Protein AF-A0A945S9M4-F1 (afdb_monomer_lite)

Structure (mmCIF, N/CA/C/O backbone):
data_AF-A0A945S9M4-F1
#
_entry.id   AF-A0A945S9M4-F1
#
loop_
_atom_site.group_PDB
_atom_site.id
_atom_site.type_symbol
_atom_site.label_atom_id
_atom_site.label_alt_id
_atom_site.label_comp_id
_atom_site.label_asym_id
_atom_site.label_entity_id
_atom_site.label_seq_id
_atom_site.pdbx_PDB_ins_code
_atom_site.Cartn_x
_atom_site.Cartn_y
_atom_site.Cartn_z
_atom_site.occupancy
_atom_site.B_iso_or_equiv
_atom_site.auth_seq_id
_atom_site.auth_comp_id
_atom_site.auth_asym_id
_atom_site.auth_atom_id
_atom_site.pdbx_PDB_model_num
ATOM 1 N N . MET A 1 1 ? 15.191 53.073 13.160 1.00 33.84 1 MET A N 1
ATOM 2 C CA . MET A 1 1 ? 14.787 53.517 11.806 1.00 33.84 1 MET A CA 1
ATOM 3 C C . MET A 1 1 ? 15.538 52.768 10.707 1.00 33.84 1 MET A C 1
ATOM 5 O O . MET A 1 1 ? 14.918 51.883 10.136 1.00 33.84 1 MET A O 1
ATOM 9 N N . ALA A 1 2 ? 16.832 53.022 10.453 1.00 34.38 2 ALA A N 1
ATOM 10 C CA . ALA A 1 2 ? 17.577 52.446 9.312 1.00 34.38 2 ALA A CA 1
ATOM 11 C C . ALA A 1 2 ? 17.361 50.931 9.071 1.00 34.38 2 ALA A C 1
ATOM 13 O O . ALA A 1 2 ? 16.963 50.539 7.977 1.00 34.38 2 ALA A O 1
ATOM 14 N N . CYS A 1 3 ? 17.516 50.088 10.101 1.00 36.94 3 CYS A N 1
ATOM 15 C CA . CYS A 1 3 ? 17.325 48.634 9.984 1.00 36.94 3 CYS A CA 1
ATOM 16 C C . CYS A 1 3 ? 15.908 48.231 9.527 1.00 36.94 3 CYS A C 1
ATOM 18 O O . CYS A 1 3 ? 15.746 47.246 8.813 1.00 36.94 3 CYS A O 1
ATOM 20 N N . CYS A 1 4 ? 14.880 48.984 9.932 1.00 39.66 4 CYS A N 1
ATOM 21 C CA . CYS A 1 4 ? 13.484 48.700 9.597 1.00 39.66 4 CYS A CA 1
ATOM 22 C C . CYS A 1 4 ? 13.174 49.099 8.150 1.00 39.66 4 CYS A C 1
ATOM 24 O O . CYS A 1 4 ? 12.558 48.322 7.431 1.00 39.66 4 CYS A O 1
ATOM 26 N N . GLY A 1 5 ? 13.664 50.263 7.705 1.00 38.69 5 GLY A N 1
ATOM 27 C CA . GLY A 1 5 ? 13.545 50.685 6.305 1.00 38.69 5 GLY A CA 1
ATOM 28 C C . GLY A 1 5 ? 14.225 49.698 5.354 1.00 38.69 5 GLY A C 1
ATOM 29 O O . GLY A 1 5 ? 13.634 49.295 4.359 1.00 38.69 5 GLY A O 1
ATOM 30 N N . TRP A 1 6 ? 15.421 49.220 5.712 1.00 43.44 6 TRP A N 1
ATOM 31 C CA . TRP A 1 6 ? 16.154 48.222 4.928 1.00 43.44 6 TRP A CA 1
ATOM 32 C C . TRP A 1 6 ? 15.444 46.854 4.859 1.00 43.44 6 TRP A C 1
ATOM 34 O O . TRP A 1 6 ? 15.428 46.223 3.803 1.00 43.44 6 TRP A O 1
ATOM 44 N N . LEU A 1 7 ? 14.795 46.414 5.947 1.00 42.94 7 LEU A N 1
ATOM 45 C CA . LEU A 1 7 ? 13.966 45.199 5.951 1.00 42.94 7 LEU A CA 1
ATOM 46 C C . LEU A 1 7 ? 12.697 45.345 5.091 1.00 42.94 7 LEU A C 1
ATOM 48 O O . LEU A 1 7 ? 12.384 44.443 4.316 1.00 42.94 7 LEU A O 1
ATOM 52 N N . VAL A 1 8 ? 11.988 46.475 5.184 1.00 45.19 8 VAL A N 1
ATOM 53 C CA . VAL A 1 8 ? 10.750 46.716 4.415 1.00 45.19 8 VAL A CA 1
ATOM 54 C C . VAL A 1 8 ? 11.037 46.872 2.918 1.00 45.19 8 VAL A C 1
ATOM 56 O O . VAL A 1 8 ? 10.354 46.247 2.109 1.00 45.19 8 VAL A O 1
ATOM 59 N N . LEU A 1 9 ? 12.110 47.583 2.544 1.00 43.41 9 LEU A N 1
ATOM 60 C CA . LEU A 1 9 ? 12.589 47.668 1.155 1.00 43.41 9 LEU A CA 1
ATOM 61 C C . LEU A 1 9 ? 12.906 46.294 0.541 1.00 43.41 9 LEU A C 1
ATOM 63 O O . LEU A 1 9 ? 12.852 46.144 -0.675 1.00 43.41 9 LEU A O 1
ATOM 67 N N . ARG A 1 10 ? 13.225 45.278 1.357 1.00 46.25 10 ARG A N 1
ATOM 68 C CA . ARG A 1 10 ? 13.448 43.903 0.887 1.00 46.25 10 ARG A CA 1
ATOM 69 C C . ARG A 1 10 ? 12.182 43.055 0.803 1.00 46.25 10 ARG A C 1
ATOM 71 O O . ARG A 1 10 ? 12.136 42.175 -0.054 1.00 46.25 10 ARG A O 1
ATOM 78 N N . ALA A 1 11 ? 11.172 43.308 1.636 1.00 47.19 11 ALA A N 1
ATOM 79 C CA . ALA A 1 11 ? 9.912 42.563 1.603 1.00 47.19 11 ALA A CA 1
ATOM 80 C C . ALA A 1 11 ? 9.174 42.746 0.262 1.00 47.19 11 ALA A C 1
ATOM 82 O O . ALA A 1 11 ? 8.692 41.769 -0.305 1.00 47.19 11 ALA A O 1
ATOM 83 N N . GLY A 1 12 ? 9.187 43.965 -0.295 1.00 43.19 12 GLY A N 1
ATOM 84 C CA . GLY A 1 12 ? 8.605 44.281 -1.609 1.00 43.19 12 GLY A CA 1
ATOM 85 C C . GLY A 1 12 ? 9.346 43.706 -2.828 1.00 43.19 12 GLY A C 1
ATOM 86 O O . GLY A 1 12 ? 8.879 43.877 -3.946 1.00 43.19 12 GLY A O 1
ATOM 87 N N . VAL A 1 13 ? 10.484 43.023 -2.638 1.00 43.16 13 VAL A N 1
ATOM 88 C CA . VAL A 1 13 ? 11.281 42.394 -3.717 1.00 43.16 13 VAL A CA 1
ATOM 89 C C . VAL A 1 13 ? 11.417 40.874 -3.489 1.00 43.16 13 VAL A C 1
ATOM 91 O O . VAL A 1 13 ? 12.335 40.224 -3.991 1.00 43.16 13 VAL A O 1
ATOM 94 N N . SER A 1 14 ? 10.516 40.292 -2.690 1.00 41.25 14 SER A N 1
ATOM 95 C CA . SER A 1 14 ? 10.404 38.848 -2.464 1.00 41.25 14 SER A CA 1
ATOM 96 C C . SER A 1 14 ? 9.267 38.265 -3.313 1.00 41.25 14 SER A C 1
ATOM 98 O O . SER A 1 14 ? 8.113 38.595 -3.049 1.00 41.25 14 SER A O 1
ATOM 100 N N . PRO A 1 15 ? 9.529 37.342 -4.260 1.00 41.38 15 PRO A N 1
ATOM 101 C CA . PRO A 1 15 ? 8.465 36.669 -5.014 1.00 41.38 15 PRO A CA 1
ATOM 102 C C . PRO A 1 15 ? 7.676 35.641 -4.176 1.00 41.38 15 PRO A C 1
ATOM 104 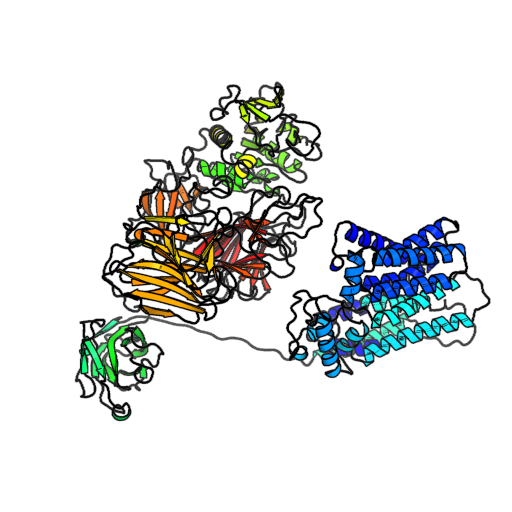O O . PRO A 1 15 ? 6.724 35.048 -4.671 1.00 41.38 15 PRO A O 1
ATOM 107 N N . ALA A 1 16 ? 8.057 35.405 -2.915 1.00 47.25 16 ALA A N 1
ATOM 108 C CA . ALA A 1 16 ? 7.369 34.493 -2.004 1.00 47.25 16 ALA A CA 1
ATOM 109 C C . ALA A 1 16 ? 6.575 35.262 -0.933 1.00 47.25 16 ALA A C 1
ATOM 111 O O . ALA A 1 16 ? 7.163 35.983 -0.119 1.00 47.25 16 ALA A O 1
ATOM 112 N N . GLN A 1 17 ? 5.255 35.034 -0.884 1.00 43.12 17 GLN A N 1
ATOM 113 C CA . GLN A 1 17 ? 4.314 35.654 0.068 1.00 43.12 17 GLN A CA 1
ATOM 114 C C . GLN A 1 17 ? 4.720 35.465 1.544 1.00 43.12 17 GLN A C 1
ATOM 116 O O . GLN A 1 17 ? 4.519 36.362 2.363 1.00 43.12 17 GLN A O 1
ATOM 121 N N . ASN A 1 18 ? 5.370 34.345 1.881 1.00 43.19 18 ASN A N 1
ATOM 122 C CA . ASN A 1 18 ? 5.864 34.066 3.236 1.00 43.19 18 ASN A CA 1
ATOM 123 C C . ASN A 1 18 ? 6.812 35.157 3.772 1.00 43.19 18 ASN A C 1
ATOM 125 O O . ASN A 1 18 ? 6.814 35.413 4.972 1.00 43.19 18 ASN A O 1
ATOM 129 N N . GLY A 1 19 ? 7.574 35.840 2.906 1.00 43.81 19 GLY A N 1
ATOM 130 C CA . GLY A 1 19 ? 8.480 36.918 3.322 1.00 43.81 19 GLY A CA 1
ATOM 131 C C . GLY A 1 19 ? 7.751 38.149 3.876 1.00 43.81 19 GLY A C 1
ATOM 132 O O . GLY A 1 19 ? 8.232 38.775 4.820 1.00 43.81 19 GLY A O 1
ATOM 133 N N . LEU A 1 20 ? 6.561 38.458 3.347 1.00 43.88 20 LEU A N 1
ATOM 134 C CA . LEU A 1 20 ? 5.678 39.492 3.898 1.00 43.88 20 LEU A CA 1
ATOM 135 C C . LEU A 1 20 ? 5.055 39.038 5.223 1.00 43.88 20 LEU A C 1
ATOM 137 O O . LEU A 1 20 ? 4.966 39.834 6.155 1.00 43.88 20 LEU A O 1
ATOM 141 N N . LEU A 1 21 ? 4.685 37.758 5.338 1.00 43.09 21 LEU A N 1
ATOM 142 C CA . LEU A 1 21 ? 4.109 37.203 6.564 1.00 43.09 21 LEU A CA 1
ATOM 143 C C . LEU A 1 21 ? 5.120 37.189 7.725 1.00 43.09 21 LEU A C 1
ATOM 145 O O . LEU A 1 21 ? 4.783 37.609 8.829 1.00 43.09 21 LEU A O 1
ATOM 149 N N . GLU A 1 22 ? 6.368 36.773 7.488 1.00 44.59 22 GLU A N 1
ATOM 150 C CA . GLU A 1 22 ? 7.429 36.800 8.507 1.00 44.59 22 GLU A CA 1
ATOM 151 C C . GLU A 1 22 ? 7.815 38.236 8.904 1.00 44.59 22 GLU A C 1
ATOM 153 O O . GLU A 1 22 ? 8.039 38.508 10.087 1.00 44.59 22 GLU A O 1
ATOM 158 N N . ALA A 1 23 ? 7.825 39.183 7.957 1.00 45.09 23 ALA A N 1
ATOM 159 C CA . ALA A 1 23 ? 8.027 40.602 8.257 1.00 45.09 23 ALA A CA 1
ATOM 160 C C . ALA A 1 23 ? 6.876 41.178 9.105 1.00 45.09 23 ALA A C 1
ATOM 162 O O . ALA A 1 23 ? 7.126 41.834 10.119 1.00 45.09 23 ALA A O 1
ATOM 163 N N . ALA A 1 24 ? 5.623 40.877 8.751 1.00 45.03 24 ALA A N 1
ATOM 164 C CA . ALA A 1 24 ? 4.444 41.281 9.514 1.00 45.03 24 ALA A CA 1
ATOM 165 C C . ALA A 1 24 ? 4.430 40.664 10.924 1.00 45.03 24 ALA A C 1
ATOM 167 O O . ALA A 1 24 ? 4.129 41.361 11.891 1.00 45.03 24 ALA A O 1
ATOM 168 N N . GLN A 1 25 ? 4.833 39.397 11.074 1.00 43.84 25 GLN A N 1
ATOM 169 C CA . GLN A 1 25 ? 4.999 38.752 12.381 1.00 43.84 25 GLN A CA 1
ATOM 170 C C . GLN A 1 25 ? 6.118 39.400 13.206 1.00 43.84 25 GLN A C 1
ATOM 172 O O . GLN A 1 25 ? 5.929 39.631 14.399 1.00 43.84 25 GLN A O 1
ATOM 177 N N . ALA A 1 26 ? 7.258 39.756 12.603 1.00 44.16 26 ALA A N 1
ATOM 178 C CA . ALA A 1 26 ? 8.332 40.463 13.302 1.00 44.16 26 ALA A CA 1
ATOM 179 C C . ALA A 1 26 ? 7.887 41.857 13.788 1.00 44.16 26 ALA A C 1
ATOM 181 O O . ALA A 1 26 ? 8.153 42.222 14.936 1.00 44.16 26 ALA A O 1
ATOM 182 N N . CYS A 1 27 ? 7.156 42.608 12.958 1.00 45.44 27 CYS A N 1
ATOM 183 C CA . CYS A 1 27 ? 6.534 43.875 13.347 1.00 45.44 27 CYS A CA 1
ATOM 184 C C . CYS A 1 27 ? 5.469 43.686 14.440 1.00 45.44 27 CYS A C 1
ATOM 186 O O . CYS A 1 27 ? 5.475 44.427 15.420 1.00 45.44 27 CYS A O 1
ATOM 188 N N . GLY A 1 28 ? 4.607 42.672 14.329 1.00 41.28 28 GLY A N 1
ATOM 189 C CA . GLY A 1 28 ? 3.586 42.349 15.327 1.00 41.28 28 GLY A CA 1
ATOM 190 C C . GLY A 1 28 ? 4.180 41.970 16.685 1.00 41.28 28 GLY A C 1
ATOM 191 O O . GLY A 1 28 ? 3.747 42.491 17.707 1.00 41.28 28 GLY A O 1
ATOM 192 N N . ILE A 1 29 ? 5.227 41.138 16.710 1.00 44.78 29 ILE A N 1
ATOM 193 C CA . ILE A 1 29 ? 5.950 40.761 17.936 1.00 44.78 29 ILE A CA 1
ATOM 194 C C . ILE A 1 29 ? 6.643 41.977 18.568 1.00 44.78 29 ILE A C 1
ATOM 196 O O . ILE A 1 29 ? 6.641 42.106 19.791 1.00 44.78 29 ILE A O 1
ATOM 200 N N . LEU A 1 30 ? 7.195 42.894 17.763 1.00 44.66 30 LEU A N 1
ATOM 201 C CA . LEU A 1 30 ? 7.748 44.157 18.261 1.00 44.66 30 LEU A CA 1
ATOM 202 C C . LEU A 1 30 ? 6.665 45.053 18.876 1.00 44.66 30 LEU A C 1
ATOM 204 O O . LEU A 1 30 ? 6.833 45.498 20.008 1.00 44.66 30 LEU A O 1
ATOM 208 N N . VAL A 1 31 ? 5.557 45.292 18.170 1.00 44.09 31 VAL A N 1
ATOM 209 C CA . VAL A 1 31 ? 4.464 46.157 18.646 1.00 44.09 31 VAL A CA 1
ATOM 210 C C . VAL A 1 31 ? 3.807 45.565 19.893 1.00 44.09 31 VAL A C 1
ATOM 212 O O . VAL A 1 31 ? 3.797 46.214 20.933 1.00 44.09 31 VAL A O 1
ATOM 215 N N . VAL A 1 32 ? 3.339 44.314 19.840 1.00 43.66 32 VAL A N 1
ATOM 216 C CA . VAL A 1 32 ? 2.670 43.651 20.974 1.00 43.66 32 VAL A CA 1
ATOM 217 C C . VAL A 1 32 ? 3.626 43.467 22.154 1.00 43.66 32 VAL A C 1
ATOM 219 O O . VAL A 1 32 ? 3.232 43.703 23.293 1.00 43.66 32 VAL A O 1
ATOM 222 N N . GLY A 1 33 ? 4.891 43.110 21.906 1.00 44.38 33 GLY A N 1
ATOM 223 C CA . GLY A 1 33 ? 5.899 42.959 22.957 1.00 44.38 33 GLY A CA 1
ATOM 224 C C . GLY A 1 33 ? 6.216 44.272 23.676 1.00 44.38 33 GLY A C 1
ATOM 225 O O . GLY A 1 33 ? 6.287 44.293 24.904 1.00 44.38 33 GLY A O 1
ATOM 226 N N . ILE A 1 34 ? 6.353 45.378 22.936 1.00 44.16 34 ILE A N 1
ATOM 227 C CA . ILE A 1 34 ? 6.580 46.708 23.520 1.00 44.16 34 ILE A CA 1
ATOM 228 C C . ILE A 1 34 ? 5.318 47.197 24.243 1.00 44.16 34 ILE A C 1
ATOM 230 O O . ILE A 1 34 ? 5.421 47.640 25.385 1.00 44.16 34 ILE A O 1
ATOM 234 N N . SER A 1 35 ? 4.128 47.059 23.648 1.00 38.94 35 SER A N 1
ATOM 235 C CA . SER A 1 35 ? 2.865 47.451 24.286 1.00 38.94 35 SER A CA 1
ATOM 236 C C . SER A 1 35 ? 2.620 46.690 25.592 1.00 38.94 35 SER A C 1
ATOM 238 O O . SER A 1 35 ? 2.413 47.327 26.625 1.00 38.94 35 SER A O 1
ATOM 240 N N . ALA A 1 36 ? 2.735 45.358 25.594 1.00 39.84 36 ALA A N 1
ATOM 241 C CA . ALA A 1 36 ? 2.521 44.537 26.787 1.00 39.84 36 ALA A CA 1
ATOM 242 C C . ALA A 1 36 ? 3.526 44.846 27.914 1.00 39.84 36 ALA A C 1
ATOM 244 O O . ALA A 1 36 ? 3.136 44.947 29.076 1.00 39.84 36 ALA A O 1
ATOM 245 N N . LEU A 1 37 ? 4.807 45.059 27.585 1.00 40.25 37 LEU A N 1
ATOM 246 C CA . LEU A 1 37 ? 5.830 45.421 28.575 1.00 40.25 37 LEU A CA 1
ATOM 247 C C . LEU A 1 37 ? 5.746 46.889 29.028 1.00 40.25 37 LEU A C 1
ATOM 249 O O . LEU A 1 37 ? 6.234 47.210 30.106 1.00 40.25 37 LEU A O 1
ATOM 253 N N . SER A 1 38 ? 5.113 47.773 28.249 1.00 40.06 38 SER A N 1
ATOM 254 C CA . SER A 1 38 ? 4.870 49.168 28.647 1.00 40.06 38 SER A CA 1
ATOM 255 C C . SER A 1 38 ? 3.667 49.352 29.580 1.00 40.06 38 SER A C 1
ATOM 257 O O . SER A 1 38 ? 3.620 50.342 30.306 1.00 40.06 38 SER A O 1
ATOM 259 N N . GLN A 1 39 ? 2.711 48.412 29.586 1.00 37.28 39 GLN A N 1
ATOM 260 C CA . GLN A 1 39 ? 1.501 48.486 30.418 1.00 37.28 39 GLN A CA 1
ATOM 261 C C . GLN A 1 39 ? 1.563 47.647 31.703 1.00 37.28 39 GLN A C 1
ATOM 263 O O . GLN A 1 39 ? 0.761 47.876 32.606 1.00 37.28 39 GLN A O 1
ATOM 268 N N . VAL A 1 40 ? 2.500 46.698 31.827 1.00 37.94 40 VAL A N 1
ATOM 269 C CA . VAL A 1 40 ? 2.598 45.828 33.011 1.00 37.94 40 VAL A CA 1
ATOM 270 C C . VAL A 1 40 ? 3.926 46.026 33.739 1.00 37.94 40 VAL A C 1
ATOM 272 O O . VAL A 1 40 ? 4.991 45.679 33.233 1.00 37.94 40 VAL A O 1
ATOM 275 N N . SER A 1 41 ? 3.846 46.502 34.984 1.00 40.56 41 SER A N 1
ATOM 276 C CA . SER A 1 41 ? 4.967 46.721 35.914 1.00 40.56 41 SER A CA 1
ATOM 277 C C . SER A 1 41 ? 5.602 45.419 36.441 1.00 40.56 41 SER A C 1
ATOM 279 O O . SER A 1 41 ? 5.764 45.244 37.649 1.00 40.56 41 SER A O 1
ATOM 281 N N . VAL A 1 42 ? 5.942 44.474 35.557 1.00 43.09 42 VAL A N 1
ATOM 282 C CA . VAL A 1 42 ? 6.542 43.182 35.923 1.00 43.09 42 VAL A CA 1
ATOM 283 C C . VAL A 1 42 ? 7.924 43.413 36.549 1.00 43.09 42 VAL A C 1
ATOM 285 O O . VAL A 1 42 ? 8.818 43.935 35.878 1.00 43.09 42 VAL A O 1
ATOM 288 N N . PRO A 1 43 ? 8.176 42.988 37.803 1.00 49.81 43 PRO A N 1
ATOM 289 C CA . PRO A 1 43 ? 9.512 43.070 38.375 1.00 49.81 43 PRO A CA 1
ATOM 290 C C . PRO A 1 43 ? 10.491 42.215 37.562 1.00 49.81 43 PRO A C 1
ATOM 292 O O . PRO A 1 43 ? 10.219 41.042 37.308 1.00 49.81 43 PRO A O 1
ATOM 295 N N . LEU A 1 44 ? 11.669 42.755 37.225 1.00 46.56 44 LEU A N 1
ATOM 296 C CA . LEU A 1 44 ? 12.738 42.051 36.484 1.00 46.56 44 LEU A CA 1
ATOM 297 C C . LEU A 1 44 ? 13.076 40.659 37.067 1.00 46.56 44 LEU A C 1
ATOM 299 O O . LEU A 1 44 ? 13.429 39.733 36.337 1.00 46.56 44 LEU A O 1
ATOM 303 N N . LEU A 1 45 ? 12.902 40.495 38.383 1.00 45.66 45 LEU A N 1
ATOM 304 C CA . LEU A 1 45 ? 12.973 39.220 39.101 1.00 45.66 45 LEU A CA 1
ATOM 305 C C . LEU A 1 45 ? 11.973 38.164 38.595 1.00 45.66 45 LEU A C 1
ATOM 307 O O . LEU A 1 45 ? 12.366 37.023 38.378 1.00 45.66 45 LEU A O 1
ATOM 311 N N . ALA A 1 46 ? 10.702 38.517 38.395 1.00 46.97 46 ALA A N 1
ATOM 312 C CA . ALA A 1 46 ? 9.656 37.580 37.975 1.00 46.97 46 ALA A CA 1
ATOM 313 C C . ALA A 1 46 ? 9.866 37.090 36.531 1.00 46.97 46 ALA A C 1
ATOM 315 O O . ALA A 1 46 ? 9.729 35.895 36.253 1.00 46.97 46 ALA A O 1
ATOM 316 N N . LEU A 1 47 ? 10.290 37.988 35.634 1.00 49.12 47 LEU A N 1
ATOM 317 C CA . LEU A 1 47 ? 10.682 37.632 34.267 1.00 49.12 47 LEU A CA 1
ATOM 318 C C . LEU A 1 47 ? 11.878 36.665 34.269 1.00 49.12 47 LEU A C 1
ATOM 320 O O . LEU A 1 47 ? 11.833 35.621 33.619 1.00 49.12 47 LEU A O 1
ATOM 324 N N . GLY A 1 48 ? 12.913 36.962 35.064 1.00 48.28 48 GLY A N 1
ATOM 325 C CA . GLY A 1 48 ? 14.072 36.082 35.226 1.00 48.28 48 GLY A CA 1
ATOM 326 C C . GLY A 1 48 ? 13.704 34.693 35.760 1.00 48.28 48 GLY A C 1
ATOM 327 O O . GLY A 1 48 ? 14.147 33.693 35.197 1.00 48.28 48 GLY A O 1
ATOM 328 N N . TYR A 1 49 ? 12.855 34.608 36.794 1.00 50.62 49 TYR A N 1
ATOM 329 C CA . TYR A 1 49 ? 12.423 33.321 37.355 1.00 50.62 49 TYR A CA 1
ATOM 330 C C . TYR A 1 49 ? 11.631 32.492 36.337 1.00 50.62 49 TYR A C 1
ATOM 332 O O . TYR A 1 49 ? 11.826 31.280 36.256 1.00 50.62 49 TYR A O 1
ATOM 340 N N . SER A 1 50 ? 10.796 33.141 35.522 1.00 50.72 50 SER A N 1
ATOM 341 C CA . SER A 1 50 ? 10.024 32.487 34.458 1.00 50.72 50 SER A CA 1
ATOM 342 C C . SER A 1 50 ? 10.939 31.900 33.374 1.00 50.72 50 SER A C 1
ATOM 344 O O . SER A 1 50 ? 10.794 30.735 32.996 1.00 50.72 50 SER A O 1
ATOM 346 N N . LEU A 1 51 ? 11.947 32.664 32.934 1.00 50.56 51 LEU A N 1
ATOM 347 C CA . LEU A 1 51 ? 12.969 32.201 31.987 1.00 50.56 51 LEU A CA 1
ATOM 348 C C . LEU A 1 51 ? 13.802 31.043 32.562 1.00 50.56 51 LEU A C 1
ATOM 350 O O . LEU A 1 51 ? 14.025 30.040 31.880 1.00 50.56 51 LEU A O 1
ATOM 354 N N . ALA A 1 52 ? 14.219 31.143 33.826 1.00 52.81 52 ALA A N 1
ATOM 355 C CA . ALA A 1 52 ? 14.966 30.101 34.527 1.00 52.81 52 ALA A CA 1
ATOM 356 C C . ALA A 1 52 ? 14.160 28.792 34.654 1.00 52.81 52 ALA A C 1
ATOM 358 O O . ALA A 1 52 ? 14.684 27.709 34.370 1.00 52.81 52 ALA A O 1
ATOM 359 N N . ALA A 1 53 ? 12.876 28.879 35.018 1.00 53.81 53 ALA A N 1
ATOM 360 C CA . ALA A 1 53 ? 11.978 27.730 35.101 1.00 53.81 53 ALA A CA 1
ATOM 361 C C . ALA A 1 53 ? 11.790 27.053 33.732 1.00 53.81 53 ALA A C 1
ATOM 363 O O . ALA A 1 53 ? 11.988 25.842 33.619 1.00 53.81 53 ALA A O 1
ATOM 364 N N . GLY A 1 54 ? 11.509 27.830 32.678 1.00 53.97 54 GLY A N 1
ATOM 365 C CA . GLY A 1 54 ? 11.362 27.316 31.311 1.00 53.97 54 GLY A CA 1
ATOM 366 C C . GLY A 1 54 ? 12.625 26.622 30.786 1.00 53.97 54 GLY A C 1
ATOM 367 O O . GLY A 1 54 ? 12.546 25.525 30.230 1.00 53.97 54 GLY A O 1
ATOM 368 N N . CYS A 1 55 ? 13.806 27.200 31.030 1.00 57.34 55 CYS A N 1
ATOM 369 C CA . CYS A 1 55 ? 15.084 26.584 30.655 1.00 57.34 55 CYS A CA 1
ATOM 370 C C . CYS A 1 55 ? 15.345 25.276 31.422 1.00 57.34 55 CYS A C 1
ATOM 372 O O . CYS A 1 55 ? 15.783 24.290 30.827 1.00 57.34 55 CYS A O 1
ATOM 374 N N . THR A 1 56 ? 15.028 25.234 32.720 1.00 59.72 56 THR A N 1
ATOM 375 C CA . THR A 1 56 ? 15.196 24.032 33.558 1.00 59.72 56 THR A CA 1
ATOM 376 C C . THR A 1 56 ? 14.247 22.909 33.140 1.00 59.72 56 THR A C 1
ATOM 378 O O . THR A 1 56 ? 14.663 21.757 33.030 1.00 59.72 56 THR A O 1
ATOM 381 N N . LEU A 1 57 ? 12.983 23.231 32.848 1.00 58.91 57 LEU A N 1
ATOM 382 C CA . LEU A 1 57 ? 12.009 22.252 32.368 1.00 58.91 57 LEU A CA 1
ATOM 383 C C . LEU A 1 57 ? 12.408 21.711 30.987 1.00 58.91 57 LEU A C 1
ATOM 385 O O . LEU A 1 57 ? 12.371 20.503 30.763 1.00 58.91 57 LEU A O 1
ATOM 389 N N . SER A 1 58 ? 12.887 22.583 30.092 1.00 59.06 58 SER A N 1
ATOM 390 C CA . SER A 1 58 ? 13.427 22.181 28.790 1.00 59.06 58 SER A CA 1
ATOM 391 C C . SER A 1 58 ? 14.601 21.204 28.929 1.00 59.06 58 SER A C 1
ATOM 393 O O . SER A 1 58 ? 14.632 20.205 28.209 1.00 59.06 58 SER A O 1
ATOM 395 N N . LEU A 1 59 ? 15.525 21.449 29.871 1.00 62.34 59 LEU A N 1
ATOM 396 C CA . LEU A 1 59 ? 16.656 20.562 30.188 1.00 62.34 59 LEU A CA 1
ATOM 397 C C . LEU A 1 59 ? 16.210 19.163 30.617 1.00 62.34 59 LEU A C 1
ATOM 399 O O . LEU A 1 59 ? 16.714 18.162 30.108 1.00 62.34 59 LEU A O 1
ATOM 403 N N . LEU A 1 60 ? 15.249 19.089 31.538 1.00 62.12 60 LEU A N 1
ATOM 404 C CA . LEU A 1 60 ? 14.721 17.818 32.031 1.00 62.12 60 LEU A CA 1
ATOM 405 C C . LEU A 1 60 ? 14.005 17.038 30.917 1.00 62.12 60 LEU A C 1
ATOM 407 O O . LEU A 1 60 ? 14.187 15.826 30.804 1.00 62.12 60 LEU A O 1
ATOM 411 N N . VAL A 1 61 ? 13.272 17.731 30.040 1.00 63.06 61 VAL A N 1
ATOM 412 C CA . VAL A 1 61 ? 12.641 17.133 28.852 1.00 63.06 61 VAL A CA 1
ATOM 413 C C . VAL A 1 61 ? 13.688 16.612 27.857 1.00 63.06 61 VAL A C 1
ATOM 415 O O . VAL A 1 61 ? 13.531 15.505 27.345 1.00 63.06 61 VAL A O 1
ATOM 418 N N . ALA A 1 62 ? 14.784 17.339 27.611 1.00 61.94 62 ALA A N 1
ATOM 419 C CA . ALA A 1 62 ? 15.863 16.881 26.729 1.00 61.94 62 ALA A CA 1
ATOM 420 C C . ALA A 1 62 ? 16.602 15.651 27.284 1.00 61.94 62 ALA A C 1
ATOM 422 O O . ALA A 1 62 ? 16.859 14.697 26.543 1.00 61.94 62 ALA A O 1
ATOM 423 N N . LEU A 1 63 ? 16.892 15.629 28.590 1.00 63.31 63 LEU A N 1
ATOM 424 C CA . LEU A 1 63 ? 17.468 14.451 29.238 1.00 63.31 63 LEU A CA 1
ATOM 425 C C . LEU A 1 63 ? 16.496 13.260 29.183 1.00 63.31 63 LEU A C 1
ATOM 427 O O . LEU A 1 63 ? 16.918 12.150 28.867 1.00 63.31 63 LEU A O 1
ATOM 431 N N . GLY A 1 64 ? 15.198 13.485 29.414 1.00 62.56 64 GLY A N 1
ATOM 432 C CA . GLY A 1 64 ? 14.155 12.463 29.284 1.00 62.56 64 GLY A CA 1
ATOM 433 C C . GLY A 1 64 ? 14.095 11.857 27.878 1.00 62.56 64 GLY A C 1
ATOM 434 O O . GLY A 1 64 ? 14.205 10.640 27.731 1.00 62.56 64 GLY A O 1
ATOM 435 N N . GLN A 1 65 ? 14.038 12.703 26.841 1.00 62.06 65 GLN A N 1
ATOM 436 C CA . GLN A 1 65 ? 14.109 12.300 25.427 1.00 62.06 65 GLN A CA 1
ATOM 437 C C . GLN A 1 65 ? 15.357 11.445 25.135 1.00 62.06 65 GLN A C 1
ATOM 439 O O . GLN A 1 65 ? 15.291 10.477 24.375 1.00 62.06 65 GLN A O 1
ATOM 444 N N . ARG A 1 66 ? 16.502 11.767 25.756 1.00 58.53 66 ARG A N 1
ATOM 445 C CA . ARG A 1 66 ? 17.753 11.014 25.595 1.00 58.53 66 ARG A CA 1
ATOM 446 C C . ARG A 1 66 ? 17.742 9.670 26.332 1.00 58.53 66 ARG A C 1
ATOM 448 O O . ARG A 1 66 ? 18.161 8.668 25.752 1.00 58.53 66 ARG A O 1
ATOM 455 N N . LEU A 1 67 ? 17.259 9.633 27.575 1.00 62.25 67 LEU A N 1
ATOM 456 C CA . LEU A 1 67 ? 17.163 8.420 28.402 1.00 62.25 67 LEU A CA 1
ATOM 457 C C . LEU A 1 67 ? 16.144 7.411 27.849 1.00 62.25 67 LEU A C 1
ATOM 459 O O . LEU A 1 67 ? 16.346 6.208 27.976 1.00 62.25 67 LEU A O 1
ATOM 463 N N . GLN A 1 68 ? 15.106 7.886 27.157 1.00 58.72 68 GLN A N 1
ATOM 464 C CA . GLN A 1 68 ? 14.143 7.060 26.416 1.00 58.72 68 GLN A CA 1
ATOM 465 C C . GLN A 1 68 ? 14.710 6.469 25.104 1.00 58.72 68 GLN A C 1
ATOM 467 O O . GLN A 1 68 ? 13.979 5.852 24.334 1.00 58.72 68 GLN A O 1
ATOM 472 N N . GLY A 1 69 ? 16.013 6.629 24.838 1.00 48.50 69 GLY A N 1
ATOM 473 C CA . GLY A 1 69 ? 16.693 6.065 23.668 1.00 48.50 69 GLY A CA 1
ATOM 474 C C . GLY A 1 69 ? 16.748 6.989 22.449 1.00 48.50 69 GLY A C 1
ATOM 475 O O . GLY A 1 69 ? 17.270 6.582 21.409 1.00 48.50 69 GLY A O 1
ATOM 476 N N . GLY A 1 70 ? 16.271 8.234 22.559 1.00 48.47 70 GLY A N 1
ATOM 477 C CA . GLY A 1 70 ? 16.349 9.223 21.486 1.00 48.47 70 GLY A CA 1
ATOM 478 C C . GLY A 1 70 ? 17.785 9.420 20.991 1.00 48.47 70 GLY A C 1
ATOM 479 O O . GLY A 1 70 ? 18.725 9.580 21.778 1.00 48.47 70 GLY A O 1
ATOM 480 N N . THR A 1 71 ? 17.977 9.398 19.670 1.00 52.19 71 THR A N 1
ATOM 481 C CA . THR A 1 71 ? 19.285 9.688 19.061 1.00 52.19 71 THR A CA 1
ATOM 482 C C . THR A 1 71 ? 19.696 11.143 19.341 1.00 52.19 71 THR A C 1
ATOM 484 O O . THR A 1 71 ? 18.825 11.986 19.560 1.00 52.19 71 THR A O 1
ATOM 487 N N . PRO A 1 72 ? 20.996 11.497 19.300 1.00 51.88 72 PRO A N 1
ATOM 488 C CA . PRO A 1 72 ? 21.428 12.884 19.505 1.00 51.88 72 PRO A CA 1
ATOM 489 C C . PRO A 1 72 ? 20.749 13.901 18.568 1.00 51.88 72 PRO A C 1
ATOM 491 O O . PRO A 1 72 ? 20.489 15.025 18.976 1.00 51.88 72 PRO A O 1
ATOM 494 N N . ALA A 1 73 ? 20.379 13.490 17.348 1.00 48.84 73 ALA A N 1
ATOM 495 C CA . ALA A 1 73 ? 19.649 14.312 16.376 1.00 48.84 73 ALA A CA 1
ATOM 496 C C . ALA A 1 73 ? 18.114 14.349 16.588 1.00 48.84 73 ALA A C 1
ATOM 498 O O . ALA A 1 73 ? 17.395 14.944 15.776 1.00 48.84 73 ALA A O 1
ATOM 499 N N . ALA A 1 74 ? 17.596 13.699 17.635 1.00 51.12 74 ALA A N 1
ATOM 500 C CA . ALA A 1 74 ? 16.179 13.677 18.009 1.00 51.12 74 ALA A CA 1
ATOM 501 C C . ALA A 1 74 ? 15.873 14.441 19.311 1.00 51.12 74 ALA A C 1
ATOM 503 O O . ALA A 1 74 ? 14.717 14.792 19.534 1.00 51.12 74 ALA A O 1
ATOM 504 N N . VAL A 1 75 ? 16.883 14.736 20.138 1.00 58.12 75 VAL A N 1
ATOM 505 C CA . VAL A 1 75 ? 16.742 15.559 21.351 1.00 58.12 75 VAL A CA 1
ATOM 506 C C . VAL A 1 75 ? 16.462 17.020 20.966 1.00 58.12 75 VAL A C 1
ATOM 508 O O . VAL A 1 75 ? 17.107 17.558 20.066 1.00 58.12 75 VAL A O 1
ATOM 511 N N . ARG A 1 76 ? 15.481 17.653 21.624 1.00 55.38 76 ARG A N 1
ATOM 512 C CA . ARG A 1 76 ? 15.057 19.053 21.385 1.00 55.38 76 ARG A CA 1
ATOM 513 C C . ARG A 1 76 ? 14.684 19.831 22.658 1.00 55.38 76 ARG A C 1
ATOM 515 O O . ARG A 1 76 ? 14.599 21.058 22.624 1.00 55.38 76 ARG A O 1
ATOM 522 N N . GLY A 1 77 ? 14.424 19.142 23.772 1.00 63.44 77 GLY A N 1
ATOM 523 C CA . GLY A 1 77 ? 13.799 19.754 24.948 1.00 63.44 77 GLY A CA 1
ATOM 524 C C . GLY A 1 77 ? 12.398 20.272 24.614 1.00 63.44 77 GLY A C 1
ATOM 525 O O . GLY A 1 77 ? 11.649 19.590 23.913 1.00 63.44 77 GLY A O 1
ATOM 526 N N . LEU A 1 78 ? 12.070 21.478 25.090 1.00 54.94 78 LEU A N 1
ATOM 527 C CA . LEU A 1 78 ? 10.822 22.195 24.779 1.00 54.94 78 LEU A CA 1
ATOM 528 C C . LEU A 1 78 ? 10.928 23.151 23.571 1.00 54.94 78 LEU A C 1
ATOM 530 O O . LEU A 1 78 ? 9.934 23.766 23.196 1.00 54.94 78 LEU A O 1
ATOM 534 N N . ALA A 1 79 ? 12.109 23.315 22.963 1.00 48.75 79 ALA A N 1
ATOM 535 C CA . ALA A 1 79 ? 12.317 24.268 21.870 1.00 48.75 79 ALA A CA 1
ATOM 536 C C . ALA A 1 79 ? 12.130 23.605 20.484 1.00 48.75 79 ALA A C 1
ATOM 538 O O . ALA A 1 79 ? 12.590 22.482 20.272 1.00 48.75 79 ALA A O 1
ATOM 539 N N . PRO A 1 80 ? 11.530 24.282 19.483 1.00 41.88 80 PRO A N 1
ATOM 540 C CA . PRO A 1 80 ? 11.177 23.662 18.198 1.00 41.88 80 PRO A CA 1
ATOM 541 C C . PRO A 1 80 ? 12.354 23.418 17.222 1.00 41.88 80 PRO A C 1
ATOM 543 O O . PRO A 1 80 ? 12.119 23.090 16.057 1.00 41.88 80 PRO A O 1
ATOM 546 N N . GLY A 1 81 ? 13.616 23.553 17.652 1.00 47.53 81 GLY A N 1
ATOM 547 C CA . GLY A 1 81 ? 14.806 23.454 16.794 1.00 47.53 81 GLY A CA 1
ATOM 548 C C . GLY A 1 81 ? 15.939 22.614 17.394 1.00 47.53 81 GLY A C 1
ATOM 549 O O . GLY A 1 81 ? 16.126 22.594 18.605 1.00 47.53 81 GLY A O 1
ATOM 550 N N . ARG A 1 82 ? 16.722 21.946 16.532 1.00 50.94 82 ARG A N 1
ATOM 551 C CA . ARG A 1 82 ? 17.885 21.117 16.923 1.00 50.94 82 ARG A CA 1
ATOM 552 C C . ARG A 1 82 ? 19.074 21.916 17.510 1.00 50.94 82 ARG A C 1
ATOM 554 O O . ARG A 1 82 ? 19.607 21.465 18.518 1.00 50.94 82 ARG A O 1
ATOM 561 N N . PRO A 1 83 ? 19.505 23.067 16.943 1.00 47.59 83 PRO A N 1
ATOM 562 C CA . PRO A 1 83 ? 20.740 23.739 17.379 1.00 47.59 83 PRO A CA 1
ATOM 563 C C . PRO A 1 83 ? 20.654 24.847 18.453 1.00 47.59 83 PRO A C 1
ATOM 565 O O . PRO A 1 83 ? 21.655 25.002 19.158 1.00 47.59 83 PRO A O 1
ATOM 568 N N . PRO A 1 84 ? 19.559 25.633 18.645 1.00 51.56 84 PRO A N 1
ATOM 569 C CA . PRO A 1 84 ? 19.596 26.788 19.556 1.00 51.56 84 PRO A CA 1
ATOM 570 C C . PRO A 1 84 ? 19.844 26.374 21.010 1.00 51.56 84 PRO A C 1
ATOM 572 O O . PRO A 1 84 ? 20.304 27.182 21.811 1.00 51.56 84 PRO A O 1
ATOM 575 N N . TYR A 1 85 ? 19.601 25.097 21.318 1.00 52.75 85 TYR A N 1
ATOM 576 C CA . TYR A 1 85 ? 19.876 24.444 22.590 1.00 52.75 85 TYR A CA 1
ATOM 577 C C . TYR A 1 85 ? 21.263 24.783 23.156 1.00 52.75 85 TYR A C 1
ATOM 579 O O . TYR A 1 85 ? 21.375 25.134 24.324 1.00 52.75 85 TYR A O 1
ATOM 587 N N . GLY A 1 86 ? 22.313 24.758 22.328 1.00 52.47 86 GLY A N 1
ATOM 588 C CA . GLY A 1 86 ? 23.688 24.981 22.782 1.00 52.47 86 GLY A CA 1
ATOM 589 C C . GLY A 1 86 ? 23.935 26.368 23.380 1.00 52.47 86 GLY A C 1
ATOM 590 O O . GLY A 1 86 ? 24.422 26.487 24.504 1.00 52.47 86 GLY A O 1
ATOM 591 N N . ILE A 1 87 ? 23.571 27.427 22.649 1.00 52.97 87 ILE A N 1
ATOM 592 C CA . ILE A 1 87 ? 23.733 28.801 23.148 1.00 52.97 87 ILE A CA 1
ATOM 593 C C . ILE A 1 87 ? 22.669 29.123 24.195 1.00 52.97 87 ILE A C 1
ATOM 595 O O . ILE A 1 87 ? 22.993 29.767 25.186 1.00 52.97 87 ILE A O 1
ATOM 599 N N . ALA A 1 88 ? 21.428 28.651 24.033 1.00 54.56 88 ALA A N 1
ATOM 600 C CA . ALA A 1 88 ? 20.383 28.858 25.032 1.00 54.56 88 ALA A CA 1
ATOM 601 C C . ALA A 1 88 ? 20.808 28.306 26.403 1.00 54.56 88 ALA A C 1
ATOM 603 O O . ALA A 1 88 ? 20.646 28.994 27.404 1.00 54.56 88 ALA A O 1
ATOM 604 N N . LEU A 1 89 ? 21.442 27.127 26.454 1.00 58.22 89 LEU A N 1
ATOM 605 C CA . LEU A 1 89 ? 22.038 26.592 27.679 1.00 58.22 89 LEU A CA 1
ATOM 606 C C . LEU A 1 89 ? 23.210 27.435 28.185 1.00 58.22 89 LEU A C 1
ATOM 608 O O . LEU A 1 89 ? 23.242 27.779 29.364 1.00 58.22 89 LEU A O 1
ATOM 612 N N . ALA A 1 90 ? 24.162 27.786 27.319 1.00 56.41 90 ALA A N 1
ATOM 613 C CA . ALA A 1 90 ? 25.331 28.568 27.718 1.00 56.41 90 ALA A CA 1
ATOM 614 C C . ALA A 1 90 ? 24.970 29.988 28.211 1.00 56.41 90 ALA A C 1
ATOM 616 O O . ALA A 1 90 ? 25.636 30.507 29.102 1.00 56.41 90 ALA A O 1
ATOM 617 N N . ALA A 1 91 ? 23.906 30.603 27.686 1.00 56.97 91 ALA A N 1
ATOM 618 C CA . ALA A 1 91 ? 23.412 31.915 28.105 1.00 56.97 91 ALA A CA 1
ATOM 619 C C . ALA A 1 91 ? 22.444 31.841 29.304 1.00 56.97 91 ALA A C 1
ATOM 621 O O . ALA A 1 91 ? 22.458 32.729 30.156 1.00 56.97 91 ALA A O 1
ATOM 622 N N . ALA A 1 92 ? 21.637 30.778 29.422 1.00 58.41 92 ALA A N 1
ATOM 623 C CA . ALA A 1 92 ? 20.743 30.583 30.565 1.00 58.41 92 ALA A CA 1
ATOM 624 C C . ALA A 1 92 ? 21.472 30.092 31.824 1.00 58.41 92 ALA A C 1
ATOM 626 O O . ALA A 1 92 ? 21.028 30.403 32.927 1.00 58.41 92 ALA A O 1
ATOM 627 N N . LEU A 1 93 ? 22.583 29.355 31.702 1.00 64.94 93 LEU A N 1
ATOM 628 C CA . LEU A 1 93 ? 23.329 28.825 32.849 1.00 64.94 93 LEU A CA 1
ATOM 629 C C . LEU A 1 93 ? 23.848 29.934 33.799 1.00 64.94 93 LEU A C 1
ATOM 631 O O . LEU A 1 93 ? 23.588 29.817 34.998 1.00 64.94 93 LEU A O 1
ATOM 635 N N . PRO A 1 94 ? 24.474 31.040 33.336 1.00 58.53 94 PRO A N 1
ATOM 636 C CA . PRO A 1 94 ? 24.808 32.183 34.194 1.00 58.53 94 PRO A CA 1
ATOM 637 C C . PRO A 1 94 ? 23.594 32.785 34.922 1.00 58.53 94 PRO A C 1
ATOM 639 O O . PRO A 1 94 ? 23.681 33.105 36.110 1.00 58.53 94 PRO A O 1
ATOM 642 N N . VAL A 1 95 ? 22.451 32.911 34.235 1.00 59.00 95 VAL A N 1
ATOM 643 C CA . VAL A 1 95 ? 21.199 33.446 34.806 1.00 59.00 95 VAL A CA 1
ATOM 644 C C . VAL A 1 95 ? 20.659 32.511 35.890 1.00 59.00 95 VAL A C 1
ATOM 646 O O . VAL A 1 95 ? 20.434 32.942 37.020 1.00 59.00 95 VAL A O 1
ATOM 649 N N . LEU A 1 96 ? 20.536 31.217 35.583 1.00 59.94 96 LEU A N 1
ATOM 650 C CA . LEU A 1 96 ? 20.113 30.164 36.506 1.00 59.94 96 LEU A CA 1
ATOM 651 C C . LEU A 1 96 ? 20.971 30.138 37.771 1.00 59.94 96 LEU A C 1
ATOM 653 O O . LEU A 1 96 ? 20.435 30.223 38.874 1.00 59.94 96 LEU A O 1
ATOM 657 N N . LEU A 1 97 ? 22.297 30.084 37.627 1.00 61.50 97 LEU A N 1
ATOM 658 C CA . LEU A 1 97 ? 23.225 30.054 38.760 1.00 61.50 97 LEU A CA 1
ATOM 659 C C . LEU A 1 97 ? 23.103 31.317 39.635 1.00 61.50 97 LEU A C 1
ATOM 661 O O . LEU A 1 97 ? 23.096 31.221 40.864 1.00 61.50 97 LEU A O 1
ATOM 665 N N . THR A 1 98 ? 22.908 32.486 39.018 1.00 58.78 98 THR A N 1
ATOM 666 C CA . THR A 1 98 ? 22.698 33.758 39.729 1.00 58.78 98 THR A CA 1
ATOM 667 C C . THR A 1 98 ? 21.374 33.778 40.505 1.00 58.78 98 THR A C 1
ATOM 669 O O . THR A 1 98 ? 21.328 34.258 41.638 1.00 58.78 98 THR A O 1
ATOM 672 N N . MET A 1 99 ? 20.296 33.210 39.952 1.00 57.97 99 MET A N 1
ATOM 673 C CA . MET A 1 99 ? 19.000 33.121 40.642 1.00 57.97 99 MET A CA 1
ATOM 674 C C . MET A 1 99 ? 18.993 32.081 41.764 1.00 57.97 99 MET A C 1
ATOM 676 O O . MET A 1 99 ? 18.476 32.346 42.849 1.00 57.97 99 MET A O 1
ATOM 680 N N . VAL A 1 100 ? 19.640 30.933 41.556 1.00 60.06 100 VAL A N 1
ATOM 681 C CA . VAL A 1 100 ? 19.833 29.891 42.578 1.00 60.06 100 VAL A CA 1
ATOM 682 C C . VAL A 1 100 ? 20.569 30.438 43.812 1.00 60.06 100 VAL A C 1
ATOM 684 O O . VAL A 1 100 ? 20.299 30.006 44.933 1.00 60.06 100 VAL A O 1
ATOM 687 N N . MET A 1 101 ? 21.439 31.441 43.643 1.00 52.00 101 MET A N 1
ATOM 688 C CA . MET A 1 101 ? 22.115 32.128 44.751 1.00 52.00 101 MET A CA 1
ATOM 689 C C . MET A 1 101 ? 21.243 33.118 45.547 1.00 52.00 101 MET A C 1
ATOM 691 O O . MET A 1 101 ? 21.607 33.428 46.681 1.00 52.00 101 MET A O 1
ATOM 695 N N . ARG A 1 102 ? 20.083 33.568 45.039 1.00 54.81 102 ARG A N 1
ATOM 696 C CA . ARG A 1 102 ? 19.119 34.377 45.823 1.00 54.81 102 ARG A CA 1
ATOM 697 C C . ARG A 1 102 ? 18.341 33.546 46.858 1.00 54.81 102 ARG A C 1
ATOM 699 O O . ARG A 1 102 ? 17.707 34.103 47.754 1.00 54.81 102 ARG A O 1
ATOM 706 N N . ILE A 1 103 ? 18.419 32.214 46.796 1.00 58.06 103 ILE A N 1
ATOM 707 C CA . ILE A 1 103 ? 17.806 31.309 47.777 1.00 58.06 103 ILE A CA 1
ATOM 708 C C . ILE A 1 103 ? 18.604 31.362 49.093 1.00 58.06 103 ILE A C 1
ATOM 710 O O . ILE A 1 103 ? 19.696 30.801 49.194 1.00 58.06 103 ILE A O 1
ATOM 714 N N . LYS A 1 104 ? 18.030 31.973 50.145 1.00 47.03 104 LYS A N 1
ATOM 715 C CA . LYS A 1 104 ? 18.690 32.194 51.457 1.00 47.03 104 LYS A CA 1
ATOM 716 C C . LYS A 1 104 ? 19.303 30.925 52.098 1.00 47.03 104 LYS A C 1
ATOM 718 O O . LYS A 1 104 ? 20.257 31.023 52.872 1.00 47.03 104 LYS A O 1
ATOM 723 N N . ARG A 1 105 ? 18.815 29.716 51.776 1.00 56.19 105 ARG A N 1
ATOM 724 C CA . ARG A 1 105 ? 19.354 28.433 52.282 1.00 56.19 105 ARG A CA 1
ATOM 725 C C . ARG A 1 105 ? 20.624 27.990 51.527 1.00 56.19 105 ARG A C 1
ATOM 727 O O . ARG A 1 105 ? 20.563 27.204 50.581 1.00 56.19 105 ARG A O 1
ATOM 734 N N . ARG A 1 106 ? 21.795 28.399 52.045 1.00 57.00 106 ARG A N 1
ATOM 735 C CA . ARG A 1 106 ? 23.188 28.132 51.572 1.00 57.00 106 ARG A CA 1
ATOM 736 C C . ARG A 1 106 ? 23.600 26.656 51.315 1.00 57.00 106 ARG A C 1
ATOM 738 O O . ARG A 1 106 ? 24.774 26.397 51.019 1.00 57.00 106 ARG A O 1
ATOM 745 N N . HIS A 1 107 ? 22.705 25.680 51.471 1.00 60.75 107 HIS A N 1
ATOM 746 C CA . HIS A 1 107 ? 22.940 24.272 51.120 1.00 60.75 107 HIS A CA 1
ATOM 747 C C . HIS A 1 107 ? 22.331 23.927 49.753 1.00 60.75 107 HIS A C 1
ATOM 749 O O . HIS A 1 107 ? 23.045 23.471 48.862 1.00 60.75 107 HIS A O 1
ATOM 755 N N . HIS A 1 108 ? 21.044 24.241 49.556 1.00 65.75 108 HIS A N 1
ATOM 756 C CA . HIS A 1 108 ? 20.296 23.914 48.335 1.00 65.75 108 HIS A CA 1
ATOM 757 C C . HIS A 1 108 ? 20.937 24.568 47.102 1.00 65.75 108 HIS A C 1
ATOM 759 O O . HIS A 1 108 ? 21.082 23.924 46.067 1.00 65.75 108 HIS A O 1
ATOM 765 N N . ALA A 1 109 ? 21.422 25.808 47.251 1.00 65.56 109 ALA A N 1
ATOM 766 C CA . ALA A 1 109 ? 22.092 26.546 46.184 1.00 65.56 109 ALA A CA 1
ATOM 767 C C . ALA A 1 109 ? 23.305 25.806 45.580 1.00 65.56 109 ALA A C 1
ATOM 769 O O . ALA A 1 109 ? 23.550 25.913 44.381 1.00 65.56 109 ALA A O 1
ATOM 770 N N . ARG A 1 110 ? 24.055 25.024 46.376 1.00 73.94 110 ARG A N 1
ATOM 771 C CA . ARG A 1 110 ? 25.223 24.267 45.882 1.00 73.94 110 ARG A CA 1
ATOM 772 C C . ARG A 1 110 ? 24.801 23.066 45.048 1.00 73.94 110 ARG A C 1
ATOM 774 O O . ARG A 1 110 ? 25.292 22.902 43.938 1.00 73.94 110 ARG A O 1
ATOM 781 N N . VAL A 1 111 ? 23.879 22.263 45.581 1.00 75.56 111 VAL A N 1
ATOM 782 C CA . VAL A 1 111 ? 23.356 21.064 44.909 1.00 75.56 111 VAL A CA 1
ATOM 783 C C . VAL A 1 111 ? 22.708 21.458 43.584 1.00 75.56 111 VAL A C 1
ATOM 785 O O . VAL A 1 111 ? 23.036 20.894 42.546 1.00 75.56 111 VAL A O 1
ATOM 788 N N . LEU A 1 112 ? 21.866 22.493 43.600 1.00 70.94 112 LEU A N 1
ATOM 789 C CA . LEU A 1 112 ? 21.167 22.961 42.408 1.00 70.94 112 LEU A CA 1
ATOM 790 C C . LEU A 1 112 ? 22.123 23.585 41.370 1.00 70.94 112 LEU A C 1
ATOM 792 O O . LEU A 1 112 ? 21.936 23.363 40.179 1.00 70.94 112 LEU A O 1
ATOM 796 N N . SER A 1 113 ? 23.198 24.264 41.798 1.00 74.06 113 SER A N 1
ATOM 797 C CA . SER A 1 113 ? 24.249 24.763 40.888 1.00 74.06 113 SER A CA 1
ATOM 798 C C . SER A 1 113 ? 25.067 23.644 40.232 1.00 74.06 113 SER A C 1
ATOM 800 O O . SER A 1 113 ? 25.337 23.698 39.030 1.00 74.06 113 SER A O 1
ATOM 802 N N . PHE A 1 114 ? 25.446 22.619 41.005 1.00 82.31 114 PHE A N 1
ATOM 803 C CA . PHE A 1 114 ? 26.129 21.429 40.489 1.00 82.31 114 PHE A CA 1
ATOM 804 C C . PHE A 1 114 ? 25.253 20.704 39.459 1.00 82.31 114 PHE A C 1
ATOM 806 O O . PHE A 1 114 ? 25.694 20.460 38.336 1.00 82.31 114 PHE A O 1
ATOM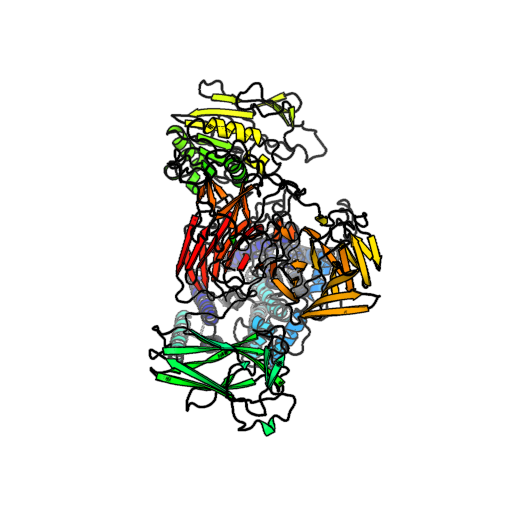 813 N N . VAL A 1 115 ? 23.990 20.434 39.813 1.00 78.38 115 VAL A N 1
ATOM 814 C CA . VAL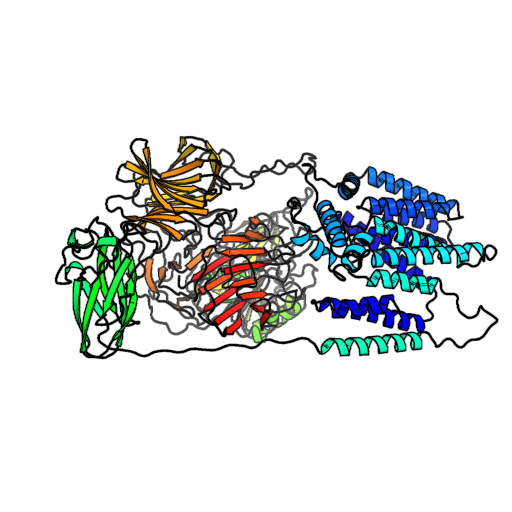 A 1 115 ? 23.026 19.740 38.946 1.00 78.38 115 VAL A CA 1
ATOM 815 C C . VAL A 1 115 ? 22.743 20.541 37.673 1.00 78.38 115 VAL A C 1
ATOM 817 O O . VAL A 1 115 ? 22.808 19.967 36.592 1.00 78.38 115 VAL A O 1
ATOM 820 N N . ALA A 1 116 ? 22.511 21.856 37.755 1.00 74.75 116 ALA A N 1
ATOM 821 C CA . ALA A 1 116 ? 22.281 22.694 36.573 1.00 74.75 116 ALA A CA 1
ATOM 822 C C . ALA A 1 116 ? 23.477 22.683 35.600 1.00 74.75 116 ALA A C 1
ATOM 824 O O . ALA A 1 116 ? 23.291 22.530 34.392 1.00 74.75 116 ALA A O 1
ATOM 825 N N . THR A 1 117 ? 24.705 22.779 36.124 1.00 80.12 117 THR A N 1
ATOM 826 C CA . THR A 1 117 ? 25.933 22.733 35.310 1.00 80.12 117 THR A CA 1
ATOM 827 C C . THR A 1 117 ? 26.119 21.363 34.649 1.00 80.12 117 THR A C 1
ATOM 829 O O . THR A 1 117 ? 26.418 21.281 33.458 1.00 80.12 117 THR A O 1
ATOM 832 N N . LEU A 1 118 ? 25.891 20.279 35.399 1.00 82.00 118 LEU A N 1
ATOM 833 C CA . LEU A 1 118 ? 26.013 18.909 34.897 1.00 82.00 118 LEU A CA 1
ATOM 834 C C . LEU A 1 118 ? 24.949 18.589 33.830 1.00 82.00 118 LEU A C 1
ATOM 836 O O . LEU A 1 118 ? 25.282 18.033 32.785 1.00 82.00 118 LEU A O 1
ATOM 840 N N . LEU A 1 119 ? 23.688 18.980 34.052 1.00 74.88 119 LEU A N 1
ATOM 841 C CA . LEU A 1 119 ? 22.591 18.787 33.095 1.00 74.88 119 LEU A CA 1
ATOM 842 C C . LEU A 1 119 ? 22.823 19.543 31.781 1.00 74.88 119 LEU A C 1
ATOM 844 O O . LEU A 1 119 ? 22.566 18.986 30.713 1.00 74.88 119 LEU A O 1
ATOM 848 N N . ALA A 1 120 ? 23.342 20.775 31.840 1.00 74.94 120 ALA A N 1
ATOM 849 C CA . ALA A 1 120 ? 23.685 21.548 30.647 1.00 74.94 120 ALA A CA 1
ATOM 850 C C . ALA A 1 120 ? 24.747 20.837 29.789 1.00 74.94 120 ALA A C 1
ATOM 852 O O . ALA A 1 120 ? 24.562 20.672 28.584 1.00 74.94 120 ALA A O 1
ATOM 853 N N . LEU A 1 121 ? 25.823 20.341 30.408 1.00 78.88 121 LEU A N 1
ATOM 854 C CA . LEU A 1 121 ? 26.910 19.657 29.699 1.00 78.88 121 LEU A CA 1
ATOM 855 C C . LEU A 1 121 ? 26.494 18.283 29.152 1.00 78.88 121 LEU A C 1
ATOM 857 O O . LEU A 1 121 ? 26.822 17.950 28.014 1.00 78.88 121 LEU A O 1
ATOM 861 N N . LEU A 1 122 ? 25.723 17.499 29.913 1.00 75.69 122 LEU A N 1
ATOM 862 C CA . LEU A 1 122 ? 25.211 16.196 29.463 1.00 75.69 122 LEU A CA 1
ATOM 863 C C . LEU A 1 122 ? 24.145 16.298 28.357 1.00 75.69 122 LEU A C 1
ATOM 865 O O . LEU A 1 122 ? 23.919 15.323 27.642 1.00 75.69 122 LEU A O 1
ATOM 869 N N . SER A 1 123 ? 23.523 17.468 28.185 1.00 71.06 123 SER A N 1
ATOM 870 C CA . SER A 1 123 ? 22.561 17.734 27.104 1.00 71.06 123 SER A CA 1
ATOM 871 C C . SER A 1 123 ? 23.215 18.234 25.807 1.00 71.06 123 SER A C 1
ATOM 873 O O . SER A 1 123 ? 22.547 18.317 24.775 1.00 71.06 123 SER A O 1
ATOM 875 N N . CYS A 1 124 ? 24.513 18.554 25.824 1.00 73.06 124 CYS A N 1
ATOM 876 C CA . CYS A 1 124 ? 25.241 19.040 24.655 1.00 73.06 124 CYS A CA 1
ATOM 877 C C . CYS A 1 124 ? 25.883 17.888 23.860 1.00 73.06 124 CYS A C 1
ATOM 879 O O . CYS A 1 124 ? 26.797 17.206 24.329 1.00 73.06 124 CYS A O 1
ATOM 881 N N . PHE A 1 125 ? 25.421 17.713 22.615 1.00 70.88 125 PHE A N 1
ATOM 882 C CA . PHE A 1 125 ? 25.905 16.696 21.663 1.00 70.88 125 PHE A CA 1
ATOM 883 C C . PHE A 1 125 ? 26.650 17.273 20.444 1.00 70.88 125 PHE A C 1
ATOM 885 O O . PHE A 1 125 ? 27.159 16.512 19.624 1.00 70.88 125 PHE A O 1
ATOM 892 N N . HIS A 1 126 ? 26.735 18.602 20.341 1.00 72.81 126 HIS A N 1
ATOM 893 C CA . HIS A 1 126 ? 27.488 19.345 19.328 1.00 72.81 126 HIS A CA 1
ATOM 894 C C . HIS A 1 126 ? 28.721 19.974 19.997 1.00 72.81 126 HIS A C 1
ATOM 896 O O . HIS A 1 126 ? 28.580 20.674 21.001 1.00 72.81 126 HIS A O 1
ATOM 902 N N . LEU A 1 127 ? 29.932 19.699 19.503 1.00 74.62 127 LEU A N 1
ATOM 903 C CA . LEU A 1 127 ? 31.173 19.994 20.233 1.00 74.62 127 LEU A CA 1
ATOM 904 C C . LEU A 1 127 ? 31.421 21.495 20.460 1.00 74.62 127 LEU A C 1
ATOM 906 O O . LEU A 1 127 ? 31.690 21.857 21.606 1.00 74.62 127 LEU A O 1
ATOM 910 N N . PRO A 1 128 ? 31.249 22.396 19.475 1.00 72.56 128 PRO A N 1
ATOM 911 C CA . PRO A 1 128 ? 31.349 23.831 19.739 1.00 72.56 128 PRO A CA 1
ATOM 912 C C . PRO A 1 128 ? 30.329 24.337 20.771 1.00 72.56 128 PRO A C 1
ATOM 914 O O . PRO A 1 128 ? 30.639 25.219 21.567 1.00 72.56 128 PRO A O 1
ATOM 917 N N . SER A 1 129 ? 29.134 23.738 20.823 1.00 72.38 129 SER A N 1
ATOM 918 C CA . SER A 1 129 ? 28.119 24.056 21.839 1.00 72.38 129 SER A CA 1
ATOM 919 C C . SER A 1 129 ? 28.511 23.555 23.229 1.00 72.38 129 SER A C 1
ATOM 921 O O . SER A 1 129 ? 28.316 24.261 24.213 1.00 72.38 129 SER A O 1
ATOM 923 N N . PHE A 1 130 ? 29.100 22.360 23.314 1.00 76.94 130 PHE A N 1
ATOM 924 C CA . PHE A 1 130 ? 29.638 21.805 24.556 1.00 76.94 130 PHE A CA 1
ATOM 925 C C . PHE A 1 130 ? 30.761 22.693 25.115 1.00 76.94 130 PHE A C 1
ATOM 927 O O . PHE A 1 130 ? 30.715 23.078 26.281 1.00 76.94 130 PHE A O 1
ATOM 934 N N . LEU A 1 131 ? 31.711 23.100 24.264 1.00 77.75 131 LEU A N 1
ATOM 935 C CA . LEU A 1 131 ? 32.796 24.014 24.632 1.00 77.75 131 LEU A CA 1
ATOM 936 C C . LEU A 1 131 ? 32.271 25.383 25.092 1.00 77.75 131 LEU A C 1
ATOM 938 O O . LEU A 1 131 ? 32.763 25.916 26.084 1.00 77.75 131 LEU A O 1
ATOM 942 N N . LEU A 1 132 ? 31.235 25.923 24.441 1.00 74.50 132 LEU A N 1
ATOM 943 C CA . LEU A 1 132 ? 30.594 27.175 24.854 1.00 74.50 132 LEU A CA 1
ATOM 944 C C . LEU A 1 132 ? 29.882 27.055 26.216 1.00 74.50 132 LEU A C 1
ATOM 946 O O . LEU A 1 132 ? 29.940 27.975 27.031 1.00 74.50 132 LEU A O 1
ATOM 950 N N . CYS A 1 133 ? 29.256 25.912 26.517 1.00 76.50 133 CYS A N 1
ATOM 951 C CA . CYS A 1 133 ? 28.740 25.638 27.861 1.00 76.50 133 CYS A CA 1
ATOM 952 C C . CYS A 1 133 ? 29.872 25.524 28.898 1.00 76.50 133 CYS A C 1
ATOM 954 O O . CYS A 1 133 ? 29.716 26.017 30.016 1.00 76.50 133 CYS A O 1
ATOM 956 N N . CYS A 1 134 ? 31.021 24.935 28.543 1.00 81.12 134 CYS A N 1
ATOM 957 C CA . CYS A 1 134 ? 32.194 24.892 29.419 1.00 81.12 134 CYS A CA 1
ATOM 958 C C . CYS A 1 134 ? 32.748 26.293 29.722 1.00 81.12 134 CYS A C 1
ATOM 960 O O . CYS A 1 134 ? 33.016 26.584 30.887 1.00 81.12 134 CYS A O 1
ATOM 962 N N . THR A 1 135 ? 32.886 27.179 28.727 1.00 77.06 135 THR A N 1
ATOM 963 C CA . THR A 1 135 ? 33.379 28.551 28.957 1.00 77.06 135 THR A CA 1
ATOM 964 C C . THR A 1 135 ? 32.385 29.389 29.761 1.00 77.06 135 THR A C 1
ATOM 966 O O . THR A 1 135 ? 32.800 30.098 30.679 1.00 77.06 135 THR A O 1
ATOM 969 N N . ALA A 1 136 ? 31.078 29.248 29.513 1.00 73.19 136 ALA A N 1
ATOM 970 C CA . ALA A 1 136 ? 30.037 29.889 30.318 1.00 73.19 136 ALA A CA 1
ATOM 971 C C . ALA A 1 136 ? 30.051 29.419 31.787 1.00 73.19 136 ALA A C 1
ATOM 973 O O . ALA A 1 136 ? 29.958 30.244 32.701 1.00 73.19 136 ALA A O 1
ATOM 974 N N . ALA A 1 137 ? 30.217 28.114 32.033 1.00 77.50 137 ALA A N 1
ATOM 975 C CA . ALA A 1 137 ? 30.338 27.554 33.380 1.00 77.50 137 ALA A CA 1
ATOM 976 C C . ALA A 1 137 ? 31.621 28.021 34.092 1.00 77.50 137 ALA A C 1
ATOM 978 O O . ALA A 1 137 ? 31.564 28.422 35.256 1.00 77.50 137 ALA A O 1
ATOM 979 N N . LEU A 1 138 ? 32.761 28.023 33.390 1.00 78.62 138 LEU A N 1
ATOM 980 C CA . LEU A 1 138 ? 34.051 28.485 33.910 1.00 78.62 138 LEU A CA 1
ATOM 981 C C . LEU A 1 138 ? 33.991 29.969 34.306 1.00 78.62 138 LEU A C 1
ATOM 983 O O . LEU A 1 138 ? 34.320 30.318 35.441 1.00 78.62 138 LEU A O 1
ATOM 987 N N . GLY A 1 139 ? 33.517 30.827 33.395 1.00 70.06 139 GLY A N 1
ATOM 988 C CA . GLY A 1 139 ? 33.358 32.262 33.633 1.00 70.06 139 GLY A CA 1
ATOM 989 C C . GLY A 1 139 ? 32.432 32.543 34.814 1.00 70.06 139 GLY A C 1
ATOM 990 O O . GLY A 1 139 ? 32.814 33.261 35.735 1.00 70.06 139 GLY A O 1
ATOM 991 N N . SER A 1 140 ? 31.263 31.894 34.853 1.00 67.62 140 SER A N 1
ATOM 992 C CA . SER A 1 140 ? 30.327 31.998 35.983 1.00 67.62 140 SER A CA 1
ATOM 993 C C . SER A 1 140 ? 30.991 31.601 37.310 1.00 67.62 140 SER A C 1
ATOM 995 O O . SER A 1 140 ? 30.920 32.345 38.287 1.00 67.62 140 SER A O 1
ATOM 997 N N . GLY A 1 141 ? 31.703 30.467 37.344 1.00 69.81 141 GLY A N 1
ATOM 998 C CA . GLY A 1 141 ? 32.412 29.987 38.534 1.00 69.81 141 GLY A CA 1
ATOM 999 C C . GLY A 1 141 ? 33.446 30.981 39.076 1.00 69.81 141 GLY A C 1
ATOM 1000 O O . GLY A 1 141 ? 33.498 31.214 40.287 1.00 69.81 141 GLY A O 1
ATOM 1001 N N . LEU A 1 142 ? 34.230 31.608 38.193 1.00 69.50 142 LEU A N 1
ATOM 1002 C CA . LEU A 1 142 ? 35.216 32.631 38.562 1.00 69.50 142 LEU A CA 1
ATOM 1003 C C . LEU A 1 142 ? 34.560 33.889 39.158 1.00 69.50 142 LEU A C 1
ATOM 1005 O O . LEU A 1 142 ? 35.070 34.438 40.136 1.00 69.50 142 LEU A O 1
ATOM 1009 N N . LEU A 1 143 ? 33.416 34.310 38.612 1.00 62.34 143 LEU A N 1
ATOM 1010 C CA . LEU A 1 143 ? 32.704 35.528 39.016 1.00 62.34 143 LEU A CA 1
ATOM 1011 C C . LEU A 1 143 ? 31.967 35.396 40.357 1.00 62.34 143 LEU A C 1
ATOM 1013 O O . LEU A 1 143 ? 31.844 36.382 41.081 1.00 62.34 143 LEU A O 1
ATOM 1017 N N . PHE A 1 144 ? 31.483 34.205 40.727 1.00 64.62 144 PHE A N 1
ATOM 1018 C CA . PHE A 1 144 ? 30.718 34.056 41.970 1.00 64.62 144 PHE A CA 1
ATOM 1019 C C . PHE A 1 144 ? 31.601 34.232 43.220 1.00 64.62 144 PHE A C 1
ATOM 1021 O O . PHE A 1 144 ? 32.558 33.470 43.397 1.00 64.62 144 PHE A O 1
ATOM 1028 N N . PRO A 1 145 ? 31.273 35.160 44.146 1.00 56.94 145 PRO A N 1
ATOM 1029 C CA . PRO A 1 145 ? 32.085 35.415 45.343 1.00 56.94 145 PRO A CA 1
ATOM 1030 C C . PRO A 1 145 ? 31.962 34.301 46.396 1.00 56.94 145 PRO A C 1
ATOM 1032 O O . PRO A 1 145 ? 32.865 34.076 47.201 1.00 56.94 145 PRO A O 1
ATOM 1035 N N . ALA A 1 146 ? 30.856 33.554 46.398 1.00 68.12 146 ALA A N 1
ATOM 1036 C CA . ALA A 1 146 ? 30.625 32.485 47.360 1.00 68.12 146 ALA A CA 1
ATOM 1037 C C . ALA A 1 146 ? 31.479 31.242 47.036 1.00 68.12 146 ALA A C 1
ATOM 1039 O O . ALA A 1 146 ? 31.043 30.375 46.277 1.00 68.12 146 ALA A O 1
ATOM 1040 N N . ARG A 1 147 ? 32.654 31.102 47.679 1.00 75.38 147 ARG A N 1
ATOM 1041 C CA . ARG A 1 147 ? 33.592 29.952 47.552 1.00 75.38 147 ARG A CA 1
ATOM 1042 C C . ARG A 1 147 ? 32.886 28.588 47.480 1.00 75.38 147 ARG A C 1
ATOM 1044 O O . ARG A 1 147 ? 33.223 27.756 46.649 1.00 75.38 147 ARG A O 1
ATOM 1051 N N . ARG A 1 148 ? 31.859 28.382 48.313 1.00 74.50 148 ARG A N 1
ATOM 1052 C CA . ARG A 1 148 ? 31.064 27.140 48.391 1.00 74.50 148 ARG A CA 1
ATOM 1053 C C . ARG A 1 148 ? 30.161 26.870 47.171 1.00 74.50 148 ARG A C 1
ATOM 1055 O O . ARG A 1 148 ? 29.865 25.708 46.921 1.00 74.50 148 ARG A O 1
ATOM 1062 N N . VAL A 1 149 ? 29.725 27.892 46.429 1.00 71.25 149 VAL A N 1
ATOM 1063 C CA . VAL A 1 149 ? 28.983 27.739 45.157 1.00 71.25 149 VAL A CA 1
ATOM 1064 C C . VAL A 1 149 ? 29.958 27.627 43.984 1.00 71.25 149 VAL A C 1
ATOM 1066 O O . VAL A 1 149 ? 29.794 26.742 43.151 1.00 71.25 149 VAL A O 1
ATOM 1069 N N . ARG A 1 150 ? 31.035 28.427 43.986 1.00 79.31 150 ARG A N 1
ATOM 1070 C CA . ARG A 1 150 ? 32.161 28.326 43.040 1.00 79.31 150 ARG A CA 1
ATOM 1071 C C . ARG A 1 150 ? 32.681 26.886 42.918 1.00 79.31 150 ARG A C 1
ATOM 1073 O O . ARG A 1 150 ? 32.739 26.350 41.816 1.00 79.31 150 ARG A O 1
ATOM 1080 N N . SER A 1 151 ? 32.964 26.221 44.043 1.00 81.81 151 SER A N 1
ATOM 1081 C CA . SER A 1 151 ? 33.374 24.806 44.052 1.00 81.81 151 SER A CA 1
ATOM 1082 C C . SER A 1 151 ? 32.323 23.852 43.467 1.00 81.81 151 SER A C 1
ATOM 1084 O O . SER A 1 151 ? 32.696 22.865 42.844 1.00 81.81 151 SER A O 1
ATOM 1086 N N . ALA A 1 152 ? 31.026 24.131 43.631 1.00 82.00 152 ALA A N 1
ATOM 1087 C CA . ALA A 1 152 ? 29.955 23.284 43.101 1.00 82.00 152 ALA A CA 1
ATOM 1088 C C . ALA A 1 152 ? 29.811 23.408 41.572 1.00 82.00 152 ALA A C 1
ATOM 1090 O O . ALA A 1 152 ? 29.606 22.402 40.897 1.00 82.00 152 ALA A O 1
ATOM 1091 N N . VAL A 1 153 ? 29.981 24.616 41.020 1.00 81.12 153 VAL A N 1
ATOM 1092 C CA . VAL A 1 153 ? 30.011 24.845 39.563 1.00 81.12 153 VAL A CA 1
ATOM 1093 C C . VAL A 1 153 ? 31.229 24.159 38.937 1.00 81.12 153 VAL A C 1
ATOM 1095 O O . VAL A 1 153 ? 31.075 23.421 37.967 1.00 81.12 153 VAL A O 1
ATOM 1098 N N . PHE A 1 154 ? 32.424 24.305 39.524 1.00 86.69 154 PHE A N 1
ATOM 1099 C CA . PHE A 1 154 ? 33.622 23.619 39.020 1.00 86.69 154 PHE A CA 1
ATOM 1100 C C . PHE A 1 154 ? 33.537 22.089 39.141 1.00 86.69 154 PHE A C 1
ATOM 1102 O O . PHE A 1 154 ? 33.938 21.391 38.212 1.00 86.69 154 PHE A O 1
ATOM 1109 N N . ALA A 1 155 ? 32.958 21.552 40.221 1.00 87.00 155 ALA A N 1
ATOM 1110 C CA . ALA A 1 155 ? 32.712 20.115 40.342 1.00 87.00 155 ALA A CA 1
ATOM 1111 C C . ALA A 1 155 ? 31.713 19.608 39.283 1.00 87.00 155 ALA A C 1
ATOM 1113 O O . ALA A 1 155 ? 31.937 18.552 38.690 1.00 87.00 155 ALA A O 1
ATOM 1114 N N . GLY A 1 156 ? 30.645 20.364 38.996 1.00 86.62 156 GLY A N 1
ATOM 1115 C CA . GLY A 1 156 ? 29.681 20.033 37.940 1.00 86.62 156 GLY A CA 1
ATOM 1116 C C . GLY A 1 156 ? 30.309 20.068 36.543 1.00 86.62 156 GLY A C 1
ATOM 1117 O O . GLY A 1 156 ? 30.072 19.167 35.740 1.00 86.62 156 GLY A O 1
ATOM 1118 N N . LEU A 1 157 ? 31.175 21.055 36.287 1.00 87.69 157 LEU A N 1
ATOM 1119 C CA . LEU A 1 157 ? 31.954 21.183 35.053 1.00 87.69 157 LEU A CA 1
ATOM 1120 C C . LEU A 1 157 ? 32.908 19.995 34.851 1.00 87.69 157 LEU A C 1
ATOM 1122 O O . LEU A 1 157 ? 32.860 19.345 33.808 1.00 87.69 157 LEU A O 1
ATOM 1126 N N . ALA A 1 158 ? 33.721 19.665 35.858 1.00 88.81 158 ALA A N 1
ATOM 1127 C CA . ALA A 1 158 ? 34.644 18.531 35.802 1.00 88.81 158 ALA A CA 1
ATOM 1128 C C . ALA A 1 158 ? 33.903 17.194 35.612 1.00 88.81 158 ALA A C 1
ATOM 1130 O O . ALA A 1 158 ? 34.270 16.399 34.748 1.00 88.81 158 ALA A O 1
ATOM 1131 N N . THR A 1 159 ? 32.812 16.979 36.356 1.00 90.00 159 THR A N 1
ATOM 1132 C CA . THR A 1 159 ? 31.980 15.768 36.236 1.00 90.00 159 THR A CA 1
ATOM 1133 C C . THR A 1 159 ? 31.348 15.659 34.845 1.00 90.00 159 THR A C 1
ATOM 1135 O O . THR A 1 159 ? 31.360 14.583 34.252 1.00 90.00 159 THR A O 1
ATOM 1138 N N . GLY A 1 160 ? 30.847 16.767 34.284 1.00 86.19 160 GLY A N 1
ATOM 1139 C CA . GLY A 1 160 ? 30.267 16.803 32.938 1.00 86.19 160 GLY A CA 1
ATOM 1140 C C . GLY A 1 160 ? 31.280 16.503 31.831 1.00 86.19 160 GLY A C 1
ATOM 1141 O O . GLY A 1 160 ? 30.962 15.760 30.904 1.00 86.19 160 GLY A O 1
ATOM 1142 N N . ILE A 1 161 ? 32.512 17.012 31.948 1.00 87.69 161 ILE A N 1
ATOM 1143 C CA . ILE A 1 161 ? 33.609 16.722 31.010 1.00 87.69 161 ILE A CA 1
ATOM 1144 C C . ILE A 1 161 ? 34.018 15.244 31.081 1.00 87.69 161 ILE A C 1
ATOM 1146 O O . ILE A 1 161 ? 34.076 14.575 30.047 1.00 87.69 161 ILE A O 1
ATOM 1150 N N . LEU A 1 162 ? 34.238 14.710 32.288 1.00 87.81 162 LEU A N 1
ATOM 1151 C CA . LEU A 1 162 ? 34.601 13.303 32.484 1.00 87.81 162 LEU A CA 1
ATOM 1152 C C . LEU A 1 162 ? 33.504 12.357 31.974 1.00 87.81 162 LEU A C 1
ATOM 1154 O O . LEU A 1 162 ? 33.802 11.398 31.263 1.00 87.81 162 LEU A O 1
ATOM 1158 N N . ALA A 1 163 ? 32.233 12.654 32.256 1.00 83.44 163 ALA A N 1
ATOM 1159 C CA . ALA A 1 163 ? 31.106 11.868 31.765 1.00 83.44 163 ALA A CA 1
ATOM 1160 C C . ALA A 1 163 ? 30.974 11.924 30.231 1.00 83.44 163 ALA A C 1
ATOM 1162 O O . ALA A 1 163 ? 30.801 10.882 29.599 1.00 83.44 163 ALA A O 1
ATOM 1163 N N . ALA A 1 164 ? 31.126 13.099 29.609 1.00 79.94 164 ALA A N 1
ATOM 1164 C CA . ALA A 1 164 ? 31.065 13.239 28.152 1.00 79.94 164 ALA A CA 1
ATOM 1165 C C . ALA A 1 164 ? 32.204 12.497 27.425 1.00 79.94 164 ALA A C 1
ATOM 1167 O O . ALA A 1 164 ? 31.995 11.981 26.324 1.00 79.94 164 ALA A O 1
ATOM 1168 N N . ALA A 1 165 ? 33.386 12.403 28.045 1.00 79.31 165 ALA A N 1
ATOM 1169 C CA . ALA A 1 165 ? 34.508 11.608 27.548 1.00 79.31 165 ALA A CA 1
ATOM 1170 C C . ALA A 1 165 ? 34.299 10.093 27.748 1.00 79.31 165 ALA A C 1
ATOM 1172 O O . ALA A 1 165 ? 34.614 9.306 26.849 1.00 79.31 165 ALA A O 1
ATOM 1173 N N . ALA A 1 166 ? 33.754 9.688 28.901 1.00 77.69 166 ALA A N 1
ATOM 1174 C CA . ALA A 1 166 ? 33.544 8.290 29.274 1.00 77.69 166 ALA A CA 1
ATOM 1175 C C . ALA A 1 166 ? 32.353 7.630 28.555 1.00 77.69 166 ALA A C 1
ATOM 1177 O O . ALA A 1 166 ? 32.424 6.449 28.224 1.00 77.69 166 ALA A O 1
ATOM 1178 N N . ILE A 1 167 ? 31.267 8.366 28.285 1.00 79.12 167 ILE A N 1
ATOM 1179 C CA . ILE A 1 167 ? 30.073 7.851 27.598 1.00 79.12 167 ILE A CA 1
ATOM 1180 C C . ILE A 1 167 ? 30.369 7.744 26.088 1.00 79.12 167 ILE A C 1
ATOM 1182 O O . ILE A 1 167 ? 30.371 8.767 25.391 1.00 79.12 167 ILE A O 1
ATOM 1186 N N . PRO A 1 168 ? 30.539 6.534 25.505 1.00 73.81 168 PRO A N 1
ATOM 1187 C CA . PRO A 1 168 ? 31.062 6.412 24.140 1.00 73.81 168 PRO A CA 1
ATOM 1188 C C . PRO A 1 168 ? 30.130 7.017 23.086 1.00 73.81 168 PRO A C 1
ATOM 1190 O O . PRO A 1 168 ? 30.583 7.538 22.066 1.00 73.81 168 PRO A O 1
ATOM 1193 N N . SER A 1 169 ? 28.817 6.992 23.343 1.00 66.62 169 SER A N 1
ATOM 1194 C CA . SER A 1 169 ? 27.812 7.577 22.449 1.00 66.62 169 SER A CA 1
ATOM 1195 C C . SER A 1 169 ? 27.808 9.112 22.448 1.00 66.62 169 SER A C 1
ATOM 1197 O O . SER A 1 169 ? 27.445 9.694 21.427 1.00 66.62 169 SER A O 1
ATOM 1199 N N . GLN A 1 170 ? 28.241 9.762 23.537 1.00 70.94 170 GLN A N 1
ATOM 1200 C CA . GLN A 1 170 ? 28.368 11.220 23.621 1.00 70.94 170 GLN A CA 1
ATOM 1201 C C . GLN A 1 170 ? 29.692 11.669 22.996 1.00 70.94 170 GLN A C 1
ATOM 1203 O O . GLN A 1 170 ? 29.663 12.466 22.060 1.00 70.94 170 GLN A O 1
ATOM 1208 N N . ARG A 1 171 ? 30.821 11.055 23.383 1.00 76.56 171 ARG A N 1
ATOM 1209 C CA . ARG A 1 171 ? 32.132 11.249 22.734 1.00 76.56 171 ARG A CA 1
ATOM 1210 C C . ARG A 1 171 ? 32.045 11.112 21.208 1.00 76.56 171 ARG A C 1
ATOM 1212 O O . ARG A 1 171 ? 32.501 11.989 20.481 1.00 76.56 171 ARG A O 1
ATOM 1219 N N . SER A 1 172 ? 31.394 10.056 20.711 1.00 72.75 172 SER A N 1
ATOM 1220 C CA . SER A 1 172 ? 31.228 9.837 19.264 1.00 72.75 172 SER A CA 1
ATOM 1221 C C . SER A 1 172 ? 30.289 10.842 18.585 1.00 72.75 172 SER A C 1
ATOM 1223 O O . SER A 1 172 ? 30.420 11.069 17.386 1.00 72.75 172 SER A O 1
ATOM 1225 N N . ALA A 1 173 ? 29.320 11.426 19.300 1.00 69.88 173 ALA A N 1
ATOM 1226 C CA . ALA A 1 173 ? 28.468 12.484 18.753 1.00 69.88 173 ALA A CA 1
ATOM 1227 C C . ALA A 1 173 ? 29.253 13.797 18.614 1.00 69.88 173 ALA A C 1
ATOM 1229 O O . ALA A 1 173 ? 29.296 14.367 17.526 1.00 69.88 173 ALA A O 1
ATOM 1230 N N . LEU A 1 174 ? 29.957 14.192 19.679 1.00 72.56 174 LEU A N 1
ATOM 1231 C CA . LEU A 1 174 ? 30.787 15.395 19.726 1.00 72.56 174 LEU A CA 1
ATOM 1232 C C . LEU A 1 174 ? 31.858 15.384 18.620 1.00 72.56 174 LEU A C 1
ATOM 1234 O O . LEU A 1 174 ? 31.937 16.337 17.847 1.00 72.56 174 LEU A O 1
ATOM 1238 N N . VAL A 1 175 ? 32.609 14.285 18.469 1.00 74.38 175 VAL A N 1
ATOM 1239 C CA . VAL A 1 175 ? 33.640 14.151 17.418 1.00 74.38 175 VAL A CA 1
ATOM 1240 C C . VAL A 1 175 ? 33.038 14.207 16.007 1.00 74.38 175 VAL A C 1
ATOM 1242 O O . VAL A 1 175 ? 33.534 14.948 15.162 1.00 74.38 175 VAL A O 1
ATOM 1245 N N . ARG A 1 176 ? 31.928 13.500 15.740 1.00 70.38 176 ARG A N 1
ATOM 1246 C CA . ARG A 1 176 ? 31.264 13.560 14.420 1.00 70.38 176 ARG A CA 1
ATOM 1247 C C . ARG A 1 176 ? 30.687 14.937 14.090 1.00 70.38 176 ARG A C 1
ATOM 1249 O O . ARG A 1 176 ? 30.546 15.248 12.913 1.00 70.38 176 ARG A O 1
ATOM 1256 N N . SER A 1 177 ? 30.371 15.759 15.091 1.00 68.62 177 SER A N 1
ATOM 1257 C CA . SER A 1 177 ? 29.787 17.089 14.871 1.00 68.62 177 SER A CA 1
ATOM 1258 C C . SER A 1 177 ? 30.753 18.123 14.274 1.00 68.62 177 SER A C 1
ATOM 1260 O O . SER A 1 177 ? 30.302 19.165 13.817 1.00 68.62 177 SER A O 1
ATOM 1262 N N . ILE A 1 178 ? 32.060 17.829 14.239 1.00 70.31 178 ILE A N 1
ATOM 1263 C CA . ILE A 1 178 ? 33.086 18.669 13.590 1.00 70.31 178 ILE A CA 1
ATOM 1264 C C . ILE A 1 178 ? 33.823 17.958 12.441 1.00 70.31 178 ILE A C 1
ATOM 1266 O O . ILE A 1 178 ? 34.716 18.537 11.828 1.00 70.31 178 ILE A O 1
ATOM 1270 N N . ALA A 1 179 ? 33.469 16.705 12.139 1.00 76.56 179 ALA A N 1
ATOM 1271 C CA . ALA A 1 179 ? 34.104 15.934 11.076 1.00 76.56 179 ALA A CA 1
ATOM 1272 C C . ALA A 1 179 ? 33.652 16.442 9.696 1.00 76.56 179 ALA A C 1
ATOM 1274 O O . ALA A 1 179 ? 32.471 16.333 9.351 1.00 76.56 179 ALA A O 1
ATOM 1275 N N . ASN A 1 180 ? 34.590 16.989 8.913 1.00 76.19 180 ASN A N 1
ATOM 1276 C CA . ASN A 1 180 ? 34.341 17.450 7.540 1.00 76.19 180 ASN A CA 1
ATOM 1277 C C . ASN A 1 180 ? 34.197 16.295 6.535 1.00 76.19 180 ASN A C 1
ATOM 1279 O O . ASN A 1 180 ? 33.569 16.467 5.495 1.00 76.19 180 ASN A O 1
ATOM 1283 N N . THR A 1 181 ? 34.759 15.129 6.846 1.00 75.44 181 THR A N 1
ATOM 1284 C CA . THR A 1 181 ? 34.692 13.915 6.026 1.00 75.44 181 THR A CA 1
ATOM 1285 C C . THR A 1 181 ? 34.006 12.773 6.774 1.00 75.44 181 THR A C 1
ATOM 1287 O O . THR A 1 181 ? 33.909 12.782 8.006 1.00 75.44 181 THR A O 1
ATOM 1290 N N . ASP A 1 182 ? 33.456 11.818 6.026 1.00 72.81 182 ASP A N 1
ATOM 1291 C CA . ASP A 1 182 ? 32.907 10.577 6.570 1.00 72.81 182 ASP A CA 1
ATOM 1292 C C . ASP A 1 182 ? 34.005 9.518 6.806 1.00 72.81 182 ASP A C 1
ATOM 1294 O O . ASP A 1 182 ? 35.194 9.750 6.582 1.00 72.81 182 ASP A O 1
ATOM 1298 N N . SER A 1 183 ? 33.619 8.330 7.280 1.00 64.19 183 SER A N 1
ATOM 1299 C CA . SER A 1 183 ? 34.557 7.220 7.511 1.00 64.19 183 SER A CA 1
ATOM 1300 C C . SER A 1 183 ? 35.104 6.571 6.231 1.00 64.19 183 SER A C 1
ATOM 1302 O O . SER A 1 183 ? 35.908 5.651 6.334 1.00 64.19 183 SER A O 1
ATOM 1304 N N . ALA A 1 184 ? 34.669 7.020 5.052 1.00 61.19 184 ALA A N 1
ATOM 1305 C CA . ALA A 1 184 ? 35.217 6.664 3.747 1.00 61.19 184 ALA A CA 1
ATOM 1306 C C . ALA A 1 184 ? 35.987 7.845 3.112 1.00 61.19 184 ALA A C 1
ATOM 1308 O O . ALA A 1 184 ? 36.299 7.801 1.926 1.00 61.19 184 ALA A O 1
ATOM 1309 N N . GLY A 1 185 ? 36.269 8.915 3.868 1.00 68.62 185 GLY A N 1
ATOM 1310 C CA . GLY A 1 185 ? 37.029 10.083 3.414 1.00 68.62 185 GLY A CA 1
ATOM 1311 C C . GLY A 1 185 ? 36.247 11.101 2.574 1.00 68.62 185 GLY A C 1
ATOM 1312 O O . GLY A 1 185 ? 36.821 12.116 2.194 1.00 68.62 185 GLY A O 1
ATOM 1313 N N . HIS A 1 186 ? 34.957 10.884 2.306 1.00 72.75 186 HIS A N 1
ATOM 1314 C CA . HIS A 1 186 ? 34.176 11.740 1.408 1.00 72.75 186 HIS A CA 1
ATOM 1315 C C . HIS A 1 186 ? 33.646 12.979 2.140 1.00 72.75 186 HIS A C 1
ATOM 1317 O O . HIS A 1 186 ? 33.319 12.914 3.329 1.00 72.75 186 HIS A O 1
ATOM 1323 N N . ALA A 1 187 ? 33.554 14.117 1.444 1.00 75.62 187 ALA A N 1
ATOM 1324 C CA . ALA A 1 187 ? 33.105 15.379 2.028 1.00 75.62 187 ALA A CA 1
ATOM 1325 C C . ALA A 1 187 ? 31.652 15.288 2.530 1.00 75.62 187 ALA A C 1
ATOM 1327 O O . ALA A 1 187 ? 30.729 14.938 1.793 1.00 75.62 187 ALA A O 1
ATOM 1328 N N . ARG A 1 188 ? 31.433 15.626 3.804 1.00 76.50 188 ARG A N 1
ATOM 1329 C CA . ARG A 1 188 ? 30.103 15.584 4.422 1.00 76.50 188 ARG A CA 1
ATOM 1330 C C . ARG A 1 188 ? 29.255 16.770 3.985 1.00 76.50 188 ARG A C 1
ATOM 1332 O O . ARG A 1 188 ? 29.756 17.849 3.665 1.00 76.50 188 ARG A O 1
ATOM 1339 N N . ARG A 1 189 ? 27.935 16.590 4.018 1.00 76.94 189 ARG A N 1
ATOM 1340 C CA . ARG A 1 189 ? 26.950 17.540 3.490 1.00 76.94 189 ARG A CA 1
ATOM 1341 C C . ARG A 1 189 ? 27.119 18.946 4.054 1.00 76.94 189 ARG A C 1
ATOM 1343 O O . ARG A 1 189 ? 27.036 19.912 3.302 1.00 76.94 189 ARG A O 1
ATOM 1350 N N . HIS A 1 190 ? 27.379 19.069 5.357 1.00 74.81 190 HIS A N 1
ATOM 1351 C CA . HIS A 1 190 ? 27.567 20.372 6.000 1.00 74.81 190 HIS A CA 1
ATOM 1352 C C . HIS A 1 190 ? 28.803 21.116 5.466 1.00 74.81 190 HIS A C 1
ATOM 1354 O O . HIS A 1 190 ? 28.745 22.333 5.302 1.00 74.81 190 HIS A O 1
ATOM 1360 N N . THR A 1 191 ? 29.877 20.406 5.111 1.00 81.75 191 THR A N 1
ATOM 1361 C CA . THR A 1 191 ? 31.085 20.970 4.488 1.00 81.75 191 THR A CA 1
ATOM 1362 C C . THR A 1 191 ? 30.795 21.465 3.071 1.00 81.75 191 THR A C 1
ATOM 1364 O O . THR A 1 191 ? 31.163 22.589 2.730 1.00 81.75 191 THR A O 1
ATOM 1367 N N . LEU A 1 192 ? 30.056 20.690 2.274 1.00 84.94 192 LEU A N 1
ATOM 1368 C CA . LEU A 1 192 ? 29.632 21.086 0.925 1.00 84.94 192 LEU A CA 1
ATOM 1369 C C . LEU A 1 192 ? 28.662 22.286 0.961 1.00 84.94 192 LEU A C 1
ATOM 1371 O O . LEU A 1 192 ? 28.796 23.227 0.178 1.00 84.94 192 LEU A O 1
ATOM 1375 N N . GLU A 1 193 ? 27.752 22.327 1.939 1.00 85.00 193 GLU A N 1
ATOM 1376 C CA . GLU A 1 193 ? 26.853 23.464 2.183 1.00 85.00 193 GLU A CA 1
ATOM 1377 C C . GLU A 1 193 ? 27.600 24.729 2.655 1.00 85.00 193 GLU A C 1
ATOM 1379 O O . GLU A 1 193 ? 27.201 25.833 2.281 1.00 85.00 193 GLU A O 1
ATOM 1384 N N . ARG A 1 194 ? 28.733 24.609 3.371 1.00 85.56 194 ARG A N 1
ATOM 1385 C CA . ARG A 1 194 ? 29.624 25.755 3.666 1.00 85.56 194 ARG A CA 1
ATOM 1386 C C . ARG A 1 194 ? 30.263 26.319 2.400 1.00 85.56 194 ARG A C 1
ATOM 1388 O O . ARG A 1 194 ? 30.308 27.536 2.241 1.00 85.56 194 ARG A O 1
ATOM 1395 N N . ILE A 1 195 ? 30.736 25.459 1.497 1.00 87.12 195 ILE A N 1
ATOM 1396 C CA . ILE A 1 195 ? 31.342 25.889 0.227 1.00 87.12 195 ILE A CA 1
ATOM 1397 C C . ILE A 1 195 ? 30.290 26.593 -0.644 1.00 87.12 195 ILE A C 1
ATOM 1399 O O . ILE A 1 195 ? 30.542 27.691 -1.145 1.00 87.12 195 ILE A O 1
ATOM 1403 N N . ALA A 1 196 ? 29.080 26.031 -0.744 1.00 87.94 196 ALA A N 1
ATOM 1404 C CA . ALA A 1 196 ? 27.952 26.672 -1.419 1.00 87.94 196 ALA A CA 1
ATOM 1405 C C . ALA A 1 196 ? 27.565 28.023 -0.776 1.00 87.94 196 ALA A C 1
ATOM 1407 O O . ALA A 1 196 ? 27.313 28.987 -1.496 1.00 87.94 196 ALA A O 1
ATOM 1408 N N . ALA A 1 197 ? 27.589 28.139 0.559 1.00 88.06 197 ALA A N 1
ATOM 1409 C CA . ALA A 1 197 ? 27.333 29.401 1.261 1.00 88.06 197 ALA A CA 1
ATOM 1410 C C . ALA A 1 197 ? 28.368 30.489 0.926 1.00 88.06 197 ALA A C 1
ATOM 1412 O O . ALA A 1 197 ? 27.987 31.620 0.632 1.00 88.06 197 ALA A O 1
ATOM 1413 N N . PHE A 1 198 ? 29.667 30.166 0.904 1.00 91.19 198 PHE A N 1
ATOM 1414 C CA . PHE A 1 198 ? 30.699 31.132 0.505 1.00 91.19 198 PHE A CA 1
ATOM 1415 C C . PHE A 1 198 ? 30.568 31.559 -0.964 1.00 91.19 198 PHE A C 1
ATOM 1417 O O . PHE A 1 198 ? 30.732 32.743 -1.268 1.00 91.19 198 PHE A O 1
ATOM 1424 N N . ARG A 1 199 ? 30.206 30.637 -1.870 1.00 91.00 199 ARG A N 1
ATOM 1425 C CA . ARG A 1 199 ? 29.886 30.969 -3.271 1.00 91.00 199 ARG A CA 1
ATOM 1426 C C . ARG A 1 199 ? 28.673 31.913 -3.361 1.00 91.00 199 ARG A C 1
ATOM 1428 O O . ARG A 1 199 ? 28.739 32.913 -4.072 1.00 91.00 199 ARG A O 1
ATOM 1435 N N . ALA A 1 200 ? 27.618 31.664 -2.582 1.00 87.31 200 ALA A N 1
ATOM 1436 C CA . ALA A 1 200 ? 26.423 32.510 -2.531 1.00 87.31 200 ALA A CA 1
ATOM 1437 C C . ALA A 1 200 ? 26.692 33.920 -1.977 1.00 87.31 200 ALA A C 1
ATOM 1439 O O . ALA A 1 200 ? 26.209 34.903 -2.542 1.00 87.31 200 ALA A O 1
ATOM 1440 N N . ILE A 1 201 ? 27.513 34.034 -0.926 1.00 88.69 201 ILE A N 1
ATOM 1441 C CA . ILE A 1 201 ? 27.979 35.325 -0.396 1.00 88.69 201 ILE A CA 1
ATOM 1442 C C . ILE A 1 201 ? 28.774 36.072 -1.468 1.00 88.69 201 ILE A C 1
ATOM 1444 O O . ILE A 1 201 ? 28.486 37.235 -1.728 1.00 88.69 201 ILE A O 1
ATOM 1448 N N . ARG A 1 202 ? 29.722 35.409 -2.147 1.00 87.44 202 ARG A N 1
ATOM 1449 C CA . ARG A 1 202 ? 30.519 36.026 -3.222 1.00 87.44 202 ARG A CA 1
ATOM 1450 C C . ARG A 1 202 ? 29.656 36.523 -4.390 1.00 87.44 202 ARG A C 1
ATOM 1452 O O . ARG A 1 202 ? 30.017 37.516 -5.010 1.00 87.44 202 ARG A O 1
ATOM 1459 N N . ALA A 1 203 ? 28.517 35.883 -4.659 1.00 84.06 203 ALA A N 1
ATOM 1460 C CA . ALA A 1 203 ? 27.588 36.292 -5.711 1.00 84.06 203 ALA A CA 1
ATOM 1461 C C . ALA A 1 203 ? 26.700 37.503 -5.349 1.00 84.06 203 ALA A C 1
ATOM 1463 O O . ALA A 1 203 ? 26.259 38.206 -6.255 1.00 84.06 203 ALA A O 1
ATOM 1464 N N . ARG A 1 204 ? 26.397 37.759 -4.062 1.00 80.62 204 ARG A N 1
ATOM 1465 C CA . ARG A 1 204 ? 25.613 38.936 -3.606 1.00 80.62 204 ARG A CA 1
ATOM 1466 C C . ARG A 1 204 ? 26.109 39.494 -2.252 1.00 80.62 204 ARG A C 1
ATOM 1468 O O . ARG A 1 204 ? 25.336 39.536 -1.292 1.00 80.62 204 ARG A O 1
ATOM 1475 N N . PRO A 1 205 ? 27.366 39.967 -2.149 1.00 80.81 205 PRO A N 1
ATOM 1476 C CA . PRO A 1 205 ? 28.030 40.195 -0.859 1.00 80.81 205 PRO A CA 1
ATOM 1477 C C . PRO A 1 205 ? 27.435 41.338 -0.029 1.00 80.81 205 PRO A C 1
ATOM 1479 O O . PRO A 1 205 ? 27.478 41.280 1.197 1.00 80.81 205 PRO A O 1
ATOM 1482 N N . LEU A 1 206 ? 26.862 42.362 -0.670 1.00 68.75 206 LEU A N 1
ATOM 1483 C CA . LEU A 1 206 ? 26.309 43.537 0.016 1.00 68.75 206 LEU A CA 1
ATOM 1484 C C . LEU A 1 206 ? 24.860 43.358 0.494 1.00 68.75 206 LEU A C 1
ATOM 1486 O O . LEU A 1 206 ? 24.465 44.000 1.460 1.00 68.75 206 LEU A O 1
ATOM 1490 N N . VAL A 1 207 ? 24.067 42.520 -0.188 1.00 67.50 207 VAL A N 1
ATOM 1491 C CA . VAL A 1 207 ? 22.593 42.503 -0.052 1.00 67.50 207 VAL A CA 1
ATOM 1492 C C . VAL A 1 207 ? 21.980 41.119 0.167 1.00 67.50 207 VAL A C 1
ATOM 1494 O O . VAL A 1 207 ? 20.781 41.033 0.435 1.00 67.50 207 VAL A O 1
ATOM 1497 N N . GLY A 1 208 ? 22.753 40.040 0.015 1.00 76.44 208 GLY A N 1
ATOM 1498 C CA . GLY A 1 208 ? 22.287 38.664 0.189 1.00 76.44 208 GLY A CA 1
ATOM 1499 C C . GLY A 1 208 ? 21.224 38.197 -0.819 1.00 76.44 208 GLY A C 1
ATOM 1500 O O . GLY A 1 208 ? 20.976 38.814 -1.865 1.00 76.44 208 GLY A O 1
ATOM 1501 N N . ARG A 1 209 ? 20.594 37.062 -0.505 1.00 75.00 209 ARG A N 1
ATOM 1502 C CA . ARG A 1 209 ? 19.546 36.409 -1.312 1.00 75.00 209 ARG A CA 1
ATOM 1503 C C . ARG A 1 209 ? 18.119 36.617 -0.783 1.00 75.00 209 ARG A C 1
ATOM 1505 O O . ARG A 1 209 ? 17.195 36.503 -1.581 1.00 75.00 209 ARG A O 1
ATOM 1512 N N . GLY A 1 210 ? 17.947 37.027 0.474 1.00 63.00 210 GLY A N 1
ATOM 1513 C CA . GLY A 1 210 ? 16.659 37.302 1.126 1.00 63.00 210 GLY A CA 1
ATOM 1514 C C . GLY A 1 210 ? 16.482 36.543 2.455 1.00 63.00 210 GLY A C 1
ATOM 1515 O O . GLY A 1 210 ? 17.136 35.515 2.651 1.00 63.00 210 GLY A O 1
ATOM 1516 N N . PRO A 1 211 ? 15.606 37.013 3.364 1.00 57.59 211 PRO A N 1
ATOM 1517 C CA . PRO A 1 211 ? 15.319 36.338 4.635 1.00 57.59 211 PRO A CA 1
ATOM 1518 C C . PRO A 1 211 ? 14.769 34.921 4.420 1.00 57.59 211 PRO A C 1
ATOM 1520 O O . PRO A 1 211 ? 13.991 34.693 3.496 1.00 57.59 211 PRO A O 1
ATOM 1523 N N . GLY A 1 212 ? 15.190 33.961 5.245 1.00 59.44 212 GLY A N 1
ATOM 1524 C CA . GLY A 1 212 ? 14.751 32.559 5.181 1.00 59.44 212 GLY A CA 1
ATOM 1525 C C . GLY A 1 212 ? 15.262 31.763 3.966 1.00 59.44 212 GLY A C 1
ATOM 1526 O O . GLY A 1 212 ? 15.003 30.561 3.859 1.00 59.44 212 GLY A O 1
ATOM 1527 N N . THR A 1 213 ? 15.998 32.393 3.042 1.00 68.69 213 THR A N 1
ATOM 1528 C CA . THR A 1 213 ? 16.460 31.764 1.791 1.00 68.69 213 THR A CA 1
ATOM 1529 C C . THR A 1 213 ? 17.731 30.923 1.935 1.00 68.69 213 THR A C 1
ATOM 1531 O O . THR A 1 213 ? 18.196 30.366 0.937 1.00 68.69 213 THR A O 1
ATOM 1534 N N . TYR A 1 214 ? 18.322 30.793 3.131 1.00 77.38 214 TYR A N 1
ATOM 1535 C CA . TYR A 1 214 ? 19.608 30.111 3.305 1.00 77.38 214 TYR A CA 1
ATOM 1536 C C . TYR A 1 214 ? 19.609 28.691 2.732 1.00 77.38 214 TYR A C 1
ATOM 1538 O O . TYR A 1 214 ? 20.452 28.360 1.898 1.00 77.38 214 TYR A O 1
ATOM 1546 N N . GLN A 1 215 ? 18.656 27.849 3.152 1.00 75.19 215 GLN A N 1
ATOM 1547 C CA . GLN A 1 215 ? 18.677 26.429 2.797 1.00 75.19 215 GLN A CA 1
ATOM 1548 C C . GLN A 1 215 ? 18.394 26.201 1.309 1.00 75.19 215 GLN A C 1
ATOM 1550 O O . GLN A 1 215 ? 19.041 25.340 0.716 1.00 75.19 215 GLN A O 1
ATOM 1555 N N . SER A 1 216 ? 17.484 26.958 0.688 1.00 70.44 216 SER A N 1
ATOM 1556 C CA . SER A 1 216 ? 17.241 26.878 -0.760 1.00 70.44 216 SER A CA 1
ATOM 1557 C C . SER A 1 216 ? 18.455 27.373 -1.549 1.00 70.44 216 SER A C 1
ATOM 1559 O O . SER A 1 216 ? 18.893 26.697 -2.478 1.00 70.44 216 SER A O 1
ATOM 1561 N N . THR A 1 217 ? 19.086 28.466 -1.109 1.00 77.50 217 THR A N 1
ATOM 1562 C CA . THR A 1 217 ? 20.312 29.000 -1.717 1.00 77.50 217 THR A CA 1
ATOM 1563 C C . THR A 1 217 ? 21.453 27.976 -1.689 1.00 77.50 217 THR A C 1
ATOM 1565 O O . THR A 1 217 ? 21.959 27.604 -2.748 1.00 77.50 217 THR A O 1
ATOM 1568 N N . VAL A 1 218 ? 21.825 27.439 -0.518 1.00 82.44 218 VAL A N 1
ATOM 1569 C CA . VAL A 1 218 ? 22.935 26.460 -0.405 1.00 82.44 218 VAL A CA 1
ATOM 1570 C C . VAL A 1 218 ? 22.582 25.054 -0.912 1.00 82.44 218 VAL A C 1
ATOM 1572 O O . VAL A 1 218 ? 23.437 24.163 -0.909 1.00 82.44 218 VAL A O 1
ATOM 1575 N N . SER A 1 219 ? 21.336 24.834 -1.345 1.00 76.88 219 SER A N 1
ATOM 1576 C CA . SER A 1 219 ? 20.883 23.595 -1.998 1.00 76.88 219 SER A CA 1
ATOM 1577 C C . SER A 1 219 ? 20.690 23.725 -3.511 1.00 76.88 219 SER A C 1
ATOM 1579 O O . SER A 1 219 ? 20.449 22.716 -4.164 1.00 76.88 219 SER A O 1
ATOM 1581 N N . SER A 1 220 ? 20.814 24.931 -4.073 1.00 78.44 220 SER A N 1
ATOM 1582 C CA . SER A 1 220 ? 20.628 25.183 -5.505 1.00 78.44 220 SER A CA 1
ATOM 1583 C C . SER A 1 220 ? 21.754 24.600 -6.370 1.00 78.44 220 SER A C 1
ATOM 1585 O O . SER A 1 220 ? 22.919 24.549 -5.960 1.00 78.44 220 SER A O 1
ATOM 1587 N N . ALA A 1 221 ? 21.416 24.227 -7.608 1.00 72.31 221 ALA A N 1
ATOM 1588 C CA . ALA A 1 221 ? 22.395 23.817 -8.616 1.00 72.31 221 ALA A CA 1
ATOM 1589 C C . ALA A 1 221 ? 23.414 24.935 -8.925 1.00 72.31 221 ALA A C 1
ATOM 1591 O O . ALA A 1 221 ? 24.596 24.645 -9.101 1.00 72.31 221 ALA A O 1
ATOM 1592 N N . GLU A 1 222 ? 22.980 26.205 -8.890 1.00 80.69 222 GLU A N 1
ATOM 1593 C CA . GLU A 1 222 ? 23.814 27.407 -9.077 1.00 80.69 222 GLU A CA 1
ATOM 1594 C C . GLU A 1 222 ? 25.088 27.364 -8.219 1.00 80.69 222 GLU A C 1
ATOM 1596 O O . GLU A 1 222 ? 26.191 27.558 -8.728 1.00 80.69 222 GLU A O 1
ATOM 1601 N N . PHE A 1 223 ? 24.955 27.047 -6.925 1.00 84.19 223 PHE A N 1
ATOM 1602 C CA . PHE A 1 223 ? 26.089 27.036 -5.997 1.00 84.19 223 PHE A CA 1
ATOM 1603 C C . PHE A 1 223 ? 26.708 25.659 -5.762 1.00 84.19 223 PHE A C 1
ATOM 1605 O O . PHE A 1 223 ? 27.843 25.592 -5.279 1.00 84.19 223 PHE A O 1
ATOM 1612 N N . ARG A 1 224 ? 26.020 24.573 -6.141 1.00 81.56 224 ARG A N 1
ATOM 1613 C CA . ARG A 1 224 ? 26.536 23.196 -6.049 1.00 81.56 224 ARG A CA 1
ATOM 1614 C C . ARG A 1 224 ? 27.255 22.685 -7.297 1.00 81.56 224 ARG A C 1
ATOM 1616 O O . ARG A 1 224 ? 27.921 21.664 -7.194 1.00 81.56 224 ARG A O 1
ATOM 1623 N N . LYS A 1 225 ? 27.198 23.384 -8.437 1.00 78.25 225 LYS A N 1
ATOM 1624 C CA . LYS A 1 225 ? 27.930 23.005 -9.661 1.00 78.25 225 LYS A CA 1
ATOM 1625 C C . LYS A 1 225 ? 29.415 22.731 -9.361 1.00 78.25 225 LYS A C 1
ATOM 1627 O O . LYS A 1 225 ? 30.091 23.579 -8.772 1.00 78.25 225 LYS A O 1
ATOM 1632 N N . GLY A 1 226 ? 29.915 21.552 -9.735 1.00 73.69 226 GLY A N 1
ATOM 1633 C CA . GLY A 1 226 ? 31.290 21.132 -9.429 1.00 73.69 226 GLY A CA 1
ATOM 1634 C C . GLY A 1 226 ? 31.570 20.987 -7.926 1.00 73.69 226 GLY A C 1
ATOM 1635 O O . GLY A 1 226 ? 32.554 21.539 -7.436 1.00 73.69 226 GLY A O 1
ATOM 1636 N N . LEU A 1 227 ? 30.668 20.325 -7.198 1.00 78.50 227 LEU A N 1
ATOM 1637 C CA . LEU A 1 227 ? 30.868 19.770 -5.855 1.00 78.50 227 LEU A CA 1
ATOM 1638 C C . LEU A 1 227 ? 30.379 18.316 -5.860 1.00 78.50 227 LEU A C 1
ATOM 1640 O O . LEU A 1 227 ? 29.433 18.004 -6.583 1.00 78.50 227 LEU A O 1
ATOM 1644 N N . ASP A 1 228 ? 30.989 17.466 -5.035 1.00 69.56 228 ASP A N 1
ATOM 1645 C CA . ASP A 1 228 ? 30.633 16.046 -4.925 1.00 69.56 228 ASP A CA 1
ATOM 1646 C C . ASP A 1 228 ? 29.165 15.832 -4.518 1.00 69.56 228 ASP A C 1
ATOM 1648 O O . ASP A 1 228 ? 28.575 16.614 -3.761 1.00 69.56 228 ASP A O 1
ATOM 1652 N N . GLU A 1 229 ? 28.577 14.722 -4.965 1.00 60.62 229 GLU A N 1
ATOM 1653 C CA . GLU A 1 229 ? 27.208 14.367 -4.602 1.00 60.62 229 GLU A CA 1
ATOM 1654 C C . GLU A 1 229 ? 27.071 14.002 -3.116 1.00 60.62 229 GLU A C 1
ATOM 1656 O O . GLU A 1 229 ? 27.821 13.202 -2.548 1.00 60.62 229 GLU A O 1
ATOM 1661 N N . THR A 1 230 ? 26.058 14.573 -2.457 1.00 58.19 230 THR A N 1
ATOM 1662 C CA . THR A 1 230 ? 25.852 14.379 -1.019 1.00 58.19 230 THR A CA 1
ATOM 1663 C C . THR A 1 230 ? 25.279 12.993 -0.718 1.00 58.19 230 THR A C 1
ATOM 1665 O O . THR A 1 230 ? 24.060 12.837 -0.654 1.00 58.19 230 THR A O 1
ATOM 1668 N N . ARG A 1 231 ? 26.141 12.015 -0.403 1.00 58.59 231 ARG A N 1
ATOM 1669 C CA . ARG A 1 231 ? 25.730 10.687 0.117 1.00 58.59 231 ARG A CA 1
ATOM 1670 C C . ARG A 1 231 ? 24.875 10.758 1.397 1.00 58.59 231 ARG A C 1
ATOM 1672 O O . ARG A 1 231 ? 24.188 9.804 1.757 1.00 58.59 231 ARG A O 1
ATOM 1679 N N . GLU A 1 232 ? 24.875 11.897 2.091 1.00 56.56 232 GLU A N 1
ATOM 1680 C CA . GLU A 1 232 ? 24.011 12.169 3.244 1.00 56.56 232 GLU A CA 1
ATOM 1681 C C . GLU A 1 232 ? 22.631 12.714 2.814 1.00 56.56 232 GLU A C 1
ATOM 1683 O O . GLU A 1 232 ? 22.389 13.925 2.725 1.00 56.56 232 GLU A O 1
ATOM 1688 N N . ASN A 1 233 ? 21.682 11.792 2.621 1.00 53.41 233 ASN A N 1
ATOM 1689 C CA . ASN A 1 233 ? 20.291 12.062 2.218 1.00 53.41 233 ASN A CA 1
ATOM 1690 C C . ASN A 1 233 ? 19.439 12.868 3.230 1.00 53.41 233 ASN A C 1
ATOM 1692 O O . ASN A 1 233 ? 18.273 13.170 2.962 1.00 53.41 233 ASN A O 1
ATOM 1696 N N . VAL A 1 234 ? 19.995 13.238 4.389 1.00 50.75 234 VAL A N 1
ATOM 1697 C CA . VAL A 1 234 ? 19.323 14.019 5.440 1.00 50.75 234 VAL A CA 1
ATOM 1698 C C . VAL A 1 234 ? 19.855 15.450 5.452 1.00 50.75 234 VAL A C 1
ATOM 1700 O O . VAL A 1 234 ? 21.058 15.672 5.537 1.00 50.75 234 VAL A O 1
ATOM 1703 N N . VAL A 1 235 ? 18.952 16.433 5.431 1.00 53.03 235 VAL A N 1
ATOM 1704 C CA . VAL A 1 235 ? 19.310 17.842 5.647 1.00 53.03 235 VAL A CA 1
ATOM 1705 C C . VAL A 1 235 ? 19.494 18.086 7.148 1.00 53.03 235 VAL A C 1
ATOM 1707 O O . VAL A 1 235 ? 18.520 18.094 7.908 1.00 53.03 235 VAL A O 1
ATOM 1710 N N . GLU A 1 236 ? 20.731 18.288 7.601 1.00 54.75 236 GLU A N 1
ATOM 1711 C CA . GLU A 1 236 ? 21.020 18.685 8.986 1.00 54.75 236 GLU A CA 1
ATOM 1712 C C . GLU A 1 236 ? 20.782 20.191 9.172 1.00 54.75 236 GLU A C 1
ATOM 1714 O O . GLU A 1 236 ? 21.705 20.986 9.316 1.00 54.75 236 GLU A O 1
ATOM 1719 N N . THR A 1 237 ? 19.503 20.587 9.162 1.00 49.81 237 THR A N 1
ATOM 1720 C CA . THR A 1 237 ? 19.064 21.983 9.323 1.00 49.81 237 THR A CA 1
ATOM 1721 C C . THR A 1 237 ? 19.675 22.610 10.579 1.00 49.81 237 THR A C 1
ATOM 1723 O O . THR A 1 237 ? 19.219 22.351 11.701 1.00 49.81 237 THR A O 1
ATOM 1726 N N . GLY A 1 238 ? 20.692 23.447 10.379 1.00 54.41 238 GLY A N 1
ATOM 1727 C CA . GLY A 1 238 ? 21.429 24.093 11.456 1.00 54.41 238 GLY A CA 1
ATOM 1728 C C . GLY A 1 238 ? 22.711 23.384 11.914 1.00 54.41 238 GLY A C 1
ATOM 1729 O O . GLY A 1 238 ? 23.025 23.398 13.100 1.00 54.41 238 GLY A O 1
ATOM 1730 N N . SER A 1 239 ? 23.492 22.851 10.979 1.00 57.59 239 SER A N 1
ATOM 1731 C CA . SER A 1 239 ? 24.923 22.548 11.154 1.00 57.59 239 SER A CA 1
ATOM 1732 C C . SER A 1 239 ? 25.854 23.763 10.943 1.00 57.59 239 SER A C 1
ATOM 1734 O O . SER A 1 239 ? 27.072 23.625 11.002 1.00 57.59 239 SER A O 1
ATOM 1736 N N . GLN A 1 240 ? 25.304 24.944 10.632 1.00 72.75 240 GLN A N 1
ATOM 1737 C CA . GLN A 1 240 ? 26.022 26.058 9.991 1.00 72.75 240 GLN A CA 1
ATOM 1738 C C . GLN A 1 240 ? 26.221 27.279 10.913 1.00 72.75 240 GLN A C 1
ATOM 1740 O O . GLN A 1 240 ? 25.344 27.556 11.727 1.00 72.75 240 GLN A O 1
ATOM 1745 N N . PRO A 1 241 ? 27.312 28.064 10.798 1.00 75.62 241 PRO A N 1
ATOM 1746 C CA . PRO A 1 241 ? 27.502 29.282 11.595 1.00 75.62 241 PRO A CA 1
ATOM 1747 C C . PRO A 1 241 ? 26.397 30.332 11.396 1.00 75.62 241 PRO A C 1
ATOM 1749 O O . PRO A 1 241 ? 26.041 30.663 10.266 1.00 75.62 241 PRO A O 1
ATOM 1752 N N . GLY A 1 242 ? 25.899 30.928 12.482 1.00 73.31 242 GLY A N 1
ATOM 1753 C CA . GLY A 1 242 ? 24.841 31.944 12.445 1.00 73.31 242 GLY A CA 1
ATOM 1754 C C . GLY A 1 242 ? 25.199 33.188 11.626 1.00 73.31 242 GLY A C 1
ATOM 1755 O O . GLY A 1 242 ? 24.363 33.675 10.867 1.00 73.31 242 GLY A O 1
ATOM 1756 N N . TYR A 1 243 ? 26.447 33.663 11.698 1.00 78.75 243 TYR A N 1
ATOM 1757 C CA . TYR A 1 243 ? 26.896 34.789 10.865 1.00 78.75 243 TYR A CA 1
ATOM 1758 C C . TYR A 1 243 ? 27.079 34.414 9.383 1.00 78.75 243 TYR A C 1
ATOM 1760 O O . TYR A 1 243 ? 26.913 35.273 8.522 1.00 78.75 243 TYR A O 1
ATOM 1768 N N . LEU A 1 244 ? 27.344 33.138 9.063 1.00 81.88 244 LEU A N 1
ATOM 1769 C CA . LEU A 1 244 ? 27.376 32.645 7.677 1.00 81.88 244 LEU A CA 1
ATOM 1770 C C . LEU A 1 244 ? 25.959 32.595 7.082 1.00 81.88 244 LEU A C 1
ATOM 1772 O O . LEU A 1 244 ? 25.769 32.958 5.924 1.00 81.88 244 LEU A O 1
ATOM 1776 N N . VAL A 1 245 ? 24.964 32.204 7.889 1.00 77.44 245 VAL A N 1
ATOM 1777 C CA . VAL A 1 245 ? 23.540 32.268 7.517 1.00 77.44 245 VAL A CA 1
ATOM 1778 C C . VAL A 1 245 ? 23.124 33.714 7.234 1.00 77.44 245 VAL A C 1
ATOM 1780 O O . VAL A 1 245 ? 22.616 33.997 6.151 1.00 77.44 245 VAL A O 1
ATOM 1783 N N . LEU A 1 246 ? 23.432 34.646 8.146 1.00 72.75 246 LEU A N 1
ATOM 1784 C CA . LEU A 1 246 ? 23.168 36.077 7.943 1.00 72.75 246 LEU A CA 1
ATOM 1785 C C . LEU A 1 246 ? 23.842 36.634 6.685 1.00 72.75 246 LEU A C 1
ATOM 1787 O O . LEU A 1 246 ? 23.208 37.380 5.946 1.00 72.75 246 LEU A O 1
ATOM 1791 N N . ALA A 1 247 ? 25.097 36.269 6.415 1.00 81.81 247 ALA A N 1
ATOM 1792 C CA . ALA A 1 247 ? 25.820 36.774 5.252 1.00 81.81 247 ALA A CA 1
ATOM 1793 C C . ALA A 1 247 ? 25.223 36.291 3.914 1.00 81.81 247 ALA A C 1
ATOM 1795 O O . ALA A 1 247 ? 25.258 37.034 2.935 1.00 81.81 247 ALA A O 1
ATOM 1796 N N . VAL A 1 248 ? 24.640 35.087 3.860 1.00 83.00 248 VAL A N 1
ATOM 1797 C CA . VAL A 1 248 ? 23.911 34.591 2.675 1.00 83.00 248 VAL A CA 1
ATOM 1798 C C . VAL A 1 248 ? 22.557 35.289 2.517 1.00 83.00 248 VAL A C 1
ATOM 1800 O O . VAL A 1 248 ? 22.214 35.717 1.416 1.00 83.00 248 VAL A O 1
ATOM 1803 N N . GLU A 1 249 ? 21.777 35.413 3.592 1.00 76.12 249 GLU A N 1
ATOM 1804 C CA . GLU A 1 249 ? 20.412 35.953 3.521 1.00 76.12 249 GLU A CA 1
ATOM 1805 C C . GLU A 1 249 ? 20.387 37.479 3.367 1.00 76.12 249 GLU A C 1
ATOM 1807 O O . GLU A 1 249 ? 19.655 38.003 2.528 1.00 76.12 249 GLU A O 1
ATOM 1812 N N . TYR A 1 250 ? 21.238 38.184 4.113 1.00 68.25 250 TYR A N 1
ATOM 1813 C CA . TYR A 1 250 ? 21.221 39.641 4.274 1.00 68.25 250 TYR A CA 1
ATOM 1814 C C . TYR A 1 250 ? 22.509 40.345 3.805 1.00 68.25 250 TYR A C 1
ATOM 1816 O O . TYR A 1 250 ? 22.585 41.571 3.838 1.00 68.25 250 TYR A O 1
ATOM 1824 N N . GLY A 1 251 ? 23.523 39.598 3.362 1.00 77.88 251 GLY A N 1
ATOM 1825 C CA . GLY A 1 251 ? 24.828 40.148 2.993 1.00 77.88 251 GLY A CA 1
ATOM 1826 C C . GLY A 1 251 ? 25.764 40.353 4.190 1.00 77.88 251 GLY A C 1
ATOM 1827 O O . GLY A 1 251 ? 25.362 40.354 5.357 1.00 77.88 251 GLY A O 1
ATOM 1828 N N . ILE A 1 252 ? 27.048 40.549 3.889 1.00 81.56 252 ILE A N 1
ATOM 1829 C CA . ILE A 1 252 ? 28.108 40.804 4.873 1.00 81.56 252 ILE A CA 1
ATOM 1830 C C . ILE A 1 252 ? 27.782 42.021 5.768 1.00 81.56 252 ILE A C 1
ATOM 1832 O O . ILE A 1 252 ? 27.954 41.892 6.983 1.00 81.56 252 ILE A O 1
ATOM 1836 N N . PRO A 1 253 ? 27.245 43.157 5.260 1.00 75.50 253 PRO A N 1
ATOM 1837 C CA . PRO A 1 253 ? 26.861 44.286 6.112 1.00 75.50 253 PRO A CA 1
ATOM 1838 C C . PRO A 1 253 ? 25.817 43.922 7.177 1.00 75.50 253 PRO A C 1
ATOM 1840 O O . PRO A 1 253 ? 25.946 44.350 8.321 1.00 75.50 253 PRO A O 1
ATOM 1843 N N . GLY A 1 254 ? 24.827 43.083 6.845 1.00 64.62 254 GLY A N 1
ATOM 1844 C CA . GLY A 1 254 ? 23.810 42.624 7.799 1.00 64.62 254 GLY A CA 1
ATOM 1845 C C . GLY A 1 254 ? 24.390 41.751 8.919 1.00 64.62 254 GLY A C 1
ATOM 1846 O O . GLY A 1 254 ? 24.017 41.902 10.083 1.00 64.62 254 GLY A O 1
ATOM 1847 N N . ALA A 1 255 ? 25.356 40.885 8.592 1.00 74.06 255 ALA A N 1
ATOM 1848 C CA . ALA A 1 255 ? 26.072 40.081 9.584 1.00 74.06 255 ALA A CA 1
ATOM 1849 C C . ALA A 1 255 ? 26.971 40.941 10.497 1.00 74.06 255 ALA A C 1
ATOM 1851 O O . ALA A 1 255 ? 26.949 40.774 11.718 1.00 74.06 255 ALA A O 1
ATOM 1852 N N . LEU A 1 256 ? 27.721 41.890 9.921 1.00 75.88 256 LEU A N 1
ATOM 1853 C CA . LEU A 1 256 ? 28.590 42.809 10.668 1.00 75.88 256 LEU A CA 1
ATOM 1854 C C . LEU A 1 256 ? 27.798 43.761 11.574 1.00 75.88 256 LEU A C 1
ATOM 1856 O O . LEU A 1 256 ? 28.229 44.026 12.695 1.00 75.88 256 LEU A O 1
ATOM 1860 N N . LEU A 1 257 ? 26.626 44.230 11.138 1.00 67.62 257 LEU A N 1
ATOM 1861 C CA . LEU A 1 257 ? 25.759 45.098 11.936 1.00 67.62 257 LEU A CA 1
ATOM 1862 C C . LEU A 1 257 ? 25.294 44.412 13.231 1.00 67.62 257 LEU A C 1
ATOM 1864 O O . LEU A 1 257 ? 25.316 45.037 14.290 1.00 67.62 257 LEU A O 1
ATOM 1868 N N . LEU A 1 258 ? 24.936 43.122 13.185 1.00 66.00 258 LEU A N 1
ATOM 1869 C CA . LEU A 1 258 ? 24.589 42.378 14.402 1.00 66.00 258 LEU A CA 1
ATOM 1870 C C . LEU A 1 258 ? 25.794 42.214 15.341 1.00 66.00 258 LEU A C 1
ATOM 1872 O O . LEU A 1 258 ? 25.651 42.374 16.553 1.00 66.00 258 LEU A O 1
ATOM 1876 N N . ILE A 1 259 ? 26.979 41.931 14.793 1.00 73.31 259 ILE A N 1
ATOM 1877 C CA . ILE A 1 259 ? 28.226 41.842 15.567 1.00 73.31 259 ILE A CA 1
ATOM 1878 C C . ILE A 1 259 ? 28.507 43.179 16.272 1.00 73.31 259 ILE A C 1
ATOM 1880 O O . ILE A 1 259 ? 28.747 43.194 17.479 1.00 73.31 259 ILE A O 1
ATOM 1884 N N . ALA A 1 260 ? 28.393 44.304 15.560 1.00 64.88 260 ALA A N 1
ATOM 1885 C CA . ALA A 1 260 ? 28.581 45.643 16.117 1.00 64.88 260 ALA A CA 1
ATOM 1886 C C . ALA A 1 260 ? 27.558 45.978 17.221 1.00 64.88 260 ALA A C 1
ATOM 1888 O O . ALA A 1 260 ? 27.941 46.497 18.268 1.00 64.88 260 ALA A O 1
ATOM 1889 N N . LEU A 1 261 ? 26.278 45.631 17.036 1.00 58.31 261 LEU A N 1
ATOM 1890 C CA . LEU A 1 261 ? 25.231 45.833 18.047 1.00 58.31 261 LEU A CA 1
ATOM 1891 C C . LEU A 1 261 ? 25.484 45.016 19.326 1.00 58.31 261 LEU A C 1
ATOM 1893 O O . LEU A 1 261 ? 25.318 45.537 20.429 1.00 58.31 261 LEU A O 1
ATOM 1897 N N . LEU A 1 262 ? 25.932 43.764 19.197 1.00 64.94 262 LEU A N 1
ATOM 1898 C CA . LEU A 1 262 ? 26.290 42.919 20.342 1.00 64.94 262 LEU A CA 1
ATOM 1899 C C . LEU A 1 262 ? 27.545 43.433 21.068 1.00 64.94 262 LEU A C 1
ATOM 1901 O O . LEU A 1 262 ? 27.567 43.463 22.297 1.00 64.94 262 LEU A O 1
ATOM 1905 N N . ILE A 1 263 ? 28.562 43.899 20.333 1.00 68.00 263 ILE A N 1
ATOM 1906 C CA . ILE A 1 263 ? 29.755 44.543 20.911 1.00 68.00 263 ILE A CA 1
ATOM 1907 C C . ILE A 1 263 ? 29.378 45.840 21.642 1.00 68.00 263 ILE A C 1
ATOM 1909 O O . ILE A 1 263 ? 29.845 46.071 22.757 1.00 68.00 263 ILE A O 1
ATOM 1913 N N . HIS A 1 264 ? 28.491 46.661 21.074 1.00 58.84 264 HIS A N 1
ATOM 1914 C CA . HIS A 1 264 ? 28.017 47.885 21.721 1.00 58.84 264 HIS A CA 1
ATOM 1915 C C . HIS A 1 264 ? 27.237 47.588 23.013 1.00 58.84 264 HIS A C 1
ATOM 1917 O O . HIS A 1 264 ? 27.507 48.202 24.043 1.00 58.84 264 HIS A O 1
ATOM 1923 N N . ALA A 1 265 ? 26.343 46.591 23.007 1.00 56.62 265 ALA A N 1
ATOM 1924 C CA . ALA A 1 265 ? 25.628 46.156 24.210 1.00 56.62 265 ALA A CA 1
ATOM 1925 C C . ALA A 1 265 ? 26.583 45.661 25.317 1.00 56.62 265 ALA A C 1
ATOM 1927 O O . ALA A 1 265 ? 26.380 45.959 26.496 1.00 56.62 265 ALA A O 1
ATOM 1928 N N . LEU A 1 266 ? 27.662 44.962 24.946 1.00 62.91 266 LEU A N 1
ATOM 1929 C CA . LEU A 1 266 ? 28.724 44.553 25.872 1.00 62.91 266 LEU A CA 1
ATOM 1930 C C . LEU A 1 266 ? 29.518 45.739 26.431 1.00 62.91 266 LEU A C 1
ATOM 1932 O O . LEU A 1 266 ? 29.826 45.751 27.621 1.00 62.91 266 LEU A O 1
ATOM 1936 N N . TRP A 1 267 ? 29.828 46.734 25.599 1.00 61.47 267 TRP A N 1
ATOM 1937 C CA . TRP A 1 267 ? 30.557 47.938 26.000 1.00 61.47 267 TRP A CA 1
ATOM 1938 C C . TRP A 1 267 ? 29.737 48.808 26.963 1.00 61.47 267 TRP A C 1
ATOM 1940 O O . TRP A 1 267 ? 30.229 49.176 28.029 1.00 61.47 267 TRP A O 1
ATOM 1950 N N . VAL A 1 268 ? 28.451 49.029 26.673 1.00 55.28 268 VAL A N 1
ATOM 1951 C CA . VAL A 1 268 ? 27.507 49.687 27.596 1.00 55.28 268 VAL A CA 1
ATOM 1952 C C . VAL A 1 268 ? 27.403 48.902 28.913 1.00 55.28 268 VAL A C 1
ATOM 1954 O O . VAL A 1 268 ? 27.545 49.475 29.995 1.00 55.28 268 VAL A O 1
ATOM 1957 N N . GLY A 1 269 ? 27.264 47.573 28.842 1.00 56.66 269 GLY A N 1
ATOM 1958 C CA . GLY A 1 269 ? 27.278 46.686 30.011 1.00 56.66 269 GLY A CA 1
ATOM 1959 C C . GLY A 1 269 ? 28.604 46.660 30.792 1.00 56.66 269 GLY A C 1
ATOM 1960 O O . GLY A 1 269 ? 28.622 46.204 31.937 1.00 56.66 269 GLY A O 1
ATOM 1961 N N . HIS A 1 270 ? 29.701 47.151 30.207 1.00 58.28 270 HIS A N 1
ATOM 1962 C CA . HIS A 1 270 ? 31.000 47.318 30.860 1.00 58.28 270 HIS A CA 1
ATOM 1963 C C . HIS A 1 270 ? 31.138 48.697 31.525 1.00 58.28 270 HIS A C 1
ATOM 1965 O O . HIS A 1 270 ? 31.604 48.770 32.658 1.00 58.28 270 HIS A O 1
ATOM 1971 N N . LEU A 1 271 ? 30.677 49.781 30.892 1.00 50.19 271 LEU A N 1
ATOM 1972 C CA . LEU A 1 271 ? 30.711 51.130 31.481 1.00 50.19 271 LEU A CA 1
ATOM 1973 C C . LEU A 1 271 ? 29.898 51.223 32.785 1.00 50.19 271 LEU A C 1
ATOM 1975 O O . LEU A 1 271 ? 30.339 51.829 33.761 1.00 50.19 271 LEU A O 1
ATOM 1979 N N . PHE A 1 272 ? 28.757 50.533 32.867 1.00 50.78 272 PHE A N 1
ATOM 1980 C CA . PHE A 1 272 ? 27.997 50.434 34.121 1.00 50.78 272 PHE A CA 1
ATOM 1981 C C . PHE A 1 272 ? 28.678 49.579 35.209 1.00 50.78 272 PHE A C 1
ATOM 1983 O O . PHE A 1 272 ? 28.243 49.605 36.359 1.00 50.78 272 PHE A O 1
ATOM 1990 N N . ARG A 1 273 ? 29.753 48.841 34.887 1.00 48.84 273 ARG A N 1
ATOM 1991 C CA . ARG A 1 273 ? 30.571 48.096 35.862 1.00 48.84 273 ARG A CA 1
ATOM 1992 C C . ARG A 1 273 ? 31.636 48.979 36.520 1.00 48.84 273 ARG A C 1
ATOM 1994 O O . ARG A 1 273 ? 31.976 48.721 37.670 1.00 48.84 273 ARG A O 1
ATOM 2001 N N . SER A 1 274 ? 32.142 49.999 35.825 1.00 45.50 274 SER A N 1
ATOM 2002 C CA . SER A 1 274 ? 33.083 50.981 36.381 1.00 45.50 274 SER A CA 1
ATOM 2003 C C . SER A 1 274 ? 32.373 52.152 37.071 1.00 45.50 274 SER A C 1
ATOM 2005 O O . SER A 1 274 ? 32.813 52.583 38.132 1.00 45.50 274 SER A O 1
ATOM 2007 N N . GLY A 1 275 ? 31.244 52.627 36.533 1.00 45.84 275 GLY A N 1
ATOM 2008 C CA . GLY A 1 275 ? 30.553 53.818 37.049 1.00 45.84 275 GLY A CA 1
ATOM 2009 C C . GLY A 1 275 ? 29.861 53.680 38.416 1.00 45.84 275 GLY A C 1
ATOM 2010 O O . GLY A 1 275 ? 29.571 54.697 39.039 1.00 45.84 275 GLY A O 1
ATOM 2011 N N . HIS A 1 276 ? 29.566 52.464 38.894 1.00 47.44 276 HIS A N 1
ATOM 2012 C CA . HIS A 1 276 ? 28.863 52.207 40.170 1.00 47.44 276 HIS A CA 1
ATOM 2013 C C . HIS A 1 276 ? 29.570 51.117 41.005 1.00 47.44 276 HIS A C 1
ATOM 2015 O O . HIS A 1 276 ? 28.945 50.189 41.513 1.00 47.44 276 HIS A O 1
ATOM 2021 N N . ALA A 1 277 ? 30.894 51.213 41.158 1.00 42.16 277 ALA A N 1
ATOM 2022 C CA . ALA A 1 277 ? 31.687 50.221 41.893 1.00 42.16 277 ALA A CA 1
ATOM 2023 C C . ALA A 1 277 ? 31.390 50.136 43.412 1.00 42.16 277 ALA A C 1
ATOM 2025 O O . ALA A 1 277 ? 31.837 49.190 44.058 1.00 42.16 277 ALA A O 1
ATOM 2026 N N . HIS A 1 278 ? 30.658 51.104 43.982 1.00 43.34 278 HIS A N 1
ATOM 2027 C CA . HIS A 1 278 ? 30.505 51.265 45.435 1.00 43.34 278 HIS A CA 1
ATOM 2028 C C . HIS A 1 278 ? 29.149 50.843 46.029 1.00 43.34 278 HIS A C 1
ATOM 2030 O O . HIS A 1 278 ? 29.058 50.714 47.250 1.00 43.34 278 HIS A O 1
ATOM 2036 N N . ASP A 1 279 ? 28.110 50.625 45.214 1.00 43.94 279 ASP A N 1
ATOM 2037 C CA . ASP A 1 279 ? 26.754 50.338 45.706 1.00 43.94 279 ASP A CA 1
ATOM 2038 C C . ASP A 1 279 ? 26.409 48.836 45.640 1.00 43.94 279 ASP A C 1
ATOM 2040 O O . ASP A 1 279 ? 26.337 48.225 44.571 1.00 43.94 279 ASP A O 1
ATOM 2044 N N . ASN A 1 280 ? 26.157 48.241 46.810 1.00 46.22 280 ASN A N 1
ATOM 2045 C CA . ASN A 1 280 ? 25.861 46.816 47.005 1.00 46.22 280 ASN A CA 1
ATOM 2046 C C . ASN A 1 280 ? 24.398 46.433 46.683 1.00 46.22 280 ASN A C 1
ATOM 2048 O O . ASN A 1 280 ? 23.891 45.420 47.176 1.00 46.22 280 ASN A O 1
ATOM 2052 N N . SER A 1 281 ? 23.701 47.216 45.857 1.00 51.19 281 SER A N 1
ATOM 2053 C CA . SER A 1 281 ? 22.323 46.932 45.452 1.00 51.19 281 SER A CA 1
ATOM 2054 C C . SER A 1 281 ? 22.188 45.586 44.714 1.00 51.19 281 SER A C 1
ATOM 2056 O O . SER A 1 281 ? 23.028 45.176 43.907 1.00 51.19 281 SER A O 1
ATOM 2058 N N . GLU A 1 282 ? 21.091 44.861 44.970 1.00 48.31 282 GLU A N 1
ATOM 2059 C CA . GLU A 1 282 ? 20.945 43.461 44.533 1.00 48.31 282 GLU A CA 1
ATOM 2060 C C . GLU A 1 282 ? 20.865 43.247 42.999 1.00 48.31 282 GLU A C 1
ATOM 2062 O O . GLU A 1 282 ? 20.750 42.106 42.529 1.00 48.31 282 GLU A O 1
ATOM 2067 N N . GLY A 1 283 ? 20.847 44.324 42.207 1.00 49.56 283 GLY A N 1
ATOM 2068 C CA . GLY A 1 283 ? 20.788 44.276 40.743 1.00 49.56 283 GLY A CA 1
ATOM 2069 C C . GLY A 1 283 ? 22.135 43.971 40.080 1.00 49.56 283 GLY A C 1
ATOM 2070 O O . GLY A 1 283 ? 22.165 43.414 38.980 1.00 49.56 283 GLY A O 1
ATOM 2071 N N . THR A 1 284 ? 23.251 44.285 40.744 1.00 55.16 284 THR A N 1
ATOM 2072 C CA . THR A 1 284 ? 24.600 44.222 40.156 1.00 55.16 284 THR A CA 1
ATOM 2073 C C . THR A 1 284 ? 24.998 42.822 39.647 1.00 55.16 284 THR A C 1
ATOM 2075 O O . THR A 1 284 ? 25.458 42.733 38.505 1.00 55.16 284 THR A O 1
ATOM 2078 N N . PRO A 1 285 ? 24.750 41.704 40.368 1.00 53.75 285 PRO A N 1
ATOM 2079 C CA . PRO A 1 285 ? 25.058 40.362 39.858 1.00 53.75 285 PRO A CA 1
ATOM 2080 C C . PRO A 1 285 ? 24.215 39.959 38.638 1.00 53.75 285 PRO A C 1
ATOM 2082 O O . PRO A 1 285 ? 24.704 39.266 37.749 1.00 53.75 285 PRO A O 1
ATOM 2085 N N . VAL A 1 286 ? 22.957 40.411 38.567 1.00 53.47 286 VAL A N 1
ATOM 2086 C CA . VAL A 1 286 ? 22.043 40.099 37.452 1.00 53.47 286 VAL A CA 1
ATOM 2087 C C . VAL A 1 286 ? 22.485 40.826 36.181 1.00 53.47 286 VAL A C 1
ATOM 2089 O O . VAL A 1 286 ? 22.536 40.215 35.115 1.00 53.47 286 VAL A O 1
ATOM 2092 N N . ARG A 1 287 ? 22.887 42.099 36.302 1.00 56.78 287 ARG A N 1
ATOM 2093 C CA . ARG A 1 287 ? 23.478 42.873 35.198 1.00 56.78 287 ARG A CA 1
ATOM 2094 C C . ARG A 1 287 ? 24.761 42.221 34.682 1.00 56.78 287 ARG A C 1
ATOM 2096 O O . ARG A 1 287 ? 24.900 42.032 33.480 1.00 56.78 287 ARG A O 1
ATOM 2103 N N . GLN A 1 288 ? 25.654 41.793 35.578 1.00 58.66 288 GLN A N 1
ATOM 2104 C CA . GLN A 1 288 ? 26.869 41.066 35.190 1.00 58.66 288 GLN A CA 1
ATOM 2105 C C . GLN A 1 288 ? 26.538 39.764 34.441 1.00 58.66 288 GLN A C 1
ATOM 2107 O O . GLN A 1 288 ? 27.077 39.538 33.358 1.00 58.66 288 GLN A O 1
ATOM 2112 N N . ALA A 1 289 ? 25.617 38.939 34.953 1.00 56.41 289 ALA A N 1
ATOM 2113 C CA . ALA A 1 289 ? 25.198 37.702 34.288 1.00 56.41 289 ALA A CA 1
ATOM 2114 C C . ALA A 1 289 ? 24.613 37.946 32.881 1.00 56.41 289 ALA A C 1
ATOM 2116 O O . ALA A 1 289 ? 24.912 37.182 31.962 1.00 56.41 289 ALA A O 1
ATOM 2117 N N . ALA A 1 290 ? 23.850 39.028 32.685 1.00 57.50 290 ALA A N 1
ATOM 2118 C CA . ALA A 1 290 ? 23.340 39.427 31.372 1.00 57.50 290 ALA A CA 1
ATOM 2119 C C . ALA A 1 290 ? 24.470 39.811 30.394 1.00 57.50 290 ALA A C 1
ATOM 2121 O O . ALA A 1 290 ? 24.480 39.330 29.260 1.00 57.50 290 ALA A O 1
ATOM 2122 N N . THR A 1 291 ? 25.467 40.588 30.837 1.00 62.19 291 THR A N 1
ATOM 2123 C CA . THR A 1 291 ? 26.650 40.930 30.023 1.00 62.19 291 THR A CA 1
ATOM 2124 C C . THR A 1 291 ? 27.431 39.676 29.604 1.00 62.19 291 THR A C 1
ATOM 2126 O O . THR A 1 291 ? 27.818 39.551 28.444 1.00 62.19 291 THR A O 1
ATOM 2129 N N . TYR A 1 292 ? 27.610 38.689 30.490 1.00 60.94 292 TYR A N 1
ATOM 2130 C CA . TYR A 1 292 ? 28.254 37.422 30.106 1.00 60.94 292 TYR A CA 1
ATOM 2131 C C . TYR A 1 292 ? 27.384 36.565 29.168 1.00 60.94 292 TYR A C 1
ATOM 2133 O O . TYR A 1 292 ? 27.924 35.943 28.254 1.00 60.94 292 TYR A O 1
ATOM 2141 N N . GLY A 1 293 ? 26.054 36.591 29.309 1.00 61.47 293 GLY A N 1
ATOM 2142 C CA . GLY A 1 293 ? 25.130 35.972 28.350 1.00 61.47 293 GLY A CA 1
ATOM 2143 C C . GLY A 1 293 ? 25.239 36.570 26.939 1.00 61.47 293 GLY A C 1
ATOM 2144 O O . GLY A 1 293 ? 25.282 35.827 25.958 1.00 61.47 293 GLY A O 1
ATOM 2145 N N . LEU A 1 294 ? 25.371 37.897 26.828 1.00 63.47 294 LEU A N 1
ATOM 2146 C CA . LEU A 1 294 ? 25.608 38.597 25.556 1.00 63.47 294 LEU A CA 1
ATOM 2147 C C . LEU A 1 294 ? 26.958 38.223 24.919 1.00 63.47 294 LEU A C 1
ATOM 2149 O O . LEU A 1 294 ? 27.029 38.040 23.705 1.00 63.47 294 LEU A O 1
ATOM 2153 N N . ALA A 1 295 ? 28.014 38.036 25.717 1.00 65.50 295 ALA A N 1
ATOM 2154 C CA . ALA A 1 295 ? 29.326 37.617 25.213 1.00 65.50 295 ALA A CA 1
ATOM 2155 C C . ALA A 1 295 ? 29.289 36.176 24.677 1.00 65.50 295 ALA A C 1
ATOM 2157 O O . ALA A 1 295 ? 29.842 35.877 23.618 1.00 65.50 295 ALA A O 1
ATOM 2158 N N . VAL A 1 296 ? 28.571 35.295 25.377 1.00 64.88 296 VAL A N 1
ATOM 2159 C CA . VAL A 1 296 ? 28.305 33.913 24.958 1.00 64.88 296 VAL A CA 1
ATOM 2160 C C . VAL A 1 296 ? 27.476 33.857 23.665 1.00 64.88 296 VAL A C 1
ATOM 2162 O O . VAL A 1 296 ? 27.777 33.043 22.793 1.00 64.88 296 VAL A O 1
ATOM 2165 N N . LEU A 1 297 ? 26.487 34.744 23.494 1.00 64.56 297 LEU A N 1
ATOM 2166 C CA . LEU A 1 297 ? 25.724 34.897 22.246 1.00 64.56 297 LEU A CA 1
ATOM 2167 C C . LEU A 1 297 ? 26.610 35.366 21.079 1.00 64.56 297 LEU A C 1
ATOM 2169 O O . LEU A 1 297 ? 26.596 34.741 20.016 1.00 64.56 297 LEU A O 1
ATOM 2173 N N . LEU A 1 298 ? 27.415 36.415 21.293 1.00 72.12 298 LEU A N 1
ATOM 2174 C CA . LEU A 1 298 ? 28.335 36.976 20.297 1.00 72.12 298 LEU A CA 1
ATOM 2175 C C . LEU A 1 298 ? 29.318 35.921 19.770 1.00 72.12 298 LEU A C 1
ATOM 2177 O O . LEU A 1 298 ? 29.413 35.732 18.556 1.00 72.12 298 LEU A O 1
ATOM 2181 N N . VAL A 1 299 ? 30.002 35.205 20.669 1.00 70.00 299 VAL A N 1
ATOM 2182 C CA . VAL A 1 299 ? 30.963 34.149 20.303 1.00 70.00 299 VAL A CA 1
ATOM 2183 C C . VAL A 1 299 ? 30.250 32.933 19.704 1.00 70.00 299 VAL A C 1
ATOM 2185 O O . VAL A 1 299 ? 30.697 32.388 18.696 1.00 70.00 299 VAL A O 1
ATOM 2188 N N . GLY A 1 300 ? 29.111 32.520 20.268 1.00 66.81 300 GLY A N 1
ATOM 2189 C CA . GLY A 1 300 ? 28.368 31.343 19.815 1.00 66.81 300 GLY A CA 1
ATOM 2190 C C . GLY A 1 300 ? 27.891 31.418 18.358 1.00 66.81 300 GLY A C 1
ATOM 2191 O O . GLY A 1 300 ? 27.855 30.388 17.677 1.00 66.81 300 GLY A O 1
ATOM 2192 N N . GLY A 1 301 ? 27.578 32.618 17.856 1.00 68.69 301 GLY A N 1
ATOM 2193 C CA . GLY A 1 301 ? 27.143 32.838 16.470 1.00 68.69 301 GLY A CA 1
ATOM 2194 C C . GLY A 1 301 ? 28.194 32.500 15.398 1.00 68.69 301 GLY A C 1
ATOM 2195 O O . GLY A 1 301 ? 27.826 32.242 14.250 1.00 68.69 301 GLY A O 1
ATOM 2196 N N . PHE A 1 302 ? 29.484 32.436 15.755 1.00 71.12 302 PHE A N 1
ATOM 2197 C CA . PHE A 1 302 ? 30.558 32.000 14.847 1.00 71.12 302 PHE A CA 1
ATOM 2198 C C . PHE A 1 302 ? 30.635 30.478 14.678 1.00 71.12 302 PHE A C 1
ATOM 2200 O O . PHE A 1 302 ? 31.178 30.001 13.685 1.00 71.12 302 PHE A O 1
ATOM 2207 N N . PHE A 1 303 ? 30.084 29.712 15.623 1.00 64.06 303 PHE A N 1
ATOM 2208 C CA . PHE A 1 303 ? 30.261 28.258 15.681 1.00 64.06 303 PHE A CA 1
ATOM 2209 C C . PHE A 1 303 ? 28.953 27.462 15.647 1.00 64.06 303 PHE A C 1
ATOM 2211 O O . PHE A 1 303 ? 28.985 26.236 15.571 1.00 64.06 303 PHE A O 1
ATOM 2218 N N . THR A 1 304 ? 27.801 28.129 15.740 1.00 62.41 304 THR A N 1
ATOM 2219 C CA . THR A 1 304 ? 26.478 27.491 15.732 1.00 62.41 304 THR A CA 1
ATOM 2220 C C . THR A 1 304 ? 25.428 28.411 15.085 1.00 62.41 304 THR A C 1
ATOM 2222 O O . THR A 1 304 ? 25.624 29.632 15.062 1.00 62.41 304 THR A O 1
ATOM 2225 N N . PRO A 1 305 ? 24.298 27.877 14.590 1.00 58.09 305 PRO A N 1
ATOM 2226 C CA . PRO A 1 305 ? 23.233 28.684 14.010 1.00 58.09 305 PRO A CA 1
ATOM 2227 C C . PRO A 1 305 ? 22.233 29.149 15.066 1.00 58.09 305 PRO A C 1
ATOM 2229 O O . PRO A 1 305 ? 21.430 28.367 15.578 1.00 58.09 305 PRO A O 1
ATOM 2232 N N . LEU A 1 306 ? 22.212 30.459 15.299 1.00 51.94 306 LEU A N 1
ATOM 2233 C CA . LEU A 1 306 ? 21.172 31.133 16.082 1.00 51.94 306 LEU A CA 1
ATOM 2234 C C . LEU A 1 306 ? 19.850 31.336 15.311 1.00 51.94 306 LEU A C 1
ATOM 2236 O O . LEU A 1 306 ? 18.826 31.582 15.938 1.00 51.94 306 LEU A O 1
ATOM 2240 N N . LEU A 1 307 ? 19.869 31.283 13.969 1.00 51.75 307 LEU A N 1
ATOM 2241 C CA . LEU A 1 307 ? 18.907 32.024 13.126 1.00 51.75 307 LEU A CA 1
ATOM 2242 C C . LEU A 1 307 ? 18.214 31.211 12.017 1.00 51.75 307 LEU A C 1
ATOM 2244 O O . LEU A 1 307 ? 17.548 31.775 11.160 1.00 51.75 307 LEU A O 1
ATOM 2248 N N . VAL A 1 308 ? 18.318 29.880 12.030 1.00 44.44 308 VAL A N 1
ATOM 2249 C CA . VAL A 1 308 ? 17.825 28.997 10.942 1.00 44.44 308 VAL A CA 1
ATOM 2250 C C . VAL A 1 308 ? 16.282 28.903 10.845 1.00 44.44 308 VAL A C 1
ATOM 2252 O O . VAL A 1 308 ? 15.760 28.151 10.026 1.00 44.44 308 VAL A O 1
ATOM 2255 N N . ARG A 1 309 ? 15.532 29.659 11.664 1.00 44.12 309 ARG A N 1
ATOM 2256 C CA . ARG A 1 309 ? 14.061 29.803 11.606 1.00 44.12 309 ARG A CA 1
ATOM 2257 C C . ARG A 1 309 ? 13.611 31.215 12.017 1.00 44.12 309 ARG A C 1
ATOM 2259 O O . ARG A 1 309 ? 12.905 31.377 13.010 1.00 44.12 309 ARG A O 1
ATOM 2266 N N . GLY A 1 310 ? 14.057 32.217 11.262 1.00 48.38 310 GLY A N 1
ATOM 2267 C CA . GLY A 1 310 ? 13.633 33.612 11.411 1.00 48.38 310 GLY A CA 1
ATOM 2268 C C . GLY A 1 310 ? 14.313 34.379 12.553 1.00 48.38 310 GLY A C 1
ATOM 2269 O O . GLY A 1 310 ? 14.920 33.817 13.467 1.00 48.38 310 GLY A O 1
ATOM 2270 N N . THR A 1 311 ? 14.210 35.708 12.500 1.00 44.53 311 THR A N 1
ATOM 2271 C CA . THR A 1 311 ? 14.891 36.637 13.422 1.00 44.53 311 THR A CA 1
ATOM 2272 C C . THR A 1 311 ? 14.125 36.912 14.720 1.00 44.53 311 THR A C 1
ATOM 2274 O O . THR A 1 311 ? 14.693 37.498 15.640 1.00 44.53 311 THR A O 1
ATOM 2277 N N . GLY A 1 312 ? 12.867 36.474 14.847 1.00 40.25 312 GLY A N 1
ATOM 2278 C CA . GLY A 1 312 ? 11.985 36.827 15.972 1.00 40.25 312 GLY A CA 1
ATOM 2279 C C . GLY A 1 312 ? 12.555 36.509 17.362 1.00 40.25 312 GLY A C 1
ATOM 2280 O O . GLY A 1 312 ? 12.463 37.337 18.266 1.00 40.25 312 GLY A O 1
ATOM 2281 N N . ALA A 1 313 ? 13.224 35.363 17.531 1.00 46.00 313 ALA A N 1
ATOM 2282 C CA . ALA A 1 313 ? 13.865 35.001 18.800 1.00 46.00 313 ALA A CA 1
ATOM 2283 C C . ALA A 1 313 ? 15.065 35.907 19.144 1.00 46.00 313 ALA A C 1
ATOM 2285 O O . ALA A 1 313 ? 15.256 36.269 20.304 1.00 46.00 313 ALA A O 1
ATOM 2286 N N . LEU A 1 314 ? 15.844 36.319 18.137 1.00 49.22 314 LEU A N 1
ATOM 2287 C CA . LEU A 1 314 ? 16.938 37.277 18.307 1.00 49.22 314 LEU A CA 1
ATOM 2288 C C . LEU A 1 314 ? 16.389 38.660 18.677 1.00 49.22 314 LEU A C 1
ATOM 2290 O O . LEU A 1 314 ? 16.893 39.279 19.608 1.00 49.22 314 LEU A O 1
ATOM 2294 N N . MET A 1 315 ? 15.330 39.116 18.002 1.00 46.69 315 MET A N 1
ATOM 2295 C CA . MET A 1 315 ? 14.679 40.393 18.308 1.00 46.69 315 MET A CA 1
ATOM 2296 C C . MET A 1 315 ? 14.079 40.399 19.718 1.00 46.69 315 MET A C 1
ATOM 2298 O O . MET A 1 315 ? 14.256 41.375 20.437 1.00 46.69 315 MET A O 1
ATOM 2302 N N . ALA A 1 316 ? 13.458 39.305 20.169 1.00 46.38 316 ALA A N 1
ATOM 2303 C CA . ALA A 1 316 ? 12.969 39.182 21.544 1.00 46.38 316 ALA A CA 1
ATOM 2304 C C . ALA A 1 316 ? 14.104 39.270 22.587 1.00 46.38 316 ALA A C 1
ATOM 2306 O O . ALA A 1 316 ? 13.957 39.953 23.601 1.00 46.38 316 ALA A O 1
ATOM 2307 N N . ILE A 1 317 ? 15.258 38.640 22.326 1.00 48.22 317 ILE A N 1
ATOM 2308 C CA . ILE A 1 317 ? 16.443 38.718 23.199 1.00 48.22 317 ILE A CA 1
ATOM 2309 C C . ILE A 1 317 ? 17.051 40.130 23.188 1.00 48.22 317 ILE A C 1
ATOM 2311 O O . ILE A 1 317 ? 17.365 40.665 24.252 1.00 48.22 317 ILE A O 1
ATOM 2315 N N . LEU A 1 318 ? 17.198 40.757 22.018 1.00 48.28 318 LEU A N 1
ATOM 2316 C CA . LEU A 1 318 ? 17.740 42.115 21.884 1.00 48.28 318 LEU A CA 1
ATOM 2317 C C . LEU A 1 318 ? 16.823 43.156 22.543 1.00 48.28 318 LEU A C 1
ATOM 2319 O O . LEU A 1 318 ? 17.300 43.961 23.335 1.00 48.28 318 LEU A O 1
ATOM 2323 N N . THR A 1 319 ? 15.510 43.102 22.309 1.00 45.12 319 THR A N 1
ATOM 2324 C CA . THR A 1 319 ? 14.539 43.993 22.964 1.00 45.12 319 THR A CA 1
ATOM 2325 C C . THR A 1 319 ? 14.505 43.762 24.476 1.00 45.12 319 THR A C 1
ATOM 2327 O O . THR A 1 319 ? 14.562 44.722 25.241 1.00 45.12 319 THR A O 1
ATOM 2330 N N . GLY A 1 320 ? 14.499 42.504 24.935 1.00 46.41 320 GLY A N 1
ATOM 2331 C CA . GLY A 1 320 ? 14.535 42.179 26.364 1.00 46.41 320 GLY A CA 1
ATOM 2332 C C . GLY A 1 320 ? 15.813 42.655 27.068 1.00 46.41 320 GLY A C 1
ATOM 2333 O O . GLY A 1 320 ? 15.747 43.163 28.186 1.00 46.41 320 GLY A O 1
ATOM 2334 N N . THR A 1 321 ? 16.975 42.549 26.414 1.00 47.53 321 THR A N 1
ATOM 2335 C CA . THR A 1 321 ? 18.256 43.026 26.968 1.00 47.53 321 THR A CA 1
ATOM 2336 C C . THR A 1 321 ? 18.401 44.546 26.901 1.00 47.53 321 THR A C 1
ATOM 2338 O O . THR A 1 321 ? 18.875 45.134 27.870 1.00 47.53 321 THR A O 1
ATOM 2341 N N . ALA A 1 322 ? 17.924 45.203 25.839 1.00 42.38 322 ALA A N 1
ATOM 2342 C CA . ALA A 1 322 ? 17.881 46.664 25.746 1.00 42.38 322 ALA A CA 1
ATOM 2343 C C . ALA A 1 322 ? 16.972 47.282 26.825 1.00 42.38 322 ALA A C 1
ATOM 2345 O O . ALA A 1 322 ? 17.365 48.243 27.485 1.00 42.38 322 ALA A O 1
ATOM 2346 N N . LEU A 1 323 ? 15.801 46.685 27.079 1.00 45.06 323 LEU A N 1
ATOM 2347 C CA . LEU A 1 323 ? 14.912 47.095 28.172 1.00 45.06 323 LEU A CA 1
ATOM 2348 C C . LEU A 1 323 ? 15.535 46.826 29.554 1.00 45.06 323 LEU A C 1
ATOM 2350 O O . LEU A 1 323 ? 15.451 47.681 30.431 1.00 45.06 323 LEU A O 1
ATOM 2354 N N . ALA A 1 324 ? 16.224 45.695 29.749 1.00 44.38 324 ALA A N 1
ATOM 2355 C CA . ALA A 1 324 ? 16.922 45.388 31.005 1.00 44.38 324 ALA A CA 1
ATOM 2356 C C . ALA A 1 324 ? 18.165 46.270 31.270 1.00 44.38 324 ALA A C 1
ATOM 2358 O O . ALA A 1 324 ? 18.593 46.395 32.421 1.00 44.38 324 ALA A O 1
ATOM 2359 N N . ALA A 1 325 ? 18.741 46.872 30.225 1.00 40.38 325 ALA A N 1
ATOM 2360 C CA . ALA A 1 325 ? 19.832 47.843 30.313 1.00 40.38 325 ALA A CA 1
ATOM 2361 C C . ALA A 1 325 ? 19.345 49.297 30.473 1.00 40.38 325 ALA A C 1
ATOM 2363 O O . ALA A 1 325 ? 20.123 50.153 30.897 1.00 40.38 325 ALA A O 1
ATOM 2364 N N . SER A 1 326 ? 18.077 49.588 30.165 1.00 39.75 326 SER A N 1
ATOM 2365 C CA . SER A 1 326 ? 17.517 50.937 30.270 1.00 39.75 326 SER A CA 1
ATOM 2366 C C . SER A 1 326 ? 17.370 51.369 31.739 1.00 39.75 326 SER A C 1
ATOM 2368 O O . SER A 1 326 ? 16.750 50.651 32.532 1.00 39.75 326 SER A O 1
ATOM 2370 N N . PRO A 1 327 ? 17.886 52.544 32.146 1.00 40.59 327 PRO A N 1
ATOM 2371 C CA . PRO A 1 327 ? 17.663 53.061 33.489 1.00 40.59 327 PRO A CA 1
ATOM 2372 C C . PRO A 1 327 ? 16.201 53.490 33.669 1.00 40.59 327 PRO A C 1
ATOM 2374 O O . PRO A 1 327 ? 15.587 54.082 32.781 1.00 40.59 327 PRO A O 1
ATOM 2377 N N . ASN A 1 328 ? 15.651 53.226 34.854 1.00 42.66 328 ASN A N 1
ATOM 2378 C CA . ASN A 1 328 ? 14.342 53.734 35.256 1.00 42.66 328 ASN A CA 1
ATOM 2379 C C . ASN A 1 328 ? 14.416 55.274 35.330 1.00 42.66 328 ASN A C 1
ATOM 2381 O O . ASN A 1 328 ? 15.220 55.807 36.094 1.00 42.66 328 ASN A O 1
ATOM 2385 N N . GLN A 1 329 ? 13.616 55.988 34.529 1.00 39.88 329 GLN A N 1
ATOM 2386 C CA . GLN A 1 329 ? 13.841 57.402 34.162 1.00 39.88 329 GLN A CA 1
ATOM 2387 C C . GLN A 1 329 ? 13.778 58.436 35.309 1.00 39.88 329 GLN A C 1
ATOM 2389 O O . GLN A 1 329 ? 14.003 59.620 35.079 1.00 39.88 329 GLN A O 1
ATOM 2394 N N . LYS A 1 330 ? 13.532 58.023 36.557 1.00 36.25 330 LYS A N 1
ATOM 2395 C CA . LYS A 1 330 ? 13.446 58.908 37.735 1.00 36.25 330 LYS A CA 1
ATOM 2396 C C . LYS A 1 330 ? 14.803 59.375 38.303 1.00 36.25 330 LYS A C 1
ATOM 2398 O O . LYS A 1 330 ? 14.819 60.000 39.359 1.00 36.25 330 LYS A O 1
ATOM 2403 N N . ALA A 1 331 ? 15.925 59.062 37.646 1.00 38.00 331 ALA A N 1
ATOM 2404 C CA . ALA A 1 331 ? 17.279 59.215 38.200 1.00 38.00 331 ALA A CA 1
ATOM 2405 C C . ALA A 1 331 ? 18.209 60.198 37.451 1.00 38.00 331 ALA A C 1
ATOM 2407 O O . ALA A 1 331 ? 19.410 60.197 37.705 1.00 38.00 331 ALA A O 1
ATOM 2408 N N . VAL A 1 332 ? 17.687 61.053 36.561 1.00 35.69 332 VAL A N 1
ATOM 2409 C CA . VAL A 1 332 ? 18.460 62.153 35.948 1.00 35.69 332 VAL A CA 1
ATOM 2410 C C . VAL A 1 332 ? 17.789 63.485 36.282 1.00 35.69 332 VAL A C 1
ATOM 2412 O O . VAL A 1 332 ? 16.706 63.785 35.788 1.00 35.69 332 VAL A O 1
ATOM 2415 N N . ARG A 1 333 ? 18.427 64.283 37.147 1.00 38.38 333 ARG A N 1
ATOM 2416 C CA . ARG A 1 333 ? 18.068 65.690 37.385 1.00 38.38 333 ARG A CA 1
ATOM 2417 C C . ARG A 1 333 ? 18.932 66.577 36.489 1.00 38.38 333 ARG A C 1
ATOM 2419 O O . ARG A 1 333 ? 20.152 66.524 36.601 1.00 38.38 333 ARG A O 1
ATOM 2426 N N . GLY A 1 334 ? 18.298 67.429 35.685 1.00 44.81 334 GLY A N 1
ATOM 2427 C CA . GLY A 1 334 ? 18.963 68.458 34.877 1.00 44.81 334 GLY A CA 1
ATOM 2428 C C . GLY A 1 334 ? 18.728 68.301 33.372 1.00 44.81 334 GLY A C 1
ATOM 2429 O O . GLY A 1 334 ? 18.776 67.193 32.854 1.00 44.81 334 GLY A O 1
ATOM 2430 N N . VAL A 1 335 ? 18.509 69.439 32.701 1.00 36.56 335 VAL A N 1
ATOM 2431 C CA . VAL A 1 335 ? 18.263 69.607 31.253 1.00 36.56 335 VAL A CA 1
ATOM 2432 C C . VAL A 1 335 ? 16.992 68.920 30.730 1.00 36.56 335 VAL A C 1
ATOM 2434 O O . VAL A 1 335 ? 16.937 67.718 30.488 1.00 36.56 335 VAL A O 1
ATOM 2437 N N . SER A 1 336 ? 15.960 69.728 30.488 1.00 38.41 336 SER A N 1
ATOM 2438 C CA . SER A 1 336 ? 14.682 69.307 29.911 1.00 38.41 336 SER A CA 1
ATOM 2439 C C . SER A 1 336 ? 14.585 69.642 28.420 1.00 38.41 336 SER A C 1
ATOM 2441 O O . SER A 1 336 ? 14.509 70.814 28.057 1.00 38.41 336 SER A O 1
ATOM 2443 N N . LEU A 1 337 ? 14.476 68.619 27.571 1.00 35.84 337 LEU A N 1
ATOM 2444 C CA . LEU A 1 337 ? 13.911 68.733 26.223 1.00 35.84 337 LEU A CA 1
ATOM 2445 C C . LEU A 1 337 ? 12.814 67.667 26.059 1.00 35.84 337 LEU A C 1
ATOM 2447 O O . LEU A 1 337 ? 13.079 66.494 26.347 1.00 35.84 337 LEU A O 1
ATOM 2451 N N . PRO A 1 338 ? 11.591 68.029 25.625 1.00 40.28 338 PRO A N 1
ATOM 2452 C CA . PRO A 1 338 ? 10.483 67.086 25.504 1.00 40.28 338 PRO A CA 1
ATOM 2453 C C . PRO A 1 338 ? 10.691 66.168 24.295 1.00 40.28 338 PRO A C 1
ATOM 2455 O O . PRO A 1 338 ? 10.211 66.422 23.193 1.00 40.28 338 PRO A O 1
ATOM 2458 N N . SER A 1 339 ? 11.411 65.066 24.508 1.00 41.34 339 SER A N 1
ATOM 2459 C CA . SER A 1 339 ? 11.449 63.965 23.545 1.00 41.34 339 SER A CA 1
ATOM 2460 C C . SER A 1 339 ? 10.029 63.404 23.384 1.00 41.34 339 SER A C 1
ATOM 2462 O O . SER A 1 339 ? 9.434 63.029 24.400 1.00 41.34 339 SER A O 1
ATOM 2464 N N . PRO A 1 340 ? 9.466 63.310 22.162 1.00 38.47 340 PRO A N 1
ATOM 2465 C CA . PRO A 1 340 ? 8.138 62.736 21.978 1.00 38.47 340 PRO A CA 1
ATOM 2466 C C . PRO A 1 340 ? 8.127 61.291 22.500 1.00 38.47 340 PRO A C 1
ATOM 2468 O O . PRO A 1 340 ? 9.115 60.573 22.305 1.00 38.47 340 PRO A O 1
ATOM 2471 N N . PRO A 1 341 ? 7.054 60.846 23.179 1.00 47.91 341 PRO A N 1
ATOM 2472 C CA . PRO A 1 341 ? 7.038 59.553 23.855 1.00 47.91 341 PRO A CA 1
ATOM 2473 C C . PRO A 1 341 ? 7.261 58.402 22.866 1.00 47.91 341 PRO A C 1
ATOM 2475 O O . PRO A 1 341 ? 6.885 58.487 21.697 1.00 47.91 341 PRO A O 1
ATOM 2478 N N . LEU A 1 342 ? 7.859 57.303 23.341 1.00 44.09 342 LEU A N 1
ATOM 2479 C CA . LEU A 1 342 ? 8.312 56.179 22.502 1.00 44.09 342 LEU A CA 1
ATOM 2480 C C . LEU A 1 342 ? 7.237 55.633 21.543 1.00 44.09 342 LEU A C 1
ATOM 2482 O O . LEU A 1 342 ? 7.561 55.251 20.419 1.00 44.09 342 LEU A O 1
ATOM 2486 N N . TRP A 1 343 ? 5.962 55.648 21.944 1.00 43.16 343 TRP A N 1
ATOM 2487 C CA . TRP A 1 343 ? 4.848 55.239 21.084 1.00 43.16 343 TRP A CA 1
ATOM 2488 C C . TRP A 1 343 ? 4.637 56.184 19.887 1.00 43.16 343 TRP A C 1
ATOM 2490 O O . TRP A 1 343 ? 4.399 55.716 18.778 1.00 43.16 343 TRP A O 1
ATOM 2500 N N . PHE A 1 344 ? 4.799 57.498 20.064 1.00 40.00 344 PHE A N 1
ATOM 2501 C CA . PHE A 1 344 ? 4.627 58.500 19.005 1.00 40.00 344 PHE A CA 1
ATOM 2502 C C . PHE A 1 344 ? 5.757 58.428 17.964 1.00 40.00 344 PHE A C 1
ATOM 2504 O O . PHE A 1 344 ? 5.522 58.568 16.761 1.00 40.00 344 PHE A O 1
ATOM 2511 N N . GLN A 1 345 ? 6.979 58.120 18.418 1.00 45.06 345 GLN A N 1
ATOM 2512 C CA . GLN A 1 345 ? 8.111 57.831 17.532 1.00 45.06 345 GLN A CA 1
ATOM 2513 C C . GLN A 1 345 ? 7.880 56.543 16.721 1.00 45.06 345 GLN A C 1
ATOM 2515 O O . GLN A 1 345 ? 8.190 56.497 15.530 1.00 45.06 345 GLN A O 1
ATOM 2520 N N . ALA A 1 346 ? 7.292 55.511 17.338 1.00 42.19 346 ALA A N 1
ATOM 2521 C CA . ALA A 1 346 ? 6.966 54.254 16.665 1.00 42.19 346 ALA A CA 1
ATOM 2522 C C . ALA A 1 346 ? 5.834 54.403 15.627 1.00 42.19 346 ALA A C 1
ATOM 2524 O O . ALA A 1 346 ? 5.967 53.900 14.512 1.00 42.19 346 ALA A O 1
ATOM 2525 N N . VAL A 1 347 ? 4.756 55.127 15.953 1.00 41.12 347 VAL A N 1
ATOM 2526 C CA . VAL A 1 347 ? 3.613 55.363 15.044 1.00 41.12 347 VAL A CA 1
ATOM 2527 C C . VAL A 1 347 ? 4.018 56.202 13.827 1.00 41.12 347 VAL A C 1
ATOM 2529 O O . VAL A 1 347 ? 3.687 55.841 12.695 1.00 41.12 347 VAL A O 1
ATOM 2532 N N . SER A 1 348 ? 4.798 57.270 14.030 1.00 40.38 348 SER A N 1
ATOM 2533 C CA . SER A 1 348 ? 5.332 58.086 12.928 1.00 40.38 348 SER A CA 1
ATOM 2534 C C . SER A 1 348 ? 6.212 57.258 11.979 1.00 40.38 348 SER A C 1
ATOM 2536 O O . SER A 1 348 ? 6.091 57.363 10.759 1.00 40.38 348 SER A O 1
ATOM 2538 N N . ALA A 1 349 ? 7.053 56.371 12.527 1.00 42.28 349 ALA A N 1
ATOM 2539 C CA . ALA A 1 349 ? 7.889 55.473 11.731 1.00 42.28 349 ALA A CA 1
ATOM 2540 C C . ALA A 1 349 ? 7.079 54.397 10.979 1.00 42.28 349 ALA A C 1
ATOM 2542 O O . ALA A 1 349 ? 7.434 54.054 9.855 1.00 42.28 349 ALA A O 1
ATOM 2543 N N . ALA A 1 350 ? 5.995 53.876 11.565 1.00 39.00 350 ALA A N 1
ATOM 2544 C CA . ALA A 1 350 ? 5.120 52.902 10.909 1.00 39.00 350 ALA A CA 1
ATOM 2545 C C . ALA A 1 350 ? 4.341 53.516 9.732 1.00 39.00 350 ALA A C 1
ATOM 2547 O O . ALA A 1 350 ? 4.238 52.901 8.672 1.00 39.00 350 ALA A O 1
ATOM 2548 N N . SER A 1 351 ? 3.852 54.747 9.895 1.00 40.56 351 SER A N 1
ATOM 2549 C CA . SER A 1 351 ? 3.044 55.446 8.883 1.00 40.56 351 SER A CA 1
ATOM 2550 C C . SER A 1 351 ? 3.835 55.719 7.596 1.00 40.56 351 SER A C 1
ATOM 2552 O O . SER A 1 351 ? 3.351 55.454 6.497 1.00 40.56 351 SER A O 1
ATOM 2554 N N . LEU A 1 352 ? 5.096 56.152 7.725 1.00 42.84 352 LEU A N 1
ATOM 2555 C CA . LEU A 1 352 ? 6.010 56.354 6.590 1.00 42.84 352 LEU A CA 1
ATOM 2556 C C . LEU A 1 352 ? 6.305 55.064 5.804 1.00 42.84 352 LEU A C 1
ATOM 2558 O O . LEU A 1 352 ? 6.489 55.113 4.589 1.00 42.84 352 LEU A O 1
ATOM 2562 N N . LEU A 1 353 ? 6.330 53.907 6.475 1.00 40.56 353 LEU A N 1
ATOM 2563 C CA . LEU A 1 353 ? 6.560 52.610 5.827 1.00 40.56 353 LEU A CA 1
ATOM 2564 C C . LEU A 1 353 ? 5.330 52.126 5.038 1.00 40.56 353 LEU A C 1
ATOM 2566 O O . LEU A 1 353 ? 5.493 51.440 4.030 1.00 40.56 353 LEU A O 1
ATOM 2570 N N . LEU A 1 354 ? 4.117 52.508 5.454 1.00 39.94 354 LEU A N 1
ATOM 2571 C CA . LEU A 1 354 ? 2.876 52.127 4.774 1.00 39.94 354 LEU A CA 1
ATOM 2572 C C . LEU A 1 354 ? 2.717 52.847 3.422 1.00 39.94 354 LEU A C 1
ATOM 2574 O O . LEU A 1 354 ? 2.417 52.206 2.416 1.00 39.94 354 LEU A O 1
ATOM 2578 N N . CYS A 1 355 ? 2.999 54.153 3.370 1.00 41.00 355 CYS A N 1
ATOM 2579 C CA . CYS A 1 355 ? 2.940 54.931 2.126 1.00 41.00 355 CYS A CA 1
ATOM 2580 C C . CYS A 1 355 ? 3.934 54.422 1.065 1.00 41.00 355 CYS A C 1
ATOM 2582 O O . CYS A 1 355 ? 3.599 54.351 -0.117 1.00 41.00 355 CYS A O 1
ATOM 2584 N N . ALA A 1 356 ? 5.136 54.010 1.486 1.00 41.75 356 ALA A N 1
ATOM 2585 C CA . ALA A 1 356 ? 6.141 53.435 0.591 1.00 41.75 356 ALA A CA 1
ATOM 2586 C C . ALA A 1 356 ? 5.711 52.078 -0.004 1.00 41.75 356 ALA A C 1
ATOM 2588 O O . ALA A 1 356 ? 6.041 51.779 -1.150 1.00 41.75 356 ALA A O 1
ATOM 2589 N N . ALA A 1 357 ? 4.955 51.267 0.746 1.00 37.69 357 ALA A N 1
ATOM 2590 C CA . ALA A 1 357 ? 4.453 49.978 0.269 1.00 37.69 357 ALA A CA 1
ATOM 2591 C C . ALA A 1 357 ? 3.345 50.128 -0.790 1.00 37.69 357 ALA A C 1
ATOM 2593 O O . ALA A 1 357 ? 3.319 49.372 -1.760 1.00 37.69 357 ALA A O 1
ATOM 2594 N N . LEU A 1 358 ? 2.460 51.121 -0.641 1.00 39.22 358 LEU A N 1
ATOM 2595 C CA . LEU A 1 358 ? 1.366 51.365 -1.590 1.00 39.22 358 LEU A CA 1
ATOM 2596 C C . LEU A 1 358 ? 1.886 51.787 -2.975 1.00 39.22 358 LEU A C 1
ATOM 2598 O O . LEU A 1 358 ? 1.441 51.237 -3.982 1.00 39.22 358 LEU A O 1
ATOM 2602 N N . LEU A 1 359 ? 2.889 52.671 -3.029 1.00 41.94 359 LEU A N 1
ATOM 2603 C CA . LEU A 1 359 ? 3.536 53.107 -4.278 1.00 41.94 359 LEU A CA 1
ATOM 2604 C C . LEU A 1 359 ? 4.193 51.961 -5.070 1.00 41.94 359 LEU A C 1
ATOM 2606 O O . LEU A 1 359 ? 4.233 52.011 -6.297 1.00 41.94 359 LEU A O 1
ATOM 2610 N N . ALA A 1 360 ? 4.677 50.914 -4.396 1.00 39.06 360 ALA A N 1
ATOM 2611 C CA . ALA A 1 360 ? 5.321 49.771 -5.048 1.00 39.06 360 ALA A CA 1
ATOM 2612 C C . ALA A 1 360 ? 4.330 48.805 -5.732 1.00 39.06 360 ALA A C 1
ATOM 2614 O O . ALA A 1 360 ? 4.730 48.024 -6.592 1.00 39.06 360 ALA A O 1
ATOM 2615 N N . SER A 1 361 ? 3.042 48.848 -5.370 1.00 36.22 361 SER A N 1
ATOM 2616 C CA . SER A 1 361 ? 2.031 47.892 -5.855 1.00 36.22 361 SER A CA 1
ATOM 2617 C C . SER A 1 361 ? 1.522 48.152 -7.282 1.00 36.22 361 SER A C 1
ATOM 2619 O O . SER A 1 361 ? 0.875 47.289 -7.868 1.00 36.22 361 SER A O 1
ATOM 2621 N N . HIS A 1 362 ? 1.818 49.321 -7.859 1.00 36.41 362 HIS A N 1
ATOM 2622 C CA . HIS A 1 362 ? 1.177 49.825 -9.083 1.00 36.41 362 HIS A CA 1
ATOM 2623 C C . HIS A 1 362 ? 1.835 49.386 -10.412 1.00 36.41 362 HIS A C 1
ATOM 2625 O O . HIS A 1 362 ? 1.418 49.842 -11.473 1.00 36.41 362 HIS A O 1
ATOM 2631 N N . PHE A 1 363 ? 2.869 48.533 -10.379 1.00 36.97 363 PHE A N 1
ATOM 2632 C CA . PHE A 1 363 ? 3.786 48.311 -11.513 1.00 36.97 363 PHE A CA 1
ATOM 2633 C C . PHE A 1 363 ? 4.013 46.827 -11.899 1.00 36.97 363 PHE A C 1
ATOM 2635 O O . PHE A 1 363 ? 5.115 46.456 -12.301 1.00 36.97 363 PHE A O 1
ATOM 2642 N N . ALA A 1 364 ? 2.993 45.962 -11.801 1.00 33.44 364 ALA A N 1
ATOM 2643 C CA . ALA A 1 364 ? 3.085 44.539 -12.181 1.00 33.44 364 ALA A CA 1
ATOM 2644 C C . ALA A 1 364 ? 1.976 44.108 -13.184 1.00 33.44 364 ALA A C 1
ATOM 2646 O O . ALA A 1 364 ? 0.804 44.362 -12.909 1.00 33.44 364 ALA A O 1
ATOM 2647 N N . PRO A 1 365 ? 2.307 43.464 -14.329 1.00 33.12 365 PRO A N 1
ATOM 2648 C CA . PRO A 1 365 ? 1.342 43.084 -15.377 1.00 33.12 365 PRO A CA 1
ATOM 2649 C C . PRO A 1 365 ? 0.743 41.665 -15.217 1.00 33.12 365 PRO A C 1
ATOM 2651 O O . PRO A 1 365 ? 1.234 40.860 -14.427 1.00 33.12 365 PRO A O 1
ATOM 2654 N N . ALA A 1 366 ? -0.293 41.342 -16.010 1.00 32.78 366 ALA A N 1
ATOM 2655 C CA . ALA A 1 366 ? -1.070 40.090 -15.947 1.00 32.78 366 ALA A CA 1
ATOM 2656 C C . ALA A 1 366 ? -1.295 39.408 -17.334 1.00 32.78 366 ALA A C 1
ATOM 2658 O O . ALA A 1 366 ? -1.247 40.101 -18.353 1.00 32.78 366 ALA A O 1
ATOM 2659 N N . PRO A 1 367 ? -1.547 38.076 -17.397 1.00 35.38 367 PRO A N 1
ATOM 2660 C CA . PRO A 1 367 ? -1.729 37.299 -18.643 1.00 35.38 367 PRO A CA 1
ATOM 2661 C C . PRO A 1 367 ? -3.203 37.122 -19.111 1.00 35.38 367 PRO A C 1
ATOM 2663 O O . PRO A 1 367 ? -4.135 37.517 -18.414 1.00 35.38 367 PRO A O 1
ATOM 2666 N N . ARG A 1 368 ? -3.415 36.512 -20.299 1.00 26.98 368 ARG A N 1
ATOM 2667 C CA . ARG A 1 368 ? -4.721 36.275 -20.983 1.00 26.98 368 ARG A CA 1
ATOM 2668 C C . ARG A 1 368 ? -4.935 34.792 -21.426 1.00 26.98 368 ARG A C 1
ATOM 2670 O O . ARG A 1 368 ? -3.945 34.063 -21.434 1.00 26.98 368 ARG A O 1
ATOM 2677 N N . PRO A 1 369 ? -6.164 34.347 -21.809 1.00 35.16 369 PRO A N 1
ATOM 2678 C CA . PRO A 1 369 ? -6.508 32.918 -22.010 1.00 35.16 369 PRO A CA 1
ATOM 2679 C C . PRO A 1 369 ? -7.036 32.466 -23.412 1.00 35.16 369 PRO A C 1
ATOM 2681 O O . PRO A 1 369 ? -7.574 33.283 -24.149 1.00 35.16 369 PRO A O 1
ATOM 2684 N N . ALA A 1 370 ? -6.945 31.139 -23.663 1.00 37.47 370 ALA A N 1
ATOM 2685 C CA . ALA A 1 370 ? -7.843 30.169 -24.369 1.00 37.47 370 ALA A CA 1
ATOM 2686 C C . ALA A 1 370 ? -8.443 30.382 -25.799 1.00 37.47 370 ALA A C 1
ATOM 2688 O O . ALA A 1 370 ? -8.732 31.505 -26.194 1.00 37.47 370 ALA A O 1
ATOM 2689 N N . LEU A 1 371 ? -8.719 29.264 -26.526 1.00 25.41 371 LEU A N 1
ATOM 2690 C CA . LEU A 1 371 ? -9.720 29.112 -27.627 1.00 25.41 371 LEU A CA 1
ATOM 2691 C C . LEU A 1 371 ? -9.973 27.628 -28.077 1.00 25.41 371 LEU A C 1
ATOM 2693 O O . LEU A 1 371 ? -9.310 26.726 -27.568 1.00 25.41 371 LEU A O 1
ATOM 2697 N N . THR A 1 372 ? -10.945 27.387 -28.985 1.00 28.20 372 THR A N 1
ATOM 2698 C CA . THR A 1 372 ? -11.683 26.112 -29.300 1.00 28.20 372 THR A CA 1
ATOM 2699 C C . THR A 1 372 ? -12.306 26.128 -30.736 1.00 28.20 372 THR A C 1
ATOM 2701 O O . THR A 1 372 ? -12.318 27.213 -31.312 1.00 28.20 372 THR A O 1
ATOM 2704 N N . ALA A 1 373 ? -12.899 25.093 -31.393 1.00 31.50 373 ALA A N 1
ATOM 2705 C CA . ALA A 1 373 ? -12.934 23.597 -31.341 1.00 31.50 373 ALA A CA 1
ATOM 2706 C C . ALA A 1 373 ? -13.749 23.019 -32.576 1.00 31.50 373 ALA A C 1
ATOM 2708 O O . ALA A 1 373 ? -13.844 23.715 -33.581 1.00 31.50 373 ALA A O 1
ATOM 2709 N N . GLU A 1 374 ? -14.371 21.816 -32.468 1.00 26.56 374 GLU A N 1
ATOM 2710 C CA . GLU A 1 374 ? -15.528 21.246 -33.252 1.00 26.56 374 GLU A CA 1
ATOM 2711 C C . GLU A 1 374 ? -15.330 20.304 -34.490 1.00 26.56 374 GLU A C 1
ATOM 2713 O O . GLU A 1 374 ? -14.231 20.140 -35.014 1.00 26.56 374 GLU A O 1
ATOM 2718 N N . THR A 1 375 ? -16.401 19.549 -34.846 1.00 29.91 375 THR A N 1
ATOM 2719 C CA . THR A 1 375 ? -16.605 18.498 -35.913 1.00 29.91 375 THR A CA 1
ATOM 2720 C C . THR A 1 375 ? -18.036 17.881 -35.757 1.00 29.91 375 THR A C 1
ATOM 2722 O O . THR A 1 375 ? -18.650 18.207 -34.736 1.00 29.91 375 THR A O 1
ATOM 2725 N N . PRO A 1 376 ? -18.619 16.983 -36.617 1.00 50.62 376 PRO A N 1
ATOM 2726 C CA . PRO A 1 376 ? -18.233 16.377 -37.917 1.00 50.62 376 PRO A CA 1
ATOM 2727 C C . PRO A 1 376 ? -19.179 16.842 -39.086 1.00 50.62 376 PRO A C 1
ATOM 2729 O O . PRO A 1 376 ? -19.433 18.046 -39.082 1.00 50.62 376 PRO A O 1
ATOM 2732 N N . PRO A 1 377 ? -19.645 16.058 -40.119 1.00 39.97 377 PRO A N 1
ATOM 2733 C CA . PRO A 1 377 ? -20.479 14.830 -40.038 1.00 39.97 377 PRO A CA 1
ATOM 2734 C C . PRO A 1 377 ? -20.140 13.729 -41.100 1.00 39.97 377 PRO A C 1
ATOM 2736 O O . PRO A 1 377 ? -19.023 13.658 -41.603 1.00 39.97 377 PRO A O 1
ATOM 2739 N N . VAL A 1 378 ? -21.101 12.849 -41.421 1.00 41.38 378 VAL A N 1
ATOM 2740 C CA . VAL A 1 378 ? -20.983 11.607 -42.229 1.00 41.38 378 VAL A CA 1
ATOM 2741 C C . VAL A 1 378 ? -22.256 11.408 -43.091 1.00 41.38 378 VAL A C 1
ATOM 2743 O O . VAL A 1 378 ? -23.263 12.038 -42.777 1.00 41.38 378 VAL A O 1
ATOM 2746 N N . ALA A 1 379 ? -22.338 10.576 -44.147 1.00 42.44 379 ALA A N 1
ATOM 2747 C CA . ALA A 1 379 ? -21.418 9.583 -44.743 1.00 42.44 379 ALA A CA 1
ATOM 2748 C C . ALA A 1 379 ? -21.694 9.385 -46.260 1.00 42.44 379 ALA A C 1
ATOM 2750 O O . ALA A 1 379 ? -22.698 9.865 -46.766 1.00 42.44 379 ALA A O 1
ATOM 2751 N N . GLY A 1 380 ? -20.858 8.588 -46.942 1.00 42.56 380 GLY A N 1
ATOM 2752 C CA . GLY A 1 380 ? -21.023 8.056 -48.309 1.00 42.56 380 GLY A CA 1
ATOM 2753 C C . GLY A 1 380 ? -20.117 6.820 -48.491 1.00 42.56 380 GLY A C 1
ATOM 2754 O O . GLY A 1 380 ? -19.274 6.600 -47.625 1.00 42.56 380 GLY A O 1
ATOM 2755 N N . GLN A 1 381 ? -20.309 5.999 -49.544 1.00 51.22 381 GLN A N 1
ATOM 2756 C CA . GLN A 1 381 ? -19.664 4.679 -49.795 1.00 51.22 381 GLN A CA 1
ATOM 2757 C C . GLN A 1 381 ? -18.336 4.462 -49.035 1.00 51.22 381 GLN A C 1
ATOM 2759 O O . GLN A 1 381 ? -17.275 4.919 -49.454 1.00 51.22 381 GLN A O 1
ATOM 2764 N N . SER A 1 382 ? -18.404 3.800 -47.876 1.00 62.78 382 SER A N 1
ATOM 2765 C CA . SER A 1 382 ? -17.489 4.080 -46.755 1.00 62.78 382 SER A CA 1
ATOM 2766 C C . SER A 1 382 ? -16.086 3.478 -46.850 1.00 62.78 382 SER A C 1
ATOM 2768 O O . SER A 1 382 ? -15.258 3.757 -45.979 1.00 62.78 382 SER A O 1
ATOM 2770 N N . ARG A 1 383 ? -15.810 2.639 -47.857 1.00 77.69 383 ARG A N 1
ATOM 2771 C CA . ARG A 1 383 ? -14.489 2.038 -48.090 1.00 77.69 383 ARG A CA 1
ATOM 2772 C C . ARG A 1 383 ? -14.275 1.621 -49.549 1.00 77.69 383 ARG A C 1
ATOM 2774 O O . ARG A 1 383 ? -15.126 0.950 -50.128 1.00 77.69 383 ARG A O 1
ATOM 2781 N N . PHE A 1 384 ? -13.095 1.940 -50.071 1.00 78.12 384 PHE A N 1
ATOM 2782 C CA . PHE A 1 384 ? -12.471 1.359 -51.260 1.00 78.12 384 PHE A CA 1
ATOM 2783 C C . PHE A 1 384 ? -11.205 0.606 -50.835 1.00 78.12 384 PHE A C 1
ATOM 2785 O O . PHE A 1 384 ? -10.595 0.942 -49.817 1.00 78.12 384 PHE A O 1
ATOM 2792 N N . ASP A 1 385 ? -10.833 -0.431 -51.578 1.00 84.44 385 ASP A N 1
ATOM 2793 C CA . ASP A 1 385 ? -9.754 -1.351 -51.218 1.00 84.44 385 ASP A CA 1
ATOM 2794 C C . ASP A 1 385 ? -9.128 -1.904 -52.506 1.00 84.44 385 ASP A C 1
ATOM 2796 O O . ASP A 1 385 ? -9.830 -2.491 -53.331 1.00 84.44 385 ASP A O 1
ATOM 2800 N N . PHE A 1 386 ? -7.836 -1.655 -52.698 1.00 83.94 386 PHE A N 1
ATOM 2801 C CA . PHE A 1 386 ? -7.081 -1.966 -53.908 1.00 83.94 386 PHE A CA 1
ATOM 2802 C C . PHE A 1 386 ? -5.876 -2.843 -53.534 1.00 83.94 386 PHE A C 1
ATOM 2804 O O . PHE A 1 386 ? -5.054 -2.429 -52.714 1.00 83.94 386 PHE A O 1
ATOM 2811 N N . GLU A 1 387 ? -5.741 -4.021 -54.150 1.00 84.94 387 GLU A N 1
ATOM 2812 C CA . GLU A 1 387 ? -4.470 -4.766 -54.157 1.00 84.94 387 GLU A CA 1
ATOM 2813 C C . GLU A 1 387 ? -3.494 -3.994 -55.076 1.00 84.94 387 GLU A C 1
ATOM 2815 O O . GLU A 1 387 ? -3.871 -3.565 -56.173 1.00 84.94 387 GLU A O 1
ATOM 2820 N N . ALA A 1 388 ? -2.270 -3.728 -54.621 1.00 88.44 388 ALA A N 1
ATOM 2821 C CA . ALA A 1 388 ? -1.378 -2.743 -55.238 1.00 88.44 388 ALA A CA 1
ATOM 2822 C C . ALA A 1 388 ? -0.859 -3.178 -56.619 1.00 88.44 388 ALA A C 1
ATOM 2824 O O . ALA A 1 388 ? -0.633 -2.344 -57.495 1.00 88.44 388 ALA A O 1
ATOM 2825 N N . GLU A 1 389 ? -0.715 -4.484 -56.836 1.00 85.81 389 GLU A N 1
ATOM 2826 C CA . GLU A 1 389 ? -0.336 -5.096 -58.109 1.00 85.81 389 GLU A CA 1
ATOM 2827 C C . GLU A 1 389 ? -1.411 -4.991 -59.205 1.00 85.81 389 GLU A C 1
ATOM 2829 O O . GLU A 1 389 ? -1.129 -5.298 -60.362 1.00 85.81 389 GLU A O 1
ATOM 2834 N N . ALA A 1 390 ? -2.631 -4.558 -58.863 1.00 83.06 390 ALA A N 1
ATOM 2835 C CA . ALA A 1 390 ? -3.732 -4.371 -59.808 1.00 83.06 390 ALA A CA 1
ATOM 2836 C C . ALA A 1 390 ? -3.823 -2.941 -60.385 1.00 83.06 390 ALA A C 1
ATOM 2838 O O . ALA A 1 390 ? -4.681 -2.682 -61.232 1.00 83.06 390 ALA A O 1
ATOM 2839 N N . LEU A 1 391 ? -2.971 -2.006 -59.943 1.00 86.12 391 LEU A N 1
ATOM 2840 C CA . LEU A 1 391 ? -2.914 -0.648 -60.496 1.00 86.12 391 LEU A CA 1
ATOM 2841 C C . LEU A 1 391 ? -2.240 -0.656 -61.879 1.00 86.12 391 LEU A C 1
ATOM 2843 O O . LEU A 1 391 ? -1.255 -1.358 -62.103 1.00 86.12 391 LEU A O 1
ATOM 2847 N N . ALA A 1 392 ? -2.770 0.136 -62.816 1.00 77.12 392 ALA A N 1
ATOM 2848 C CA . ALA A 1 392 ? -2.392 0.078 -64.228 1.00 77.12 392 ALA A CA 1
ATOM 2849 C C . ALA A 1 392 ? -2.444 1.458 -64.927 1.00 77.12 392 ALA A C 1
ATOM 2851 O O . ALA A 1 392 ? -3.215 2.327 -64.510 1.00 77.12 392 ALA A O 1
ATOM 2852 N N . PRO A 1 393 ? -1.687 1.670 -66.026 1.00 78.19 393 PRO A N 1
ATOM 2853 C CA . PRO A 1 393 ? -0.619 0.803 -66.543 1.00 78.19 393 PRO A CA 1
ATOM 2854 C C . PRO A 1 393 ? 0.563 0.685 -65.565 1.00 78.19 393 PRO A C 1
ATOM 2856 O O . PRO A 1 393 ? 0.644 1.445 -64.605 1.00 78.19 393 PRO A O 1
ATOM 2859 N N . LEU A 1 394 ? 1.462 -0.270 -65.820 1.00 83.06 394 LEU A N 1
ATOM 2860 C CA . LEU A 1 394 ? 2.721 -0.463 -65.091 1.00 83.06 394 LEU A CA 1
ATOM 2861 C C . LEU A 1 394 ? 3.879 0.187 -65.876 1.00 83.06 394 LEU A C 1
ATOM 2863 O O . LEU A 1 394 ? 4.204 -0.304 -66.959 1.00 83.06 394 LEU A O 1
ATOM 2867 N N . PRO A 1 395 ? 4.485 1.286 -65.385 1.00 81.56 395 PRO A N 1
ATOM 2868 C CA . PRO A 1 395 ? 5.720 1.847 -65.938 1.00 81.56 395 PRO A CA 1
ATOM 2869 C C . PRO A 1 395 ? 6.938 0.960 -65.639 1.00 81.56 395 PRO A C 1
ATOM 2871 O O . PRO A 1 395 ? 6.916 0.183 -64.690 1.00 81.56 395 PRO A O 1
ATOM 2874 N N . GLU A 1 396 ? 8.033 1.131 -66.386 1.00 75.69 396 GLU A N 1
ATOM 2875 C CA . GLU A 1 396 ? 9.247 0.295 -66.273 1.00 75.69 396 GLU A CA 1
ATOM 2876 C C . GLU A 1 396 ? 9.902 0.285 -64.877 1.00 75.69 396 GLU A C 1
ATOM 2878 O O . GLU A 1 396 ? 10.616 -0.653 -64.547 1.00 75.69 396 GLU A O 1
ATOM 2883 N N . CYS A 1 397 ? 9.648 1.294 -64.039 1.00 82.12 397 CYS A N 1
ATOM 2884 C CA . CYS A 1 397 ? 10.150 1.374 -62.664 1.00 82.12 397 CYS A CA 1
ATOM 2885 C C . CYS A 1 397 ? 9.305 0.604 -61.626 1.00 82.12 397 CYS A C 1
ATOM 2887 O O . CYS A 1 397 ? 9.716 0.505 -60.469 1.00 82.12 397 CYS A O 1
ATOM 2889 N N . TRP A 1 398 ? 8.144 0.057 -62.003 1.00 89.50 398 TRP A N 1
ATOM 2890 C CA . TRP A 1 398 ? 7.234 -0.661 -61.106 1.00 89.50 398 TRP A CA 1
ATOM 2891 C C . TRP A 1 398 ? 7.058 -2.122 -61.534 1.00 89.50 398 TRP A C 1
ATOM 2893 O O . TRP A 1 398 ? 6.516 -2.424 -62.595 1.00 89.50 398 TRP A O 1
ATOM 2903 N N . HIS A 1 399 ? 7.454 -3.047 -60.661 1.00 88.31 399 HIS A N 1
ATOM 2904 C CA . HIS A 1 399 ? 7.363 -4.487 -60.892 1.00 88.31 399 HIS A CA 1
ATOM 2905 C C . HIS A 1 399 ? 6.431 -5.149 -59.879 1.00 88.31 399 HIS A C 1
ATOM 2907 O O . HIS A 1 399 ? 6.488 -4.863 -58.684 1.00 88.31 399 HIS A O 1
ATOM 2913 N N . VAL A 1 400 ? 5.630 -6.112 -60.333 1.00 89.81 400 VAL A N 1
ATOM 2914 C CA . VAL A 1 400 ? 4.925 -7.031 -59.432 1.00 89.81 400 VAL A CA 1
ATOM 2915 C C . VAL A 1 400 ? 5.884 -8.155 -59.035 1.00 89.81 400 VAL A C 1
ATOM 2917 O O . VAL A 1 400 ? 6.444 -8.833 -59.897 1.00 89.81 400 VAL A O 1
ATOM 2920 N N . VAL A 1 401 ? 6.091 -8.355 -57.733 1.00 85.81 401 VAL A N 1
ATOM 2921 C CA . VAL A 1 401 ? 7.061 -9.311 -57.178 1.00 85.81 401 VAL A CA 1
ATOM 2922 C C . VAL A 1 401 ? 6.412 -10.268 -56.171 1.00 85.81 401 VAL A C 1
ATOM 2924 O O . VAL A 1 401 ? 5.525 -9.856 -55.423 1.00 85.81 401 VAL A O 1
ATOM 2927 N N . PRO A 1 402 ? 6.879 -11.528 -56.066 1.00 80.56 402 PRO A N 1
ATOM 2928 C CA . PRO A 1 402 ? 6.448 -12.428 -55.002 1.00 80.56 402 PRO A CA 1
ATOM 2929 C C . PRO A 1 402 ? 6.754 -11.873 -53.603 1.00 80.56 402 PRO A C 1
ATOM 2931 O O . PRO A 1 402 ? 7.873 -11.439 -53.298 1.00 80.56 402 PRO A O 1
ATOM 2934 N N . ALA A 1 403 ? 5.746 -11.921 -52.738 1.00 78.19 403 ALA A N 1
ATOM 2935 C CA . ALA A 1 403 ? 5.787 -11.462 -51.358 1.00 78.19 403 ALA A CA 1
ATOM 2936 C C . ALA A 1 403 ? 4.862 -12.341 -50.485 1.00 78.19 403 ALA A C 1
ATOM 2938 O O . ALA A 1 403 ? 3.722 -11.962 -50.231 1.00 78.19 403 ALA A O 1
ATOM 2939 N N . PRO A 1 404 ? 5.330 -13.492 -49.957 1.00 70.50 404 PRO A N 1
ATOM 2940 C CA . PRO A 1 404 ? 4.479 -14.478 -49.263 1.00 70.50 404 PRO A CA 1
ATOM 2941 C C . PRO A 1 404 ? 3.745 -14.018 -47.984 1.00 70.50 404 PRO A C 1
ATOM 2943 O O . PRO A 1 404 ? 3.047 -14.814 -47.366 1.00 70.50 404 PRO A O 1
ATOM 2946 N N . GLN A 1 405 ? 3.925 -12.766 -47.554 1.00 64.00 405 GLN A N 1
ATOM 2947 C CA . GLN A 1 405 ? 3.255 -12.143 -46.401 1.00 64.00 405 GLN A CA 1
ATOM 2948 C C . GLN A 1 405 ? 2.286 -11.008 -46.804 1.00 64.00 405 GLN A C 1
ATOM 2950 O O . GLN A 1 405 ? 1.584 -10.450 -45.951 1.00 64.00 405 GLN A O 1
ATOM 2955 N N . ALA A 1 406 ? 2.255 -10.644 -48.087 1.00 72.94 406 ALA A N 1
ATOM 2956 C CA . ALA A 1 406 ? 1.304 -9.705 -48.669 1.00 72.94 406 ALA A CA 1
ATOM 2957 C C . ALA A 1 406 ? -0.090 -10.351 -48.829 1.00 72.94 406 ALA A C 1
ATOM 2959 O O . ALA A 1 406 ? -0.304 -11.519 -48.491 1.00 72.94 406 ALA A O 1
ATOM 2960 N N . SER A 1 407 ? -1.073 -9.591 -49.297 1.00 68.88 407 SER A N 1
ATOM 2961 C CA . SER A 1 407 ? -2.281 -10.141 -49.905 1.00 68.88 407 SER A CA 1
ATOM 2962 C C . SER A 1 407 ? -1.927 -10.882 -51.197 1.00 68.88 407 SER A C 1
ATOM 2964 O O . SER A 1 407 ? -0.896 -10.613 -51.804 1.00 68.88 407 SER A O 1
ATOM 2966 N N . GLY A 1 408 ? -2.701 -11.907 -51.564 1.00 70.44 408 GLY A N 1
ATOM 2967 C CA . GLY A 1 408 ? -2.456 -12.732 -52.763 1.00 70.44 408 GLY A CA 1
ATOM 2968 C C . GLY A 1 408 ? -1.117 -13.500 -52.836 1.00 70.44 408 GLY A C 1
ATOM 2969 O O . GLY A 1 408 ? -0.979 -14.391 -53.668 1.00 70.44 408 GLY A O 1
ATOM 2970 N N . GLY A 1 409 ? -0.141 -13.200 -51.972 1.00 79.75 409 GLY A N 1
ATOM 2971 C CA . GLY A 1 409 ? 1.250 -13.643 -52.087 1.00 79.75 409 GLY A CA 1
ATOM 2972 C C . GLY A 1 409 ? 2.121 -12.784 -53.019 1.00 79.75 409 GLY A C 1
ATOM 2973 O O . GLY A 1 409 ? 3.266 -13.166 -53.272 1.00 79.75 409 GLY A O 1
ATOM 2974 N N . MET A 1 410 ? 1.620 -11.645 -53.511 1.00 84.06 410 MET A N 1
ATOM 2975 C CA . MET A 1 410 ? 2.299 -10.740 -54.452 1.00 84.06 410 MET A CA 1
ATOM 2976 C C . MET A 1 410 ? 2.324 -9.309 -53.897 1.00 84.06 410 MET A C 1
ATOM 2978 O O . MET A 1 410 ? 1.606 -8.992 -52.961 1.00 84.06 410 MET A O 1
ATOM 2982 N N . ALA A 1 411 ? 3.192 -8.449 -54.423 1.00 90.44 411 ALA A N 1
ATOM 2983 C CA . ALA A 1 411 ? 3.226 -7.031 -54.073 1.00 90.44 411 ALA A CA 1
ATOM 2984 C C . ALA A 1 411 ? 3.768 -6.197 -55.237 1.00 90.44 411 ALA A C 1
ATOM 2986 O O . ALA A 1 411 ? 4.582 -6.681 -56.026 1.00 90.44 411 ALA A O 1
ATOM 2987 N N . LEU A 1 412 ? 3.387 -4.925 -55.298 1.00 93.12 412 LEU A N 1
ATOM 2988 C CA . LEU A 1 412 ? 4.002 -3.941 -56.180 1.00 93.12 412 LEU A CA 1
ATOM 2989 C C . LEU A 1 412 ? 5.311 -3.427 -55.556 1.00 93.12 412 LEU A C 1
ATOM 2991 O O . LEU A 1 412 ? 5.354 -3.126 -54.362 1.00 93.12 412 LEU A O 1
ATOM 2995 N N . ALA A 1 413 ? 6.388 -3.320 -56.333 1.00 91.81 413 ALA A N 1
ATOM 2996 C CA . ALA A 1 413 ? 7.701 -2.909 -55.843 1.00 91.81 413 ALA A CA 1
ATOM 2997 C C . ALA A 1 413 ? 8.496 -2.077 -56.857 1.00 91.81 413 ALA A C 1
ATOM 2999 O O . ALA A 1 413 ? 8.421 -2.317 -58.062 1.00 91.81 413 ALA A O 1
ATOM 3000 N N . VAL A 1 414 ? 9.321 -1.159 -56.348 1.00 90.44 414 VAL A N 1
ATOM 3001 C CA . VAL A 1 414 ? 10.408 -0.535 -57.122 1.00 90.44 414 VAL A CA 1
ATOM 3002 C C . VAL A 1 414 ? 11.667 -1.407 -56.950 1.00 90.44 414 VAL A C 1
ATOM 3004 O O . VAL A 1 414 ? 11.919 -1.877 -55.834 1.00 90.44 414 VAL A O 1
ATOM 3007 N N . PRO A 1 415 ? 12.453 -1.687 -58.008 1.00 83.12 415 PRO A N 1
ATOM 3008 C CA . PRO A 1 415 ? 13.656 -2.518 -57.918 1.00 83.12 415 PRO A CA 1
ATOM 3009 C C . PRO A 1 415 ? 14.824 -1.766 -57.246 1.00 83.12 415 PRO A C 1
ATOM 3011 O O . PRO A 1 415 ? 14.646 -0.677 -56.704 1.00 83.12 415 PRO A O 1
ATOM 3014 N N . ASP A 1 416 ? 16.017 -2.371 -57.231 1.00 84.06 416 ASP A N 1
ATOM 3015 C CA . ASP A 1 416 ? 17.272 -1.723 -56.810 1.00 84.06 416 ASP A CA 1
ATOM 3016 C C . ASP A 1 416 ? 17.788 -0.855 -57.979 1.00 84.06 416 ASP A C 1
ATOM 3018 O O . ASP A 1 416 ? 18.232 -1.393 -58.994 1.00 84.06 416 ASP A O 1
ATOM 3022 N N . MET A 1 417 ? 17.643 0.471 -57.878 1.00 81.25 417 MET A N 1
ATOM 3023 C CA . MET A 1 417 ? 18.019 1.468 -58.899 1.00 81.25 417 MET A CA 1
ATOM 3024 C C . MET A 1 417 ? 18.313 2.832 -58.246 1.00 81.25 417 MET A C 1
ATOM 3026 O O . MET A 1 417 ? 18.111 2.992 -57.042 1.00 81.25 417 MET A O 1
ATOM 3030 N N . ASP A 1 418 ? 18.809 3.818 -58.999 1.00 77.19 418 ASP A N 1
ATOM 3031 C CA . ASP A 1 418 ? 19.162 5.124 -58.428 1.00 77.19 418 ASP A CA 1
ATOM 3032 C C . ASP A 1 418 ? 17.906 5.989 -58.191 1.00 77.19 418 ASP A C 1
ATOM 3034 O O . ASP A 1 418 ? 17.118 6.243 -59.103 1.00 77.19 418 ASP A O 1
ATOM 3038 N N . ASN A 1 419 ? 17.721 6.491 -56.963 1.00 77.19 419 ASN A N 1
ATOM 3039 C CA . ASN A 1 419 ? 16.578 7.347 -56.609 1.00 77.19 419 ASN A CA 1
ATOM 3040 C C . ASN A 1 419 ? 16.508 8.637 -57.456 1.00 77.19 419 ASN A C 1
ATOM 3042 O O . ASN A 1 419 ? 15.445 9.250 -57.547 1.00 77.19 419 ASN A O 1
ATOM 3046 N N . SER A 1 420 ? 17.611 9.069 -58.077 1.00 77.31 420 SER A N 1
ATOM 3047 C CA . SER A 1 420 ? 17.616 10.217 -58.983 1.00 77.31 420 SER A CA 1
ATOM 3048 C C . SER A 1 420 ? 16.859 9.957 -60.292 1.00 77.31 420 SER A C 1
ATOM 3050 O O . SER A 1 420 ? 16.208 10.881 -60.784 1.00 77.31 420 SER A O 1
ATOM 3052 N N . GLU A 1 421 ? 16.841 8.712 -60.784 1.00 76.12 421 GLU A N 1
ATOM 3053 C CA . GLU A 1 421 ? 16.111 8.270 -61.987 1.00 76.12 421 GLU A CA 1
ATOM 3054 C C . GLU A 1 421 ? 14.589 8.210 -61.766 1.00 76.12 421 GLU A C 1
ATOM 3056 O O . GLU A 1 421 ? 13.812 8.243 -62.718 1.00 76.12 421 GLU A O 1
ATOM 3061 N N . LEU A 1 422 ? 14.142 8.177 -60.505 1.00 81.75 422 LEU A N 1
ATOM 3062 C CA . LEU A 1 422 ? 12.723 8.166 -60.134 1.00 81.75 422 LEU A CA 1
ATOM 3063 C C . LEU A 1 422 ? 12.084 9.570 -60.128 1.00 81.75 422 LEU A C 1
ATOM 3065 O O . LEU A 1 422 ? 10.860 9.687 -60.049 1.00 81.75 422 LEU A O 1
ATOM 3069 N N . ASN A 1 423 ? 12.874 10.647 -60.230 1.00 74.56 423 ASN A N 1
ATOM 3070 C CA . ASN A 1 423 ? 12.356 12.020 -60.209 1.00 74.56 423 ASN A CA 1
ATOM 3071 C C . ASN A 1 423 ? 11.505 12.326 -61.449 1.00 74.56 423 ASN A C 1
ATOM 3073 O O . ASN A 1 423 ? 12.026 12.581 -62.532 1.00 74.56 423 ASN A O 1
ATOM 3077 N N . GLY A 1 424 ? 10.183 12.363 -61.269 1.00 68.50 424 GLY A N 1
ATOM 3078 C CA . GLY A 1 424 ? 9.233 12.588 -62.361 1.00 68.50 424 GLY A CA 1
ATOM 3079 C C . GLY A 1 424 ? 8.916 11.333 -63.180 1.00 68.50 424 GLY A C 1
ATOM 3080 O O . GLY A 1 424 ? 8.282 11.447 -64.228 1.00 68.50 424 GLY A O 1
ATOM 3081 N N . ALA A 1 425 ? 9.320 10.146 -62.713 1.00 78.56 425 ALA A N 1
ATOM 3082 C CA . ALA A 1 425 ? 8.893 8.884 -63.303 1.00 78.56 425 ALA A CA 1
ATOM 3083 C C . ALA A 1 425 ? 7.365 8.713 -63.198 1.00 78.56 425 ALA A C 1
ATOM 3085 O O . ALA A 1 425 ? 6.727 9.178 -62.248 1.00 78.56 425 ALA A O 1
ATOM 3086 N N . ALA A 1 426 ? 6.770 8.038 -64.184 1.00 78.69 426 ALA A N 1
ATOM 3087 C CA . ALA A 1 426 ? 5.329 7.810 -64.219 1.00 78.69 426 ALA A CA 1
ATOM 3088 C C . ALA A 1 426 ? 4.853 6.961 -63.024 1.00 78.69 426 ALA A C 1
ATOM 3090 O O . ALA A 1 426 ? 5.563 6.081 -62.533 1.00 78.69 426 ALA A O 1
ATOM 3091 N N . GLY A 1 427 ? 3.628 7.224 -62.566 1.00 82.94 427 GLY A N 1
ATOM 3092 C CA . GLY A 1 427 ? 2.966 6.422 -61.540 1.00 82.94 427 GLY A CA 1
ATOM 3093 C C . GLY A 1 427 ? 2.143 5.272 -62.118 1.00 82.94 427 GLY A C 1
ATOM 3094 O O . GLY A 1 427 ? 1.873 5.217 -63.316 1.00 82.94 427 GLY A O 1
ATOM 3095 N N . VAL A 1 428 ? 1.707 4.379 -61.233 1.00 88.38 428 VAL A N 1
ATOM 3096 C CA . VAL A 1 428 ? 0.603 3.443 -61.491 1.00 88.38 428 VAL A CA 1
ATOM 3097 C C . VAL A 1 428 ? -0.710 4.069 -61.008 1.00 88.38 428 VAL A C 1
ATOM 3099 O O . VAL A 1 428 ? -0.699 4.901 -60.094 1.00 88.38 428 VAL A O 1
ATOM 3102 N N . HIS A 1 429 ? -1.851 3.685 -61.588 1.00 89.12 429 HIS A N 1
ATOM 3103 C CA . HIS A 1 429 ? -3.135 4.334 -61.296 1.00 89.12 429 HIS A CA 1
ATOM 3104 C C . HIS A 1 429 ? -4.276 3.347 -60.999 1.00 89.12 429 HIS A C 1
ATOM 3106 O O . HIS A 1 429 ? -4.322 2.240 -61.534 1.00 89.12 429 HIS A O 1
ATOM 3112 N N . ALA A 1 430 ? -5.243 3.790 -60.192 1.00 86.00 430 ALA A N 1
ATOM 3113 C CA . ALA A 1 430 ? -6.562 3.176 -60.042 1.00 86.00 430 ALA A CA 1
ATOM 3114 C C . ALA A 1 430 ? -7.652 4.239 -60.231 1.00 86.00 430 ALA A C 1
ATOM 3116 O O . ALA A 1 430 ? -7.511 5.374 -59.773 1.00 86.00 430 ALA A O 1
ATOM 3117 N N . ARG A 1 431 ? -8.759 3.870 -60.882 1.00 86.62 431 ARG A N 1
ATOM 3118 C CA . ARG A 1 431 ? -9.950 4.722 -61.026 1.00 86.62 431 ARG A CA 1
ATOM 3119 C C . ARG A 1 431 ? -11.089 4.183 -60.177 1.00 86.62 431 ARG A C 1
ATOM 3121 O O . ARG A 1 431 ? -11.270 2.971 -60.096 1.00 86.62 431 ARG A O 1
ATOM 3128 N N . PHE A 1 432 ? -11.838 5.085 -59.556 1.00 84.75 432 PHE A N 1
ATOM 3129 C CA . PHE A 1 432 ? -12.981 4.760 -58.709 1.00 84.75 432 PHE A CA 1
ATOM 3130 C C . PHE A 1 432 ? -14.004 5.898 -58.756 1.00 84.75 432 PHE A C 1
ATOM 3132 O O . PHE A 1 432 ? -13.632 7.068 -58.806 1.00 84.75 432 PHE A O 1
ATOM 3139 N N . ASP A 1 433 ? -15.290 5.556 -58.739 1.00 79.25 433 ASP A N 1
ATOM 3140 C CA . ASP A 1 433 ? -16.380 6.531 -58.763 1.00 79.25 433 ASP A CA 1
ATOM 3141 C C . ASP A 1 433 ? -16.949 6.748 -57.358 1.00 79.25 433 ASP A C 1
ATOM 3143 O O . ASP A 1 433 ? -17.268 5.798 -56.640 1.00 79.25 433 ASP A O 1
ATOM 3147 N N . LEU A 1 434 ? -17.109 8.014 -56.972 1.00 77.00 434 LEU A N 1
ATOM 3148 C CA . LEU A 1 434 ? -17.751 8.426 -55.732 1.00 77.00 434 LEU A CA 1
ATOM 3149 C C . LEU A 1 434 ? -19.203 8.821 -55.977 1.00 77.00 434 LEU A C 1
ATOM 3151 O O . LEU A 1 434 ? -19.509 9.779 -56.693 1.00 77.00 434 LEU A O 1
ATOM 3155 N N . LEU A 1 435 ? -20.107 8.095 -55.320 1.00 71.62 435 LEU A N 1
ATOM 3156 C CA . LEU A 1 435 ? -21.546 8.334 -55.399 1.00 71.62 435 LEU A CA 1
ATOM 3157 C C . LEU A 1 435 ? -21.970 9.641 -54.716 1.00 71.62 435 LEU A C 1
ATOM 3159 O O . LEU A 1 435 ? -22.981 10.216 -55.116 1.00 71.62 435 LEU A O 1
ATOM 3163 N N . GLU A 1 436 ? -21.219 10.122 -53.723 1.00 69.56 436 GLU A N 1
ATOM 3164 C CA . GLU A 1 436 ? -21.461 11.360 -52.967 1.00 69.56 436 GLU A CA 1
ATOM 3165 C C . GLU A 1 436 ? -20.125 11.981 -52.522 1.00 69.56 436 GLU A C 1
ATOM 3167 O O . GLU A 1 436 ? -19.112 11.287 -52.448 1.00 69.56 436 GLU A O 1
ATOM 3172 N N . ALA A 1 437 ? -20.111 13.289 -52.242 1.00 77.75 437 ALA A N 1
ATOM 3173 C CA . ALA A 1 437 ? -18.913 13.996 -51.789 1.00 77.75 437 ALA A CA 1
ATOM 3174 C C . ALA A 1 437 ? -18.607 13.665 -50.318 1.00 77.75 437 ALA A C 1
ATOM 3176 O O . ALA A 1 437 ? -19.460 13.851 -49.451 1.00 77.75 437 ALA A O 1
ATOM 3177 N N . ALA A 1 438 ? -17.392 13.194 -50.029 1.00 75.31 438 ALA A N 1
ATOM 3178 C CA . ALA A 1 438 ? -17.003 12.738 -48.697 1.00 75.31 438 ALA A CA 1
ATOM 3179 C C . ALA A 1 438 ? -15.494 12.887 -48.439 1.00 75.31 438 ALA A C 1
ATOM 3181 O O . ALA A 1 438 ? -14.686 13.053 -49.356 1.00 75.31 438 ALA A O 1
ATOM 3182 N N . THR A 1 439 ? -15.118 12.815 -47.162 1.00 81.31 439 THR A N 1
ATOM 3183 C CA . THR A 1 439 ? -13.723 12.828 -46.708 1.00 81.31 439 THR A CA 1
ATOM 3184 C C . THR A 1 439 ? -13.271 11.410 -46.376 1.00 81.31 439 THR A C 1
ATOM 3186 O O . THR A 1 439 ? -13.870 10.753 -45.525 1.00 81.31 439 THR A O 1
ATOM 3189 N N . TYR A 1 440 ? -12.205 10.964 -47.039 1.00 79.31 440 TYR A N 1
ATOM 3190 C CA . TYR A 1 440 ? -11.601 9.644 -46.878 1.00 79.31 440 TYR A CA 1
ATOM 3191 C C . TYR A 1 440 ? -10.206 9.756 -46.261 1.00 79.31 440 TYR A C 1
ATOM 3193 O O . TYR A 1 440 ? -9.363 10.509 -46.744 1.00 79.31 440 TYR A O 1
ATOM 3201 N N . GLU A 1 441 ? -9.940 8.977 -45.223 1.00 84.69 441 GLU A N 1
ATOM 3202 C CA . GLU A 1 441 ? -8.587 8.633 -44.791 1.00 84.69 441 GLU A CA 1
ATOM 3203 C C . GLU A 1 441 ? -8.003 7.594 -45.753 1.00 84.69 441 GLU A C 1
ATOM 3205 O O . GLU A 1 441 ? -8.739 6.773 -46.306 1.00 84.69 441 GLU A O 1
ATOM 3210 N N . SER A 1 442 ? -6.686 7.614 -45.955 1.00 85.19 442 SER A N 1
ATOM 3211 C CA . SER A 1 442 ? -5.994 6.609 -46.762 1.00 85.19 442 SER A CA 1
ATOM 3212 C C . SER A 1 442 ? -5.058 5.761 -45.904 1.00 85.19 442 SER A C 1
ATOM 3214 O O . SER A 1 442 ? -4.445 6.257 -44.962 1.00 85.19 442 SER A O 1
ATOM 3216 N N . TRP A 1 443 ? -4.961 4.472 -46.218 1.00 87.19 443 TRP A N 1
ATOM 3217 C CA . TRP A 1 443 ? -4.177 3.487 -45.473 1.00 87.19 443 TRP A CA 1
ATOM 3218 C C . TRP A 1 443 ? -3.436 2.572 -46.446 1.00 87.19 443 TRP A C 1
ATOM 3220 O O . TRP A 1 443 ? -4.045 2.006 -47.350 1.00 87.19 443 TRP A O 1
ATOM 3230 N N . PHE A 1 444 ? -2.129 2.407 -46.260 1.00 90.50 444 PHE A N 1
ATOM 3231 C CA . PHE A 1 444 ? -1.263 1.661 -47.175 1.00 90.50 444 PHE A CA 1
ATOM 3232 C C . PHE A 1 444 ? -0.600 0.508 -46.430 1.00 90.50 444 PHE A C 1
ATOM 3234 O O . PHE A 1 444 ? 0.040 0.737 -45.402 1.00 90.50 444 PHE A O 1
ATOM 3241 N N . ARG A 1 445 ? -0.723 -0.724 -46.939 1.00 90.25 445 ARG A N 1
ATOM 3242 C CA . ARG A 1 445 ? 0.070 -1.859 -46.454 1.00 90.25 445 ARG A CA 1
ATOM 3243 C C . ARG A 1 445 ? 1.383 -1.869 -47.219 1.00 90.25 445 ARG A C 1
ATOM 3245 O O . ARG A 1 445 ? 1.387 -2.075 -48.429 1.00 90.25 445 ARG A O 1
ATOM 3252 N N . VAL A 1 446 ? 2.479 -1.599 -46.520 1.00 90.56 446 VAL A N 1
ATOM 3253 C CA . VAL A 1 446 ? 3.798 -1.323 -47.105 1.00 90.56 446 VAL A CA 1
ATOM 3254 C C . VAL A 1 446 ? 4.891 -2.138 -46.430 1.00 90.56 446 VAL A C 1
ATOM 3256 O O . VAL A 1 446 ? 4.749 -2.535 -45.272 1.00 90.56 446 VAL A O 1
ATOM 3259 N N . LEU A 1 447 ? 5.995 -2.352 -47.142 1.00 85.19 447 LEU A N 1
ATOM 3260 C CA . LEU A 1 447 ? 7.246 -2.851 -46.584 1.00 85.19 447 LEU A CA 1
ATOM 3261 C C . LEU A 1 447 ? 8.397 -2.000 -47.119 1.00 85.19 447 LEU A C 1
ATOM 3263 O O . LEU A 1 447 ? 8.713 -2.004 -48.310 1.00 85.19 447 LEU A O 1
ATOM 3267 N N . TRP A 1 448 ? 9.021 -1.269 -46.204 1.00 85.12 448 TRP A N 1
ATOM 3268 C CA . TRP A 1 448 ? 10.185 -0.422 -46.441 1.00 85.12 448 TRP A CA 1
ATOM 3269 C C . TRP A 1 448 ? 11.480 -1.207 -46.208 1.00 85.12 448 TRP A C 1
ATOM 3271 O O . TRP A 1 448 ? 11.537 -2.034 -45.296 1.00 85.12 448 TRP A O 1
ATOM 3281 N N . LYS A 1 449 ? 12.537 -0.965 -46.995 1.00 74.50 449 LYS A N 1
ATOM 3282 C CA . LYS A 1 449 ? 13.816 -1.701 -46.860 1.00 74.50 449 LYS A CA 1
ATOM 3283 C C . LYS A 1 449 ? 14.804 -0.997 -45.919 1.00 74.50 449 LYS A C 1
ATOM 3285 O O . LYS A 1 449 ? 15.528 -1.671 -45.193 1.00 74.50 449 LYS A O 1
ATOM 3290 N N . HIS A 1 450 ? 14.840 0.336 -45.939 1.00 70.69 450 HIS A N 1
ATOM 3291 C CA . HIS A 1 450 ? 15.715 1.198 -45.126 1.00 70.69 450 HIS A CA 1
ATOM 3292 C C . HIS A 1 450 ? 15.304 2.674 -45.276 1.00 70.69 450 HIS A C 1
ATOM 3294 O O . HIS A 1 450 ? 14.528 2.997 -46.166 1.00 70.69 450 HIS A O 1
ATOM 3300 N N . GLY A 1 451 ? 15.880 3.593 -44.492 1.00 58.38 451 GLY A N 1
ATOM 3301 C CA . GLY A 1 451 ? 15.567 5.041 -44.502 1.00 58.38 451 GLY A CA 1
ATOM 3302 C C . GLY A 1 451 ? 15.947 5.853 -45.758 1.00 58.38 451 GLY A C 1
ATOM 3303 O O . GLY A 1 451 ? 16.020 7.073 -45.682 1.00 58.38 451 GLY A O 1
ATOM 3304 N N . CYS A 1 452 ? 16.214 5.179 -46.880 1.00 70.50 452 CYS A N 1
ATOM 3305 C CA . CYS A 1 452 ? 16.331 5.750 -48.237 1.00 70.50 452 CYS A CA 1
ATOM 3306 C C . CYS A 1 452 ? 15.458 4.971 -49.252 1.00 70.50 452 CYS A C 1
ATOM 3308 O O . CYS A 1 452 ? 15.721 4.994 -50.453 1.00 70.50 452 CYS A O 1
ATOM 3310 N N . ALA A 1 453 ? 14.533 4.165 -48.723 1.00 77.50 453 ALA A N 1
ATOM 3311 C CA . ALA A 1 453 ? 13.617 3.224 -49.369 1.00 77.50 453 ALA A CA 1
ATOM 3312 C C . ALA A 1 453 ? 12.426 2.986 -48.418 1.00 77.50 453 ALA A C 1
ATOM 3314 O O . ALA A 1 453 ? 12.116 1.845 -48.043 1.00 77.50 453 ALA A O 1
ATOM 3315 N N . ASN A 1 454 ? 11.838 4.086 -47.943 1.00 85.88 454 ASN A N 1
ATOM 3316 C CA . ASN A 1 454 ? 10.767 4.118 -46.949 1.00 85.88 454 ASN A CA 1
ATOM 3317 C C . ASN A 1 454 ? 9.615 5.057 -47.325 1.00 85.88 454 ASN A C 1
ATOM 3319 O O . ASN A 1 454 ? 8.831 5.438 -46.456 1.00 85.88 454 ASN A O 1
ATOM 3323 N N . SER A 1 455 ? 9.508 5.468 -48.589 1.00 87.81 455 SER A N 1
ATOM 3324 C CA . SER A 1 455 ? 8.468 6.404 -49.008 1.00 87.81 455 SER A CA 1
ATOM 3325 C C . SER A 1 455 ? 8.038 6.274 -50.469 1.00 87.81 455 SER A C 1
ATOM 3327 O O . SER A 1 455 ? 8.808 5.926 -51.363 1.00 87.81 455 SER A O 1
ATOM 3329 N N . VAL A 1 456 ? 6.776 6.619 -50.703 1.00 91.00 456 VAL A N 1
ATOM 3330 C CA . VAL A 1 456 ? 6.127 6.712 -52.017 1.00 91.00 456 VAL A CA 1
ATOM 3331 C C . VAL A 1 456 ? 5.361 8.032 -52.112 1.00 91.00 456 VAL A C 1
ATOM 3333 O O . VAL A 1 456 ? 5.083 8.673 -51.096 1.00 91.00 456 VAL A O 1
ATOM 3336 N N . LEU A 1 457 ? 5.017 8.457 -53.325 1.00 90.62 457 LEU A N 1
ATOM 3337 C CA . LEU A 1 457 ? 4.170 9.628 -53.552 1.00 90.62 457 LEU A CA 1
ATOM 3338 C C . LEU A 1 457 ? 2.765 9.171 -53.947 1.00 90.62 457 LEU A C 1
ATOM 3340 O O . LEU A 1 457 ? 2.608 8.392 -54.884 1.00 90.62 457 LEU A O 1
ATOM 3344 N N . VAL A 1 458 ? 1.739 9.673 -53.258 1.00 92.31 458 VAL A N 1
ATOM 3345 C CA . VAL A 1 458 ? 0.336 9.477 -53.637 1.00 92.31 458 VAL A CA 1
ATOM 3346 C C . VAL A 1 458 ? -0.283 10.784 -54.116 1.00 92.31 458 VAL A C 1
ATOM 3348 O O . VAL A 1 458 ? -0.080 11.846 -53.530 1.00 92.31 458 VAL A O 1
ATOM 3351 N N . GLN A 1 459 ? -1.087 10.697 -55.165 1.00 90.00 459 GLN A N 1
ATOM 3352 C CA . GLN A 1 459 ? -1.874 11.796 -55.707 1.00 90.00 459 GLN A CA 1
ATOM 3353 C C . GLN A 1 459 ? -3.294 11.302 -56.007 1.00 90.00 459 GLN A C 1
ATOM 3355 O O . GLN A 1 459 ? -3.483 10.148 -56.389 1.00 90.00 459 GLN A O 1
ATOM 3360 N N . VAL A 1 460 ? -4.297 12.163 -55.826 1.00 88.19 460 VAL A N 1
ATOM 3361 C CA . VAL A 1 460 ? -5.672 11.918 -56.289 1.00 88.19 460 VAL A CA 1
ATOM 3362 C C . VAL A 1 460 ? -6.087 13.102 -57.148 1.00 88.19 460 VAL A C 1
ATOM 3364 O O . VAL A 1 460 ? -6.031 14.241 -56.683 1.00 88.19 460 VAL A O 1
ATOM 3367 N N . ASP A 1 461 ? -6.473 12.821 -58.391 1.00 88.06 461 ASP A N 1
ATOM 3368 C CA . ASP A 1 461 ? -6.764 13.814 -59.435 1.00 88.06 461 ASP A CA 1
ATOM 3369 C C . ASP A 1 461 ? -5.588 14.804 -59.629 1.00 88.06 461 ASP A C 1
ATOM 3371 O O . ASP A 1 461 ? -4.433 14.461 -59.377 1.00 88.06 461 ASP A O 1
ATOM 3375 N N . ASP A 1 462 ? -5.848 16.048 -60.039 1.00 78.88 462 ASP A N 1
ATOM 3376 C CA . ASP A 1 462 ? -4.833 17.095 -60.266 1.00 78.88 462 ASP A CA 1
ATOM 3377 C C . ASP A 1 462 ? -4.258 17.727 -58.972 1.00 78.88 462 ASP A C 1
ATOM 3379 O O . ASP A 1 462 ? -3.760 18.856 -58.978 1.00 78.88 462 ASP A O 1
ATOM 3383 N N . ARG A 1 463 ? -4.356 17.046 -57.822 1.00 78.38 463 ARG A N 1
ATOM 3384 C CA . ARG A 1 463 ? -3.876 17.570 -56.528 1.00 78.38 463 ARG A CA 1
ATOM 3385 C C . ARG A 1 463 ? -2.356 17.422 -56.383 1.00 78.38 463 ARG A C 1
ATOM 3387 O O . ARG A 1 463 ? -1.790 16.477 -56.922 1.00 78.38 463 ARG A O 1
ATOM 3394 N N . PRO A 1 464 ? -1.683 18.277 -55.588 1.00 81.00 464 PRO A N 1
ATOM 3395 C CA . PRO A 1 464 ? -0.270 18.089 -55.269 1.00 81.00 464 PRO A CA 1
ATOM 3396 C C . PRO A 1 464 ? 0.007 16.707 -54.661 1.00 81.00 464 PRO A C 1
ATOM 3398 O O . PRO A 1 464 ? -0.619 16.319 -53.668 1.00 81.00 464 PRO A O 1
ATOM 3401 N N . ALA A 1 465 ? 0.965 15.983 -55.242 1.00 83.75 465 ALA A N 1
ATOM 3402 C CA . ALA A 1 465 ? 1.400 14.692 -54.729 1.00 83.75 465 ALA A CA 1
ATOM 3403 C C . ALA A 1 465 ? 1.920 14.819 -53.288 1.00 83.75 465 ALA A C 1
ATOM 3405 O O . ALA A 1 465 ? 2.715 15.700 -52.958 1.00 83.75 465 ALA A O 1
ATOM 3406 N N . SER A 1 466 ? 1.450 13.924 -52.426 1.00 85.25 466 SER A N 1
ATOM 3407 C CA . SER A 1 466 ? 1.736 13.884 -50.995 1.00 85.25 466 SER A CA 1
ATOM 3408 C C . SER A 1 466 ? 2.569 12.649 -50.668 1.00 85.25 466 SER A C 1
ATOM 3410 O O . SER A 1 466 ? 2.337 11.573 -51.214 1.00 85.25 466 SER A O 1
ATOM 3412 N N . MET A 1 467 ? 3.547 12.788 -49.776 1.00 86.75 467 MET A N 1
ATOM 3413 C CA . MET A 1 467 ? 4.406 11.669 -49.386 1.00 86.75 467 MET A CA 1
ATOM 3414 C C . MET A 1 467 ? 3.687 10.740 -48.402 1.00 86.75 467 MET A C 1
ATOM 3416 O O . MET A 1 467 ? 3.068 11.198 -47.443 1.00 86.75 467 MET A O 1
ATOM 3420 N N . VAL A 1 468 ? 3.807 9.437 -48.638 1.00 85.19 468 VAL A N 1
ATOM 3421 C CA . VAL A 1 468 ? 3.322 8.353 -47.778 1.00 85.19 468 VAL A CA 1
ATOM 3422 C C . VAL A 1 468 ? 4.534 7.543 -47.329 1.00 85.19 468 VAL A C 1
ATOM 3424 O O . VAL A 1 468 ? 5.344 7.131 -48.159 1.00 85.19 468 VAL A O 1
ATOM 3427 N N . GLY A 1 469 ? 4.672 7.349 -46.017 1.00 82.81 469 GLY A N 1
ATOM 3428 C CA . GLY A 1 469 ? 5.878 6.809 -45.391 1.00 82.81 469 GLY A CA 1
ATOM 3429 C C . GLY A 1 469 ? 6.792 7.912 -44.859 1.00 82.81 469 GLY A C 1
ATOM 3430 O O . GLY A 1 469 ? 6.324 8.889 -44.275 1.00 82.81 469 GLY A O 1
ATOM 3431 N N . ASN A 1 470 ? 8.100 7.737 -45.047 1.00 73.06 470 ASN A N 1
ATOM 3432 C CA . ASN A 1 470 ? 9.171 8.415 -44.311 1.00 73.06 470 ASN A CA 1
ATOM 3433 C C . ASN A 1 470 ? 9.115 8.173 -42.785 1.00 73.06 470 ASN A C 1
ATOM 3435 O O . ASN A 1 470 ? 9.612 8.967 -41.986 1.00 73.06 470 ASN A O 1
ATOM 3439 N N . ASP A 1 471 ? 8.505 7.061 -42.374 1.00 66.56 471 ASP A N 1
ATOM 3440 C CA . ASP A 1 471 ? 8.594 6.539 -41.016 1.00 66.56 471 ASP A CA 1
ATOM 3441 C C . ASP A 1 471 ? 9.865 5.687 -40.827 1.00 66.56 471 ASP A C 1
ATOM 3443 O O . ASP A 1 471 ? 10.544 5.304 -41.784 1.00 66.56 471 ASP A O 1
ATOM 3447 N N . GLY A 1 472 ? 10.208 5.418 -39.566 1.00 56.44 472 GLY A N 1
ATOM 3448 C CA . GLY A 1 472 ? 11.429 4.702 -39.187 1.00 56.44 472 GLY A CA 1
ATOM 3449 C C . GLY A 1 472 ? 11.332 3.173 -39.212 1.00 56.44 472 GLY A C 1
ATOM 3450 O O . GLY A 1 472 ? 12.251 2.520 -38.718 1.00 56.44 472 GLY A O 1
ATOM 3451 N N . THR A 1 473 ? 10.234 2.595 -39.707 1.00 51.81 473 THR A N 1
ATOM 3452 C CA . THR A 1 473 ? 9.954 1.158 -39.585 1.00 51.81 473 THR A CA 1
ATOM 3453 C C . THR A 1 473 ? 10.314 0.430 -40.876 1.00 51.81 473 THR A C 1
ATOM 3455 O O . THR A 1 473 ? 9.757 0.706 -41.936 1.00 51.81 473 THR A O 1
ATOM 3458 N N . TYR A 1 474 ? 11.239 -0.528 -40.801 1.00 69.06 474 TYR A N 1
ATOM 3459 C CA . TYR A 1 474 ? 11.771 -1.236 -41.971 1.00 69.06 474 TYR A CA 1
ATOM 3460 C C . TYR A 1 474 ? 11.687 -2.760 -41.802 1.00 69.06 474 TYR A C 1
ATOM 3462 O O . TYR A 1 474 ? 11.647 -3.277 -40.687 1.00 69.06 474 TYR A O 1
ATOM 3470 N N . GLY A 1 475 ? 11.692 -3.494 -42.916 1.00 62.66 475 GLY A N 1
ATOM 3471 C CA . GLY A 1 475 ? 11.789 -4.957 -42.961 1.00 62.66 475 GLY A CA 1
ATOM 3472 C C . GLY A 1 475 ? 10.506 -5.732 -42.632 1.00 62.66 475 GLY A C 1
ATOM 3473 O O . GLY A 1 475 ? 10.520 -6.959 -42.698 1.00 62.66 475 GLY A O 1
ATOM 3474 N N . VAL A 1 476 ? 9.403 -5.050 -42.311 1.00 68.94 476 VAL A N 1
ATOM 3475 C CA . VAL A 1 476 ? 8.114 -5.658 -41.938 1.00 68.94 476 VAL A CA 1
ATOM 3476 C C . VAL A 1 476 ? 6.958 -5.087 -42.758 1.00 68.94 476 VAL A C 1
ATOM 3478 O O . VAL A 1 476 ? 6.999 -3.934 -43.180 1.00 68.94 476 VAL A O 1
ATOM 3481 N N . TRP A 1 477 ? 5.909 -5.891 -42.961 1.00 79.94 477 TRP A N 1
ATOM 3482 C CA . TRP A 1 477 ? 4.650 -5.424 -43.548 1.00 79.94 477 TRP A CA 1
ATOM 3483 C C . TRP A 1 477 ? 3.817 -4.675 -42.509 1.00 79.94 477 TRP A C 1
ATOM 3485 O O . TRP A 1 477 ? 3.287 -5.292 -41.584 1.00 79.94 477 TRP A O 1
ATOM 3495 N N . GLN A 1 478 ? 3.656 -3.369 -42.696 1.00 78.44 478 GLN A N 1
ATOM 3496 C CA . GLN A 1 478 ? 2.921 -2.480 -41.796 1.00 78.44 478 GLN A CA 1
ATOM 3497 C C . GLN A 1 478 ? 1.786 -1.748 -42.519 1.00 78.44 478 GLN A C 1
ATOM 3499 O O . GLN A 1 478 ? 1.882 -1.486 -43.714 1.00 78.44 478 GLN A O 1
ATOM 3504 N N . TRP A 1 479 ? 0.720 -1.402 -41.791 1.00 85.69 479 TRP A N 1
ATOM 3505 C CA . TRP A 1 479 ? -0.273 -0.428 -42.250 1.00 85.69 479 TRP A CA 1
ATOM 3506 C C . TRP A 1 479 ? 0.152 0.966 -41.795 1.00 85.69 479 TRP A C 1
ATOM 3508 O O . TRP A 1 479 ? 0.222 1.218 -40.593 1.00 85.69 479 TRP A O 1
ATOM 3518 N N . ILE A 1 480 ? 0.392 1.869 -42.741 1.00 80.50 480 ILE A N 1
ATOM 3519 C CA . ILE A 1 480 ? 0.644 3.287 -42.466 1.00 80.50 480 ILE A CA 1
ATOM 3520 C C . ILE A 1 480 ? -0.535 4.139 -42.934 1.00 80.50 480 ILE A C 1
ATOM 3522 O O . ILE A 1 480 ? -1.162 3.843 -43.955 1.00 80.50 480 ILE A O 1
ATOM 3526 N N . ALA A 1 481 ? -0.831 5.202 -42.190 1.00 81.62 481 ALA A N 1
ATOM 3527 C CA . ALA A 1 481 ? -1.784 6.217 -42.618 1.00 81.62 481 ALA A CA 1
ATOM 3528 C C . ALA A 1 481 ? -1.147 7.107 -43.697 1.00 81.62 481 ALA A C 1
ATOM 3530 O O . ALA A 1 481 ? 0.011 7.514 -43.582 1.00 81.62 481 ALA A O 1
ATOM 3531 N N . GLY A 1 482 ? -1.913 7.407 -44.738 1.00 82.75 482 GLY A N 1
ATOM 3532 C CA . GLY A 1 482 ? -1.591 8.401 -45.751 1.00 82.75 482 GLY A CA 1
ATOM 3533 C C . GLY A 1 482 ? -2.421 9.681 -45.592 1.00 82.75 482 GLY A C 1
ATOM 3534 O O . GLY A 1 482 ? -3.121 9.860 -44.592 1.00 82.75 482 GLY A O 1
ATOM 3535 N N . PRO A 1 483 ? -2.358 10.600 -46.570 1.00 82.75 483 PRO A N 1
ATOM 3536 C CA . PRO A 1 483 ? -3.116 11.846 -46.538 1.00 82.75 483 PRO A CA 1
ATOM 3537 C C . PRO A 1 483 ? -4.633 11.612 -46.571 1.00 82.75 483 PRO A C 1
ATOM 3539 O O . PRO A 1 483 ? -5.139 10.681 -47.202 1.00 82.75 483 PRO A O 1
ATOM 3542 N N . THR A 1 484 ? -5.370 12.511 -45.926 1.00 85.94 484 THR A N 1
ATOM 3543 C CA . THR A 1 484 ? -6.833 12.558 -45.985 1.00 85.94 484 THR A CA 1
ATOM 3544 C C . THR A 1 484 ? -7.292 13.296 -47.248 1.00 85.94 484 THR A C 1
ATOM 3546 O O . THR A 1 484 ? -6.856 14.416 -47.516 1.00 85.94 484 THR A O 1
ATOM 3549 N N . PHE A 1 485 ? -8.213 12.706 -48.009 1.00 82.06 485 PHE A N 1
ATOM 3550 C CA . PHE A 1 485 ? -8.769 13.279 -49.233 1.00 82.06 485 PHE A CA 1
ATOM 3551 C C . PHE A 1 485 ? -10.251 13.640 -49.057 1.00 82.06 485 PHE A C 1
ATOM 3553 O O . PHE A 1 485 ? -11.113 12.764 -49.015 1.00 82.06 485 PHE A O 1
ATOM 3560 N N . THR A 1 486 ? -10.577 14.935 -49.020 1.00 85.75 486 THR A N 1
ATOM 3561 C CA . THR A 1 486 ? -11.956 15.410 -49.244 1.00 85.75 486 THR A CA 1
ATOM 3562 C C . THR A 1 486 ? -12.228 15.457 -50.743 1.00 85.75 486 THR A C 1
ATOM 3564 O O . THR A 1 486 ? -11.662 16.298 -51.451 1.00 85.75 486 THR A O 1
ATOM 3567 N N . LEU A 1 487 ? -13.052 14.534 -51.229 1.00 83.38 487 LEU A N 1
ATOM 3568 C CA . LEU A 1 487 ? -13.365 14.317 -52.642 1.00 83.38 487 LEU A CA 1
ATOM 3569 C C . LEU A 1 487 ? -14.833 14.672 -52.934 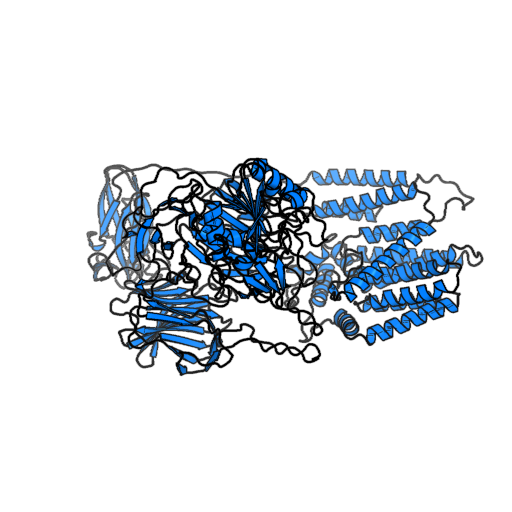1.00 83.38 487 LEU A C 1
ATOM 3571 O O . LEU A 1 487 ? -15.637 14.853 -52.019 1.00 83.38 487 LEU A O 1
ATOM 3575 N N . GLN A 1 488 ? -15.163 14.842 -54.213 1.00 84.81 488 GLN A N 1
ATOM 3576 C CA . GLN A 1 488 ? -16.498 15.254 -54.658 1.00 84.81 488 GLN A CA 1
ATOM 3577 C C . GLN A 1 488 ? -17.305 14.048 -55.155 1.00 84.81 488 GLN A C 1
ATOM 3579 O O . GLN A 1 488 ? -16.837 12.917 -55.120 1.00 84.81 488 GLN A O 1
ATOM 3584 N N . LYS A 1 489 ? -18.542 14.277 -55.603 1.00 84.25 489 LYS A N 1
ATOM 3585 C CA . LYS A 1 489 ? -19.300 13.273 -56.357 1.00 84.25 489 LYS A CA 1
ATOM 3586 C C . LYS A 1 489 ? -18.783 13.233 -57.798 1.00 84.25 489 LYS A C 1
ATOM 3588 O O . LYS A 1 489 ? -18.839 14.256 -58.478 1.00 84.25 489 LYS A O 1
ATOM 3593 N N . GLY A 1 490 ? -18.335 12.072 -58.270 1.00 82.56 490 GLY A N 1
ATOM 3594 C CA . GLY A 1 490 ? -17.776 11.900 -59.615 1.00 82.56 490 GLY A CA 1
ATOM 3595 C C . GLY A 1 490 ? -16.715 10.801 -59.694 1.00 82.56 490 GLY A C 1
ATOM 3596 O O . GLY A 1 490 ? -16.452 10.114 -58.711 1.00 82.56 490 GLY A O 1
ATOM 3597 N N . GLY A 1 491 ? -16.119 10.637 -60.875 1.00 83.44 491 GLY A N 1
ATOM 3598 C CA . GLY A 1 491 ? -14.996 9.722 -61.089 1.00 83.44 491 GLY A CA 1
ATOM 3599 C C . GLY A 1 491 ? -13.670 10.343 -60.660 1.00 83.44 491 GLY A C 1
ATOM 3600 O O . GLY A 1 491 ? -13.377 11.481 -61.023 1.00 83.44 491 GLY A O 1
ATOM 3601 N N . HIS A 1 492 ? -12.873 9.581 -59.915 1.00 89.62 492 HIS A N 1
ATOM 3602 C CA . HIS A 1 492 ? -11.591 9.991 -59.343 1.00 89.62 492 HIS A CA 1
ATOM 3603 C C . HIS A 1 492 ? -10.460 9.044 -59.759 1.00 89.62 492 HIS A C 1
ATOM 3605 O O . HIS A 1 492 ? -10.686 7.860 -60.032 1.00 89.62 492 HIS A O 1
ATOM 3611 N N . GLN A 1 493 ? -9.225 9.556 -59.802 1.00 91.50 493 GLN A N 1
ATOM 3612 C CA . GLN A 1 493 ? -8.040 8.757 -60.139 1.00 91.50 493 GLN A CA 1
ATOM 3613 C C . GLN A 1 493 ? -6.982 8.828 -59.034 1.00 91.50 493 GLN A C 1
ATOM 3615 O O . GLN A 1 493 ? -6.280 9.829 -58.886 1.00 91.50 493 GLN A O 1
ATOM 3620 N N . LEU A 1 494 ? -6.830 7.724 -58.301 1.00 91.25 494 LEU A N 1
ATOM 3621 C CA . LEU A 1 494 ? -5.715 7.491 -57.389 1.00 91.25 494 LEU A CA 1
ATOM 3622 C C . LEU A 1 494 ? -4.455 7.176 -58.203 1.00 91.25 494 LEU A C 1
ATOM 3624 O O . LEU A 1 494 ? -4.492 6.394 -59.152 1.00 91.25 494 LEU A O 1
ATOM 3628 N N . THR A 1 495 ? -3.338 7.773 -57.811 1.00 91.31 495 THR A N 1
ATOM 3629 C CA . THR A 1 495 ? -2.029 7.645 -58.452 1.00 91.31 495 THR A CA 1
ATOM 3630 C C . THR A 1 495 ? -0.982 7.331 -57.396 1.00 91.31 495 THR A C 1
ATOM 3632 O O . THR A 1 495 ? -0.893 8.047 -56.399 1.00 91.31 495 THR A O 1
ATOM 3635 N N . LEU A 1 496 ? -0.175 6.298 -57.631 1.00 92.94 496 LEU A N 1
ATOM 3636 C CA . LEU A 1 496 ? 0.985 5.948 -56.818 1.00 92.94 496 LEU A CA 1
ATOM 3637 C C . LEU A 1 496 ? 2.249 6.110 -57.672 1.00 92.94 496 LEU A C 1
ATOM 3639 O O . LEU A 1 496 ? 2.496 5.336 -58.597 1.00 92.94 496 LEU A O 1
ATOM 3643 N N . ALA A 1 497 ? 3.037 7.139 -57.377 1.00 89.44 497 ALA A N 1
ATOM 3644 C CA . ALA A 1 497 ? 4.298 7.435 -58.043 1.00 89.44 497 ALA A CA 1
ATOM 3645 C C . ALA A 1 497 ? 5.488 6.962 -57.187 1.00 89.44 497 ALA A C 1
ATOM 3647 O O . ALA A 1 497 ? 5.431 7.030 -55.949 1.00 89.44 497 ALA A O 1
ATOM 3648 N N . PRO A 1 498 ? 6.569 6.468 -57.815 1.00 87.12 498 PRO A N 1
ATOM 3649 C CA . PRO A 1 498 ? 7.753 6.060 -57.082 1.00 87.12 498 PRO A CA 1
ATOM 3650 C C . PRO A 1 498 ? 8.476 7.309 -56.559 1.00 87.12 498 PRO A C 1
ATOM 3652 O O . PRO A 1 498 ? 8.450 8.371 -57.180 1.00 87.12 498 PRO A O 1
ATOM 3655 N N . ARG A 1 499 ? 9.132 7.181 -55.407 1.00 87.50 499 ARG A N 1
ATOM 3656 C CA . ARG A 1 499 ? 10.043 8.208 -54.873 1.00 87.50 499 ARG A CA 1
ATOM 3657 C C . ARG A 1 499 ? 11.421 7.627 -54.585 1.00 87.50 499 ARG A C 1
ATOM 3659 O O . ARG A 1 499 ? 12.428 8.303 -54.762 1.00 87.50 499 ARG A O 1
ATOM 3666 N N . GLU A 1 500 ? 11.448 6.380 -54.133 1.00 82.94 500 GLU A N 1
ATOM 3667 C CA . GLU A 1 500 ? 12.656 5.671 -53.744 1.00 82.94 500 GLU A CA 1
ATOM 3668 C C . GLU A 1 500 ? 12.624 4.245 -54.289 1.00 82.94 500 GLU A C 1
ATOM 3670 O O . GLU A 1 500 ? 11.561 3.632 -54.409 1.00 82.94 500 GLU A O 1
ATOM 3675 N N . ALA A 1 501 ? 13.803 3.725 -54.607 1.00 84.12 501 ALA A N 1
ATOM 3676 C CA . ALA A 1 501 ? 14.032 2.335 -54.942 1.00 84.12 501 ALA A CA 1
ATOM 3677 C C . ALA A 1 501 ? 13.625 1.416 -53.783 1.00 84.12 501 ALA A C 1
ATOM 3679 O O . ALA A 1 501 ? 13.524 1.841 -52.632 1.00 84.12 501 ALA A O 1
ATOM 3680 N N . LEU A 1 502 ? 13.446 0.125 -54.070 1.00 83.38 502 LEU A N 1
ATOM 3681 C CA . LEU A 1 502 ? 13.337 -0.953 -53.075 1.00 83.38 502 LEU A CA 1
ATOM 3682 C C . LEU A 1 502 ? 12.137 -0.920 -52.115 1.00 83.38 502 LEU A C 1
ATOM 3684 O O . LEU A 1 502 ? 12.018 -1.803 -51.257 1.00 83.38 502 LEU A O 1
ATOM 3688 N N . VAL A 1 503 ? 11.238 0.048 -52.262 1.00 87.62 503 VAL A N 1
ATOM 3689 C CA . VAL A 1 503 ? 9.948 0.094 -51.569 1.00 87.62 503 VAL A CA 1
ATOM 3690 C C . VAL A 1 503 ? 9.002 -0.989 -52.087 1.00 87.62 503 VAL A C 1
ATOM 3692 O O . VAL A 1 503 ? 9.038 -1.344 -53.268 1.00 87.62 503 VAL A O 1
ATOM 3695 N N . ARG A 1 504 ? 8.120 -1.499 -51.218 1.00 92.50 504 ARG A N 1
ATOM 3696 C CA . ARG A 1 504 ? 7.028 -2.406 -51.600 1.00 92.50 504 ARG A CA 1
ATOM 3697 C C . ARG A 1 504 ? 5.688 -1.944 -51.038 1.00 92.50 504 ARG A C 1
ATOM 3699 O O . ARG A 1 504 ? 5.615 -1.513 -49.888 1.00 92.50 504 ARG A O 1
ATOM 3706 N N . VAL A 1 505 ? 4.633 -2.104 -51.828 1.00 92.75 505 VAL A N 1
ATOM 3707 C CA . VAL A 1 505 ? 3.238 -1.826 -51.468 1.00 92.75 505 VAL A CA 1
ATOM 3708 C C . VAL A 1 505 ? 2.398 -3.057 -51.809 1.00 92.75 505 VAL A C 1
ATOM 3710 O O . VAL A 1 505 ? 2.581 -3.676 -52.851 1.00 92.75 505 VAL A O 1
ATOM 3713 N N . ASP A 1 506 ? 1.513 -3.429 -50.895 1.00 90.25 506 ASP A N 1
ATOM 3714 C CA . ASP A 1 506 ? 0.638 -4.605 -50.954 1.00 90.25 506 ASP A CA 1
ATOM 3715 C C . ASP A 1 506 ? -0.819 -4.173 -51.145 1.00 90.25 506 ASP A C 1
ATOM 3717 O O . ASP A 1 506 ? -1.480 -4.600 -52.081 1.00 90.25 506 ASP A O 1
ATOM 3721 N N . ARG A 1 507 ? -1.307 -3.240 -50.317 1.00 89.69 507 ARG A N 1
ATOM 3722 C CA . ARG A 1 507 ? -2.686 -2.738 -50.398 1.00 89.69 507 ARG A CA 1
ATOM 3723 C C . ARG A 1 507 ? -2.790 -1.246 -50.206 1.00 89.69 507 ARG A C 1
ATOM 3725 O O . ARG A 1 507 ? -2.002 -0.656 -49.469 1.00 89.69 507 ARG A O 1
ATOM 3732 N N . ILE A 1 508 ? -3.836 -0.675 -50.790 1.00 90.88 508 ILE A N 1
ATOM 3733 C CA . ILE A 1 508 ? -4.266 0.699 -50.562 1.00 90.88 508 ILE A CA 1
ATOM 3734 C C . ILE A 1 508 ? -5.755 0.692 -50.220 1.00 90.88 508 ILE A C 1
ATOM 3736 O O . ILE A 1 508 ? -6.573 0.168 -50.968 1.00 90.88 508 ILE A O 1
ATOM 3740 N N . ILE A 1 509 ? -6.116 1.296 -49.095 1.00 86.69 509 ILE A N 1
ATOM 3741 C CA . ILE A 1 509 ? -7.496 1.478 -48.646 1.00 86.69 509 ILE A CA 1
ATOM 3742 C C . ILE A 1 509 ? -7.792 2.969 -48.585 1.00 86.69 509 ILE A C 1
ATOM 3744 O O . ILE A 1 509 ? -6.975 3.743 -48.092 1.00 86.69 509 ILE A O 1
ATOM 3748 N N . LEU A 1 510 ? -8.983 3.357 -49.035 1.00 83.44 510 LEU A N 1
ATOM 3749 C CA . LEU A 1 510 ? -9.575 4.664 -48.751 1.00 83.44 510 LEU A CA 1
ATOM 3750 C C . LEU A 1 510 ? -10.828 4.413 -47.910 1.00 83.44 510 LEU A C 1
ATOM 3752 O O . LEU A 1 510 ? -11.724 3.720 -48.385 1.00 83.44 510 LEU A O 1
ATOM 3756 N N . SER A 1 511 ? -10.928 4.934 -46.687 1.00 81.38 511 SER A N 1
ATOM 3757 C CA . SER A 1 511 ? -12.110 4.741 -45.831 1.00 81.38 511 SER A CA 1
ATOM 3758 C C . SER A 1 511 ? -12.574 6.027 -45.151 1.00 81.38 511 SER A C 1
ATOM 3760 O O . SER A 1 511 ? -11.791 6.923 -44.859 1.00 81.38 511 SER A O 1
ATOM 3762 N N . THR A 1 512 ? -13.878 6.148 -44.907 1.00 72.62 512 THR A N 1
ATOM 3763 C CA . THR A 1 512 ? -14.416 7.258 -44.100 1.00 72.62 512 THR A CA 1
ATOM 3764 C C . THR A 1 512 ? -14.038 7.070 -42.616 1.00 72.62 512 THR A C 1
ATOM 3766 O O . THR A 1 512 ? -14.037 5.910 -42.189 1.00 72.62 512 THR A O 1
ATOM 3769 N N . PRO A 1 513 ? -13.832 8.137 -41.805 1.00 57.03 513 PRO A N 1
ATOM 3770 C CA . PRO A 1 513 ? -13.262 8.104 -40.432 1.00 57.03 513 PRO A CA 1
ATOM 3771 C C . PRO A 1 513 ? -13.965 7.271 -39.334 1.00 57.03 513 PRO A C 1
ATOM 3773 O O . PRO A 1 513 ? -13.712 7.453 -38.142 1.00 57.03 513 PRO A O 1
ATOM 3776 N N . HIS A 1 514 ? -14.901 6.391 -39.687 1.00 51.88 514 HIS A N 1
ATOM 3777 C CA . HIS A 1 514 ? -15.606 5.478 -38.779 1.00 51.88 514 HIS A CA 1
ATOM 3778 C C . HIS A 1 514 ? -15.451 3.997 -39.183 1.00 51.88 514 HIS A C 1
ATOM 3780 O O . HIS A 1 514 ? -16.007 3.119 -38.526 1.00 51.88 514 HIS A O 1
ATOM 3786 N N . VAL A 1 515 ? -14.681 3.704 -40.240 1.00 50.00 515 VAL A N 1
ATOM 3787 C CA . VAL A 1 515 ? -14.314 2.344 -40.665 1.00 50.00 515 VAL A CA 1
ATOM 3788 C C . VAL A 1 515 ? -12.806 2.176 -40.476 1.00 50.00 515 VAL A C 1
ATOM 3790 O O . VAL A 1 515 ? -12.016 2.581 -41.331 1.00 50.00 515 VAL A O 1
ATOM 3793 N N . GLY A 1 516 ? -12.428 1.615 -39.324 1.00 50.59 516 GLY A N 1
ATOM 3794 C CA . GLY A 1 516 ? -11.035 1.463 -38.897 1.00 50.59 516 GLY A CA 1
ATOM 3795 C C . GLY A 1 516 ? -10.197 0.487 -39.736 1.00 50.59 516 GLY A C 1
ATOM 3796 O O . GLY A 1 516 ? -10.704 -0.224 -40.609 1.00 50.59 516 GLY A O 1
ATOM 3797 N N . ALA A 1 517 ? -8.894 0.463 -39.444 1.00 46.28 517 ALA A N 1
ATOM 3798 C CA . ALA A 1 517 ? -7.900 -0.351 -40.143 1.00 46.28 517 ALA A CA 1
ATOM 3799 C C . ALA A 1 517 ? -8.208 -1.870 -40.080 1.00 46.28 517 ALA A C 1
ATOM 3801 O O . ALA A 1 517 ? -8.771 -2.344 -39.091 1.00 46.28 517 ALA A O 1
ATOM 3802 N N . PRO A 1 518 ? -7.861 -2.652 -41.122 1.00 49.75 518 PRO A N 1
ATOM 3803 C CA . PRO A 1 518 ? -8.292 -4.046 -41.246 1.00 49.75 518 PRO A CA 1
ATOM 3804 C C . PRO A 1 518 ? -7.402 -5.057 -40.504 1.00 49.75 518 PRO A C 1
ATOM 3806 O O . PRO A 1 518 ? -6.180 -5.079 -40.665 1.00 49.75 518 PRO A O 1
ATOM 3809 N N . GLU A 1 519 ? -8.040 -5.986 -39.793 1.00 40.94 519 GLU A N 1
ATOM 3810 C CA . GLU A 1 519 ? -7.405 -7.187 -39.237 1.00 40.94 519 GLU A CA 1
ATOM 3811 C C . GLU A 1 519 ? -7.314 -8.340 -40.265 1.00 40.94 519 GLU A C 1
ATOM 3813 O O . GLU A 1 519 ? -8.056 -8.388 -41.249 1.00 40.94 519 GLU A O 1
ATOM 3818 N N . LYS A 1 520 ? -6.420 -9.308 -40.011 1.00 31.98 520 LYS A N 1
ATOM 3819 C CA . LYS A 1 520 ? -6.365 -10.637 -40.658 1.00 31.98 520 LYS A CA 1
ATOM 3820 C C . LYS A 1 520 ? -6.275 -11.717 -39.568 1.00 31.98 520 LYS A C 1
ATOM 3822 O O . LYS A 1 520 ? -5.736 -11.460 -38.495 1.00 31.98 520 LYS A O 1
ATOM 3827 N N . GLN A 1 521 ? -6.805 -12.913 -39.832 1.00 30.94 521 GLN A N 1
ATOM 3828 C CA . GLN A 1 521 ? -7.035 -13.955 -38.821 1.00 30.94 521 GLN A CA 1
ATOM 3829 C C . GLN A 1 521 ? -6.845 -15.361 -39.419 1.00 30.94 521 GLN A C 1
ATOM 3831 O O . GLN A 1 521 ? -7.366 -15.622 -40.496 1.00 30.94 521 GLN A O 1
ATOM 3836 N N . GLU A 1 522 ? -6.163 -16.266 -38.706 1.00 26.33 522 GLU A N 1
ATOM 3837 C CA . GLU A 1 522 ? -6.220 -17.729 -38.912 1.00 26.33 522 GLU A CA 1
ATOM 3838 C C . GLU A 1 522 ? -5.913 -18.485 -37.588 1.00 26.33 522 GLU A C 1
ATOM 3840 O O . GLU A 1 522 ? -5.391 -17.872 -36.648 1.00 26.33 522 GLU A O 1
ATOM 3845 N N . PRO A 1 523 ? -6.298 -19.773 -37.440 1.00 31.38 523 PRO A N 1
ATOM 3846 C CA . PRO A 1 523 ? -6.567 -20.359 -36.124 1.00 31.38 523 PRO A CA 1
ATOM 3847 C C . PRO A 1 523 ? -5.445 -21.208 -35.495 1.00 31.38 523 PRO A C 1
ATOM 3849 O O . PRO A 1 523 ? -4.706 -21.940 -36.149 1.00 31.38 523 PRO A O 1
ATOM 3852 N N . ARG A 1 524 ? -5.447 -21.223 -34.157 1.00 28.91 524 ARG A N 1
ATOM 3853 C CA . ARG A 1 524 ? -4.866 -22.249 -33.269 1.00 28.91 524 ARG A CA 1
ATOM 3854 C C . ARG A 1 524 ? -5.844 -22.494 -32.108 1.00 28.91 524 ARG A C 1
ATOM 3856 O O . ARG A 1 524 ? -6.680 -21.620 -31.871 1.00 28.91 524 ARG A O 1
ATOM 3863 N N . PRO A 1 525 ? -5.762 -23.619 -31.367 1.00 31.61 525 PRO A N 1
ATOM 3864 C CA . PRO A 1 525 ? -6.525 -23.781 -30.127 1.00 31.61 525 PRO A CA 1
ATOM 3865 C C . PRO A 1 525 ? -6.161 -22.634 -29.164 1.00 31.61 525 PRO A C 1
ATOM 3867 O O . PRO A 1 525 ? -4.984 -22.503 -28.812 1.00 31.61 525 PRO A O 1
ATOM 3870 N N . PRO A 1 526 ? -7.109 -21.752 -28.800 1.00 34.41 526 PRO A N 1
ATOM 3871 C CA . PRO A 1 526 ? -6.758 -20.484 -28.179 1.00 34.41 526 PRO A CA 1
ATOM 3872 C C . PRO A 1 526 ? -6.481 -20.633 -26.673 1.00 34.41 526 PRO A C 1
ATOM 3874 O O . PRO A 1 526 ? -7.109 -21.464 -26.012 1.00 34.41 526 PRO A O 1
ATOM 3877 N N . PRO A 1 527 ? -5.598 -19.795 -26.093 1.00 43.09 527 PRO A N 1
ATOM 3878 C CA . PRO A 1 527 ? -5.518 -19.630 -24.640 1.00 43.09 527 PRO A CA 1
ATOM 3879 C C . PRO A 1 527 ? -6.873 -19.154 -24.098 1.00 43.09 527 PRO A C 1
ATOM 3881 O O . PRO A 1 527 ? -7.507 -18.309 -24.732 1.00 43.09 527 PRO A O 1
ATOM 3884 N N . LEU A 1 528 ? -7.289 -19.697 -22.945 1.00 46.06 528 LEU A N 1
ATOM 3885 C CA . LEU A 1 528 ? -8.624 -19.618 -22.317 1.00 46.06 528 LEU A CA 1
ATOM 3886 C C . LEU A 1 528 ? -9.479 -18.412 -22.779 1.00 46.06 528 LEU A C 1
ATOM 3888 O O . LEU A 1 528 ? -9.496 -17.338 -22.170 1.00 46.06 528 LEU A O 1
ATOM 3892 N N . SER A 1 529 ? -10.175 -18.587 -23.909 1.00 50.38 529 SER A N 1
ATOM 3893 C CA . SER A 1 529 ? -10.713 -17.470 -24.688 1.00 50.38 529 SER A CA 1
ATOM 3894 C C . SER A 1 529 ? -12.135 -17.121 -24.268 1.00 50.38 529 SER A C 1
ATOM 3896 O O . SER A 1 529 ? -13.112 -17.624 -24.827 1.00 50.38 529 SER A O 1
ATOM 3898 N N . ILE A 1 530 ? -12.238 -16.195 -23.317 1.00 52.56 530 ILE A N 1
ATOM 3899 C CA . ILE A 1 530 ? -13.497 -15.666 -22.775 1.00 52.56 530 ILE A CA 1
ATOM 3900 C C . ILE A 1 530 ? -14.554 -15.320 -23.857 1.00 52.56 530 ILE A C 1
ATOM 3902 O O . ILE A 1 530 ? -15.726 -15.617 -23.623 1.00 52.56 530 ILE A O 1
ATOM 3906 N N . PRO A 1 531 ? -14.216 -14.775 -25.052 1.00 51.31 531 PRO A N 1
ATOM 3907 C CA . PRO A 1 531 ? -15.204 -14.525 -26.107 1.00 51.31 531 PRO A CA 1
ATOM 3908 C C . PRO A 1 531 ? -15.989 -15.755 -26.589 1.00 51.31 531 PRO A C 1
ATOM 3910 O O . PRO A 1 531 ? -17.142 -15.589 -26.977 1.00 51.31 531 PRO A O 1
ATOM 3913 N N . ALA A 1 532 ? -15.411 -16.960 -26.544 1.00 56.28 532 ALA A N 1
ATOM 3914 C CA . ALA A 1 532 ? -16.021 -18.187 -27.074 1.00 56.28 532 ALA A CA 1
ATOM 3915 C C . ALA A 1 532 ? -17.015 -18.870 -26.112 1.00 56.28 532 ALA A C 1
ATOM 3917 O O . ALA A 1 532 ? -17.707 -19.807 -26.504 1.00 56.28 532 ALA A O 1
ATOM 3918 N N . LEU A 1 533 ? -17.091 -18.420 -24.856 1.00 64.50 533 LEU A N 1
ATOM 3919 C CA . LEU A 1 533 ? -18.006 -18.972 -23.857 1.00 64.50 533 LEU A CA 1
ATOM 3920 C C . LEU A 1 533 ? -19.445 -18.451 -24.067 1.00 64.50 533 LEU A C 1
ATOM 3922 O O . LEU A 1 533 ? -19.621 -17.271 -24.397 1.00 64.50 533 LEU A O 1
ATOM 3926 N N . PRO A 1 534 ? -20.483 -19.280 -23.830 1.00 78.75 534 PRO A N 1
ATOM 3927 C CA . PRO A 1 534 ? -21.877 -18.845 -23.918 1.00 78.75 534 PRO A CA 1
ATOM 3928 C C . PRO A 1 534 ? -22.175 -17.760 -22.866 1.00 78.75 534 PRO A C 1
ATOM 3930 O O . PRO A 1 534 ? -21.601 -17.812 -21.776 1.00 78.75 534 PRO A O 1
ATOM 3933 N N . PRO A 1 535 ? -23.058 -16.778 -23.132 1.00 80.56 535 PRO A N 1
ATOM 3934 C CA . PRO A 1 535 ? -23.400 -15.746 -22.153 1.00 80.56 535 PRO A CA 1
ATOM 3935 C C . PRO A 1 535 ? -23.988 -16.332 -20.860 1.00 80.56 535 PRO A C 1
ATOM 3937 O O . PRO A 1 535 ? -24.976 -17.063 -20.901 1.00 80.56 535 PRO A O 1
ATOM 3940 N N . TRP A 1 536 ? -23.417 -15.971 -19.708 1.00 83.94 536 TRP A N 1
ATOM 3941 C CA . TRP A 1 536 ? -23.967 -16.312 -18.395 1.00 83.94 536 TRP A CA 1
ATOM 3942 C C . TRP A 1 536 ? -24.905 -15.195 -17.929 1.00 83.94 536 TRP A C 1
ATOM 3944 O O . TRP A 1 536 ? -24.452 -14.113 -17.557 1.00 83.94 536 TRP A O 1
ATOM 3954 N N . ASN A 1 537 ? -26.213 -15.456 -17.971 1.00 68.94 537 ASN A N 1
ATOM 3955 C CA . ASN A 1 537 ? -27.250 -14.549 -17.475 1.00 68.94 537 ASN A CA 1
ATOM 3956 C C . ASN A 1 537 ? -28.388 -15.348 -16.802 1.00 68.94 537 ASN A C 1
ATOM 3958 O O . ASN A 1 537 ? -29.433 -15.568 -17.420 1.00 68.94 537 ASN A O 1
ATOM 3962 N N . PRO A 1 538 ? -28.174 -15.864 -15.577 1.00 63.47 538 PRO A N 1
ATOM 3963 C CA . PRO A 1 538 ? -29.196 -16.587 -14.825 1.00 63.47 538 PRO A CA 1
ATOM 3964 C C . PRO A 1 538 ? -30.336 -15.643 -14.426 1.00 63.47 538 PRO A C 1
ATOM 3966 O O . PRO A 1 538 ? -30.104 -14.480 -14.096 1.00 63.47 538 PRO A O 1
ATOM 3969 N N . ALA A 1 539 ? -31.570 -16.147 -14.448 1.00 53.28 539 ALA A N 1
ATOM 3970 C CA . ALA A 1 539 ? -32.751 -15.345 -14.146 1.00 53.28 539 ALA A CA 1
ATOM 3971 C C . ALA A 1 539 ? -32.729 -14.816 -12.700 1.00 53.28 539 ALA A C 1
ATOM 3973 O O . ALA A 1 539 ? -32.388 -15.537 -11.760 1.00 53.28 539 ALA A O 1
ATOM 3974 N N . GLU A 1 540 ? -33.141 -13.562 -12.500 1.00 54.28 540 GLU A N 1
ATOM 3975 C CA . GLU A 1 540 ? -33.314 -13.025 -11.152 1.00 54.28 540 GLU A CA 1
ATOM 3976 C C . GLU A 1 540 ? -34.491 -13.721 -10.455 1.00 54.28 540 GLU A C 1
ATOM 3978 O O . GLU A 1 540 ? -35.653 -13.538 -10.826 1.00 54.28 540 GLU A O 1
ATOM 3983 N N . ARG A 1 541 ? -34.208 -14.494 -9.397 1.00 56.22 541 ARG A N 1
ATOM 3984 C CA . ARG A 1 541 ? -35.246 -14.856 -8.422 1.00 56.22 541 ARG A CA 1
ATOM 3985 C C . ARG A 1 541 ? -35.829 -13.585 -7.804 1.00 56.22 541 ARG A C 1
ATOM 3987 O O . ARG A 1 541 ? -35.107 -12.611 -7.584 1.00 56.22 541 ARG A O 1
ATOM 3994 N N . GLN A 1 542 ? -37.105 -13.645 -7.415 1.00 52.97 542 GLN A N 1
ATOM 3995 C CA . GLN A 1 542 ? -37.663 -12.657 -6.489 1.00 52.97 542 GLN A CA 1
ATOM 3996 C C . GLN A 1 542 ? -36.780 -12.558 -5.225 1.00 52.97 542 GLN A C 1
ATOM 3998 O O . GLN A 1 542 ? -36.236 -13.585 -4.796 1.00 52.97 542 GLN A O 1
ATOM 4003 N N . PRO A 1 543 ? -36.621 -11.359 -4.630 1.00 55.78 543 PRO A N 1
ATOM 4004 C CA . PRO A 1 543 ? -35.792 -11.172 -3.444 1.00 55.78 543 PRO A CA 1
ATOM 4005 C C . PRO A 1 543 ? -36.150 -12.140 -2.311 1.00 55.78 543 PRO A C 1
ATOM 4007 O O . PRO A 1 543 ? -37.324 -12.309 -1.974 1.00 55.78 543 PRO A O 1
ATOM 4010 N N . ARG A 1 544 ? -35.132 -12.736 -1.677 1.00 58.16 544 ARG A N 1
ATOM 4011 C CA . ARG A 1 544 ? -35.287 -13.301 -0.326 1.00 58.16 544 ARG A CA 1
ATOM 4012 C C . ARG A 1 544 ? -35.590 -12.151 0.656 1.00 58.16 544 ARG A C 1
ATOM 4014 O O . ARG A 1 544 ? -35.325 -10.993 0.317 1.00 58.16 544 ARG A O 1
ATOM 4021 N N . PRO A 1 545 ? -36.105 -12.421 1.872 1.00 55.94 545 PRO A N 1
ATOM 4022 C CA . PRO A 1 545 ? -36.149 -11.404 2.920 1.00 55.94 545 PRO A CA 1
ATOM 4023 C C . PRO A 1 545 ? -34.771 -10.747 3.064 1.00 55.94 545 PRO A C 1
ATOM 4025 O O . PRO A 1 545 ? -33.747 -11.435 3.036 1.00 55.94 545 PRO A O 1
ATOM 4028 N N . ALA A 1 546 ? -34.748 -9.416 3.148 1.00 67.62 546 ALA A N 1
ATOM 4029 C CA . ALA A 1 546 ? -33.536 -8.609 3.018 1.00 67.62 546 ALA A CA 1
ATOM 4030 C C . ALA A 1 546 ? -32.692 -8.597 4.307 1.00 67.62 546 ALA A C 1
ATOM 4032 O O . ALA A 1 546 ? -32.401 -7.535 4.851 1.00 67.62 546 ALA A O 1
ATOM 4033 N N . PHE A 1 547 ? -32.318 -9.786 4.787 1.00 87.38 547 PHE A N 1
ATOM 4034 C CA . PHE A 1 547 ? -31.488 -9.957 5.971 1.00 87.38 547 PHE A CA 1
ATOM 4035 C C . PHE A 1 547 ? -30.118 -9.313 5.754 1.00 87.38 547 PHE A C 1
ATOM 4037 O O . PHE A 1 547 ? -29.386 -9.679 4.827 1.00 87.38 547 PHE A O 1
ATOM 4044 N N . LEU A 1 548 ? -29.755 -8.378 6.628 1.00 91.25 548 LEU A N 1
ATOM 4045 C CA . LEU A 1 548 ? -28.526 -7.607 6.509 1.00 91.25 548 LEU A CA 1
ATOM 4046 C C . LEU A 1 548 ? -27.776 -7.571 7.842 1.00 91.25 548 LEU A C 1
ATOM 4048 O O . LEU A 1 548 ? -28.237 -6.998 8.829 1.00 91.25 548 LEU A O 1
ATOM 4052 N N . ALA A 1 549 ? -26.579 -8.156 7.857 1.00 93.38 549 ALA A N 1
ATOM 4053 C CA . ALA A 1 549 ? -25.695 -8.125 9.013 1.00 93.38 549 ALA A CA 1
ATOM 4054 C C . ALA A 1 549 ? -24.876 -6.821 9.072 1.00 93.38 549 ALA A C 1
ATOM 4056 O O . ALA A 1 549 ? -24.366 -6.323 8.069 1.00 93.38 549 ALA A O 1
ATOM 4057 N N . ALA A 1 550 ? -24.660 -6.303 10.273 1.00 93.50 550 ALA A N 1
ATOM 4058 C CA . ALA A 1 550 ? -23.722 -5.226 10.553 1.00 93.50 550 ALA A CA 1
ATOM 4059 C C . ALA A 1 550 ? -22.529 -5.744 11.363 1.00 93.50 550 ALA A C 1
ATOM 4061 O O . ALA A 1 550 ? -22.701 -6.521 12.300 1.00 93.50 550 ALA A O 1
ATOM 4062 N N . ILE A 1 551 ? -21.320 -5.281 11.038 1.00 91.31 551 ILE A N 1
ATOM 4063 C CA . ILE A 1 551 ? -20.083 -5.645 11.750 1.00 91.31 551 ILE A CA 1
ATOM 4064 C C . ILE A 1 551 ? -19.353 -4.403 12.280 1.00 91.31 551 ILE A C 1
ATOM 4066 O O . ILE A 1 551 ? -19.212 -3.405 11.569 1.00 91.31 551 ILE A O 1
ATOM 4070 N N . GLY A 1 552 ? -18.860 -4.454 13.520 1.00 87.75 552 GLY A N 1
ATOM 4071 C CA . GLY A 1 552 ? -18.311 -3.303 14.248 1.00 87.75 552 GLY A CA 1
ATOM 4072 C C . GLY A 1 552 ? -17.162 -3.626 15.214 1.00 87.75 552 GLY A C 1
ATOM 4073 O O . GLY A 1 552 ? -16.973 -4.772 15.625 1.00 87.75 552 GLY A O 1
ATOM 4074 N N . GLY A 1 553 ? -16.400 -2.595 15.592 1.00 82.00 553 GLY A N 1
ATOM 4075 C CA . GLY A 1 553 ? -15.235 -2.701 16.480 1.00 82.00 553 GLY A CA 1
ATOM 4076 C C . GLY A 1 553 ? -13.943 -3.181 15.794 1.00 82.00 553 GLY A C 1
ATOM 4077 O O . GLY A 1 553 ? -13.772 -3.061 14.581 1.00 82.00 553 GLY A O 1
ATOM 4078 N N . VAL A 1 554 ? -12.999 -3.711 16.579 1.00 76.75 554 VAL A N 1
ATOM 4079 C CA . VAL A 1 554 ? -11.623 -4.045 16.148 1.00 76.75 554 VAL A CA 1
ATOM 4080 C C . VAL A 1 554 ? -11.508 -5.195 15.145 1.00 76.75 554 VAL A C 1
ATOM 4082 O O . VAL A 1 554 ? -10.628 -5.158 14.284 1.00 76.75 554 VAL A O 1
ATOM 4085 N N . PHE A 1 555 ? -12.344 -6.232 15.261 1.00 80.81 555 PHE A N 1
ATOM 4086 C CA . PHE A 1 555 ? -12.148 -7.512 14.554 1.00 80.81 555 PHE A CA 1
ATOM 4087 C C . PHE A 1 555 ? -13.085 -7.707 13.352 1.00 80.81 555 PHE A C 1
ATOM 4089 O O . PHE A 1 555 ? -13.313 -8.841 12.932 1.00 80.81 555 PHE A O 1
ATOM 4096 N N . GLN A 1 556 ? -13.586 -6.608 12.766 1.00 82.00 556 GLN A N 1
ATOM 4097 C CA . GLN A 1 556 ? -14.460 -6.611 11.580 1.00 82.00 556 GLN A CA 1
ATOM 4098 C C . GLN A 1 556 ? -14.058 -7.640 10.496 1.00 82.00 556 GLN A C 1
ATOM 4100 O O . GLN A 1 556 ? -14.934 -8.406 10.102 1.00 82.00 556 GLN A O 1
ATOM 4105 N N . PRO A 1 557 ? -12.781 -7.765 10.062 1.00 78.38 557 PRO A N 1
ATOM 4106 C CA . PRO A 1 557 ? -12.404 -8.721 9.012 1.00 78.38 557 PRO A CA 1
ATOM 4107 C C . PRO A 1 557 ? -12.648 -10.199 9.361 1.00 78.38 557 PRO A C 1
ATOM 4109 O O . PRO A 1 557 ? -12.883 -11.008 8.468 1.00 78.38 557 PRO A O 1
ATOM 4112 N N . GLY A 1 558 ? -12.610 -10.560 10.649 1.00 80.50 558 GLY A N 1
ATOM 4113 C CA . GLY A 1 558 ? -12.893 -11.923 11.098 1.00 80.50 558 GLY A CA 1
ATOM 4114 C C . GLY A 1 558 ? -14.378 -12.265 10.995 1.00 80.50 558 GLY A C 1
ATOM 4115 O O . GLY A 1 558 ? -14.732 -13.305 10.447 1.00 80.50 558 GLY A O 1
ATOM 4116 N N . ALA A 1 559 ? -15.248 -11.360 11.458 1.00 85.69 559 ALA A N 1
ATOM 4117 C CA . ALA A 1 559 ? -16.699 -11.496 11.319 1.00 85.69 559 ALA A CA 1
ATOM 4118 C C . ALA A 1 559 ? -17.123 -11.467 9.838 1.00 85.69 559 ALA A C 1
ATOM 4120 O O . ALA A 1 559 ? -17.950 -12.265 9.412 1.00 85.69 559 ALA A O 1
ATOM 4121 N N . GLU A 1 560 ? -16.497 -10.601 9.038 1.00 83.00 560 GLU A N 1
ATOM 4122 C CA . GLU A 1 560 ? -16.663 -10.516 7.583 1.00 83.00 560 GLU A CA 1
ATOM 4123 C C . GLU A 1 560 ? -16.334 -11.835 6.875 1.00 83.00 560 GLU A C 1
ATOM 4125 O O . GLU A 1 560 ? -17.172 -12.348 6.139 1.00 83.00 560 GLU A O 1
ATOM 4130 N N . SER A 1 561 ? -15.165 -12.436 7.138 1.00 78.94 561 SER A N 1
ATOM 4131 C CA . SER A 1 561 ? -14.793 -13.726 6.535 1.00 78.94 561 SER A CA 1
ATOM 4132 C C . SER A 1 561 ? -15.784 -14.846 6.894 1.00 78.94 561 SER A C 1
ATOM 4134 O O . SER A 1 561 ? -16.101 -15.674 6.042 1.00 78.94 561 SER A O 1
ATOM 4136 N N . LEU A 1 562 ? -16.331 -14.847 8.115 1.00 82.44 562 LEU A N 1
ATOM 4137 C CA . LEU A 1 562 ? -17.318 -15.838 8.568 1.00 82.44 562 LEU A CA 1
ATOM 4138 C C . LEU A 1 562 ? -18.710 -15.628 7.946 1.00 82.44 562 LEU A C 1
ATOM 4140 O O . LEU A 1 562 ? -19.365 -16.601 7.581 1.00 82.44 562 LEU A O 1
ATOM 4144 N N . LEU A 1 563 ? -19.150 -14.377 7.772 1.00 86.06 563 LEU A N 1
ATOM 4145 C CA . LEU A 1 563 ? -20.408 -14.048 7.089 1.00 86.06 563 LEU A CA 1
ATOM 4146 C C . LEU A 1 563 ? -20.329 -14.352 5.586 1.00 86.06 563 LEU A C 1
ATOM 4148 O O . LEU A 1 563 ? -21.251 -14.950 5.028 1.00 86.06 563 LEU A O 1
ATOM 4152 N N . VAL A 1 564 ? -19.207 -14.022 4.934 1.00 80.50 564 VAL A N 1
ATOM 4153 C CA . VAL A 1 564 ? -18.989 -14.371 3.522 1.00 80.50 564 VAL A CA 1
ATOM 4154 C C . VAL A 1 564 ? -18.842 -15.882 3.338 1.00 80.50 564 VAL A C 1
ATOM 4156 O O . VAL A 1 564 ? -19.345 -16.383 2.343 1.00 80.50 564 VAL A O 1
ATOM 4159 N N . GLN A 1 565 ? -18.296 -16.639 4.303 1.00 80.38 565 GLN A N 1
ATOM 4160 C CA . GLN A 1 565 ? -18.264 -18.116 4.267 1.00 80.38 565 GLN A CA 1
ATOM 4161 C C . GLN A 1 565 ? -19.644 -18.802 4.312 1.00 80.38 565 GLN A C 1
ATOM 4163 O O . GLN A 1 565 ? -19.713 -20.002 4.042 1.00 80.38 565 GLN A O 1
ATOM 4168 N N . LEU A 1 566 ? -20.728 -18.057 4.556 1.00 82.75 566 LEU A N 1
ATOM 4169 C CA . LEU A 1 566 ? -22.125 -18.502 4.412 1.00 82.75 566 LEU A CA 1
ATOM 4170 C C . LEU A 1 566 ? -22.897 -17.741 3.312 1.00 82.75 566 LEU A C 1
ATOM 4172 O O . LEU A 1 566 ? -24.075 -18.000 3.064 1.00 82.75 566 LEU A O 1
ATOM 4176 N N . GLY A 1 567 ? -22.269 -16.759 2.664 1.00 82.62 567 GLY A N 1
ATOM 4177 C CA . GLY A 1 567 ? -22.946 -15.880 1.717 1.00 82.62 567 GLY A CA 1
ATOM 4178 C C . GLY A 1 567 ? -24.038 -15.025 2.369 1.00 82.62 567 GLY A C 1
ATOM 4179 O O . GLY A 1 567 ? -25.114 -14.855 1.796 1.00 82.62 567 GLY A O 1
ATOM 4180 N N . VAL A 1 568 ? -23.794 -14.524 3.582 1.00 87.62 568 VAL A N 1
ATOM 4181 C CA . VAL A 1 568 ? -24.712 -13.632 4.308 1.00 87.62 568 VAL A CA 1
ATOM 4182 C C . VAL A 1 568 ? -24.391 -12.169 3.956 1.00 87.62 568 VAL A C 1
ATOM 4184 O O . VAL A 1 568 ? -23.234 -11.762 4.104 1.00 87.62 568 VAL A O 1
ATOM 4187 N N . PRO A 1 569 ? -25.365 -11.357 3.495 1.00 88.19 569 PRO A N 1
ATOM 4188 C CA . PRO A 1 569 ? -25.136 -9.949 3.172 1.00 88.19 569 PRO A CA 1
ATOM 4189 C C . PRO A 1 569 ? -24.732 -9.129 4.400 1.00 88.19 569 PRO A C 1
ATOM 4191 O O . PRO A 1 569 ? -25.292 -9.299 5.485 1.00 88.19 569 PRO A O 1
ATOM 4194 N N . TYR A 1 570 ? -23.769 -8.215 4.236 1.00 88.88 570 TYR A N 1
ATOM 4195 C CA . TYR A 1 570 ? -23.205 -7.465 5.363 1.00 88.88 570 TYR A CA 1
ATOM 4196 C C . TYR A 1 570 ? -22.756 -6.025 5.038 1.00 88.88 570 TYR A C 1
ATOM 4198 O O . TYR A 1 570 ? -22.502 -5.663 3.880 1.00 88.88 570 TYR A O 1
ATOM 4206 N N . VAL A 1 571 ? -22.626 -5.208 6.093 1.00 87.56 571 VAL A N 1
ATOM 4207 C CA . VAL A 1 571 ? -22.138 -3.814 6.082 1.00 87.56 571 VAL A CA 1
ATOM 4208 C C . VAL A 1 571 ? -21.180 -3.554 7.258 1.00 87.56 571 VAL A C 1
ATOM 4210 O O . VAL A 1 571 ? -21.439 -3.952 8.393 1.00 87.56 571 VAL A O 1
ATOM 4213 N N . ARG A 1 572 ? -20.075 -2.832 7.014 1.00 86.06 572 ARG A N 1
ATOM 4214 C CA . ARG A 1 572 ? -19.148 -2.354 8.060 1.00 86.06 572 ARG A CA 1
ATOM 4215 C C . ARG A 1 572 ? -19.642 -1.052 8.693 1.00 86.06 572 ARG A C 1
ATOM 4217 O O . ARG A 1 572 ? -19.788 -0.048 7.993 1.00 86.06 572 ARG A O 1
ATOM 4224 N N . LEU A 1 573 ? -19.823 -1.036 10.012 1.00 85.50 573 LEU A N 1
ATOM 4225 C CA . LEU A 1 573 ? -20.189 0.160 10.780 1.00 85.50 573 LEU A CA 1
ATOM 4226 C C . LEU A 1 573 ? -18.979 0.872 11.400 1.00 85.50 573 LEU A C 1
ATOM 4228 O O . LEU A 1 573 ? -17.923 0.286 11.632 1.00 85.50 573 LEU A O 1
ATOM 4232 N N . SER A 1 574 ? -19.149 2.164 11.665 1.00 79.38 574 SER A N 1
ATOM 4233 C CA . SER A 1 574 ? -18.244 2.982 12.470 1.00 79.38 574 SER A CA 1
ATOM 4234 C C . SER A 1 574 ? -18.581 2.876 13.955 1.00 79.38 574 SER A C 1
ATOM 4236 O O . SER A 1 574 ? -19.729 2.622 14.315 1.00 79.38 574 SER A O 1
ATOM 4238 N N . ASP A 1 575 ? -17.614 3.189 14.821 1.00 77.25 575 ASP A N 1
ATOM 4239 C CA . ASP A 1 575 ? -17.850 3.302 16.268 1.00 77.25 575 ASP A CA 1
ATOM 4240 C C . ASP A 1 575 ? -18.930 4.370 16.595 1.00 77.25 575 ASP A C 1
ATOM 4242 O O . ASP A 1 575 ? -19.595 4.284 17.625 1.00 77.25 575 ASP A O 1
ATOM 4246 N N . HIS A 1 576 ? -19.175 5.329 15.685 1.00 78.62 576 HIS A N 1
ATOM 4247 C CA . HIS A 1 576 ? -20.266 6.309 15.770 1.00 78.62 576 HIS A CA 1
ATOM 4248 C C . HIS A 1 576 ? -21.648 5.739 15.395 1.00 78.62 576 HIS A C 1
ATOM 4250 O O . HIS A 1 576 ? -22.609 5.990 16.112 1.00 78.62 576 HIS A O 1
ATOM 4256 N N . GLU A 1 577 ? -21.779 4.955 14.318 1.00 84.38 577 GLU A N 1
ATOM 4257 C CA . GLU A 1 577 ? -23.067 4.323 13.952 1.00 84.38 577 GLU A CA 1
ATOM 4258 C C . GLU A 1 577 ? -23.451 3.197 14.910 1.00 84.38 577 GLU A C 1
ATOM 4260 O O . GLU A 1 577 ? -24.631 2.968 15.148 1.00 84.38 577 GLU A O 1
ATOM 4265 N N . LEU A 1 578 ? -22.466 2.520 15.508 1.00 87.75 578 LEU A N 1
ATOM 4266 C CA . LEU A 1 578 ? -22.702 1.572 16.598 1.00 87.75 578 LEU A CA 1
ATOM 4267 C C . LEU A 1 578 ? -23.314 2.244 17.841 1.00 87.75 578 LEU A C 1
ATOM 4269 O O . LEU A 1 578 ? -23.905 1.555 18.667 1.00 87.75 578 LEU A O 1
ATOM 4273 N N . ALA A 1 579 ? -23.182 3.569 17.973 1.00 87.75 579 ALA A N 1
ATOM 4274 C CA . ALA A 1 579 ? -23.790 4.385 19.021 1.00 87.75 579 ALA A CA 1
ATOM 4275 C C . ALA A 1 579 ? -25.103 5.078 18.590 1.00 87.75 579 ALA A C 1
ATOM 4277 O O . ALA A 1 579 ? -25.681 5.820 19.385 1.00 87.75 579 ALA A O 1
ATOM 4278 N N . ASP A 1 580 ? -25.586 4.840 17.366 1.00 88.94 580 ASP A N 1
ATOM 4279 C CA . ASP A 1 580 ? -26.815 5.421 16.821 1.00 88.94 580 ASP A CA 1
ATOM 4280 C C . ASP A 1 580 ? -27.889 4.338 16.633 1.00 88.94 580 ASP A C 1
ATOM 4282 O O . ASP A 1 580 ? -27.868 3.545 15.690 1.00 88.94 580 ASP A O 1
ATOM 4286 N N . THR A 1 581 ? -28.879 4.333 17.528 1.00 89.50 581 THR A N 1
ATOM 4287 C CA . THR A 1 581 ? -30.015 3.400 17.500 1.00 89.50 581 THR A CA 1
ATOM 4288 C C . THR A 1 581 ? -30.792 3.455 16.173 1.00 89.50 581 THR A C 1
ATOM 4290 O O . THR A 1 581 ? -31.309 2.431 15.729 1.00 89.50 581 THR A O 1
ATOM 4293 N N . SER A 1 582 ? -30.847 4.613 15.501 1.00 89.25 582 SER A N 1
ATOM 4294 C CA . SER A 1 582 ? -31.506 4.757 14.194 1.00 89.25 582 SER A CA 1
ATOM 4295 C C . SER A 1 582 ? -30.667 4.179 13.050 1.00 89.25 582 SER A C 1
ATOM 4297 O O . SER A 1 582 ? -31.212 3.579 12.122 1.00 89.25 582 SER A O 1
ATOM 4299 N N . ALA A 1 583 ? -29.337 4.262 13.151 1.00 88.38 583 ALA A N 1
ATOM 4300 C CA . ALA A 1 583 ? -28.433 3.606 12.219 1.00 88.38 583 ALA A CA 1
ATOM 4301 C C . ALA A 1 583 ? -28.493 2.077 12.345 1.00 88.38 583 ALA A C 1
ATOM 4303 O O . ALA A 1 583 ? -28.412 1.410 11.310 1.00 88.38 583 ALA A O 1
ATOM 4304 N N . LEU A 1 584 ? -28.640 1.550 13.571 1.00 94.06 584 LEU A N 1
ATOM 4305 C CA . LEU A 1 584 ? -28.746 0.114 13.866 1.00 94.06 584 LEU A CA 1
ATOM 4306 C C . LEU A 1 584 ? -30.078 -0.511 13.428 1.00 94.06 584 LEU A C 1
ATOM 4308 O O . LEU A 1 584 ? -30.088 -1.670 13.029 1.00 94.06 584 LEU A O 1
ATOM 4312 N N . ALA A 1 585 ? -31.182 0.242 13.425 1.00 90.88 585 ALA A N 1
ATOM 4313 C CA . ALA A 1 585 ? -32.524 -0.236 13.058 1.00 90.88 585 ALA A CA 1
ATOM 4314 C C . ALA A 1 585 ? -32.706 -0.645 11.571 1.00 90.88 585 ALA A C 1
ATOM 4316 O O . ALA A 1 585 ? -33.830 -0.845 11.117 1.00 90.88 585 ALA A O 1
ATOM 4317 N N . ARG A 1 586 ? -31.612 -0.747 10.806 1.00 91.12 586 ARG A N 1
ATOM 4318 C CA . ARG A 1 586 ? -31.554 -1.135 9.384 1.00 91.12 586 ARG A CA 1
ATOM 4319 C C . ARG A 1 586 ? -30.932 -2.524 9.165 1.00 91.12 586 ARG A C 1
ATOM 4321 O O . ARG A 1 586 ? -30.616 -2.867 8.030 1.00 91.12 586 ARG A O 1
ATOM 4328 N N . TYR A 1 587 ? -30.691 -3.264 10.246 1.00 94.00 587 TYR A N 1
ATOM 4329 C CA . TYR A 1 587 ? -29.969 -4.536 10.265 1.00 94.00 587 TYR A CA 1
ATOM 4330 C C . TYR A 1 587 ? -30.691 -5.538 11.162 1.00 94.00 587 TYR A C 1
ATOM 4332 O O . TYR A 1 587 ? -31.293 -5.155 12.160 1.00 94.00 587 TYR A O 1
ATOM 4340 N N . ASP A 1 588 ? -30.582 -6.823 10.857 1.00 94.31 588 ASP A N 1
ATOM 4341 C CA . ASP A 1 588 ? -31.210 -7.899 11.636 1.00 94.31 588 ASP A CA 1
ATOM 4342 C C . ASP A 1 588 ? -30.250 -8.444 12.702 1.00 94.31 588 ASP A C 1
ATOM 4344 O O . ASP A 1 588 ? -30.648 -8.799 13.817 1.00 94.31 588 ASP A O 1
ATOM 4348 N N . LEU A 1 589 ? -28.955 -8.449 12.369 1.00 95.88 589 LEU A N 1
ATOM 4349 C CA . LEU A 1 589 ? -27.859 -8.906 13.216 1.00 95.88 589 LEU A CA 1
ATOM 4350 C C . LEU A 1 589 ? -26.755 -7.846 13.289 1.00 95.88 589 LEU A C 1
ATOM 4352 O O . LEU A 1 589 ? -26.319 -7.329 12.266 1.00 95.88 589 LEU A O 1
ATOM 4356 N N . VAL A 1 590 ? -26.256 -7.556 14.492 1.00 96.06 590 VAL A N 1
ATOM 4357 C CA . VAL A 1 590 ? -25.140 -6.626 14.732 1.00 96.06 590 VAL A CA 1
ATOM 4358 C C . VAL A 1 590 ? -24.041 -7.346 15.520 1.00 96.06 590 VAL A C 1
ATOM 4360 O O . VAL A 1 590 ? -24.208 -7.640 16.704 1.00 96.06 590 VAL A O 1
ATOM 4363 N N . TRP A 1 591 ? -22.904 -7.626 14.880 1.00 94.62 591 TRP A N 1
ATOM 4364 C CA . TRP A 1 591 ? -21.719 -8.212 15.513 1.00 94.62 591 TRP A CA 1
ATOM 4365 C C . TRP A 1 591 ? -20.732 -7.121 15.916 1.00 94.62 591 TRP A C 1
ATOM 4367 O O . TRP A 1 591 ? -20.241 -6.364 15.079 1.00 94.62 591 TRP A O 1
ATOM 4377 N N . ILE A 1 592 ? -20.426 -7.051 17.207 1.00 90.31 592 ILE A N 1
ATOM 4378 C CA . ILE A 1 592 ? -19.505 -6.084 17.793 1.00 90.31 592 ILE A CA 1
ATOM 4379 C C . ILE A 1 592 ? -18.376 -6.826 18.492 1.00 90.31 592 ILE A C 1
ATOM 4381 O O . ILE A 1 592 ? -18.584 -7.579 19.445 1.00 90.31 592 ILE A O 1
ATOM 4385 N N . SER A 1 593 ? -17.167 -6.560 18.019 1.00 86.00 593 SER A N 1
ATOM 4386 C CA . SER A 1 593 ? -15.938 -7.144 18.531 1.00 86.00 593 SER A CA 1
ATOM 4387 C C . SER A 1 593 ? -15.072 -6.043 19.126 1.00 86.00 593 SER A C 1
ATOM 4389 O O . SER A 1 593 ? -14.428 -5.338 18.361 1.00 86.00 593 SER A O 1
ATOM 4391 N N . ARG A 1 594 ? -15.070 -5.884 20.459 1.00 78.88 594 ARG A N 1
ATOM 4392 C CA . ARG A 1 594 ? -14.342 -4.862 21.250 1.00 78.88 594 ARG A CA 1
ATOM 4393 C C . ARG A 1 594 ? -14.361 -3.421 20.693 1.00 78.88 594 ARG A C 1
ATOM 4395 O O . ARG A 1 594 ? -13.697 -3.072 19.720 1.00 78.88 594 ARG A O 1
ATOM 4402 N N . VAL A 1 595 ? -15.014 -2.530 21.435 1.00 74.31 595 VAL A N 1
ATOM 4403 C CA . VAL A 1 595 ? -14.927 -1.068 21.253 1.00 74.31 595 VAL A CA 1
ATOM 4404 C C . VAL A 1 595 ? -13.770 -0.516 22.100 1.00 74.31 595 VAL A C 1
ATOM 4406 O O . VAL A 1 595 ? -13.532 -1.007 23.206 1.00 74.31 595 VAL A O 1
ATOM 4409 N N . VAL A 1 596 ? -13.043 0.499 21.618 1.00 63.97 596 VAL A N 1
ATOM 4410 C CA . VAL A 1 596 ? -12.020 1.221 22.400 1.00 63.97 596 VAL A CA 1
ATOM 4411 C C . VAL A 1 596 ? -12.413 2.691 22.541 1.00 63.97 596 VAL A C 1
ATOM 4413 O O . VAL A 1 596 ? -12.723 3.354 21.561 1.00 63.97 596 VAL A O 1
ATOM 4416 N N . GLY A 1 597 ? -12.381 3.201 23.773 1.00 65.88 597 GLY A N 1
ATOM 4417 C CA . GLY A 1 597 ? -12.916 4.515 24.138 1.00 65.88 597 GLY A CA 1
ATOM 4418 C C . GLY A 1 597 ? -13.864 4.373 25.328 1.00 65.88 597 GLY A C 1
ATOM 4419 O O . GLY A 1 597 ? -13.665 3.487 26.158 1.00 65.88 597 GLY A O 1
ATOM 4420 N N . ASP A 1 598 ? -14.902 5.209 25.396 1.00 71.88 598 ASP A N 1
ATOM 4421 C CA . ASP A 1 598 ? -16.082 4.922 26.219 1.00 71.88 598 ASP A CA 1
ATOM 4422 C C . ASP A 1 598 ? -17.087 4.105 25.385 1.00 71.88 598 ASP A C 1
ATOM 4424 O O . ASP A 1 598 ? -17.647 4.638 24.426 1.00 71.88 598 ASP A O 1
ATOM 4428 N N . PRO A 1 599 ? -17.339 2.825 25.712 1.00 76.69 599 PRO A N 1
ATOM 4429 C CA . PRO A 1 599 ? -18.271 1.988 24.964 1.00 76.69 599 PRO A CA 1
ATOM 4430 C C . PRO A 1 599 ? -19.736 2.188 25.396 1.00 76.69 599 PRO A C 1
ATOM 4432 O O . PRO A 1 599 ? -20.634 1.578 24.816 1.00 76.69 599 PRO A O 1
ATOM 4435 N N . SER A 1 600 ? -20.008 3.011 26.418 1.00 80.00 600 SER A N 1
ATOM 4436 C CA . SER A 1 600 ? -21.352 3.190 26.990 1.00 80.00 600 SER A CA 1
ATOM 4437 C C . SER A 1 600 ? -22.419 3.641 25.974 1.00 80.00 600 SER A C 1
ATOM 4439 O O . SER A 1 600 ? -23.529 3.105 26.044 1.00 80.00 600 SER A O 1
ATOM 4441 N N . PRO A 1 601 ? -22.137 4.550 25.011 1.00 85.88 601 PRO A N 1
ATOM 4442 C CA . PRO A 1 601 ? -23.098 4.912 23.965 1.00 85.88 601 PRO A CA 1
ATOM 4443 C C . PRO A 1 601 ? -23.450 3.730 23.053 1.00 85.88 601 PRO A C 1
ATOM 4445 O O . PRO A 1 601 ? -24.627 3.492 22.789 1.00 85.88 601 PRO A O 1
ATOM 4448 N N . VAL A 1 602 ? -22.445 2.939 22.653 1.00 87.44 602 VAL A N 1
ATOM 4449 C CA . VAL A 1 602 ? -22.630 1.737 21.824 1.00 87.44 602 VAL A CA 1
ATOM 4450 C C . VAL A 1 602 ? -23.489 0.707 22.552 1.00 87.44 602 VAL A C 1
ATOM 4452 O O . VAL A 1 602 ? -24.514 0.277 22.034 1.00 87.44 602 VAL A O 1
ATOM 4455 N N . PHE A 1 603 ? -23.146 0.359 23.797 1.00 88.19 603 PHE A N 1
ATOM 4456 C CA . PHE A 1 603 ? -23.950 -0.587 24.577 1.00 88.19 603 PHE A CA 1
ATOM 4457 C C . PHE A 1 603 ? -25.394 -0.113 24.796 1.00 88.19 603 PHE A C 1
ATOM 4459 O O . PHE A 1 603 ? -26.296 -0.947 24.857 1.00 88.19 603 PHE A O 1
ATOM 4466 N N . LYS A 1 604 ? -25.641 1.202 24.898 1.00 90.50 604 LYS A N 1
ATOM 4467 C CA . LYS A 1 604 ? -27.001 1.751 24.994 1.00 90.50 604 LYS A CA 1
ATOM 4468 C C . LYS A 1 604 ? -27.780 1.541 23.692 1.00 90.50 604 LYS A C 1
ATOM 4470 O O . LYS A 1 604 ? -28.867 0.970 23.743 1.00 90.50 604 LYS A O 1
ATOM 4475 N N . ALA A 1 605 ? -27.227 1.960 22.552 1.00 93.56 605 ALA A N 1
ATOM 4476 C CA . ALA A 1 605 ? -27.881 1.824 21.248 1.00 93.56 605 ALA A CA 1
ATOM 4477 C C . ALA A 1 605 ? -28.148 0.352 20.891 1.00 93.56 605 ALA A C 1
ATOM 4479 O O . ALA A 1 605 ? -29.240 -0.001 20.453 1.00 93.56 605 ALA A O 1
ATOM 4480 N N . VAL A 1 606 ? -27.192 -0.532 21.183 1.00 93.44 606 VAL A N 1
ATOM 4481 C CA . VAL A 1 606 ? -27.322 -1.987 21.006 1.00 93.44 606 VAL A CA 1
ATOM 4482 C C . VAL A 1 606 ? -28.368 -2.580 21.952 1.00 93.44 606 VAL A C 1
ATOM 4484 O O . VAL A 1 606 ? -29.151 -3.435 21.549 1.00 93.44 606 VAL A O 1
ATOM 4487 N N . GLY A 1 607 ? -28.440 -2.104 23.199 1.00 93.88 607 GLY A N 1
ATOM 4488 C CA . GLY A 1 607 ? -29.493 -2.490 24.137 1.00 93.88 607 GLY A CA 1
ATOM 4489 C C . GLY A 1 607 ? -30.893 -2.107 23.650 1.00 93.88 607 GLY A C 1
ATOM 4490 O O . GLY A 1 607 ? -31.828 -2.885 23.815 1.00 93.88 607 GLY A O 1
ATOM 4491 N N . GLU A 1 608 ? -31.048 -0.940 23.024 1.00 95.25 608 GLU A N 1
ATOM 4492 C CA . GLU A 1 608 ? -32.309 -0.482 22.421 1.00 95.25 608 GLU A CA 1
ATOM 4493 C C . GLU A 1 608 ? -32.659 -1.271 21.147 1.00 95.25 608 GLU A C 1
ATOM 4495 O O . GLU A 1 608 ? -33.791 -1.738 21.001 1.00 95.25 608 GLU A O 1
ATOM 4500 N N . PHE A 1 609 ? -31.670 -1.509 20.283 1.00 96.38 609 PHE A N 1
ATOM 4501 C CA . PHE A 1 609 ? -31.772 -2.342 19.085 1.00 96.38 609 PHE A CA 1
ATOM 4502 C C . PHE A 1 609 ? -32.266 -3.764 19.402 1.00 96.38 609 PHE A C 1
ATOM 4504 O O . PHE A 1 609 ? -33.279 -4.206 18.851 1.00 96.38 609 PHE A O 1
ATOM 4511 N N . VAL A 1 610 ? -31.635 -4.450 20.361 1.00 96.19 610 VAL A N 1
ATOM 4512 C CA . VAL A 1 610 ? -32.056 -5.799 20.776 1.00 96.19 610 VAL A CA 1
ATOM 4513 C C . VAL A 1 610 ? -33.457 -5.773 21.396 1.00 96.19 610 VAL A C 1
ATOM 4515 O O . VAL A 1 610 ? -34.294 -6.606 21.055 1.00 96.19 610 VAL A O 1
ATOM 4518 N N . LYS A 1 611 ? -33.783 -4.767 22.223 1.00 95.94 611 LYS A N 1
ATOM 4519 C CA . LYS A 1 611 ? -35.135 -4.627 22.801 1.00 95.94 611 LYS A CA 1
ATOM 4520 C C . LYS A 1 611 ? -36.228 -4.514 21.737 1.00 95.94 611 LYS A C 1
ATOM 4522 O O . LYS A 1 611 ? -37.314 -5.058 21.947 1.00 95.94 611 LYS A O 1
ATOM 4527 N N . SER A 1 612 ? -35.942 -3.856 20.611 1.00 94.88 612 SER A N 1
ATOM 4528 C CA . SER A 1 612 ? -36.886 -3.703 19.496 1.00 94.88 612 SER A CA 1
ATOM 4529 C C . SER A 1 612 ? -37.103 -4.982 18.671 1.00 94.88 612 SER A C 1
ATOM 4531 O O . SER A 1 612 ? -38.199 -5.164 18.139 1.00 94.88 612 SER A O 1
ATOM 4533 N N . GLY A 1 613 ? -36.120 -5.891 18.632 1.00 94.00 613 GLY A N 1
ATOM 4534 C CA . GLY A 1 613 ? -36.205 -7.182 17.932 1.00 94.00 613 GLY A CA 1
ATOM 4535 C C . GLY A 1 613 ? -34.878 -7.730 17.398 1.00 94.00 613 GLY A C 1
ATOM 4536 O O . GLY A 1 613 ? -34.802 -8.918 17.104 1.00 94.00 613 GLY A O 1
ATOM 4537 N N . GLY A 1 614 ? -33.839 -6.898 17.291 1.00 95.12 614 GLY A N 1
ATOM 4538 C CA . GLY A 1 614 ? -32.574 -7.271 16.654 1.00 95.12 614 GLY A CA 1
ATOM 4539 C C . GLY A 1 614 ? -31.730 -8.298 17.420 1.00 95.12 614 GLY A C 1
ATOM 4540 O O . GLY A 1 614 ? -31.883 -8.490 18.629 1.00 95.12 614 GLY A O 1
ATOM 4541 N N . THR A 1 615 ? -30.786 -8.930 16.720 1.00 96.38 615 THR A N 1
ATOM 4542 C CA . THR A 1 615 ? -29.834 -9.885 17.308 1.00 96.38 615 THR A CA 1
ATOM 4543 C C . THR A 1 615 ? -28.440 -9.272 17.451 1.00 96.38 615 THR A C 1
ATOM 4545 O O . THR A 1 615 ? -27.868 -8.782 16.483 1.00 96.38 615 THR A O 1
ATOM 4548 N N . ALA A 1 616 ? -27.848 -9.314 18.647 1.00 95.44 616 ALA A N 1
ATOM 4549 C CA . ALA A 1 616 ? -26.501 -8.796 18.904 1.00 95.44 616 ALA A CA 1
ATOM 4550 C C . ALA A 1 616 ? -25.490 -9.917 19.188 1.00 95.44 616 ALA A C 1
ATOM 4552 O O . ALA A 1 616 ? -25.705 -10.742 20.075 1.00 95.44 616 ALA A O 1
ATOM 4553 N N . PHE A 1 617 ? -24.363 -9.911 18.476 1.00 95.00 617 PHE A N 1
ATOM 4554 C CA . PHE A 1 617 ? -23.212 -10.800 18.678 1.00 95.00 617 PHE A CA 1
ATOM 4555 C C . PHE A 1 617 ? -22.081 -10.000 19.337 1.00 95.00 617 PHE A C 1
ATOM 4557 O O . PHE A 1 617 ? -21.663 -8.983 18.794 1.00 95.00 617 PHE A O 1
ATOM 4564 N N . LEU A 1 618 ? -21.598 -10.415 20.510 1.00 90.31 618 LEU A N 1
ATOM 4565 C CA . LEU A 1 618 ? -20.742 -9.589 21.373 1.00 90.31 618 LEU A CA 1
ATOM 4566 C C . LEU A 1 618 ? -19.472 -10.332 21.827 1.00 90.31 618 LEU A C 1
ATOM 4568 O O . LEU A 1 618 ? -19.565 -11.342 22.528 1.00 90.31 618 LEU A O 1
ATOM 4572 N N . GLU A 1 619 ? -18.279 -9.815 21.508 1.00 86.50 619 GLU A N 1
ATOM 4573 C CA . GLU A 1 619 ? -16.995 -10.422 21.911 1.00 86.50 619 GLU A CA 1
ATOM 4574 C C . GLU A 1 619 ? -15.900 -9.432 22.366 1.00 86.50 619 GLU A C 1
ATOM 4576 O O . GLU A 1 619 ? -15.821 -8.293 21.915 1.00 86.50 619 GLU A O 1
ATOM 4581 N N . GLU A 1 620 ? -15.034 -9.883 23.287 1.00 76.44 620 GLU A N 1
ATOM 4582 C CA . GLU A 1 620 ? -13.969 -9.088 23.944 1.00 76.44 620 GLU A CA 1
ATOM 4583 C C . GLU A 1 620 ? -14.463 -7.754 24.566 1.00 76.44 620 GLU A C 1
ATOM 4585 O O . GLU A 1 620 ? -13.721 -6.793 24.733 1.00 76.44 620 GLU A O 1
ATOM 4590 N N . MET A 1 621 ? -15.734 -7.706 24.975 1.00 65.12 621 MET A N 1
ATOM 4591 C CA . MET A 1 621 ? -16.460 -6.487 25.371 1.00 65.12 621 MET A CA 1
ATOM 4592 C C . MET A 1 621 ? -15.999 -5.782 26.667 1.00 65.12 621 MET A C 1
ATOM 4594 O O . MET A 1 621 ? -16.687 -4.878 27.130 1.00 65.12 621 MET A O 1
ATOM 4598 N N . VAL A 1 622 ? -14.893 -6.190 27.298 1.00 56.06 622 VAL A N 1
ATOM 4599 C CA . VAL A 1 622 ? -14.533 -5.748 28.659 1.00 56.06 622 VAL A CA 1
ATOM 4600 C C . VAL A 1 622 ? -13.421 -4.699 28.650 1.00 56.06 622 VAL A C 1
ATOM 4602 O O . VAL A 1 622 ? -12.317 -4.954 28.175 1.00 56.06 622 VAL A O 1
ATOM 4605 N N . ASP A 1 623 ? -13.704 -3.557 29.277 1.00 51.47 623 ASP A N 1
ATOM 4606 C CA . ASP A 1 623 ? -12.770 -2.453 29.515 1.00 51.47 623 ASP A CA 1
ATOM 4607 C C . ASP A 1 623 ? -11.460 -2.887 30.218 1.00 51.47 623 ASP A C 1
ATOM 4609 O O . ASP A 1 623 ? -11.463 -3.560 31.256 1.00 51.47 623 ASP A O 1
ATOM 4613 N N . ASP A 1 624 ? -10.327 -2.412 29.691 1.00 47.25 624 ASP A N 1
ATOM 4614 C CA . ASP A 1 624 ? -8.980 -2.634 30.229 1.00 47.25 624 ASP A CA 1
ATOM 4615 C C . ASP A 1 624 ? -8.755 -1.980 31.615 1.00 47.25 624 ASP A C 1
ATOM 4617 O O . ASP A 1 624 ? -7.820 -2.371 32.323 1.00 47.25 624 ASP A O 1
ATOM 4621 N N . TYR A 1 625 ? -9.609 -1.033 32.031 1.00 44.06 625 TYR A N 1
ATOM 4622 C CA . TYR A 1 625 ? -9.643 -0.443 33.378 1.00 44.06 625 TYR A CA 1
ATOM 4623 C C . TYR A 1 625 ? -10.661 -1.104 34.331 1.00 44.06 625 TYR A C 1
ATOM 4625 O O . TYR A 1 625 ? -10.742 -0.724 35.504 1.00 44.06 625 TYR A O 1
ATOM 4633 N N . GLY A 1 626 ? -11.388 -2.133 33.877 1.00 47.53 626 GLY A N 1
ATOM 4634 C CA . GLY A 1 626 ? -12.253 -2.977 34.703 1.00 47.53 626 GLY A CA 1
ATOM 4635 C C . GLY A 1 626 ? -13.553 -2.326 35.190 1.00 47.53 626 GLY A C 1
ATOM 4636 O O . GLY A 1 626 ? -14.103 -2.779 36.199 1.00 47.53 626 GLY A O 1
ATOM 4637 N N . ARG A 1 627 ? -14.049 -1.278 34.516 1.00 55.19 627 ARG A N 1
ATOM 4638 C CA . ARG A 1 627 ? -15.303 -0.588 34.863 1.00 55.19 627 ARG A CA 1
ATOM 4639 C C . ARG A 1 627 ? -16.414 -0.914 33.864 1.00 55.19 627 ARG A C 1
ATOM 4641 O O . ARG A 1 627 ? -16.586 -0.205 32.882 1.00 55.19 627 ARG A O 1
ATOM 4648 N N . SER A 1 628 ? -17.224 -1.932 34.151 1.00 62.91 628 SER A N 1
ATOM 4649 C CA . SER A 1 628 ? -18.354 -2.269 33.276 1.00 62.91 628 SER A CA 1
ATOM 4650 C C . SER A 1 628 ? -19.507 -1.258 33.395 1.00 62.91 628 SER A C 1
ATOM 4652 O O . SER A 1 628 ? -19.979 -0.986 34.513 1.00 62.91 628 SER A O 1
ATOM 4654 N N . SER A 1 629 ? -20.011 -0.742 32.273 1.00 71.25 629 SER A N 1
ATOM 4655 C CA . SER A 1 629 ? -21.117 0.234 32.246 1.00 71.25 629 SER A CA 1
ATOM 4656 C C . SER A 1 629 ? -22.449 -0.374 32.731 1.00 71.25 629 SER A C 1
ATOM 4658 O O . SER A 1 629 ? -22.533 -1.565 33.047 1.00 71.25 629 SER A O 1
ATOM 4660 N N . ALA A 1 630 ? -23.505 0.437 32.867 1.00 76.75 630 ALA A N 1
ATOM 4661 C CA . ALA A 1 630 ? -24.837 -0.080 33.205 1.00 76.75 630 ALA A CA 1
ATOM 4662 C C . ALA A 1 630 ? -25.453 -0.864 32.029 1.00 76.75 630 ALA A C 1
ATOM 4664 O O . ALA A 1 630 ? -25.932 -1.978 32.230 1.00 76.75 630 ALA A O 1
ATOM 4665 N N . ALA A 1 631 ? -25.361 -0.325 30.808 1.00 78.88 631 ALA A N 1
ATOM 4666 C CA . ALA A 1 631 ? -25.870 -0.959 29.589 1.00 78.88 631 ALA A CA 1
ATOM 4667 C C . ALA A 1 631 ? -25.095 -2.242 29.224 1.00 78.88 631 ALA A C 1
ATOM 4669 O O . ALA A 1 631 ? -25.693 -3.261 28.890 1.00 78.88 631 ALA A O 1
ATOM 4670 N N . GLU A 1 632 ? -23.769 -2.245 29.394 1.00 77.75 632 GLU A N 1
ATOM 4671 C CA . GLU A 1 632 ? -22.934 -3.449 29.249 1.00 77.75 632 GLU A CA 1
ATOM 4672 C C . GLU A 1 632 ? -23.386 -4.572 30.188 1.00 77.75 632 GLU A C 1
ATOM 4674 O O . GLU A 1 632 ? -23.503 -5.716 29.765 1.00 77.75 632 GLU A O 1
ATOM 4679 N N . ARG A 1 633 ? -23.690 -4.253 31.454 1.00 79.50 633 ARG A N 1
ATOM 4680 C CA . ARG A 1 633 ? -24.181 -5.236 32.434 1.00 79.50 633 ARG A CA 1
ATOM 4681 C C . ARG A 1 633 ? -25.616 -5.691 32.173 1.00 79.50 633 ARG A C 1
ATOM 4683 O O . ARG A 1 633 ? -25.976 -6.778 32.621 1.00 79.50 633 ARG A O 1
ATOM 4690 N N . GLU A 1 634 ? -26.418 -4.899 31.462 1.00 84.00 634 GLU A N 1
ATOM 4691 C CA . GLU A 1 634 ? -27.726 -5.332 30.968 1.00 84.00 634 GLU A CA 1
ATOM 4692 C C . GLU A 1 634 ? -27.577 -6.359 29.833 1.00 84.00 634 GLU A C 1
ATOM 4694 O O . GLU A 1 634 ? -28.292 -7.363 29.831 1.00 84.00 634 GLU A O 1
ATOM 4699 N N . LEU A 1 635 ? -26.632 -6.153 28.910 1.00 85.44 635 LEU A N 1
ATOM 4700 C CA . LEU A 1 635 ? -26.363 -7.062 27.790 1.00 85.44 635 LEU A CA 1
ATOM 4701 C C . LEU A 1 635 ? -25.595 -8.329 28.215 1.00 85.44 635 LEU A C 1
ATOM 4703 O O . LEU A 1 635 ? -25.997 -9.434 27.858 1.00 85.44 635 LEU A O 1
ATOM 4707 N N . VAL A 1 636 ? -24.521 -8.186 29.001 1.00 79.56 636 VAL A N 1
ATOM 4708 C CA . VAL A 1 636 ? -23.583 -9.263 29.373 1.00 79.56 636 VAL A CA 1
ATOM 4709 C C . VAL A 1 636 ? -23.396 -9.322 30.903 1.00 79.56 636 VAL A C 1
ATOM 4711 O O . VAL A 1 636 ? -22.465 -8.726 31.457 1.00 79.56 636 VAL A O 1
ATOM 4714 N N . PRO A 1 637 ? -24.261 -10.053 31.634 1.00 66.88 637 PRO A N 1
ATOM 4715 C CA . PRO A 1 637 ? -24.212 -10.108 33.093 1.00 66.88 637 PRO A CA 1
ATOM 4716 C C . PRO A 1 637 ? -22.872 -10.613 33.657 1.00 66.88 637 PRO A C 1
ATOM 4718 O O . PRO A 1 637 ? -22.469 -11.758 33.472 1.00 66.88 637 PRO A O 1
ATOM 4721 N N . GLY A 1 638 ? -22.184 -9.765 34.424 1.00 60.97 638 GLY A N 1
ATOM 4722 C CA . GLY A 1 638 ? -21.054 -10.171 35.269 1.00 60.97 638 GLY A CA 1
ATOM 4723 C C . GLY A 1 638 ? -19.789 -10.654 34.545 1.00 60.97 638 GLY A C 1
ATOM 4724 O O . GLY A 1 638 ? -18.938 -11.264 35.202 1.00 60.97 638 GLY A O 1
ATOM 4725 N N . GLY A 1 639 ? -19.650 -10.387 33.242 1.00 59.59 639 GLY A N 1
ATOM 4726 C CA . GLY A 1 639 ? -18.435 -10.680 32.480 1.00 59.59 639 GLY A CA 1
ATOM 4727 C C . GLY A 1 639 ? -17.200 -9.950 33.026 1.00 59.59 639 GLY A C 1
ATOM 4728 O O . GLY A 1 639 ? -17.291 -8.821 33.506 1.00 59.59 639 GLY A O 1
ATOM 4729 N N . ARG A 1 640 ? -16.030 -10.601 32.984 1.00 59.00 640 ARG A N 1
ATOM 4730 C CA . ARG A 1 640 ? -14.721 -9.992 33.295 1.00 59.00 640 ARG A CA 1
ATOM 4731 C C . ARG A 1 640 ? -13.629 -10.598 32.422 1.00 59.00 640 ARG A C 1
ATOM 4733 O O . ARG A 1 640 ? -13.582 -11.816 32.276 1.00 59.00 640 ARG A O 1
ATOM 4740 N N . LEU A 1 641 ? -12.703 -9.795 31.896 1.00 52.56 641 LEU A N 1
ATOM 4741 C CA . LEU A 1 641 ? -11.594 -10.331 31.105 1.00 52.56 641 LEU A CA 1
ATOM 4742 C C . LEU A 1 641 ? -10.615 -11.099 32.002 1.00 52.56 641 LEU A C 1
ATOM 4744 O O . LEU A 1 641 ? -10.053 -10.537 32.947 1.00 52.56 641 LEU A O 1
ATOM 4748 N N . ALA A 1 642 ? -10.347 -12.366 31.691 1.00 50.22 642 ALA A N 1
ATOM 4749 C CA . ALA A 1 642 ? -9.281 -13.106 32.351 1.00 50.22 642 ALA A CA 1
ATOM 4750 C C . ALA A 1 642 ? -7.946 -12.789 31.663 1.00 50.22 642 ALA A C 1
ATOM 4752 O O . ALA A 1 642 ? -7.431 -13.597 30.893 1.00 50.22 642 ALA A O 1
ATOM 4753 N N . ARG A 1 643 ? -7.364 -11.613 31.959 1.00 43.38 643 ARG A N 1
ATOM 4754 C CA . ARG A 1 643 ? -5.996 -11.238 31.538 1.00 43.38 643 ARG A CA 1
ATOM 4755 C C . ARG A 1 643 ? -4.966 -12.212 32.129 1.00 43.38 643 ARG A C 1
ATOM 4757 O O . ARG A 1 643 ? -4.372 -11.966 33.175 1.00 43.38 643 ARG A O 1
ATOM 4764 N N . GLY A 1 644 ? -4.771 -13.341 31.457 1.00 40.16 644 GLY A N 1
ATOM 4765 C CA . GLY A 1 644 ? -3.888 -14.421 31.870 1.00 40.16 644 GLY A CA 1
ATOM 4766 C C . GLY A 1 644 ? -2.963 -14.832 30.731 1.00 40.16 644 GLY A C 1
ATOM 4767 O O . GLY A 1 644 ? -3.377 -15.662 29.928 1.00 40.16 644 GLY A O 1
ATOM 4768 N N . PRO A 1 645 ? -1.715 -14.336 30.668 1.00 35.75 645 PRO A N 1
ATOM 4769 C CA . PRO A 1 645 ? -0.755 -14.848 29.703 1.00 35.75 645 PRO A CA 1
ATOM 4770 C C . PRO A 1 645 ? -0.461 -16.319 30.013 1.00 35.75 645 PRO A C 1
ATOM 4772 O O . PRO A 1 645 ? -0.174 -16.670 31.159 1.00 35.75 645 PRO A O 1
ATOM 4775 N N . THR A 1 646 ? -0.445 -17.178 28.997 1.00 41.41 646 THR A N 1
ATOM 4776 C CA . THR A 1 646 ? 0.172 -18.509 29.129 1.00 41.41 646 THR A CA 1
ATOM 4777 C C . THR A 1 646 ? 1.696 -18.424 29.231 1.00 41.41 646 THR A C 1
ATOM 4779 O O . THR A 1 646 ? 2.333 -19.375 29.669 1.00 41.41 646 THR A O 1
ATOM 4782 N N . SER A 1 647 ? 2.307 -17.319 28.779 1.00 33.50 647 SER A N 1
ATOM 4783 C CA . SER A 1 647 ? 3.765 -17.179 28.736 1.00 33.50 647 SER A CA 1
ATOM 4784 C C . SER A 1 647 ? 4.262 -15.725 28.679 1.00 33.50 647 SER A C 1
ATOM 4786 O O . SER A 1 647 ? 4.498 -15.206 27.592 1.00 33.50 647 SER A O 1
ATOM 4788 N N . THR A 1 648 ? 4.541 -15.114 29.838 1.00 28.42 648 THR A N 1
ATOM 4789 C CA . THR A 1 648 ? 5.611 -14.098 30.006 1.00 28.42 648 THR A CA 1
ATOM 4790 C C . THR A 1 648 ? 6.086 -14.048 31.466 1.00 28.42 648 THR A C 1
ATOM 4792 O O . THR A 1 648 ? 5.681 -13.174 32.230 1.00 28.42 648 THR A O 1
ATOM 4795 N N . GLY A 1 649 ? 6.952 -14.980 31.870 1.00 27.14 649 GLY A N 1
ATOM 4796 C CA . GLY A 1 649 ? 7.567 -14.982 33.204 1.00 27.14 649 GLY A CA 1
ATOM 4797 C C . GLY A 1 649 ? 8.094 -16.368 33.601 1.00 27.14 649 GLY A C 1
ATOM 4798 O O . GLY A 1 649 ? 7.316 -17.313 33.533 1.00 27.14 649 GLY A O 1
ATOM 4799 N N . PRO A 1 650 ? 9.360 -16.529 34.040 1.00 30.03 650 PRO A N 1
ATOM 4800 C CA . PRO A 1 650 ? 9.916 -17.844 34.401 1.00 30.03 650 PRO A CA 1
ATOM 4801 C C . PRO A 1 650 ? 9.359 -18.487 35.687 1.00 30.03 650 PRO A C 1
ATOM 4803 O O . PRO A 1 650 ? 9.902 -19.489 36.135 1.00 30.03 650 PRO A O 1
ATOM 4806 N N . SER A 1 651 ? 8.358 -17.887 36.343 1.00 33.94 651 SER A N 1
ATOM 4807 C CA . SER A 1 651 ? 8.125 -18.077 37.782 1.00 33.94 651 SER A CA 1
ATOM 4808 C C . SER A 1 651 ? 6.816 -18.761 38.195 1.00 33.94 651 SER A C 1
ATOM 4810 O O . SER A 1 651 ? 6.739 -19.186 39.345 1.00 33.94 651 SER A O 1
ATOM 4812 N N . ARG A 1 652 ? 5.797 -18.895 37.325 1.00 34.12 652 ARG A N 1
ATOM 4813 C CA . ARG A 1 652 ? 4.586 -19.711 37.597 1.00 34.12 652 ARG A CA 1
ATOM 4814 C C . ARG A 1 652 ? 3.979 -20.305 36.314 1.00 34.12 652 ARG A C 1
ATOM 4816 O O . ARG A 1 652 ? 3.655 -19.531 35.412 1.00 34.12 652 ARG A O 1
ATOM 4823 N N . PRO A 1 653 ? 3.750 -21.631 36.235 1.00 41.12 653 PRO A N 1
ATOM 4824 C CA . PRO A 1 653 ? 3.001 -22.239 35.141 1.00 41.12 653 PRO A CA 1
ATOM 4825 C C . PRO A 1 653 ? 1.493 -22.045 35.360 1.00 41.12 653 PRO A C 1
ATOM 4827 O O . PRO A 1 653 ? 0.892 -22.671 36.231 1.00 41.12 653 PRO A O 1
ATOM 4830 N N . TYR A 1 654 ? 0.860 -21.186 34.561 1.00 50.44 654 TYR A N 1
ATOM 4831 C CA . TYR A 1 654 ? -0.601 -21.144 34.479 1.00 50.44 654 TYR A CA 1
ATOM 4832 C C . TYR A 1 654 ? -1.085 -22.137 33.420 1.00 50.44 654 TYR A C 1
ATOM 4834 O O . TYR A 1 654 ? -0.622 -22.102 32.282 1.00 50.44 654 TYR A O 1
ATOM 4842 N N . GLY A 1 655 ? -2.028 -23.007 33.792 1.00 62.38 655 GLY A N 1
ATOM 4843 C CA . GLY A 1 655 ? -2.528 -24.067 32.914 1.00 62.38 655 GLY A CA 1
ATOM 4844 C C . GLY A 1 655 ? -3.168 -23.562 31.615 1.00 62.38 655 GLY A C 1
ATOM 4845 O O . GLY A 1 655 ? -3.742 -22.466 31.572 1.00 62.38 655 GLY A O 1
ATOM 4846 N N . VAL A 1 656 ? -3.081 -24.413 30.586 1.00 78.06 656 VAL A N 1
ATOM 4847 C CA . VAL A 1 656 ? -3.755 -24.278 29.282 1.00 78.06 656 VAL A CA 1
ATOM 4848 C C . VAL A 1 656 ? -5.269 -24.151 29.480 1.00 78.06 656 VAL A C 1
ATOM 4850 O O . VAL A 1 656 ? -5.820 -24.731 30.421 1.00 78.06 656 VAL A O 1
ATOM 4853 N N . ILE A 1 657 ? -5.922 -23.386 28.601 1.00 85.31 657 ILE A N 1
ATOM 4854 C CA . ILE A 1 657 ? -7.382 -23.279 28.535 1.00 85.31 657 ILE A CA 1
ATOM 4855 C C . ILE A 1 657 ? -7.908 -24.252 27.473 1.00 85.31 657 ILE A C 1
ATOM 4857 O O . ILE A 1 657 ? -7.394 -24.283 26.352 1.00 85.31 657 ILE A O 1
ATOM 4861 N N . THR A 1 658 ? -8.932 -25.027 27.822 1.00 88.75 658 THR A N 1
ATOM 4862 C CA . THR A 1 658 ? -9.645 -25.921 26.900 1.00 88.75 658 THR A CA 1
ATOM 4863 C C . THR A 1 658 ? -11.134 -25.600 26.854 1.00 88.75 658 THR A C 1
ATOM 4865 O O . THR A 1 658 ? -11.721 -25.154 27.844 1.00 88.75 658 THR A O 1
ATOM 4868 N N . VAL A 1 659 ? -11.733 -25.827 25.689 1.00 89.19 659 VAL A N 1
ATOM 4869 C CA . VAL A 1 659 ? -13.174 -25.744 25.438 1.00 89.19 659 VAL A CA 1
ATOM 4870 C C . VAL A 1 659 ? -13.804 -27.125 25.638 1.00 89.19 659 VAL A C 1
ATOM 4872 O O . VAL A 1 659 ? -13.154 -28.138 25.396 1.00 89.19 659 VAL A O 1
ATOM 4875 N N . GLN A 1 660 ? -15.061 -27.155 26.074 1.00 90.25 660 GLN A N 1
ATOM 4876 C CA . GLN A 1 660 ? -15.913 -28.342 26.110 1.00 90.25 660 GLN A CA 1
ATOM 4877 C C . GLN A 1 660 ? -17.332 -27.973 25.622 1.00 90.25 660 GLN A C 1
ATOM 4879 O O . GLN A 1 660 ? -17.884 -26.988 26.127 1.00 90.25 660 GLN A O 1
ATOM 4884 N N . PRO A 1 661 ? -17.960 -28.737 24.702 1.00 87.62 661 PRO A N 1
ATOM 4885 C CA . PRO A 1 661 ? -19.309 -28.446 24.185 1.00 87.62 661 PRO A CA 1
ATOM 4886 C C . PRO A 1 661 ? -20.412 -28.568 25.242 1.00 87.62 661 PRO A C 1
ATOM 4888 O O . PRO A 1 661 ? -21.431 -27.881 25.172 1.00 87.62 661 PRO A O 1
ATOM 4891 N N . ALA A 1 662 ? -20.204 -29.449 26.229 1.00 86.19 662 ALA A N 1
ATOM 4892 C CA . ALA A 1 662 ? -21.122 -29.734 27.335 1.00 86.19 662 ALA A CA 1
ATOM 4893 C C . ALA A 1 662 ? -22.572 -30.054 26.897 1.00 86.19 662 ALA A C 1
ATOM 4895 O O . ALA A 1 662 ? -23.518 -29.676 27.583 1.00 86.19 662 ALA A O 1
ATOM 4896 N N . GLY A 1 663 ? -22.745 -30.723 25.749 1.00 83.12 663 GLY A N 1
ATOM 4897 C CA . GLY A 1 663 ? -24.059 -31.107 25.212 1.00 83.12 663 GLY A CA 1
ATOM 4898 C C . GLY A 1 663 ? -24.900 -29.953 24.648 1.00 83.12 663 GLY A C 1
ATOM 4899 O O . GLY A 1 663 ? -26.085 -30.140 24.394 1.00 83.12 663 GLY A O 1
ATOM 4900 N N . SER A 1 664 ? -24.325 -28.760 24.461 1.00 87.00 664 SER A N 1
ATOM 4901 C CA . SER A 1 664 ? -25.042 -27.620 23.879 1.00 87.00 664 SER A CA 1
ATOM 4902 C C . SER A 1 664 ? -25.346 -27.849 22.389 1.00 87.00 664 SER A C 1
ATOM 4904 O O . SER A 1 664 ? -24.394 -28.038 21.630 1.00 87.00 664 SER A O 1
ATOM 4906 N N . PRO A 1 665 ? -26.606 -27.707 21.927 1.00 84.00 665 PRO A N 1
ATOM 4907 C CA . PRO A 1 665 ? -26.951 -27.849 20.507 1.00 84.00 665 PRO A CA 1
ATOM 4908 C C . PRO A 1 665 ? -26.303 -26.771 19.625 1.00 84.00 665 PRO A C 1
ATOM 4910 O O . PRO A 1 665 ? -26.128 -26.980 18.436 1.00 84.00 665 PRO A O 1
ATOM 4913 N N . LEU A 1 666 ? -25.892 -25.639 20.210 1.00 84.75 666 LEU A N 1
ATOM 4914 C CA . LEU A 1 666 ? -25.187 -24.553 19.512 1.00 84.75 666 LEU A CA 1
ATOM 4915 C C . LEU A 1 666 ? -23.671 -24.782 19.347 1.00 84.75 666 LEU A C 1
ATOM 4917 O O . LEU A 1 666 ? -22.970 -23.866 18.935 1.00 84.75 666 LEU A O 1
ATOM 4921 N N . LEU A 1 667 ? -23.140 -25.931 19.784 1.00 85.12 667 LEU A N 1
ATOM 4922 C CA . LEU A 1 667 ? -21.698 -26.232 19.821 1.00 85.12 667 LEU A CA 1
ATOM 4923 C C . LEU A 1 667 ? -21.393 -27.624 19.242 1.00 85.12 667 LEU A C 1
ATOM 4925 O O . LEU A 1 667 ? -20.468 -28.302 19.685 1.00 85.12 667 LEU A O 1
ATOM 4929 N N . THR A 1 668 ? -22.197 -28.059 18.275 1.00 82.19 668 THR A N 1
ATOM 4930 C CA . THR A 1 668 ? -22.124 -29.371 17.624 1.00 82.19 668 THR A CA 1
ATOM 4931 C C . THR A 1 668 ? -20.794 -29.625 16.922 1.00 82.19 668 THR A C 1
ATOM 4933 O O . THR A 1 668 ? -20.223 -30.700 17.085 1.00 82.19 668 THR A O 1
ATOM 4936 N N . ALA A 1 669 ? -20.245 -28.632 16.220 1.00 77.75 669 ALA A N 1
ATOM 4937 C CA . ALA A 1 669 ? -18.965 -28.750 15.522 1.00 77.75 669 ALA A CA 1
ATOM 4938 C C . ALA A 1 669 ? -17.716 -28.504 16.410 1.00 77.75 669 ALA A C 1
ATOM 4940 O O . ALA A 1 669 ? -16.660 -28.117 15.906 1.00 77.75 669 ALA A O 1
ATOM 4941 N N . VAL A 1 670 ? -17.814 -28.688 17.735 1.00 79.25 670 VAL A N 1
ATOM 4942 C CA . VAL A 1 670 ? -16.719 -28.435 18.694 1.00 79.25 670 VAL A CA 1
ATOM 4943 C C . VAL A 1 670 ? -16.120 -29.735 19.230 1.00 79.25 670 VAL A C 1
ATOM 4945 O O . VAL A 1 670 ? -16.796 -30.517 19.893 1.00 79.25 670 VAL A O 1
ATOM 4948 N N . GLU A 1 671 ? -14.814 -29.924 19.034 1.00 84.88 671 GLU A N 1
ATOM 4949 C CA . GLU A 1 671 ? -14.051 -30.990 19.696 1.00 84.88 671 GLU A CA 1
ATOM 4950 C C . GLU A 1 671 ? -14.016 -30.781 21.225 1.00 84.88 671 GLU A C 1
ATOM 4952 O O . GLU A 1 671 ? -13.648 -29.704 21.712 1.00 84.88 671 GLU A O 1
ATOM 4957 N N . ASP A 1 672 ? -14.341 -31.812 22.012 1.00 87.31 672 ASP A N 1
ATOM 4958 C CA . ASP A 1 672 ? -14.169 -31.738 23.467 1.00 87.31 672 ASP A CA 1
ATOM 4959 C C . ASP A 1 672 ? -12.678 -31.757 23.848 1.00 87.31 672 ASP A C 1
ATOM 4961 O O . ASP A 1 672 ? -11.872 -32.515 23.308 1.00 87.31 672 ASP A O 1
ATOM 4965 N N . GLY A 1 673 ? -12.290 -30.875 24.766 1.00 86.81 673 GLY A N 1
ATOM 4966 C CA . GLY A 1 673 ? -10.899 -30.623 25.123 1.00 86.81 673 GLY A CA 1
ATOM 4967 C C . GLY A 1 673 ? -10.138 -29.709 24.153 1.00 86.81 673 GLY A C 1
ATOM 4968 O O . GLY A 1 673 ? -8.933 -29.517 24.357 1.00 86.81 673 GLY A O 1
ATOM 4969 N N . ALA A 1 674 ? -10.790 -29.113 23.141 1.00 87.56 674 ALA A N 1
ATOM 4970 C CA . ALA A 1 674 ? -10.141 -28.242 22.156 1.00 87.56 674 ALA A CA 1
ATOM 4971 C C . ALA A 1 674 ? -9.305 -27.135 22.823 1.00 87.56 674 ALA A C 1
ATOM 4973 O O . ALA A 1 674 ? -9.795 -26.336 23.627 1.00 87.56 674 ALA A O 1
ATOM 4974 N N . LYS A 1 675 ? -8.009 -27.085 22.497 1.00 87.44 675 LYS A N 1
ATOM 4975 C CA . LYS A 1 675 ? -7.039 -26.191 23.148 1.00 87.44 675 LYS A CA 1
ATOM 4976 C C . LYS A 1 675 ? -7.110 -24.788 22.549 1.00 87.44 675 LYS A C 1
ATOM 4978 O O . LYS A 1 675 ? -6.807 -24.593 21.367 1.00 87.44 675 LYS A O 1
ATOM 4983 N N . VAL A 1 676 ? -7.452 -23.812 23.390 1.00 81.12 676 VAL A N 1
ATOM 4984 C CA . VAL A 1 676 ? -7.430 -22.386 23.041 1.00 81.12 676 VAL A CA 1
ATOM 4985 C C . VAL A 1 676 ? -5.982 -21.947 22.827 1.00 81.12 676 VAL A C 1
ATOM 4987 O O . VAL A 1 676 ? -5.079 -22.336 23.576 1.00 81.12 676 VAL A O 1
ATOM 4990 N N . TYR A 1 677 ? -5.747 -21.147 21.788 1.00 76.00 677 TYR A N 1
ATOM 4991 C CA . TYR A 1 677 ? -4.417 -20.627 21.491 1.00 76.00 677 TYR A CA 1
ATOM 4992 C C . TYR A 1 677 ? -3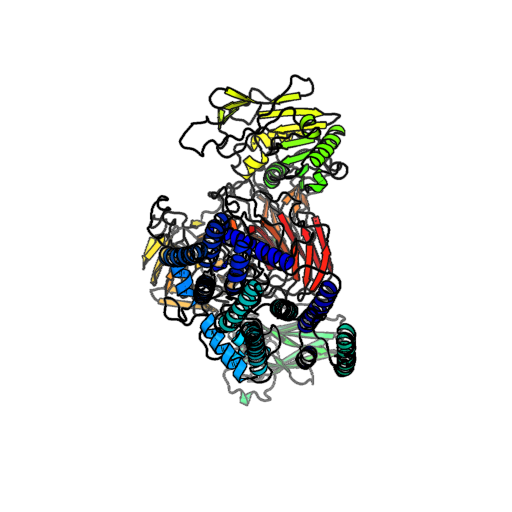.928 -19.677 22.589 1.00 76.00 677 TYR A C 1
ATOM 4994 O O . TYR A 1 677 ? -4.686 -18.947 23.223 1.00 76.00 677 TYR A O 1
ATOM 5002 N N . LYS A 1 678 ? -2.620 -19.726 22.829 1.00 68.88 678 LYS A N 1
ATOM 5003 C CA . LYS A 1 678 ? -1.981 -19.299 24.082 1.00 68.88 678 LYS A CA 1
ATOM 5004 C C . LYS A 1 678 ? -2.006 -17.772 24.313 1.00 68.88 678 LYS A C 1
ATOM 5006 O O . LYS A 1 678 ? -1.847 -17.281 25.427 1.00 68.88 678 LYS A O 1
ATOM 5011 N N . ASP A 1 679 ? -2.165 -17.043 23.220 1.00 67.50 679 ASP A N 1
ATOM 5012 C CA . ASP A 1 679 ? -2.129 -15.591 23.071 1.00 67.50 679 ASP A CA 1
ATOM 5013 C C . ASP A 1 679 ? -3.519 -14.960 22.879 1.00 67.50 679 ASP A C 1
ATOM 5015 O O . ASP A 1 679 ? -3.631 -13.737 22.884 1.00 67.50 679 ASP A O 1
ATOM 5019 N N . ILE A 1 680 ? -4.573 -15.775 22.763 1.00 74.38 680 ILE A N 1
ATOM 5020 C CA . ILE A 1 680 ? -5.952 -15.301 22.616 1.00 74.38 680 ILE A CA 1
ATOM 5021 C C . ILE A 1 680 ? -6.482 -14.803 23.974 1.00 74.38 680 ILE A C 1
ATOM 5023 O O . ILE A 1 680 ? -6.415 -15.545 24.962 1.00 74.38 680 ILE A O 1
ATOM 5027 N N . PRO A 1 681 ? -7.028 -13.576 24.063 1.00 72.25 681 PRO A N 1
ATOM 5028 C CA . PRO A 1 681 ? -7.722 -13.116 25.259 1.00 72.25 681 PRO A CA 1
ATOM 5029 C C . PRO A 1 681 ? -9.041 -13.879 25.430 1.00 72.25 681 PRO A C 1
ATOM 5031 O O . PRO A 1 681 ? -9.761 -14.130 24.471 1.00 72.25 681 PRO A O 1
ATOM 5034 N N . VAL A 1 682 ? -9.368 -14.241 26.672 1.00 77.25 682 VAL A N 1
ATOM 5035 C CA . VAL A 1 682 ? -10.597 -14.976 27.006 1.00 77.25 682 VAL A CA 1
ATOM 5036 C C . VAL A 1 682 ? -11.361 -14.208 28.083 1.00 77.25 682 VAL A C 1
ATOM 5038 O O . VAL A 1 682 ? -10.824 -13.894 29.152 1.00 77.25 682 VAL A O 1
ATOM 5041 N N . ALA A 1 683 ? -12.625 -13.898 27.811 1.00 77.31 683 ALA A N 1
ATOM 5042 C CA . ALA A 1 683 ? -13.540 -13.333 28.788 1.00 77.31 683 ALA A CA 1
ATOM 5043 C C . ALA A 1 683 ? -14.108 -14.445 29.680 1.00 77.31 683 ALA A C 1
ATOM 5045 O O . ALA A 1 683 ? -14.565 -15.478 29.205 1.00 77.31 683 ALA A O 1
ATOM 5046 N N . VAL A 1 684 ? -14.112 -14.240 30.996 1.00 77.19 684 VAL A N 1
ATOM 5047 C CA . VAL A 1 684 ? -14.847 -15.096 31.930 1.00 77.19 684 VAL A CA 1
ATOM 5048 C C . VAL A 1 684 ? -16.257 -14.538 32.061 1.00 77.19 684 VAL A C 1
ATOM 5050 O O . VAL A 1 684 ? -16.491 -13.533 32.737 1.00 77.19 684 VAL A O 1
ATOM 5053 N N . LEU A 1 685 ? -17.188 -15.194 31.373 1.00 81.06 685 LEU A N 1
ATOM 5054 C CA . LEU A 1 685 ? -18.620 -14.922 31.449 1.00 81.06 685 LEU A CA 1
ATOM 5055 C C . LEU A 1 685 ? -19.233 -15.518 32.722 1.00 81.06 685 LEU A C 1
ATOM 5057 O O . LEU A 1 685 ? -18.706 -16.467 33.310 1.00 81.06 685 LEU A O 1
ATOM 5061 N N . ARG A 1 686 ? -20.390 -14.988 33.124 1.00 79.25 686 ARG A N 1
ATOM 5062 C CA . ARG A 1 686 ? -21.217 -15.541 34.199 1.00 79.25 686 ARG A CA 1
ATOM 5063 C C . ARG A 1 686 ? -22.660 -15.639 33.720 1.00 79.25 686 ARG A C 1
ATOM 5065 O O . ARG A 1 686 ? -23.239 -14.643 33.315 1.00 79.25 686 ARG A O 1
ATOM 5072 N N . ALA A 1 687 ? -23.246 -16.825 33.819 1.00 78.44 687 ALA A N 1
ATOM 5073 C CA . ALA A 1 687 ? -24.686 -16.992 33.685 1.00 78.44 687 ALA A CA 1
ATOM 5074 C C . ALA A 1 687 ? -25.312 -16.931 35.091 1.00 78.44 687 ALA A C 1
ATOM 5076 O O . ALA A 1 687 ? -25.118 -17.872 35.869 1.00 78.44 687 ALA A O 1
ATOM 5077 N N . PRO A 1 688 ? -25.993 -15.837 35.483 1.00 76.81 688 PRO A N 1
ATOM 5078 C CA . PRO A 1 688 ? -26.884 -15.880 36.637 1.00 76.81 688 PRO A CA 1
ATOM 5079 C C . PRO A 1 688 ? -28.036 -16.852 36.347 1.00 76.81 688 PRO A C 1
ATOM 5081 O O . PRO A 1 688 ? -28.436 -17.005 35.196 1.00 76.81 688 PRO A O 1
ATOM 5084 N N . LYS A 1 689 ? -28.598 -17.488 37.382 1.00 74.31 689 LYS A N 1
ATOM 5085 C CA . LYS A 1 689 ? -29.853 -18.238 37.228 1.00 74.31 689 LYS A CA 1
ATOM 5086 C C . LYS A 1 689 ? -30.985 -17.238 36.976 1.00 74.31 689 LYS A C 1
ATOM 5088 O O . LYS A 1 689 ? -31.381 -16.534 37.901 1.00 74.31 689 LYS A O 1
ATOM 5093 N N . HIS A 1 690 ? -31.428 -17.142 35.729 1.00 76.25 690 HIS A N 1
ATOM 5094 C CA . HIS A 1 690 ? -32.507 -16.272 35.275 1.00 76.25 690 HIS A CA 1
ATOM 5095 C C . HIS A 1 690 ? -33.082 -16.857 33.985 1.00 76.25 690 HIS A C 1
ATOM 5097 O O . HIS A 1 690 ? -32.310 -17.196 33.091 1.00 76.25 690 HIS A O 1
ATOM 5103 N N . ASP A 1 691 ? -34.403 -16.951 33.867 1.00 77.88 691 ASP A N 1
ATOM 5104 C CA . ASP A 1 691 ? -35.048 -17.770 32.826 1.00 77.88 691 ASP A CA 1
ATOM 5105 C C . ASP A 1 691 ? -34.760 -17.270 31.399 1.00 77.88 691 ASP A C 1
ATOM 5107 O O . ASP A 1 691 ? -34.708 -18.045 30.450 1.00 77.88 691 ASP A O 1
ATOM 5111 N N . THR A 1 692 ? -34.468 -15.974 31.254 1.00 85.75 692 THR A N 1
ATOM 5112 C CA . THR A 1 692 ? -34.086 -15.351 29.976 1.00 85.75 692 THR A CA 1
ATOM 5113 C C . THR A 1 692 ? -32.595 -15.489 29.619 1.00 85.75 692 THR A C 1
ATOM 5115 O O . THR A 1 692 ? -32.153 -14.811 28.691 1.00 85.75 692 THR A O 1
ATOM 5118 N N . VAL A 1 693 ? -31.788 -16.260 30.366 1.00 88.94 693 VAL A N 1
ATOM 5119 C CA . VAL A 1 693 ? -30.328 -16.394 30.166 1.00 88.94 693 VAL A CA 1
ATOM 5120 C C . VAL A 1 693 ? -29.901 -17.864 30.154 1.00 88.94 693 VAL A C 1
ATOM 5122 O O . VAL A 1 693 ? -29.935 -18.537 31.183 1.00 88.94 693 VAL A O 1
ATOM 5125 N N . SER A 1 694 ? -29.407 -18.342 29.010 1.00 90.75 694 SER A N 1
ATOM 5126 C CA . SER A 1 694 ? -28.866 -19.698 28.849 1.00 90.75 694 SER A CA 1
ATOM 5127 C C . SER A 1 694 ? -27.341 -19.705 28.713 1.00 90.75 694 SER A C 1
ATOM 5129 O O . SER A 1 694 ? -26.716 -18.737 28.277 1.00 90.75 694 SER A O 1
ATOM 5131 N N . ALA A 1 695 ? -26.717 -20.808 29.133 1.00 90.44 695 ALA A N 1
ATOM 5132 C CA . ALA A 1 695 ? -25.266 -20.960 29.216 1.00 90.44 695 ALA A CA 1
ATOM 5133 C C . ALA A 1 695 ? -24.796 -22.141 28.364 1.00 90.44 695 ALA A C 1
ATOM 5135 O O . ALA A 1 695 ? -25.197 -23.279 28.600 1.00 90.44 695 ALA A O 1
ATOM 5136 N N . HIS A 1 696 ? -23.905 -21.876 27.412 1.00 91.69 696 HIS A N 1
ATOM 5137 C CA . HIS A 1 696 ? -23.486 -22.841 26.401 1.00 91.69 696 HIS A CA 1
ATOM 5138 C C . HIS A 1 696 ? -22.010 -23.211 26.582 1.00 91.69 696 HIS A C 1
ATOM 5140 O O . HIS A 1 696 ? -21.137 -22.346 26.717 1.00 91.69 696 HIS A O 1
ATOM 5146 N N . GLY A 1 697 ? -21.732 -24.516 26.600 1.00 91.38 697 GLY A N 1
ATOM 5147 C CA . GLY A 1 697 ? -20.389 -25.065 26.763 1.00 91.38 697 GLY A CA 1
ATOM 5148 C C . GLY A 1 697 ? -19.735 -24.807 28.124 1.00 91.38 697 GLY A C 1
ATOM 5149 O O . GLY A 1 697 ? -20.340 -24.357 29.106 1.00 91.38 697 GLY A O 1
ATOM 5150 N N . ALA A 1 698 ? -18.444 -25.108 28.188 1.00 90.94 698 ALA A N 1
ATOM 5151 C CA . ALA A 1 698 ? -17.589 -24.834 29.328 1.00 90.94 698 ALA A CA 1
ATOM 5152 C C . ALA A 1 698 ? -16.178 -24.453 28.874 1.00 90.94 698 ALA A C 1
ATOM 5154 O O . ALA A 1 698 ? -15.624 -25.047 27.952 1.00 90.94 698 ALA A O 1
ATOM 5155 N N . LEU A 1 699 ? -15.580 -23.497 29.579 1.00 89.00 699 LEU A N 1
ATOM 5156 C CA . LEU A 1 699 ? -14.148 -23.240 29.533 1.00 89.00 699 LEU A CA 1
ATOM 5157 C C . LEU A 1 699 ? -13.497 -23.819 30.784 1.00 89.00 699 LEU A C 1
ATOM 5159 O O . LEU A 1 699 ? -13.952 -23.566 31.904 1.00 89.00 699 LEU A O 1
ATOM 5163 N N . TRP A 1 700 ? -12.406 -24.550 30.595 1.00 88.38 700 TRP A N 1
ATOM 5164 C CA . TRP A 1 700 ? -11.628 -25.184 31.655 1.00 88.38 700 TRP A CA 1
ATOM 5165 C C . TRP A 1 700 ? -10.197 -24.655 31.664 1.00 88.38 700 TRP A C 1
ATOM 5167 O O . TRP A 1 700 ? -9.631 -24.356 30.617 1.00 88.38 700 TRP A O 1
ATOM 5177 N N . ARG A 1 701 ? -9.585 -24.563 32.847 1.00 84.56 701 ARG A N 1
ATOM 5178 C CA . ARG A 1 701 ? -8.172 -24.203 33.016 1.00 84.56 701 ARG A CA 1
ATOM 5179 C C . ARG A 1 701 ? -7.552 -25.035 34.130 1.00 84.56 701 ARG A C 1
ATOM 5181 O O . ARG A 1 701 ? -7.949 -24.904 35.285 1.00 84.56 701 ARG A O 1
ATOM 5188 N N . GLY A 1 702 ? -6.589 -25.895 33.791 1.00 76.69 702 GLY A N 1
ATOM 5189 C CA . GLY A 1 702 ? -5.907 -26.757 34.770 1.00 76.69 702 GLY A CA 1
ATOM 5190 C C . GLY A 1 702 ? -6.867 -27.595 35.629 1.00 76.69 702 GLY A C 1
ATOM 5191 O O . GLY A 1 702 ? -6.749 -27.594 36.850 1.00 76.69 702 GLY A O 1
ATOM 5192 N N . GLY A 1 703 ? -7.864 -28.233 35.004 1.00 79.94 703 GLY A N 1
ATOM 5193 C CA . GLY A 1 703 ? -8.855 -29.072 35.693 1.00 79.94 703 GLY A CA 1
ATOM 5194 C C . GLY A 1 703 ? -9.967 -28.322 36.441 1.00 79.94 703 GLY A C 1
ATOM 5195 O O . GLY A 1 703 ? -10.767 -28.958 37.118 1.00 79.94 703 GLY A O 1
ATOM 5196 N N . ARG A 1 704 ? -10.061 -26.987 36.335 1.00 85.12 704 ARG A N 1
ATOM 5197 C CA . ARG A 1 704 ? -11.153 -26.190 36.933 1.00 85.12 704 ARG A CA 1
ATOM 5198 C C . ARG A 1 704 ? -11.974 -25.474 35.862 1.00 85.12 704 ARG A C 1
ATOM 5200 O O . ARG A 1 704 ? -11.394 -24.787 35.021 1.00 85.12 704 ARG A O 1
ATOM 5207 N N . LYS A 1 705 ? -13.308 -25.589 35.906 1.00 88.81 705 LYS A N 1
ATOM 5208 C CA . LYS A 1 705 ? -14.217 -24.807 35.051 1.00 88.81 705 LYS A CA 1
ATOM 5209 C C . LYS A 1 705 ? -14.130 -23.331 35.450 1.00 88.81 705 LYS A C 1
ATOM 5211 O O . LYS A 1 705 ? -14.272 -23.005 36.626 1.00 88.81 705 LYS A O 1
ATOM 5216 N N . ILE A 1 706 ? -13.872 -22.450 34.483 1.00 85.00 706 ILE A N 1
ATOM 5217 C CA . ILE A 1 706 ? -13.730 -20.999 34.698 1.00 85.00 706 ILE A CA 1
ATOM 5218 C C . ILE A 1 706 ? -14.963 -20.199 34.255 1.00 85.00 706 ILE A C 1
ATOM 5220 O O . ILE A 1 706 ? -15.164 -19.095 34.749 1.00 85.00 706 ILE A O 1
ATOM 5224 N N . GLY A 1 707 ? -15.799 -20.756 33.373 1.00 85.94 707 GLY A N 1
ATOM 5225 C CA . GLY A 1 707 ? -17.035 -20.142 32.875 1.00 85.94 707 GLY A CA 1
ATOM 5226 C C . GLY A 1 707 ? -17.722 -21.015 31.812 1.00 85.94 707 GLY A C 1
ATOM 5227 O O . GLY A 1 707 ? -17.244 -22.123 31.539 1.00 85.94 707 GLY A O 1
ATOM 5228 N N . PRO A 1 708 ? -18.843 -20.563 31.223 1.00 89.81 708 PRO A N 1
ATOM 5229 C CA . PRO A 1 708 ? -19.344 -21.091 29.954 1.00 89.81 708 PRO A CA 1
ATOM 5230 C C . PRO A 1 708 ? -18.487 -20.582 28.777 1.00 89.81 708 PRO A C 1
ATOM 5232 O O . PRO A 1 708 ? -17.690 -19.659 28.950 1.00 89.81 708 PRO A O 1
ATOM 5235 N N . LEU A 1 709 ? -18.649 -21.170 27.587 1.00 88.19 709 LEU A N 1
ATOM 5236 C CA . LEU A 1 709 ? -18.027 -20.675 26.348 1.00 88.19 709 LEU A CA 1
ATOM 5237 C C . LEU A 1 709 ? -18.822 -19.507 25.740 1.00 88.19 709 LEU A C 1
ATOM 5239 O O . LEU A 1 709 ? -18.246 -18.592 25.159 1.00 88.19 709 LEU A O 1
ATOM 5243 N N . MET A 1 710 ? -20.142 -19.533 25.891 1.00 90.00 710 MET A N 1
ATOM 5244 C CA . MET A 1 710 ? -21.055 -18.485 25.446 1.00 90.00 710 MET A CA 1
ATOM 5245 C C . MET A 1 710 ? -22.215 -18.372 26.438 1.00 90.00 710 MET A C 1
ATOM 5247 O O . MET A 1 710 ? -22.588 -19.356 27.081 1.00 90.00 710 MET A O 1
ATOM 5251 N N . ILE A 1 711 ? -22.811 -17.187 26.542 1.00 90.50 711 ILE A N 1
ATOM 5252 C CA . ILE A 1 711 ? -24.178 -17.042 27.055 1.00 90.50 711 ILE A CA 1
ATOM 5253 C C . ILE A 1 711 ? -25.090 -16.519 25.948 1.00 90.50 711 ILE A C 1
ATOM 5255 O O . ILE A 1 711 ? -24.675 -15.682 25.146 1.00 90.50 711 ILE A O 1
ATOM 5259 N N . THR A 1 712 ? -26.325 -17.002 25.931 1.00 92.31 712 THR A N 1
ATOM 5260 C CA . THR A 1 712 ? -27.421 -16.410 25.164 1.00 92.31 712 THR A CA 1
ATOM 5261 C C . THR A 1 712 ? -28.368 -15.715 26.137 1.00 92.31 712 THR A C 1
ATOM 5263 O O . THR A 1 712 ? -28.570 -16.179 27.263 1.00 92.31 712 THR A O 1
ATOM 5266 N N . LYS A 1 713 ? -28.926 -14.572 25.740 1.00 92.19 713 LYS A N 1
ATOM 5267 C CA . LYS A 1 713 ? -29.913 -13.836 26.534 1.00 92.19 713 LYS A CA 1
ATOM 5268 C C . LYS A 1 713 ? -31.024 -13.281 25.650 1.00 92.19 713 LYS A C 1
ATOM 5270 O O . LYS A 1 713 ? -30.738 -12.566 24.698 1.00 92.19 713 LYS A O 1
ATOM 5275 N N . GLN A 1 714 ? -32.278 -13.517 26.022 1.00 93.62 714 GLN A N 1
ATOM 5276 C CA . GLN A 1 714 ? -33.411 -12.762 25.481 1.00 93.62 714 GLN A CA 1
ATOM 5277 C C . GLN A 1 714 ? -33.517 -11.406 26.200 1.00 93.62 714 GLN A C 1
ATOM 5279 O O . GLN A 1 714 ? -33.375 -11.329 27.428 1.00 93.62 714 GLN A O 1
ATOM 5284 N N . LEU A 1 715 ? -33.736 -10.324 25.449 1.00 92.06 715 LEU A N 1
ATOM 5285 C CA . LEU A 1 715 ? -33.850 -8.967 25.987 1.00 92.06 715 LEU A CA 1
ATOM 5286 C C . LEU A 1 715 ? -34.876 -8.163 25.178 1.00 92.06 715 LEU A C 1
ATOM 5288 O O . LEU A 1 715 ? -34.597 -7.719 24.071 1.00 92.06 715 LEU A O 1
ATOM 5292 N N . GLY A 1 716 ? -36.068 -7.955 25.741 1.00 93.62 716 GLY A N 1
ATOM 5293 C CA . GLY A 1 716 ? -37.199 -7.427 24.974 1.00 93.62 716 GLY A CA 1
ATOM 5294 C C . GLY A 1 716 ? -37.630 -8.443 23.916 1.00 93.62 716 GLY A C 1
ATOM 5295 O O . GLY A 1 716 ? -37.890 -9.594 24.261 1.00 93.62 716 GLY A O 1
ATOM 5296 N N . LYS A 1 717 ? -37.705 -8.030 22.647 1.00 94.12 717 LYS A N 1
ATOM 5297 C CA . LYS A 1 717 ? -38.066 -8.924 21.533 1.00 94.12 717 LYS A CA 1
ATOM 5298 C C . LYS A 1 717 ? -36.882 -9.701 20.939 1.00 94.12 717 LYS A C 1
ATOM 5300 O O . LYS A 1 717 ? -37.108 -10.754 20.355 1.00 94.12 717 LYS A O 1
ATOM 5305 N N . GLY A 1 718 ? -35.658 -9.186 21.060 1.00 95.12 718 GLY A N 1
ATOM 5306 C CA . GLY A 1 718 ? -34.461 -9.733 20.418 1.00 95.12 718 GLY A CA 1
ATOM 5307 C C . GLY A 1 718 ? -33.542 -10.540 21.338 1.00 95.12 718 GLY A C 1
ATOM 5308 O O . GLY A 1 718 ? -33.841 -10.796 22.511 1.00 95.12 718 GLY A O 1
ATOM 5309 N N . HIS A 1 719 ? -32.386 -10.922 20.788 1.00 94.81 719 HIS A N 1
ATOM 5310 C CA . HIS A 1 719 ? -31.427 -11.833 21.416 1.00 94.81 719 HIS A CA 1
ATOM 5311 C C . HIS A 1 719 ? -30.000 -11.273 21.470 1.00 94.81 719 HIS A C 1
ATOM 5313 O O . HIS A 1 719 ? -29.532 -10.593 20.562 1.00 94.81 719 HIS A O 1
ATOM 5319 N N . VAL A 1 720 ? -29.274 -11.617 22.532 1.00 93.94 720 VAL A N 1
ATOM 5320 C CA . VAL A 1 720 ? -27.842 -11.357 22.711 1.00 93.94 720 VAL A CA 1
ATOM 5321 C C . VAL A 1 720 ? -27.098 -12.687 22.742 1.00 93.94 720 VAL A C 1
ATOM 5323 O O . VAL A 1 720 ? -27.438 -13.561 23.538 1.00 93.94 720 VAL A O 1
ATOM 5326 N N . TYR A 1 721 ? -26.049 -12.810 21.938 1.00 93.75 721 TYR A N 1
ATOM 5327 C CA . TYR A 1 721 ? -25.068 -13.890 21.966 1.00 93.75 721 TYR A CA 1
ATOM 5328 C C . TYR A 1 721 ? -23.740 -13.278 22.417 1.00 93.75 721 TYR A C 1
ATOM 5330 O O . TYR A 1 721 ? -23.172 -12.442 21.717 1.00 93.75 721 TYR A O 1
ATOM 5338 N N . ALA A 1 722 ? -23.257 -13.640 23.606 1.00 90.50 722 ALA A N 1
ATOM 5339 C CA . ALA A 1 722 ? -22.018 -13.094 24.159 1.00 90.50 722 ALA A CA 1
ATOM 5340 C C . ALA A 1 722 ? -20.966 -14.194 24.323 1.00 90.50 722 ALA A C 1
ATOM 5342 O O . ALA A 1 722 ? -21.187 -15.179 25.035 1.00 90.50 722 ALA A O 1
ATOM 5343 N N . PHE A 1 723 ? -19.818 -14.014 23.671 1.00 89.12 723 PHE A N 1
ATOM 5344 C CA . PHE A 1 723 ? -18.783 -15.034 23.523 1.00 89.12 723 PHE A CA 1
ATOM 5345 C C . PHE A 1 723 ? -17.639 -14.848 24.529 1.00 89.12 723 PHE A C 1
ATOM 5347 O O . PHE A 1 723 ? -17.110 -13.751 24.718 1.00 89.12 723 PHE A O 1
ATOM 5354 N N . ALA A 1 724 ? -17.228 -15.940 25.177 1.00 85.50 724 ALA A N 1
ATOM 5355 C CA . ALA A 1 724 ? -16.071 -15.964 26.072 1.00 85.50 724 ALA A CA 1
ATOM 5356 C C . ALA A 1 724 ? -14.748 -16.010 25.289 1.00 85.50 724 ALA A C 1
ATOM 5358 O O . ALA A 1 724 ? -13.742 -15.435 25.707 1.00 85.50 724 ALA A O 1
ATOM 5359 N N . LEU A 1 725 ? -14.767 -16.700 24.148 1.00 85.25 725 LEU A N 1
ATOM 5360 C CA . LEU A 1 725 ? -13.702 -16.751 23.156 1.00 85.25 725 LEU A CA 1
ATOM 5361 C C . LEU A 1 725 ? -14.058 -15.763 22.029 1.00 85.25 725 LEU A C 1
ATOM 5363 O O . LEU A 1 725 ? -15.141 -15.914 21.468 1.00 85.25 725 LEU A O 1
ATOM 5367 N N . PRO A 1 726 ? -13.219 -14.769 21.689 1.00 84.31 726 PRO A N 1
ATOM 5368 C CA . PRO A 1 726 ? -13.527 -13.835 20.610 1.00 84.31 726 PRO A CA 1
ATOM 5369 C C . PRO A 1 726 ? -13.394 -14.533 19.257 1.00 84.31 726 PRO A C 1
ATOM 5371 O O . PRO A 1 726 ? -12.286 -14.772 18.776 1.00 84.31 726 PRO A O 1
ATOM 5374 N N . LEU A 1 727 ? -14.530 -14.928 18.680 1.00 86.69 727 LEU A N 1
ATOM 5375 C CA . LEU A 1 727 ? -14.576 -15.792 17.506 1.00 86.69 727 LEU A CA 1
ATOM 5376 C C . LEU A 1 727 ? -14.026 -15.067 16.277 1.00 86.69 727 LEU A C 1
ATOM 5378 O O . LEU A 1 727 ? -13.150 -15.621 15.609 1.00 86.69 727 LEU A O 1
ATOM 5382 N N . ALA A 1 728 ? -14.418 -13.809 16.048 1.00 83.12 728 ALA A N 1
ATOM 5383 C CA . ALA A 1 728 ? -13.866 -13.003 14.964 1.00 83.12 728 ALA A CA 1
ATOM 5384 C C . ALA A 1 728 ? -12.354 -12.779 15.142 1.00 83.12 728 ALA A C 1
ATOM 5386 O O . ALA A 1 728 ? -11.609 -12.942 14.175 1.00 83.12 728 ALA A O 1
ATOM 5387 N N . PHE A 1 729 ? -11.859 -12.510 16.361 1.00 79.81 729 PHE A N 1
ATOM 5388 C CA . PHE A 1 729 ? -10.405 -12.454 16.591 1.00 79.81 729 PHE A CA 1
ATOM 5389 C C . PHE A 1 729 ? -9.713 -13.789 16.304 1.00 79.81 729 PHE A C 1
ATOM 5391 O O . PHE A 1 729 ? -8.699 -13.810 15.613 1.00 79.81 729 PHE A O 1
ATOM 5398 N N . THR A 1 730 ? -10.236 -14.910 16.816 1.00 79.06 730 THR A N 1
ATOM 5399 C CA . THR A 1 730 ? -9.595 -16.220 16.621 1.00 79.06 730 THR A CA 1
ATOM 5400 C C . THR A 1 730 ? -9.563 -16.639 15.162 1.00 79.06 730 THR A C 1
ATOM 5402 O O . THR A 1 730 ? -8.540 -17.154 14.727 1.00 79.06 730 THR A O 1
ATOM 5405 N N . HIS A 1 731 ? -10.621 -16.365 14.400 1.00 78.44 731 HIS A N 1
ATOM 5406 C CA . HIS A 1 731 ? -10.659 -16.632 12.967 1.00 78.44 731 HIS A CA 1
ATOM 5407 C C . HIS A 1 731 ? -9.644 -15.765 12.217 1.00 78.44 731 HIS A C 1
ATOM 5409 O O . HIS A 1 731 ? -8.823 -16.274 11.457 1.00 78.44 731 HIS A O 1
ATOM 5415 N N . MET A 1 732 ? -9.618 -14.463 12.524 1.00 74.56 732 MET A N 1
ATOM 5416 C CA . MET A 1 732 ? -8.678 -13.493 11.958 1.00 74.56 732 MET A CA 1
ATOM 5417 C C . MET A 1 732 ? -7.204 -13.801 12.302 1.00 74.56 732 MET A C 1
ATOM 5419 O O . MET A 1 732 ? -6.323 -13.498 11.505 1.00 74.56 732 MET A O 1
ATOM 5423 N N . TRP A 1 733 ? -6.912 -14.375 13.476 1.00 69.44 733 TRP A N 1
ATOM 5424 C CA . TRP A 1 733 ? -5.553 -14.446 14.048 1.00 69.44 733 TRP A CA 1
ATOM 5425 C C . TRP A 1 733 ? -4.975 -15.860 14.222 1.00 69.44 733 TRP A C 1
ATOM 5427 O O . TRP A 1 733 ? -3.770 -15.997 14.447 1.00 69.44 733 TRP A O 1
ATOM 5437 N N . ARG A 1 734 ? -5.817 -16.902 14.220 1.00 68.50 734 ARG A N 1
ATOM 5438 C CA . ARG A 1 734 ? -5.455 -18.316 14.475 1.00 68.50 734 ARG A CA 1
ATOM 5439 C C . ARG A 1 734 ? -6.280 -19.332 13.658 1.00 68.50 734 ARG A C 1
ATOM 5441 O O . ARG A 1 734 ? -6.396 -20.503 14.053 1.00 68.50 734 ARG A O 1
ATOM 5448 N N . GLY A 1 735 ? -6.870 -18.862 12.559 1.00 65.25 735 GLY A N 1
ATOM 5449 C CA . GLY A 1 735 ? -7.507 -19.671 11.527 1.00 65.25 735 GLY A CA 1
ATOM 5450 C C . GLY A 1 735 ? -8.733 -20.474 11.969 1.00 65.25 735 GLY A C 1
ATOM 5451 O O . GLY A 1 735 ? -9.326 -20.279 13.033 1.00 65.25 735 GLY A O 1
ATOM 5452 N N . ASN A 1 736 ? -9.110 -21.426 11.115 1.00 70.44 736 ASN A N 1
ATOM 5453 C CA . ASN A 1 736 ? -10.449 -22.019 11.108 1.00 70.44 736 ASN A CA 1
ATOM 5454 C C . ASN A 1 736 ? -10.767 -22.960 12.285 1.00 70.44 736 ASN A C 1
ATOM 5456 O O . ASN A 1 736 ? -11.878 -23.476 12.333 1.00 70.44 736 ASN A O 1
ATOM 5460 N N . ARG A 1 737 ? -9.865 -23.187 13.259 1.00 77.19 737 ARG A N 1
ATOM 5461 C CA . ARG A 1 737 ? -10.112 -24.125 14.384 1.00 77.19 737 ARG A CA 1
ATOM 5462 C C . ARG A 1 737 ? -11.421 -23.832 15.123 1.00 77.19 737 ARG A C 1
ATOM 5464 O O . ARG A 1 737 ? -12.084 -24.755 15.579 1.00 77.19 737 ARG A O 1
ATOM 5471 N N . PHE A 1 738 ? -11.764 -22.554 15.265 1.00 81.75 738 PHE A N 1
ATOM 5472 C CA . PHE A 1 738 ? -12.981 -22.114 15.948 1.00 81.75 738 PHE A CA 1
ATOM 5473 C C . PHE A 1 738 ? -14.013 -21.490 14.991 1.00 81.75 738 PHE A C 1
ATOM 5475 O O . PHE A 1 738 ? -15.038 -20.991 15.448 1.00 81.75 738 PHE A O 1
ATOM 5482 N N . ALA A 1 739 ? -13.791 -21.565 13.672 1.00 81.00 739 ALA A N 1
ATOM 5483 C CA . ALA A 1 739 ? -14.748 -21.091 12.673 1.00 81.00 739 ALA A CA 1
ATOM 5484 C C . ALA A 1 739 ? -16.073 -21.879 12.684 1.00 81.00 739 ALA A C 1
ATOM 5486 O O . ALA A 1 739 ? -17.111 -21.220 12.693 1.00 81.00 739 ALA A O 1
ATOM 5487 N N . PRO A 1 740 ? -16.103 -23.228 12.795 1.00 83.38 740 PRO A N 1
ATOM 5488 C CA . PRO A 1 740 ? -17.365 -23.972 12.871 1.00 83.38 740 PRO A CA 1
ATOM 5489 C C . PRO A 1 740 ? -18.277 -23.522 14.020 1.00 83.38 740 PRO A C 1
ATOM 5491 O O . PRO A 1 740 ? -19.490 -23.503 13.860 1.00 83.38 740 PRO A O 1
ATOM 5494 N N . ILE A 1 741 ? -17.699 -23.057 15.137 1.00 86.12 741 ILE A N 1
ATOM 5495 C CA . ILE A 1 741 ? -18.449 -22.483 16.267 1.00 86.12 741 ILE A CA 1
ATOM 5496 C C . ILE A 1 741 ? -19.247 -21.261 15.819 1.00 86.12 741 ILE A C 1
ATOM 5498 O O . ILE A 1 741 ? -20.432 -21.142 16.110 1.00 86.12 741 ILE A O 1
ATOM 5502 N N . ALA A 1 742 ? -18.593 -20.346 15.105 1.00 86.38 742 ALA A N 1
ATOM 5503 C CA . ALA A 1 742 ? -19.261 -19.171 14.578 1.00 86.38 742 ALA A CA 1
ATOM 5504 C C . ALA A 1 742 ? -20.276 -19.547 13.495 1.00 86.38 742 ALA A C 1
ATOM 5506 O O . ALA A 1 742 ? -21.378 -19.018 13.518 1.00 86.38 742 ALA A O 1
ATOM 5507 N N . LEU A 1 743 ? -19.942 -20.465 12.583 1.00 86.75 743 LEU A N 1
ATOM 5508 C CA . LEU A 1 743 ? -20.824 -20.859 11.480 1.00 86.75 743 LEU A CA 1
ATOM 5509 C C . LEU A 1 743 ? -22.124 -21.517 11.987 1.00 86.75 743 LEU A C 1
ATOM 5511 O O . LEU A 1 743 ? -23.200 -21.117 11.542 1.00 86.75 743 LEU A O 1
ATOM 5515 N N . ASP A 1 744 ? -22.052 -22.441 12.954 1.00 86.69 744 ASP A N 1
ATOM 5516 C CA . ASP A 1 744 ? -23.227 -23.042 13.615 1.00 86.69 744 ASP A CA 1
ATOM 5517 C C . ASP A 1 744 ? -24.095 -21.963 14.299 1.00 86.69 744 ASP A C 1
ATOM 5519 O O . ASP A 1 744 ? -25.322 -21.951 14.167 1.00 86.69 744 ASP A O 1
ATOM 5523 N N . ILE A 1 745 ? -23.465 -21.011 14.997 1.00 89.88 745 ILE A N 1
ATOM 5524 C CA . ILE A 1 745 ? -24.171 -19.974 15.768 1.00 89.88 745 ILE A CA 1
ATOM 5525 C C . ILE A 1 745 ? -24.752 -18.873 14.865 1.00 89.88 745 ILE A C 1
ATOM 5527 O O . ILE A 1 745 ? -25.851 -18.398 15.144 1.00 89.88 745 ILE A O 1
ATOM 5531 N N . ILE A 1 746 ? -24.085 -18.502 13.764 1.00 91.31 746 ILE A N 1
ATOM 5532 C CA . ILE A 1 746 ? -24.642 -17.611 12.732 1.00 91.31 746 ILE A CA 1
ATOM 5533 C C . ILE A 1 746 ? -25.896 -18.260 12.131 1.00 91.31 746 ILE A C 1
ATOM 5535 O O . ILE A 1 746 ? -26.944 -17.620 12.103 1.00 91.31 746 ILE A O 1
ATOM 5539 N N . LYS A 1 747 ? -25.826 -19.535 11.716 1.00 89.06 747 LYS A N 1
ATOM 5540 C CA . LYS A 1 747 ? -26.982 -20.272 11.171 1.00 89.06 747 LYS A CA 1
ATOM 5541 C C . LYS A 1 747 ? -28.159 -20.282 12.149 1.00 89.06 747 LYS A C 1
ATOM 5543 O O . LYS A 1 747 ? -29.271 -19.943 11.757 1.00 89.06 747 LYS A O 1
ATOM 5548 N N . HIS A 1 748 ? -27.915 -20.586 13.426 1.00 89.50 748 HIS A N 1
ATOM 5549 C CA . HIS A 1 748 ? -28.953 -20.555 14.462 1.00 89.50 748 HIS A CA 1
ATOM 5550 C C . HIS A 1 748 ? -29.535 -19.149 14.699 1.00 89.50 748 HIS A C 1
ATOM 5552 O O . HIS A 1 748 ? -30.732 -19.006 14.929 1.00 89.50 748 HIS A O 1
ATOM 5558 N N . ALA A 1 749 ? -28.704 -18.105 14.665 1.00 90.62 749 ALA A N 1
ATOM 5559 C CA . ALA A 1 749 ? -29.141 -16.727 14.884 1.00 90.62 749 ALA A CA 1
ATOM 5560 C C . ALA A 1 749 ? -29.923 -16.129 13.704 1.00 90.62 749 ALA A C 1
ATOM 5562 O O . ALA A 1 749 ? -30.718 -15.216 13.913 1.00 90.62 749 ALA A O 1
ATOM 5563 N N . ILE A 1 750 ? -29.695 -16.635 12.490 1.00 89.38 750 ILE A N 1
ATOM 5564 C CA . ILE A 1 750 ? -30.474 -16.301 11.294 1.00 89.38 750 ILE A CA 1
ATOM 5565 C C . ILE A 1 750 ? -31.799 -17.080 11.282 1.00 89.38 750 ILE A C 1
ATOM 5567 O O . ILE A 1 750 ? -32.855 -16.493 11.044 1.00 89.38 750 ILE A O 1
ATOM 5571 N N . GLY A 1 751 ? -31.756 -18.390 11.547 1.00 87.25 751 GLY A N 1
ATOM 5572 C CA . GLY A 1 751 ? -32.926 -19.267 11.449 1.00 87.25 751 GLY A CA 1
ATOM 5573 C C . GLY A 1 751 ? -33.589 -19.185 10.069 1.00 87.25 751 GLY A C 1
ATOM 5574 O O . GLY A 1 751 ? -32.911 -19.113 9.046 1.00 87.25 751 GLY A O 1
ATOM 5575 N N . ASP A 1 752 ? -34.920 -19.134 10.043 1.00 86.44 752 ASP A N 1
ATOM 5576 C CA . ASP A 1 752 ? -35.700 -19.044 8.801 1.00 86.44 752 ASP A CA 1
ATOM 5577 C C . ASP A 1 752 ? -35.692 -17.641 8.153 1.00 86.44 752 ASP A C 1
ATOM 5579 O O . ASP A 1 752 ? -36.254 -17.460 7.073 1.00 86.44 752 ASP A O 1
ATOM 5583 N N . ALA A 1 753 ? -35.065 -16.631 8.777 1.00 83.94 753 ALA A N 1
ATOM 5584 C CA . ALA A 1 753 ? -35.069 -15.258 8.258 1.00 83.94 753 ALA A CA 1
ATOM 5585 C C . ALA A 1 753 ? -34.268 -15.105 6.952 1.00 83.94 753 ALA A C 1
ATOM 5587 O O . ALA A 1 753 ? -34.583 -14.243 6.133 1.00 83.94 753 ALA A O 1
ATOM 5588 N N . TYR A 1 754 ? -33.246 -15.940 6.735 1.00 86.38 754 TYR A N 1
ATOM 5589 C CA . TYR A 1 754 ? -32.467 -15.964 5.499 1.00 86.38 754 TYR A CA 1
ATOM 5590 C C . TYR A 1 754 ? -31.820 -17.328 5.274 1.00 86.38 754 TYR A C 1
ATOM 5592 O O . TYR A 1 754 ? -31.052 -17.815 6.097 1.00 86.38 754 TYR A O 1
ATOM 5600 N N . ALA A 1 755 ? -32.062 -17.923 4.108 1.00 83.88 755 ALA A N 1
ATOM 5601 C CA . ALA A 1 755 ? -31.276 -19.065 3.666 1.00 83.88 755 ALA A CA 1
ATOM 5602 C C . ALA A 1 755 ? -29.886 -18.580 3.196 1.00 83.88 755 ALA A C 1
ATOM 5604 O O . ALA A 1 755 ? -29.842 -17.741 2.288 1.00 83.88 755 ALA A O 1
ATOM 5605 N N . PRO A 1 756 ? -28.771 -19.120 3.731 1.00 85.62 756 PRO A N 1
ATOM 5606 C CA . PRO A 1 756 ? -27.425 -18.955 3.178 1.00 85.62 756 PRO A CA 1
ATOM 5607 C C . PRO A 1 756 ? -27.353 -19.178 1.655 1.00 85.62 756 PRO A C 1
ATOM 5609 O O . PRO A 1 756 ? -28.205 -19.849 1.057 1.00 85.62 756 PRO A O 1
ATOM 5612 N N . LEU A 1 757 ? -26.319 -18.635 1.005 1.00 81.56 757 LEU A N 1
ATOM 5613 C CA . LEU A 1 757 ? -26.048 -18.958 -0.407 1.00 81.56 757 LEU A CA 1
ATOM 5614 C C . LEU A 1 757 ? -25.355 -20.323 -0.560 1.00 81.56 757 LEU A C 1
ATOM 5616 O O . LEU A 1 757 ? -25.409 -20.908 -1.639 1.00 81.56 757 LEU A O 1
ATOM 5620 N N . PHE A 1 758 ? -24.709 -20.804 0.506 1.00 81.00 758 PHE A N 1
ATOM 5621 C CA . PHE A 1 758 ? -23.971 -22.066 0.589 1.00 81.00 758 PHE A CA 1
ATOM 5622 C C . PHE A 1 758 ? -23.797 -22.481 2.060 1.00 81.00 758 PHE A C 1
ATOM 5624 O O . PHE A 1 758 ? -23.767 -21.631 2.951 1.00 81.00 758 PHE A O 1
ATOM 5631 N N . GLU A 1 759 ? -23.674 -23.785 2.333 1.00 77.62 759 GLU A N 1
ATOM 5632 C CA . GLU A 1 759 ? -23.601 -24.302 3.712 1.00 77.62 759 GLU A CA 1
ATOM 5633 C C . GLU A 1 759 ? -22.318 -23.903 4.451 1.00 77.62 759 GLU A C 1
ATOM 5635 O O . GLU A 1 759 ? -22.352 -23.620 5.650 1.00 77.62 759 GLU A O 1
ATOM 5640 N N . THR A 1 760 ? -21.182 -23.945 3.753 1.00 71.62 760 THR A N 1
ATOM 5641 C CA . THR A 1 760 ? -19.871 -23.384 4.118 1.00 71.62 760 THR A CA 1
ATOM 5642 C C . THR A 1 760 ? -19.015 -23.402 2.855 1.00 71.62 760 THR A C 1
ATOM 5644 O O . THR A 1 760 ? -18.761 -24.475 2.309 1.00 71.62 760 THR A O 1
ATOM 5647 N N . MET A 1 761 ? -18.562 -22.242 2.383 1.00 70.94 761 MET A N 1
ATOM 5648 C CA . MET A 1 761 ? -17.698 -22.165 1.200 1.00 70.94 761 MET A CA 1
ATOM 5649 C C . MET A 1 761 ? -16.324 -22.778 1.484 1.00 70.94 761 MET A C 1
ATOM 5651 O O . MET A 1 761 ? -15.588 -22.302 2.354 1.00 70.94 761 MET A O 1
ATOM 5655 N N . LYS A 1 762 ? -15.957 -23.820 0.733 1.00 64.44 762 LYS A N 1
ATOM 5656 C CA . LYS A 1 762 ? -14.654 -24.478 0.855 1.00 64.44 762 LYS A CA 1
ATOM 5657 C C . LYS A 1 762 ? -13.682 -23.859 -0.150 1.00 64.44 762 LYS A C 1
ATOM 5659 O O . LYS A 1 762 ? -13.524 -24.382 -1.247 1.00 64.44 762 LYS A O 1
ATOM 5664 N N . CYS A 1 763 ? -12.965 -22.800 0.235 1.00 55.97 763 CYS A N 1
ATOM 5665 C CA . CYS A 1 763 ? -11.794 -22.374 -0.540 1.00 55.97 763 CYS A CA 1
ATOM 5666 C C . CYS A 1 763 ? -10.851 -23.583 -0.676 1.00 55.97 763 CYS A C 1
ATOM 5668 O O . CYS A 1 763 ? -10.280 -24.049 0.317 1.00 55.97 763 CYS A O 1
ATOM 5670 N N . THR A 1 764 ? -10.697 -24.107 -1.887 1.00 49.72 764 THR A N 1
ATOM 5671 C CA . THR A 1 764 ? -9.879 -25.280 -2.214 1.00 49.72 764 THR A CA 1
ATOM 5672 C C . THR A 1 764 ? -9.028 -24.908 -3.403 1.00 49.72 764 THR A C 1
ATOM 5674 O O . THR A 1 764 ? -9.556 -24.400 -4.383 1.00 49.72 764 THR A O 1
ATOM 5677 N N . ALA A 1 765 ? -7.721 -25.178 -3.353 1.00 48.22 765 ALA A N 1
ATOM 5678 C CA . ALA A 1 765 ? -6.896 -24.985 -4.540 1.00 48.22 765 ALA A CA 1
ATOM 5679 C C . ALA A 1 765 ? -7.523 -25.730 -5.739 1.00 48.22 765 ALA A C 1
ATOM 5681 O O . ALA A 1 765 ? -7.845 -26.910 -5.570 1.00 48.22 765 ALA A O 1
ATOM 5682 N N . PRO A 1 766 ? -7.703 -25.059 -6.895 1.00 47.84 766 PRO A N 1
ATOM 5683 C CA . PRO A 1 766 ? -8.491 -25.588 -8.003 1.00 47.84 766 PRO A CA 1
ATOM 5684 C C . PRO A 1 766 ? -7.933 -26.924 -8.482 1.00 47.84 766 PRO A C 1
ATOM 5686 O O . PRO A 1 766 ? -6.730 -27.195 -8.330 1.00 47.84 766 PRO A O 1
ATOM 5689 N N . ALA A 1 767 ? -8.816 -27.754 -9.038 1.00 44.22 767 ALA A N 1
ATOM 5690 C CA . ALA A 1 767 ? -8.487 -29.114 -9.450 1.00 44.22 767 ALA A CA 1
ATOM 5691 C C . ALA A 1 767 ? -7.192 -29.155 -10.288 1.00 44.22 767 ALA A C 1
ATOM 5693 O O . ALA A 1 767 ? -6.973 -28.348 -11.189 1.00 44.22 767 ALA A O 1
ATOM 5694 N N . ARG A 1 768 ? -6.286 -30.090 -9.968 1.00 47.81 768 ARG A N 1
ATOM 5695 C CA . ARG A 1 768 ? -4.986 -30.220 -10.650 1.00 47.81 768 ARG A CA 1
ATOM 5696 C C . ARG A 1 768 ? -5.158 -30.959 -11.982 1.00 47.81 768 ARG A C 1
ATOM 5698 O O . ARG A 1 768 ? -4.803 -32.128 -12.081 1.00 47.81 768 ARG A O 1
ATOM 5705 N N . THR A 1 769 ? -5.725 -30.283 -12.973 1.00 45.97 769 THR A N 1
ATOM 5706 C CA . THR A 1 769 ? -6.107 -30.844 -14.281 1.00 45.97 769 THR A CA 1
ATOM 5707 C C . THR A 1 769 ? -4.961 -31.007 -15.281 1.00 45.97 769 THR A C 1
ATOM 5709 O O . THR A 1 769 ? -5.130 -31.673 -16.298 1.00 45.97 769 THR A O 1
ATOM 5712 N N . ASP A 1 770 ? -3.790 -30.433 -15.001 1.00 54.12 770 ASP A N 1
ATOM 5713 C CA . ASP A 1 770 ? -2.715 -30.251 -15.978 1.00 54.12 770 ASP A CA 1
ATOM 5714 C C . ASP A 1 770 ? -1.425 -30.950 -15.547 1.00 54.12 770 ASP A C 1
ATOM 5716 O O . ASP A 1 770 ? -0.882 -30.662 -14.477 1.00 54.12 770 ASP A O 1
ATOM 5720 N N . GLY A 1 771 ? -0.885 -31.811 -16.415 1.00 66.38 771 GLY A N 1
ATOM 5721 C CA . GLY A 1 771 ? 0.356 -32.552 -16.152 1.00 66.38 771 GLY A CA 1
ATOM 5722 C C . GLY A 1 771 ? 1.617 -31.683 -16.037 1.00 66.38 771 GLY A C 1
ATOM 5723 O O . GLY A 1 771 ? 2.592 -32.109 -15.425 1.00 66.38 771 GLY A O 1
ATOM 5724 N N . VAL A 1 772 ? 1.601 -30.454 -16.571 1.00 82.25 772 VAL A N 1
ATOM 5725 C CA . VAL A 1 772 ? 2.756 -29.541 -16.542 1.00 82.25 772 VAL A CA 1
ATOM 5726 C C . VAL A 1 772 ? 2.569 -28.452 -15.487 1.00 82.25 772 VAL A C 1
ATOM 5728 O O . VAL A 1 772 ? 1.890 -27.442 -15.715 1.00 82.25 772 VAL A O 1
ATOM 5731 N N . ARG A 1 773 ? 3.204 -28.647 -14.324 1.00 84.06 773 ARG A N 1
ATOM 5732 C CA . ARG A 1 773 ? 3.228 -27.673 -13.224 1.00 84.06 773 ARG A CA 1
ATOM 5733 C C . ARG A 1 773 ? 4.536 -27.722 -12.429 1.00 84.06 773 ARG A C 1
ATOM 5735 O O . ARG A 1 773 ? 4.834 -28.718 -11.779 1.00 84.06 773 ARG A O 1
ATOM 5742 N N . PHE A 1 774 ? 5.234 -26.591 -12.371 1.00 88.31 774 PHE A N 1
ATOM 5743 C CA . PHE A 1 774 ? 6.358 -26.340 -11.462 1.00 88.31 774 PHE A CA 1
ATOM 5744 C C . PHE A 1 774 ? 6.127 -25.040 -10.689 1.00 88.31 774 PHE A C 1
ATOM 5746 O O . PHE A 1 774 ? 5.598 -24.080 -11.251 1.00 88.31 774 PHE A O 1
ATOM 5753 N N . ALA A 1 775 ? 6.557 -24.996 -9.429 1.00 87.88 775 ALA A N 1
ATOM 5754 C CA . ALA A 1 775 ? 6.590 -23.786 -8.614 1.00 87.88 775 ALA A CA 1
ATOM 5755 C C . ALA A 1 775 ? 7.777 -23.849 -7.639 1.00 87.88 775 ALA A C 1
ATOM 5757 O O . ALA A 1 775 ? 7.953 -24.877 -6.984 1.00 87.88 775 ALA A O 1
ATOM 5758 N N . ASP A 1 776 ? 8.558 -22.773 -7.521 1.00 88.56 776 ASP A N 1
ATOM 5759 C CA . ASP A 1 776 ? 9.647 -22.663 -6.539 1.00 88.56 776 ASP A CA 1
ATOM 5760 C C . ASP A 1 776 ? 9.830 -21.206 -6.070 1.00 88.56 776 ASP A C 1
ATOM 5762 O O . ASP A 1 776 ? 10.041 -20.305 -6.882 1.00 88.56 776 ASP A O 1
ATOM 5766 N N . ASP A 1 777 ? 9.719 -20.997 -4.756 1.00 86.69 777 ASP A N 1
ATOM 5767 C CA . ASP A 1 777 ? 9.823 -19.717 -4.033 1.00 86.69 777 ASP A CA 1
ATOM 5768 C C . ASP A 1 777 ? 11.086 -19.639 -3.147 1.00 86.69 777 ASP A C 1
ATOM 5770 O O . ASP A 1 777 ? 11.231 -18.758 -2.304 1.00 86.69 777 ASP A O 1
ATOM 5774 N N . PHE A 1 778 ? 11.972 -20.637 -3.256 1.00 87.88 778 PHE A N 1
ATOM 5775 C CA . PHE A 1 778 ? 13.194 -20.788 -2.467 1.00 87.88 778 PHE A CA 1
ATOM 5776 C C . PHE A 1 778 ? 13.033 -20.590 -0.939 1.00 87.88 778 PHE A C 1
ATOM 5778 O O . PHE A 1 778 ? 14.018 -20.288 -0.252 1.00 87.88 778 PHE A O 1
ATOM 5785 N N . MET A 1 779 ? 11.844 -20.857 -0.372 1.00 83.00 779 MET A N 1
ATOM 5786 C CA . MET A 1 779 ? 11.511 -20.740 1.064 1.00 83.00 779 MET A CA 1
ATOM 5787 C C . MET A 1 779 ? 12.109 -21.870 1.932 1.00 83.00 779 MET A C 1
ATOM 5789 O O . MET A 1 779 ? 11.453 -22.486 2.774 1.00 83.00 779 MET A O 1
ATOM 5793 N N . ARG A 1 780 ? 13.406 -22.128 1.744 1.00 81.31 780 ARG A N 1
ATOM 5794 C CA . ARG A 1 780 ? 14.210 -23.192 2.363 1.00 81.31 780 ARG A CA 1
ATOM 5795 C C . ARG A 1 780 ? 15.376 -22.623 3.189 1.00 81.31 780 ARG A C 1
ATOM 5797 O O . ARG A 1 780 ? 15.583 -21.406 3.261 1.00 81.31 780 ARG A O 1
ATOM 5804 N N . LYS A 1 781 ? 16.154 -23.480 3.856 1.00 79.12 781 LYS A N 1
ATOM 5805 C CA . LYS A 1 781 ? 17.399 -23.067 4.529 1.00 79.12 781 LYS A CA 1
ATOM 5806 C C . LYS A 1 781 ? 18.467 -22.697 3.496 1.00 79.12 781 LYS A C 1
ATOM 5808 O O . LYS A 1 781 ? 18.401 -23.067 2.330 1.00 79.12 781 LYS A O 1
ATOM 5813 N N . ARG A 1 782 ? 19.493 -21.978 3.947 1.00 78.94 782 ARG A N 1
ATOM 5814 C CA . ARG A 1 782 ? 20.680 -21.744 3.124 1.00 78.94 782 ARG A CA 1
ATOM 5815 C C . ARG A 1 782 ? 21.304 -23.080 2.705 1.00 78.94 782 ARG A C 1
ATOM 5817 O O . ARG A 1 782 ? 21.396 -23.976 3.541 1.00 78.94 782 ARG A O 1
ATOM 5824 N N . ASP A 1 783 ? 21.707 -23.163 1.441 1.00 75.06 783 ASP A N 1
ATOM 5825 C CA . ASP A 1 783 ? 22.363 -24.319 0.809 1.00 75.06 783 ASP A CA 1
ATOM 5826 C C . ASP A 1 783 ? 21.554 -25.641 0.889 1.00 75.06 783 ASP A C 1
ATOM 5828 O O . ASP A 1 783 ? 22.086 -26.726 0.665 1.00 75.06 783 ASP A O 1
ATOM 5832 N N . GLU A 1 784 ? 20.250 -25.573 1.196 1.00 77.19 784 GLU A N 1
ATOM 5833 C CA . GLU A 1 784 ? 19.353 -26.736 1.196 1.00 77.19 784 GLU A CA 1
ATOM 5834 C C . GLU A 1 784 ? 18.992 -27.113 -0.254 1.00 77.19 784 GLU A C 1
ATOM 5836 O O . GLU A 1 784 ? 18.608 -26.226 -1.023 1.00 77.19 784 GLU A O 1
ATOM 5841 N N . PRO A 1 785 ? 19.117 -28.393 -0.661 1.00 68.06 785 PRO A N 1
ATOM 5842 C CA . PRO A 1 785 ? 18.933 -28.798 -2.053 1.00 68.06 785 PRO A CA 1
ATOM 5843 C C . PRO A 1 785 ? 17.507 -28.560 -2.573 1.00 68.06 785 PRO A C 1
ATOM 5845 O O . PRO A 1 785 ? 16.557 -28.289 -1.831 1.00 68.06 785 PRO A O 1
ATOM 5848 N N . GLY A 1 786 ? 17.353 -28.658 -3.892 1.00 83.88 786 GLY A N 1
ATOM 5849 C CA . GLY A 1 786 ? 16.087 -28.438 -4.582 1.00 83.88 786 GLY A CA 1
ATOM 5850 C C . GLY A 1 786 ? 15.912 -29.314 -5.817 1.00 83.88 786 GLY A C 1
ATOM 5851 O O . GLY A 1 786 ? 16.791 -30.116 -6.121 1.00 83.88 786 GLY A O 1
ATOM 5852 N N . PRO A 1 787 ? 14.808 -29.131 -6.560 1.00 89.69 787 PRO A N 1
ATOM 5853 C CA . PRO A 1 787 ? 14.520 -29.854 -7.804 1.00 89.69 787 PRO A CA 1
ATOM 5854 C C . PRO A 1 787 ? 15.378 -29.369 -8.996 1.00 89.69 787 PRO A C 1
ATOM 5856 O O . PRO A 1 787 ? 14.960 -29.470 -10.145 1.00 89.69 787 PRO A O 1
ATOM 5859 N N . TRP A 1 788 ? 16.555 -28.801 -8.722 1.00 94.00 788 TRP A N 1
ATOM 5860 C CA . TRP A 1 788 ? 17.407 -28.097 -9.675 1.00 94.00 788 TRP A CA 1
ATOM 5861 C C . TRP A 1 788 ? 18.698 -28.872 -9.911 1.00 94.00 788 TRP A C 1
ATOM 5863 O O . TRP A 1 788 ? 19.451 -29.136 -8.974 1.00 94.00 788 TRP A O 1
ATOM 5873 N N . THR A 1 789 ? 18.981 -29.184 -11.172 1.00 95.56 789 THR A N 1
ATOM 5874 C CA . THR A 1 789 ? 20.281 -29.707 -11.604 1.00 95.56 789 THR A CA 1
ATOM 5875 C C . THR A 1 789 ? 21.131 -28.547 -12.105 1.00 95.56 789 THR A C 1
ATOM 5877 O O . THR A 1 789 ? 20.706 -27.819 -13.002 1.00 95.56 789 THR A O 1
ATOM 5880 N N . VAL A 1 790 ? 22.328 -28.368 -11.545 1.00 94.94 790 VAL A N 1
ATOM 5881 C CA . VAL A 1 790 ? 23.293 -27.371 -12.031 1.00 94.94 790 VAL A CA 1
ATOM 5882 C C . VAL A 1 790 ? 24.042 -27.946 -13.231 1.00 94.94 790 VAL A C 1
ATOM 5884 O O . VAL A 1 790 ? 24.664 -28.999 -13.119 1.00 94.94 790 VAL A O 1
ATOM 5887 N N . GLU A 1 791 ? 23.970 -27.266 -14.375 1.00 94.25 791 GLU A N 1
ATOM 5888 C CA . GLU A 1 791 ? 24.716 -27.620 -15.590 1.00 94.25 791 GLU A CA 1
ATOM 5889 C C . GLU A 1 791 ? 26.057 -26.874 -15.642 1.00 94.25 791 GLU A C 1
ATOM 5891 O O . GLU A 1 791 ? 27.072 -27.432 -16.052 1.00 94.25 791 GLU A O 1
ATOM 5896 N N . ALA A 1 792 ? 26.055 -25.608 -15.212 1.00 93.44 792 ALA A N 1
ATOM 5897 C CA . ALA A 1 792 ? 27.222 -24.735 -15.142 1.00 93.44 792 ALA A CA 1
ATOM 5898 C C . ALA A 1 792 ? 27.056 -23.683 -14.032 1.00 93.44 792 ALA A C 1
ATOM 5900 O O . ALA A 1 792 ? 25.931 -23.338 -13.660 1.00 93.44 792 ALA A O 1
ATOM 5901 N N . GLY A 1 793 ? 28.174 -23.133 -13.548 1.00 93.19 793 GLY A N 1
ATOM 5902 C CA . GLY A 1 793 ? 28.210 -22.104 -12.502 1.00 93.19 793 GLY A CA 1
ATOM 5903 C C . GLY A 1 793 ? 27.724 -22.599 -11.136 1.00 93.19 793 GLY A C 1
ATOM 5904 O O . GLY A 1 793 ? 27.919 -23.757 -10.779 1.00 93.19 793 GLY A O 1
ATOM 5905 N N . GLU A 1 794 ? 27.114 -21.704 -10.357 1.00 91.94 794 GLU A N 1
ATOM 5906 C CA . GLU A 1 794 ? 26.611 -21.974 -9.005 1.00 91.94 794 GLU A CA 1
ATOM 5907 C C . GLU A 1 794 ? 25.163 -21.487 -8.843 1.00 91.94 794 GLU A C 1
ATOM 5909 O O . GLU A 1 794 ? 24.780 -20.446 -9.384 1.00 91.94 794 GLU A O 1
ATOM 5914 N N . LEU A 1 795 ? 24.387 -22.219 -8.037 1.00 91.62 795 LEU A N 1
ATOM 5915 C CA . LEU A 1 795 ? 23.047 -21.859 -7.572 1.00 91.62 795 LEU A CA 1
ATOM 5916 C C . LEU A 1 795 ? 23.005 -21.961 -6.046 1.00 91.62 795 LEU A C 1
ATOM 5918 O O . LEU A 1 795 ? 23.094 -23.054 -5.490 1.00 91.62 795 LEU A O 1
ATOM 5922 N N . THR A 1 796 ? 22.815 -20.826 -5.377 1.00 89.75 796 THR A N 1
ATOM 5923 C CA . THR A 1 796 ? 22.893 -20.728 -3.913 1.00 89.75 796 THR A CA 1
ATOM 5924 C C . THR A 1 796 ? 21.584 -20.194 -3.344 1.00 89.75 796 THR A C 1
ATOM 5926 O O . THR A 1 796 ? 21.221 -19.040 -3.582 1.00 89.75 796 THR A O 1
ATOM 5929 N N . ALA A 1 797 ? 20.880 -21.006 -2.549 1.00 87.31 797 ALA A N 1
ATOM 5930 C CA . ALA A 1 797 ? 19.714 -20.551 -1.791 1.00 87.31 797 ALA A CA 1
ATOM 5931 C C . ALA A 1 797 ? 20.164 -19.629 -0.641 1.00 87.31 797 ALA A C 1
ATOM 5933 O O . ALA A 1 797 ? 20.914 -20.040 0.245 1.00 87.31 797 ALA A O 1
ATOM 5934 N N . THR A 1 798 ? 19.713 -18.372 -0.621 1.00 82.06 798 THR A N 1
ATOM 5935 C CA . THR A 1 798 ? 20.195 -17.355 0.336 1.00 82.06 798 THR A CA 1
ATOM 5936 C C . THR A 1 798 ? 19.790 -17.654 1.783 1.00 82.06 798 THR A C 1
ATOM 5938 O O . THR A 1 798 ? 20.575 -17.400 2.715 1.00 82.06 798 THR A O 1
ATOM 5941 N N . GLY A 1 799 ? 18.596 -18.238 1.939 1.00 74.00 799 GLY A N 1
ATOM 5942 C CA . GLY A 1 799 ? 18.014 -18.761 3.173 1.00 74.00 799 GLY A CA 1
ATOM 5943 C C . GLY A 1 799 ? 17.613 -17.712 4.213 1.00 74.00 799 GLY A C 1
ATOM 5944 O O . GLY A 1 799 ? 17.750 -16.501 4.021 1.00 74.00 799 GLY A O 1
ATOM 5945 N N . ALA A 1 800 ? 17.132 -18.201 5.358 1.00 64.88 800 ALA A N 1
ATOM 5946 C CA . ALA A 1 800 ? 16.778 -17.373 6.507 1.00 64.88 800 ALA A CA 1
ATOM 5947 C C . ALA A 1 800 ? 17.986 -16.572 7.051 1.00 64.88 800 ALA A C 1
ATOM 5949 O O . ALA A 1 800 ? 19.101 -17.101 7.128 1.00 64.88 800 ALA A O 1
ATOM 5950 N N . PRO A 1 801 ? 17.796 -15.321 7.518 1.00 60.00 801 PRO A N 1
ATOM 5951 C CA . PRO A 1 801 ? 18.851 -14.580 8.202 1.00 60.00 801 PRO A CA 1
ATOM 5952 C C . PRO A 1 801 ? 19.220 -15.254 9.535 1.00 60.00 801 PRO A C 1
ATOM 5954 O O . PRO A 1 801 ? 18.351 -15.719 10.273 1.00 60.00 801 PRO A O 1
ATOM 5957 N N . ALA A 1 802 ? 20.517 -15.269 9.863 1.00 57.00 802 ALA A N 1
ATOM 5958 C CA . ALA A 1 802 ? 21.037 -15.962 11.043 1.00 57.00 802 ALA A CA 1
ATOM 5959 C C . ALA A 1 802 ? 20.324 -15.538 12.351 1.00 57.00 802 ALA A C 1
ATOM 5961 O O . ALA A 1 802 ? 20.101 -14.337 12.566 1.00 57.00 802 ALA A O 1
ATOM 5962 N N . PRO A 1 803 ? 19.993 -16.491 13.248 1.00 50.50 803 PRO A N 1
ATOM 5963 C CA . PRO A 1 803 ? 19.214 -16.214 14.450 1.00 50.50 803 PRO A CA 1
ATOM 5964 C C . PRO A 1 803 ? 19.910 -15.199 15.362 1.00 50.50 803 PRO A C 1
ATOM 5966 O O . PRO A 1 803 ? 21.136 -15.168 15.497 1.00 50.50 803 PRO A O 1
ATOM 5969 N N . ALA A 1 804 ? 19.111 -14.347 16.007 1.00 47.34 804 ALA A N 1
ATOM 5970 C CA . ALA A 1 804 ? 19.636 -13.278 16.846 1.00 47.34 804 ALA A CA 1
ATOM 5971 C C . ALA A 1 804 ? 20.450 -13.851 18.027 1.00 47.34 804 ALA A C 1
ATOM 5973 O O . ALA A 1 804 ? 19.926 -14.684 18.771 1.00 47.34 804 ALA A O 1
ATOM 5974 N N . PRO A 1 805 ? 21.695 -13.387 18.262 1.00 43.91 805 PRO A N 1
ATOM 5975 C CA . PRO A 1 805 ? 22.474 -13.842 19.406 1.00 43.91 805 PRO A CA 1
ATOM 5976 C C . PRO A 1 805 ? 21.774 -13.455 20.722 1.00 43.91 805 PRO A C 1
ATOM 5978 O O . PRO A 1 805 ? 21.094 -12.421 20.776 1.00 43.91 805 PRO A O 1
ATOM 5981 N N . PRO A 1 806 ? 21.946 -14.240 21.804 1.00 43.88 806 PRO A N 1
ATOM 5982 C CA . PRO A 1 806 ? 21.303 -13.968 23.086 1.00 43.88 806 PRO A CA 1
ATOM 5983 C C . PRO A 1 806 ? 21.645 -12.563 23.601 1.00 43.88 806 PRO A C 1
ATOM 5985 O O . PRO A 1 806 ? 22.749 -12.056 23.388 1.00 43.88 806 PRO A O 1
ATOM 5988 N N . ARG A 1 807 ? 20.686 -11.941 24.307 1.00 40.78 807 ARG A N 1
ATOM 5989 C CA . ARG A 1 807 ? 20.614 -10.490 24.618 1.00 40.78 807 ARG A CA 1
ATOM 5990 C C . ARG A 1 807 ? 21.832 -9.852 25.314 1.00 40.78 807 ARG A C 1
ATOM 5992 O O . ARG A 1 807 ? 21.865 -8.633 25.438 1.00 40.78 807 ARG A O 1
ATOM 5999 N N . TYR A 1 808 ? 22.807 -10.642 25.755 1.00 39.91 808 TYR A N 1
ATOM 6000 C CA . TYR A 1 808 ? 24.028 -10.194 26.432 1.00 39.91 808 TYR A CA 1
ATOM 6001 C C . TYR A 1 808 ? 25.267 -10.142 25.515 1.00 39.91 808 TYR A C 1
ATOM 6003 O O . TYR A 1 808 ? 26.322 -9.662 25.931 1.00 39.91 808 TYR A O 1
ATOM 6011 N N . SER A 1 809 ? 25.160 -10.590 24.258 1.00 35.09 809 SER A N 1
ATOM 6012 C CA . SER A 1 809 ? 26.253 -10.519 23.280 1.00 35.09 809 SER A CA 1
ATOM 6013 C C . SER A 1 809 ? 26.584 -9.074 22.881 1.00 35.09 809 SER A C 1
ATOM 6015 O O . SER A 1 809 ? 25.734 -8.348 22.368 1.00 35.09 809 SER A O 1
ATOM 6017 N N . ARG A 1 810 ? 27.853 -8.671 23.044 1.00 37.47 810 ARG A N 1
ATOM 6018 C CA . ARG A 1 810 ? 28.391 -7.395 22.526 1.00 37.47 810 ARG A CA 1
ATOM 6019 C C . ARG A 1 810 ? 28.841 -7.458 21.056 1.00 37.47 810 ARG A C 1
ATOM 6021 O O . ARG A 1 810 ? 29.294 -6.442 20.529 1.00 37.47 810 ARG A O 1
ATOM 6028 N N . ARG A 1 811 ? 28.769 -8.617 20.387 1.00 36.44 811 ARG A N 1
ATOM 6029 C CA . ARG A 1 811 ? 29.175 -8.735 18.973 1.00 36.44 811 ARG A CA 1
ATOM 6030 C C . ARG A 1 811 ? 28.154 -8.025 18.074 1.00 36.44 811 ARG A C 1
ATOM 6032 O O . ARG A 1 811 ? 26.952 -8.092 18.327 1.00 36.44 811 ARG A O 1
ATOM 6039 N N . ARG A 1 812 ? 28.622 -7.347 17.015 1.00 41.50 812 ARG A N 1
ATOM 6040 C CA . ARG A 1 812 ? 27.730 -6.819 15.964 1.00 41.50 812 ARG A CA 1
ATOM 6041 C C . ARG A 1 812 ? 26.911 -7.974 15.374 1.00 41.50 812 ARG A C 1
ATOM 6043 O O . ARG A 1 812 ? 27.414 -9.092 15.282 1.00 41.50 812 ARG A O 1
ATOM 6050 N N . ARG A 1 813 ? 25.676 -7.693 14.940 1.00 45.81 813 ARG A N 1
ATOM 6051 C CA . ARG A 1 813 ? 24.922 -8.634 14.099 1.00 45.81 813 ARG A CA 1
ATOM 6052 C C . ARG A 1 813 ? 25.771 -8.981 12.865 1.00 45.81 813 ARG A C 1
ATOM 6054 O O . ARG A 1 813 ? 26.285 -8.041 12.250 1.00 45.81 813 ARG A O 1
ATOM 6061 N N . PRO A 1 814 ? 25.879 -10.260 12.466 1.00 42.88 814 PRO A N 1
ATOM 6062 C CA . PRO A 1 814 ? 26.198 -10.594 11.085 1.00 42.88 814 PRO A CA 1
ATOM 6063 C C . PRO A 1 814 ? 25.213 -9.868 10.161 1.00 42.88 814 PRO A C 1
ATOM 6065 O O . PRO A 1 814 ? 24.026 -9.758 10.489 1.00 42.88 814 PRO A O 1
ATOM 6068 N N . LYS A 1 815 ? 25.686 -9.348 9.026 1.00 44.06 815 LYS A N 1
ATOM 6069 C CA . LYS A 1 815 ? 24.783 -8.860 7.980 1.00 44.06 815 LYS A CA 1
ATOM 6070 C C . LYS A 1 815 ? 24.164 -10.109 7.343 1.00 44.06 815 LYS A C 1
ATOM 6072 O O . LYS A 1 815 ? 24.900 -10.949 6.834 1.00 44.06 815 LYS A O 1
ATOM 6077 N N . GLY A 1 816 ? 22.846 -10.273 7.456 1.00 48.12 816 GLY A N 1
ATOM 6078 C CA . GLY A 1 816 ? 22.136 -11.319 6.714 1.00 48.12 816 GLY A CA 1
ATOM 6079 C C . GLY A 1 816 ? 22.179 -11.044 5.205 1.00 48.12 816 GLY A C 1
ATOM 6080 O O . GLY A 1 816 ? 22.599 -9.949 4.814 1.00 48.12 816 GLY A O 1
ATOM 6081 N N . PRO A 1 817 ? 21.738 -11.995 4.360 1.00 55.28 817 PRO A N 1
ATOM 6082 C CA . PRO A 1 817 ? 21.489 -11.691 2.954 1.00 55.28 817 PRO A CA 1
ATOM 6083 C C . PRO A 1 817 ? 20.478 -10.538 2.861 1.00 55.28 817 PRO A C 1
ATOM 6085 O O . PRO A 1 817 ? 19.559 -10.446 3.678 1.00 55.28 817 PRO A O 1
ATOM 6088 N N . GLU A 1 818 ? 20.662 -9.628 1.903 1.00 61.50 818 GLU A N 1
ATOM 6089 C CA . GLU A 1 818 ? 19.782 -8.451 1.778 1.00 61.50 818 GLU A CA 1
ATOM 6090 C C . GLU A 1 818 ? 18.388 -8.821 1.248 1.00 61.50 818 GLU A C 1
ATOM 6092 O O . GLU A 1 818 ? 17.415 -8.109 1.503 1.00 61.50 818 GLU A O 1
ATOM 6097 N N . HIS A 1 819 ? 18.317 -9.979 0.588 1.00 77.12 819 HIS A N 1
ATOM 6098 C CA . HIS A 1 819 ? 17.132 -10.675 0.114 1.00 77.12 819 HIS A CA 1
ATOM 6099 C C . HIS A 1 819 ? 17.241 -12.131 0.620 1.00 77.12 819 HIS A C 1
ATOM 6101 O O . HIS A 1 819 ? 18.024 -12.906 0.071 1.00 77.12 819 HIS A O 1
ATOM 6107 N N . PRO A 1 820 ? 16.595 -12.479 1.748 1.00 76.06 820 PRO A N 1
ATOM 6108 C CA . PRO A 1 820 ? 16.526 -13.852 2.249 1.00 76.06 820 PRO A CA 1
ATOM 6109 C C . PRO A 1 820 ? 15.436 -14.652 1.528 1.00 76.06 820 PRO A C 1
ATOM 6111 O O . PRO A 1 820 ? 14.436 -14.066 1.117 1.00 76.06 820 PRO A O 1
ATOM 6114 N N . PHE A 1 821 ? 15.593 -15.980 1.491 1.00 84.00 821 PHE A N 1
ATOM 6115 C CA . PHE A 1 821 ? 14.686 -16.915 0.802 1.00 84.00 821 PHE A CA 1
ATOM 6116 C C . PHE A 1 821 ? 14.561 -16.637 -0.703 1.00 84.00 821 PHE A C 1
ATOM 6118 O O . PHE A 1 821 ? 13.479 -16.421 -1.222 1.00 84.00 821 PHE A O 1
ATOM 6125 N N . THR A 1 822 ? 15.701 -16.600 -1.387 1.00 88.12 822 THR A N 1
ATOM 6126 C CA . THR A 1 822 ? 15.809 -16.441 -2.843 1.00 88.12 822 THR A CA 1
ATOM 6127 C C . THR A 1 822 ? 16.892 -17.374 -3.379 1.00 88.12 822 THR A C 1
ATOM 6129 O O . THR A 1 822 ? 17.767 -17.816 -2.624 1.00 88.12 822 THR A O 1
ATOM 6132 N N . ALA A 1 823 ? 16.886 -17.647 -4.680 1.00 90.94 823 ALA A N 1
ATOM 6133 C CA . ALA A 1 823 ? 18.059 -18.155 -5.379 1.00 90.94 823 ALA A CA 1
ATOM 6134 C C . ALA A 1 823 ? 19.038 -17.024 -5.712 1.00 90.94 823 ALA A C 1
ATOM 6136 O O . ALA A 1 823 ? 18.651 -15.871 -5.914 1.00 90.94 823 ALA A O 1
ATOM 6137 N N . CYS A 1 824 ? 20.314 -17.377 -5.835 1.00 91.94 824 CYS A N 1
ATOM 6138 C CA . CYS A 1 824 ? 21.356 -16.529 -6.394 1.00 91.94 824 CYS A CA 1
ATOM 6139 C C . CYS A 1 824 ? 22.195 -17.345 -7.386 1.00 91.94 824 CYS A C 1
ATOM 6141 O O . CYS A 1 824 ? 22.681 -18.419 -7.031 1.00 91.94 824 CYS A O 1
ATOM 6143 N N . LEU A 1 825 ? 22.341 -16.834 -8.608 1.00 94.06 825 LEU A N 1
ATOM 6144 C CA . LEU A 1 825 ? 23.096 -17.419 -9.714 1.00 94.06 825 LEU A CA 1
ATOM 6145 C C . LEU A 1 825 ? 24.395 -16.632 -9.943 1.00 94.06 825 LEU A C 1
ATOM 6147 O O . LEU A 1 825 ? 24.376 -15.397 -10.017 1.00 94.06 825 LEU A O 1
ATOM 6151 N N . SER A 1 826 ? 25.517 -17.340 -10.077 1.00 93.62 826 SER A N 1
ATOM 6152 C CA . SER A 1 826 ? 26.815 -16.753 -10.445 1.00 93.62 826 SER A CA 1
ATOM 6153 C C . SER A 1 826 ? 26.943 -16.518 -11.960 1.00 93.62 826 SER A C 1
ATOM 6155 O O . SER A 1 826 ? 26.155 -17.036 -12.749 1.00 93.62 826 SER A O 1
ATOM 6157 N N . ALA A 1 827 ? 27.914 -15.704 -12.388 1.00 93.88 827 ALA A N 1
ATOM 6158 C CA . ALA A 1 827 ? 28.176 -15.467 -13.810 1.00 93.88 827 ALA A CA 1
ATOM 6159 C C . ALA A 1 827 ? 28.499 -16.777 -14.552 1.00 93.88 827 ALA A C 1
ATOM 6161 O O . ALA A 1 827 ? 29.319 -17.570 -14.090 1.00 93.88 827 ALA A O 1
ATOM 6162 N N . GLY A 1 828 ? 27.871 -16.984 -15.710 1.00 93.50 828 GLY A N 1
ATOM 6163 C CA . GLY A 1 828 ? 27.976 -18.217 -16.492 1.00 93.50 828 GLY A CA 1
ATOM 6164 C C . GLY A 1 828 ? 27.099 -19.369 -15.984 1.00 93.50 828 GLY A C 1
ATOM 6165 O O . GLY A 1 828 ? 27.183 -20.468 -16.531 1.00 93.50 828 GLY A O 1
ATOM 6166 N N . ALA A 1 829 ? 26.266 -19.160 -14.958 1.00 95.81 829 ALA A N 1
ATOM 6167 C CA . ALA A 1 829 ? 25.427 -20.223 -14.421 1.00 95.81 829 ALA A CA 1
ATOM 6168 C C . ALA A 1 829 ? 24.293 -20.625 -15.376 1.00 95.81 829 ALA A C 1
ATOM 6170 O O . ALA A 1 829 ? 23.621 -19.779 -15.978 1.00 95.81 829 ALA A O 1
ATOM 6171 N N . SER A 1 830 ? 24.027 -21.928 -15.444 1.00 95.00 830 SER A N 1
ATOM 6172 C CA . SER A 1 830 ? 22.838 -22.499 -16.075 1.00 95.00 830 SER A CA 1
ATOM 6173 C C . SER A 1 830 ? 22.347 -23.673 -15.238 1.00 95.00 830 SER A C 1
ATOM 6175 O O . SER A 1 830 ? 23.134 -24.539 -14.843 1.00 95.00 830 SER A O 1
ATOM 6177 N N . VAL A 1 831 ? 21.055 -23.676 -14.919 1.00 95.81 831 VAL A N 1
ATOM 6178 C CA . VAL A 1 831 ? 20.417 -24.696 -14.076 1.00 95.81 831 VAL A CA 1
ATOM 6179 C C . VAL A 1 831 ? 19.105 -25.142 -14.701 1.00 95.81 831 VAL A C 1
ATOM 6181 O O . VAL A 1 831 ? 18.353 -24.305 -15.201 1.00 95.81 831 VAL A O 1
ATOM 6184 N N . ARG A 1 832 ? 18.822 -26.447 -14.657 1.00 95.56 832 ARG A N 1
ATOM 6185 C CA . ARG A 1 832 ? 17.630 -27.062 -15.258 1.00 95.56 832 ARG A CA 1
ATOM 6186 C C . ARG A 1 832 ? 16.721 -27.734 -14.232 1.00 95.56 832 ARG A C 1
ATOM 6188 O O . ARG A 1 832 ? 17.193 -28.211 -13.198 1.00 95.56 832 ARG A O 1
ATOM 6195 N N . ALA A 1 833 ? 15.433 -27.796 -14.550 1.00 95.00 833 ALA A N 1
ATOM 6196 C CA . ALA A 1 833 ? 14.396 -28.490 -13.794 1.00 95.00 833 ALA A CA 1
ATOM 6197 C C . ALA A 1 833 ? 13.245 -28.934 -14.726 1.00 95.00 833 ALA A C 1
ATOM 6199 O O . ALA A 1 833 ? 13.266 -28.688 -15.935 1.00 95.00 833 ALA A O 1
ATOM 6200 N N . GLY A 1 834 ? 12.231 -29.583 -14.148 1.00 90.50 834 GLY A N 1
ATOM 6201 C CA . GLY A 1 834 ? 11.084 -30.141 -14.871 1.00 90.50 834 GLY A CA 1
ATOM 6202 C C . GLY A 1 834 ? 11.283 -31.600 -15.279 1.00 90.50 834 GLY A C 1
ATOM 6203 O O . GLY A 1 834 ? 12.249 -32.239 -14.867 1.00 90.50 834 GLY A O 1
ATOM 6204 N N . GLN A 1 835 ? 10.335 -32.117 -16.057 1.00 88.75 835 GLN A N 1
ATOM 6205 C CA . GLN A 1 835 ? 10.359 -33.473 -16.610 1.00 88.75 835 GLN A CA 1
ATOM 6206 C C . GLN A 1 835 ? 10.567 -33.389 -18.132 1.00 88.75 835 GLN A C 1
ATOM 6208 O O . GLN A 1 835 ? 10.247 -32.363 -18.735 1.00 88.75 835 GLN A O 1
ATOM 6213 N N . GLU A 1 836 ? 11.131 -34.430 -18.746 1.00 88.94 836 GLU A N 1
ATOM 6214 C CA . GLU A 1 836 ? 11.467 -34.433 -20.181 1.00 88.94 836 GLU A CA 1
ATOM 6215 C C . GLU A 1 836 ? 10.182 -34.520 -21.038 1.00 88.94 836 GLU A C 1
ATOM 6217 O O . GLU A 1 836 ? 10.076 -33.887 -22.082 1.00 88.94 836 GLU A O 1
ATOM 6222 N N . GLU A 1 837 ? 9.159 -35.221 -20.538 1.00 88.19 837 GLU A N 1
ATOM 6223 C CA . GLU A 1 837 ? 7.833 -35.430 -21.140 1.00 88.19 837 GLU A CA 1
ATOM 6224 C C . GLU A 1 837 ? 6.866 -34.228 -21.047 1.00 88.19 837 GLU A C 1
ATOM 6226 O O . GLU A 1 837 ? 5.667 -34.365 -21.294 1.00 88.19 837 GLU A O 1
ATOM 6231 N N . TRP A 1 838 ? 7.343 -33.050 -20.638 1.00 91.25 838 TRP A N 1
ATOM 6232 C CA . TRP A 1 838 ? 6.520 -31.839 -20.586 1.00 91.25 838 TRP A CA 1
ATOM 6233 C C . TRP A 1 838 ? 6.488 -31.129 -21.938 1.00 91.25 838 TRP A C 1
ATOM 6235 O O . TRP A 1 838 ? 7.531 -30.868 -22.525 1.00 91.25 838 TRP A O 1
ATOM 6245 N N . GLU A 1 839 ? 5.302 -30.711 -22.377 1.00 90.94 839 GLU A N 1
ATOM 6246 C CA . GLU A 1 839 ? 5.100 -29.952 -23.617 1.00 90.94 839 GLU A CA 1
ATOM 6247 C C . GLU A 1 839 ? 4.194 -28.729 -23.386 1.00 90.94 839 GLU A C 1
ATOM 6249 O O . GLU A 1 839 ? 3.479 -28.639 -22.384 1.00 90.94 839 GLU A O 1
ATOM 6254 N N . HIS A 1 840 ? 4.206 -27.784 -24.330 1.00 88.81 840 HIS A N 1
ATOM 6255 C CA . HIS A 1 840 ? 3.249 -26.673 -24.423 1.00 88.81 840 HIS A CA 1
ATOM 6256 C C . HIS A 1 840 ? 3.115 -25.837 -23.134 1.00 88.81 840 HIS A C 1
ATOM 6258 O O . HIS A 1 840 ? 2.016 -25.604 -22.630 1.00 88.81 840 HIS A O 1
ATOM 6264 N N . PHE A 1 841 ? 4.234 -25.345 -22.595 1.00 90.94 841 PHE A N 1
ATOM 6265 C CA . PHE A 1 841 ? 4.268 -24.591 -21.336 1.00 90.94 841 PHE A CA 1
ATOM 6266 C C . PHE A 1 841 ? 4.904 -23.197 -21.425 1.00 90.94 841 PHE A C 1
ATOM 6268 O O . PHE A 1 841 ? 5.699 -22.895 -22.319 1.00 90.94 841 PHE A O 1
ATOM 6275 N N . ARG A 1 842 ? 4.560 -22.356 -20.442 1.00 93.31 842 ARG A N 1
ATOM 6276 C CA . ARG A 1 842 ? 5.150 -21.040 -20.168 1.00 93.31 842 ARG A CA 1
ATOM 6277 C C . ARG A 1 842 ? 6.090 -21.121 -18.968 1.00 93.31 842 ARG A C 1
ATOM 6279 O O . ARG A 1 842 ? 5.637 -21.444 -17.869 1.00 93.31 842 ARG A O 1
ATOM 6286 N N . VAL A 1 843 ? 7.349 -20.728 -19.153 1.00 96.44 843 VAL A N 1
ATOM 6287 C CA . VAL A 1 843 ? 8.336 -20.550 -18.074 1.00 96.44 843 VAL A CA 1
ATOM 6288 C C . VAL A 1 843 ? 8.297 -19.101 -17.591 1.00 96.44 843 VAL A C 1
ATOM 6290 O O . VAL A 1 843 ? 8.360 -18.187 -18.407 1.00 96.44 843 VAL A O 1
ATOM 6293 N N . SER A 1 844 ? 8.200 -18.883 -16.281 1.00 96.25 844 SER A N 1
ATOM 6294 C CA . SER A 1 844 ? 8.178 -17.558 -15.646 1.00 96.25 844 SER A CA 1
ATOM 6295 C C . SER A 1 844 ? 9.076 -17.535 -14.409 1.00 96.25 844 SER A C 1
ATOM 6297 O O . SER A 1 844 ? 9.125 -18.527 -13.681 1.00 96.25 844 SER A O 1
ATOM 6299 N N . ALA A 1 845 ? 9.731 -16.404 -14.136 1.00 96.06 845 ALA A N 1
ATOM 6300 C CA . ALA A 1 845 ? 10.453 -16.158 -12.884 1.00 96.06 845 ALA A CA 1
ATOM 6301 C C . ALA A 1 845 ? 10.553 -14.658 -12.550 1.00 96.06 845 ALA A C 1
ATOM 6303 O O . ALA A 1 845 ? 10.594 -13.810 -13.449 1.00 96.06 845 ALA A O 1
ATOM 6304 N N . ALA A 1 846 ? 10.648 -14.330 -11.259 1.00 94.19 846 ALA A N 1
ATOM 6305 C CA . ALA A 1 846 ? 11.058 -13.010 -10.794 1.00 94.19 846 ALA A CA 1
ATOM 6306 C C . ALA A 1 846 ? 12.593 -12.927 -10.750 1.00 94.19 846 ALA A C 1
ATOM 6308 O O . ALA A 1 846 ? 13.244 -13.757 -10.120 1.00 94.19 846 ALA A O 1
ATOM 6309 N N . LEU A 1 847 ? 13.180 -11.919 -11.396 1.00 92.81 847 LEU A N 1
ATOM 6310 C CA . LEU A 1 847 ? 14.622 -11.663 -11.419 1.00 92.81 847 LEU A CA 1
ATOM 6311 C C . LEU A 1 847 ? 14.968 -10.332 -10.749 1.00 92.81 847 LEU A C 1
ATOM 6313 O O . LEU A 1 847 ? 14.251 -9.343 -10.898 1.00 92.81 847 LEU A O 1
ATOM 6317 N N . LEU A 1 848 ? 16.111 -10.292 -10.067 1.00 90.38 848 LEU A N 1
ATOM 6318 C CA . LEU A 1 848 ? 16.723 -9.079 -9.532 1.00 90.38 848 LEU A CA 1
ATOM 6319 C C . LEU A 1 848 ? 18.224 -9.067 -9.833 1.00 90.38 848 LEU A C 1
ATOM 6321 O O . LEU A 1 848 ? 18.972 -9.943 -9.397 1.00 90.38 848 LEU A O 1
ATOM 6325 N N . THR A 1 849 ? 18.672 -8.027 -10.529 1.00 87.00 849 THR A N 1
ATOM 6326 C CA . THR A 1 849 ? 20.086 -7.680 -10.677 1.00 87.00 849 THR A CA 1
ATOM 6327 C C . THR A 1 849 ? 20.221 -6.182 -10.944 1.00 87.00 849 THR A C 1
ATOM 6329 O O . THR A 1 849 ? 19.385 -5.601 -11.633 1.00 87.00 849 THR A O 1
ATOM 6332 N N . ASP A 1 850 ? 21.257 -5.558 -10.382 1.00 73.38 850 ASP A N 1
ATOM 6333 C CA . ASP A 1 850 ? 21.559 -4.135 -10.591 1.00 73.38 850 ASP A CA 1
ATOM 6334 C C . ASP A 1 850 ? 22.519 -3.907 -11.775 1.00 73.38 850 ASP A C 1
ATOM 6336 O O . ASP A 1 850 ? 22.645 -2.786 -12.259 1.00 73.38 850 ASP A O 1
ATOM 6340 N N . ALA A 1 851 ? 23.261 -4.944 -12.194 1.00 74.88 851 ALA A N 1
ATOM 6341 C CA . ALA A 1 851 ? 24.357 -4.824 -13.162 1.00 74.88 851 ALA A CA 1
ATOM 6342 C C . ALA A 1 851 ? 24.791 -6.180 -13.766 1.00 74.88 851 ALA A C 1
ATOM 6344 O O . ALA A 1 851 ? 25.994 -6.450 -13.888 1.00 74.88 851 ALA A O 1
ATOM 6345 N N . GLY A 1 852 ? 23.843 -7.041 -14.130 1.00 85.06 852 GLY A N 1
ATOM 6346 C CA . GLY A 1 852 ? 24.101 -8.326 -14.785 1.00 85.06 852 GLY A CA 1
ATOM 6347 C C . GLY A 1 852 ? 23.061 -8.665 -15.850 1.00 85.06 852 GLY A C 1
ATOM 6348 O O . GLY A 1 852 ? 22.052 -7.970 -15.979 1.00 85.06 852 GLY A O 1
ATOM 6349 N N . GLU A 1 853 ? 23.312 -9.758 -16.569 1.00 93.00 853 GLU A N 1
ATOM 6350 C CA . GLU A 1 853 ? 22.379 -10.369 -17.518 1.00 93.00 853 GLU A CA 1
ATOM 6351 C C . GLU A 1 853 ? 21.991 -11.769 -17.041 1.00 93.00 853 GLU A C 1
ATOM 6353 O O . GLU A 1 853 ? 22.848 -12.590 -16.702 1.00 93.00 853 GLU A O 1
ATOM 6358 N N . GLY A 1 854 ? 20.697 -12.076 -17.077 1.00 94.12 854 GLY A N 1
ATOM 6359 C CA . GLY A 1 854 ? 20.186 -13.423 -16.844 1.00 94.12 854 GLY A CA 1
ATOM 6360 C C . GLY A 1 854 ? 18.731 -13.566 -17.255 1.00 94.12 854 GLY A C 1
ATOM 6361 O O . GLY A 1 854 ? 18.114 -12.620 -17.743 1.00 94.12 854 GLY A O 1
ATOM 6362 N N . GLY A 1 855 ? 18.177 -14.760 -17.072 1.00 95.88 855 GLY A N 1
ATOM 6363 C CA . GLY A 1 855 ? 16.824 -15.033 -17.525 1.00 95.88 855 GLY A CA 1
ATOM 6364 C C . GLY A 1 855 ? 16.347 -16.467 -17.370 1.00 95.88 855 GLY A C 1
ATOM 6365 O O . GLY A 1 855 ? 16.917 -17.264 -16.622 1.00 95.88 855 GLY A O 1
ATOM 6366 N N . VAL A 1 856 ? 15.277 -16.767 -18.102 1.00 97.75 856 VAL A N 1
ATOM 6367 C CA . VAL A 1 856 ? 14.608 -18.074 -18.154 1.00 97.75 856 VAL A CA 1
ATOM 6368 C C . VAL A 1 856 ? 14.855 -18.740 -19.504 1.00 97.75 856 VAL A C 1
ATOM 6370 O O . VAL A 1 856 ? 15.046 -18.054 -20.508 1.00 97.75 856 VAL A O 1
ATOM 6373 N N . TRP A 1 857 ? 14.823 -20.070 -19.560 1.00 96.44 857 TRP A N 1
ATOM 6374 C CA . TRP A 1 857 ? 14.937 -20.804 -20.820 1.00 96.44 857 TRP A CA 1
ATOM 6375 C C . TRP A 1 857 ? 14.055 -22.051 -20.878 1.00 96.44 857 TRP A C 1
ATOM 6377 O O . TRP A 1 857 ? 13.656 -22.607 -19.856 1.00 96.44 857 TRP A O 1
ATOM 6387 N N . THR A 1 858 ? 13.761 -22.489 -22.101 1.00 95.38 858 THR A N 1
ATOM 6388 C CA . THR A 1 858 ? 13.034 -23.726 -22.417 1.00 95.38 858 THR A CA 1
ATOM 6389 C C . THR A 1 858 ? 13.730 -24.461 -23.553 1.00 95.38 858 THR A C 1
ATOM 6391 O O . THR A 1 858 ? 14.332 -23.837 -24.432 1.00 95.38 858 THR A O 1
ATOM 6394 N N . THR A 1 859 ? 13.617 -25.784 -23.577 1.00 93.62 859 THR A N 1
ATOM 6395 C CA . THR A 1 859 ? 13.896 -26.547 -24.797 1.00 93.62 859 THR A CA 1
ATOM 6396 C C . THR A 1 859 ? 12.730 -26.358 -25.775 1.00 93.62 859 THR A C 1
ATOM 6398 O O . THR A 1 859 ? 11.607 -26.028 -25.376 1.00 93.62 859 THR A O 1
ATOM 6401 N N . THR A 1 860 ? 13.003 -26.486 -27.069 1.00 92.19 860 THR A N 1
ATOM 6402 C CA . THR A 1 860 ? 12.016 -26.416 -28.156 1.00 92.19 860 THR A CA 1
ATOM 6403 C C . THR A 1 860 ? 11.899 -27.773 -28.839 1.00 92.19 860 THR A C 1
ATOM 6405 O O . THR A 1 860 ? 12.867 -28.532 -28.870 1.00 92.19 860 THR A O 1
ATOM 6408 N N . SER A 1 861 ? 10.754 -28.066 -29.452 1.00 90.75 861 SER A N 1
ATOM 6409 C CA . SER A 1 861 ? 10.524 -29.323 -30.186 1.00 90.75 861 SER A CA 1
ATOM 6410 C C . SER A 1 861 ? 11.445 -29.539 -31.404 1.00 90.75 861 SER A C 1
ATOM 6412 O O . SER A 1 861 ? 11.413 -30.603 -32.013 1.00 90.75 861 SER A O 1
ATOM 6414 N N . ALA A 1 862 ? 12.280 -28.554 -31.758 1.00 87.31 862 ALA A N 1
ATOM 6415 C CA . ALA A 1 862 ? 13.363 -28.666 -32.739 1.00 87.31 862 ALA A CA 1
ATOM 6416 C C . ALA A 1 862 ? 14.750 -28.920 -32.096 1.00 87.31 862 ALA A C 1
ATOM 6418 O O . ALA A 1 862 ? 15.774 -28.705 -32.739 1.00 87.31 862 ALA A O 1
ATOM 6419 N N . GLY A 1 863 ? 14.810 -29.303 -30.814 1.00 87.00 863 GLY A N 1
ATOM 6420 C CA . GLY A 1 863 ? 16.051 -29.579 -30.072 1.00 87.00 863 GLY A CA 1
ATOM 6421 C C . GLY A 1 863 ? 16.849 -28.339 -29.642 1.00 87.00 863 GLY A C 1
ATOM 6422 O O . GLY A 1 863 ? 17.897 -28.464 -29.013 1.00 87.00 863 GLY A O 1
ATOM 6423 N N . ARG A 1 864 ? 16.368 -27.130 -29.954 1.00 89.19 864 ARG A N 1
ATOM 6424 C CA . ARG A 1 864 ? 17.055 -25.859 -29.662 1.00 89.19 864 ARG A CA 1
ATOM 6425 C C . ARG A 1 864 ? 16.698 -25.365 -28.264 1.00 89.19 864 ARG A C 1
ATOM 6427 O O . ARG A 1 864 ? 15.545 -25.503 -27.856 1.00 89.19 864 ARG A O 1
ATOM 6434 N N . ARG A 1 865 ? 17.630 -24.721 -27.557 1.00 92.19 865 ARG A N 1
ATOM 6435 C CA . ARG A 1 865 ? 17.363 -24.078 -26.257 1.00 92.19 865 ARG A CA 1
ATOM 6436 C C . ARG A 1 865 ? 17.062 -22.594 -26.451 1.00 92.19 865 ARG A C 1
ATOM 6438 O O . ARG A 1 865 ? 17.969 -21.833 -26.776 1.00 92.19 865 ARG A O 1
ATOM 6445 N N . ALA A 1 866 ? 15.811 -22.185 -26.254 1.00 94.31 866 ALA A N 1
ATOM 6446 C CA . ALA A 1 866 ? 15.387 -20.789 -26.343 1.00 94.31 866 ALA A CA 1
ATOM 6447 C C . ALA A 1 866 ? 15.516 -20.098 -24.976 1.00 94.31 866 ALA A C 1
ATOM 6449 O O . ALA A 1 866 ? 14.963 -20.593 -23.992 1.00 94.31 866 ALA A O 1
ATOM 6450 N N . HIS A 1 867 ? 16.212 -18.960 -24.911 1.00 96.31 867 HIS A N 1
ATOM 6451 C CA . HIS A 1 867 ? 16.381 -18.164 -23.689 1.00 96.31 867 HIS A CA 1
ATOM 6452 C C . HIS A 1 867 ? 15.698 -16.803 -23.838 1.00 96.31 867 HIS A C 1
ATOM 6454 O O . HIS A 1 867 ? 15.829 -16.155 -24.874 1.00 96.31 867 HIS A O 1
ATOM 6460 N N . LEU A 1 868 ? 15.032 -16.339 -22.782 1.00 97.50 868 LEU A N 1
ATOM 6461 C CA . LEU A 1 868 ? 14.612 -14.949 -22.625 1.00 97.50 868 LEU A CA 1
ATOM 6462 C C . LEU A 1 868 ? 15.511 -14.307 -21.569 1.00 97.50 868 LEU A C 1
ATOM 6464 O O . LEU A 1 868 ? 15.406 -14.652 -20.393 1.00 97.50 868 LEU A O 1
ATOM 6468 N N . LEU A 1 869 ? 16.395 -13.409 -22.000 1.00 95.69 869 LEU A N 1
ATOM 6469 C CA . LEU A 1 869 ? 17.436 -12.765 -21.198 1.00 95.69 869 LEU A CA 1
ATOM 6470 C C . LEU A 1 869 ? 17.123 -11.277 -21.006 1.00 95.69 869 LEU A C 1
ATOM 6472 O O . LEU A 1 869 ? 16.688 -10.615 -21.947 1.00 95.69 869 LEU A O 1
ATOM 6476 N N . PHE A 1 870 ? 17.377 -10.746 -19.811 1.00 93.62 870 PHE A N 1
ATOM 6477 C CA . PHE A 1 870 ? 17.321 -9.314 -19.508 1.00 93.62 870 PHE A CA 1
ATOM 6478 C C . PHE A 1 870 ? 18.691 -8.835 -19.016 1.00 93.62 870 PHE A C 1
ATOM 6480 O O . PHE A 1 870 ? 19.194 -9.360 -18.019 1.00 93.62 870 PHE A O 1
ATOM 6487 N N . ASP A 1 871 ? 19.268 -7.836 -19.690 1.00 91.62 871 ASP A N 1
ATOM 6488 C CA . ASP A 1 871 ? 20.461 -7.117 -19.233 1.00 91.62 871 ASP A CA 1
ATOM 6489 C C . ASP A 1 871 ? 20.044 -5.803 -18.551 1.00 91.62 871 ASP A C 1
ATOM 6491 O O . ASP A 1 871 ? 19.440 -4.912 -19.158 1.00 91.62 871 ASP A O 1
ATOM 6495 N N . ALA A 1 872 ? 20.372 -5.685 -17.261 1.00 86.38 872 ALA A N 1
ATOM 6496 C CA . ALA A 1 872 ? 20.001 -4.534 -16.440 1.00 86.38 872 ALA A CA 1
ATOM 6497 C C . ALA A 1 872 ? 20.923 -3.308 -16.598 1.00 86.38 872 ALA A C 1
ATOM 6499 O O . ALA A 1 872 ? 20.588 -2.242 -16.080 1.00 86.38 872 ALA A O 1
ATOM 6500 N N . ARG A 1 873 ? 22.073 -3.439 -17.275 1.00 84.69 873 ARG A N 1
ATOM 6501 C CA . ARG A 1 873 ? 22.981 -2.325 -17.604 1.00 84.69 873 ARG A CA 1
ATOM 6502 C C . ARG A 1 873 ? 22.558 -1.639 -18.894 1.00 84.69 873 ARG A C 1
ATOM 6504 O O . ARG A 1 873 ? 22.564 -0.415 -18.953 1.00 84.69 873 ARG A O 1
ATOM 6511 N N . GLU A 1 874 ? 22.234 -2.437 -19.908 1.00 86.00 874 GLU A N 1
ATOM 6512 C CA . GLU A 1 874 ? 21.859 -1.960 -21.241 1.00 86.00 874 GLU A CA 1
ATOM 6513 C C . GLU A 1 874 ? 20.366 -1.612 -21.335 1.00 86.00 874 GLU A C 1
ATOM 6515 O O . GLU A 1 874 ? 19.971 -0.881 -22.235 1.00 86.00 874 GLU A O 1
ATOM 6520 N N . GLY A 1 875 ? 19.531 -2.094 -20.403 1.00 87.12 875 GLY A N 1
ATOM 6521 C CA . GLY A 1 875 ? 18.078 -1.911 -20.486 1.00 87.12 875 GLY A CA 1
ATOM 6522 C C . GLY A 1 875 ? 17.492 -2.716 -21.646 1.00 87.12 875 GLY A C 1
ATOM 6523 O O . GLY A 1 875 ? 16.644 -2.228 -22.386 1.00 87.12 875 GLY A O 1
ATOM 6524 N N . ARG A 1 876 ? 17.985 -3.944 -21.827 1.00 90.81 876 ARG A N 1
ATOM 6525 C CA . ARG A 1 876 ? 17.797 -4.756 -23.034 1.00 90.81 876 ARG A CA 1
ATOM 6526 C C . ARG A 1 876 ? 17.112 -6.074 -22.697 1.00 90.81 876 ARG A C 1
ATOM 6528 O O . ARG A 1 876 ? 17.466 -6.726 -21.714 1.00 90.81 876 ARG A O 1
ATOM 6535 N N . LEU A 1 877 ? 16.153 -6.490 -23.522 1.00 93.69 877 LEU A N 1
ATOM 6536 C CA . LEU A 1 877 ? 15.510 -7.806 -23.440 1.00 93.69 877 LEU A CA 1
ATOM 6537 C C . LEU A 1 877 ? 15.762 -8.580 -24.740 1.00 93.69 877 LEU A C 1
ATOM 6539 O O . LEU A 1 877 ? 15.462 -8.078 -25.821 1.00 93.69 877 LEU A O 1
ATOM 6543 N N . ARG A 1 878 ? 16.283 -9.807 -24.640 1.00 95.44 878 ARG A N 1
ATOM 6544 C CA . ARG A 1 878 ? 16.648 -10.659 -25.786 1.00 95.44 878 ARG A CA 1
ATOM 6545 C C . ARG A 1 878 ? 15.948 -12.008 -25.738 1.00 95.44 878 ARG A C 1
ATOM 6547 O O . ARG A 1 878 ? 15.943 -12.666 -24.703 1.00 95.44 878 ARG A O 1
ATOM 6554 N N . LEU A 1 879 ? 15.433 -12.448 -26.880 1.00 95.31 879 LEU A N 1
ATOM 6555 C CA . LEU A 1 879 ? 15.069 -13.832 -27.160 1.00 95.31 879 LEU A CA 1
ATOM 6556 C C . LEU A 1 879 ? 16.186 -14.444 -28.010 1.00 95.31 879 LEU A C 1
ATOM 6558 O O . LEU A 1 879 ? 16.325 -14.115 -29.190 1.00 95.31 879 LEU A O 1
ATOM 6562 N N . THR A 1 880 ? 16.985 -15.328 -27.419 1.00 94.69 880 THR A N 1
ATOM 6563 C CA . THR A 1 880 ? 18.037 -16.080 -28.118 1.00 94.69 880 THR A CA 1
ATOM 6564 C C . THR A 1 880 ? 17.612 -17.531 -28.323 1.00 94.69 880 THR A C 1
ATOM 6566 O O . THR A 1 880 ? 16.732 -18.043 -27.626 1.00 94.69 880 THR A O 1
ATOM 6569 N N . ALA A 1 881 ? 18.269 -18.226 -29.248 1.00 90.56 881 ALA A N 1
ATOM 6570 C CA . ALA A 1 881 ? 18.286 -19.681 -29.264 1.00 90.56 881 ALA A CA 1
ATOM 6571 C C . ALA A 1 881 ? 19.710 -20.213 -29.416 1.00 90.56 881 ALA A C 1
ATOM 6573 O O . ALA A 1 881 ? 20.513 -19.669 -30.174 1.00 90.56 881 ALA A O 1
ATOM 6574 N N . THR A 1 882 ? 19.995 -21.308 -28.716 1.00 85.88 882 THR A N 1
ATOM 6575 C CA . THR A 1 882 ? 21.230 -22.080 -28.854 1.00 85.88 882 THR A CA 1
ATOM 6576 C C . THR A 1 882 ? 20.941 -23.396 -29.568 1.00 85.88 882 THR A C 1
ATOM 6578 O O . THR A 1 882 ? 20.037 -24.136 -29.167 1.00 85.88 882 THR A O 1
ATOM 6581 N N . ALA A 1 883 ? 21.728 -23.687 -30.600 1.00 73.62 883 ALA A N 1
ATOM 6582 C CA . ALA A 1 883 ? 21.791 -24.970 -31.296 1.00 73.62 883 ALA A CA 1
ATOM 6583 C C . ALA A 1 883 ? 23.266 -25.285 -31.592 1.00 73.62 883 ALA A C 1
ATOM 6585 O O . ALA A 1 883 ? 24.045 -24.365 -31.829 1.00 73.62 883 ALA A O 1
ATOM 6586 N N . ASP A 1 884 ? 23.662 -26.557 -31.511 1.00 69.19 884 ASP A N 1
ATOM 6587 C CA . ASP A 1 884 ? 25.019 -27.039 -31.837 1.00 69.19 884 ASP A CA 1
ATOM 6588 C C . ASP A 1 884 ? 26.172 -26.249 -31.172 1.00 69.19 884 ASP A C 1
ATOM 6590 O O . ASP A 1 884 ? 27.265 -26.097 -31.715 1.00 69.19 884 ASP A O 1
ATOM 6594 N N . GLY A 1 885 ? 25.918 -25.720 -29.969 1.00 69.12 885 GLY A N 1
ATOM 6595 C CA . GLY A 1 885 ? 26.864 -24.910 -29.193 1.00 69.12 885 GLY A CA 1
ATOM 6596 C C . GLY A 1 885 ? 26.948 -23.426 -29.578 1.00 69.12 885 GLY A C 1
ATOM 6597 O O . GLY A 1 885 ? 27.614 -22.674 -28.870 1.00 69.12 885 GLY A O 1
ATOM 6598 N N . GLN A 1 886 ? 26.263 -22.970 -30.632 1.00 77.75 886 GLN A N 1
ATOM 6599 C CA . GLN A 1 886 ? 26.203 -21.553 -31.010 1.00 77.75 886 GLN A CA 1
ATOM 6600 C C . GLN A 1 886 ? 24.906 -20.897 -30.525 1.00 77.75 886 GLN A C 1
ATOM 6602 O O . GLN A 1 886 ? 23.808 -21.383 -30.792 1.00 77.75 886 GLN A O 1
ATOM 6607 N N . GLU A 1 887 ? 25.029 -19.775 -29.811 1.00 87.44 887 GLU A N 1
ATOM 6608 C CA . GLU A 1 887 ? 23.907 -18.918 -29.412 1.00 87.44 887 GLU A CA 1
ATOM 6609 C C . GLU A 1 887 ? 23.684 -17.806 -30.447 1.00 87.44 887 GLU A C 1
ATOM 6611 O O . GLU A 1 887 ? 24.623 -17.122 -30.853 1.00 87.44 887 GLU A O 1
ATOM 6616 N N . ARG A 1 888 ? 22.428 -17.614 -30.862 1.00 90.12 888 ARG A N 1
ATOM 6617 C CA . ARG A 1 888 ? 22.005 -16.582 -31.813 1.00 90.12 888 ARG A CA 1
ATOM 6618 C C . ARG A 1 888 ? 20.805 -15.813 -31.262 1.00 90.12 888 ARG A C 1
ATOM 6620 O O . ARG A 1 888 ? 19.799 -16.421 -30.898 1.00 90.12 888 ARG A O 1
ATOM 6627 N N . THR A 1 889 ? 20.870 -14.481 -31.267 1.00 92.75 889 THR A N 1
ATOM 6628 C CA . THR A 1 889 ? 19.691 -13.630 -31.041 1.00 92.75 889 THR A CA 1
ATOM 6629 C C . THR A 1 889 ? 18.671 -13.844 -32.160 1.00 92.75 889 THR A C 1
ATOM 6631 O O . THR A 1 889 ? 19.017 -13.801 -33.342 1.00 92.75 889 THR A O 1
ATOM 6634 N N . LEU A 1 890 ? 17.415 -14.091 -31.786 1.00 91.19 890 LEU A N 1
ATOM 6635 C CA . LEU A 1 890 ? 16.285 -14.234 -32.708 1.00 91.19 890 LEU A CA 1
ATOM 6636 C C . LEU A 1 890 ? 15.421 -12.969 -32.749 1.00 91.19 890 LEU A C 1
ATOM 6638 O O . LEU A 1 890 ? 14.931 -12.602 -33.812 1.00 91.19 890 LEU A O 1
ATOM 6642 N N . ALA A 1 891 ? 15.249 -12.313 -31.601 1.00 91.88 891 ALA A N 1
ATOM 6643 C CA . ALA A 1 891 ? 14.634 -10.997 -31.473 1.00 91.88 891 ALA A CA 1
ATOM 6644 C C . ALA A 1 891 ? 15.201 -10.291 -30.233 1.00 91.88 891 ALA A C 1
ATOM 6646 O O . ALA A 1 891 ? 15.473 -10.942 -29.225 1.00 91.88 891 ALA A O 1
ATOM 6647 N N . GLU A 1 892 ? 15.353 -8.973 -30.279 1.00 94.12 892 GLU A N 1
ATOM 6648 C CA . GLU A 1 892 ? 15.743 -8.161 -29.125 1.00 94.12 892 GLU A CA 1
ATOM 6649 C C . GLU A 1 892 ? 15.057 -6.797 -29.155 1.00 94.12 892 GLU A C 1
ATOM 6651 O O . GLU A 1 892 ? 14.533 -6.375 -30.185 1.00 94.12 892 GLU A O 1
ATOM 6656 N N . VAL A 1 893 ? 15.001 -6.148 -27.995 1.00 92.50 893 VAL A N 1
ATOM 6657 C CA . VAL A 1 893 ? 14.450 -4.805 -27.828 1.00 92.50 893 VAL A CA 1
ATOM 6658 C C . VAL A 1 893 ? 15.278 -4.041 -26.797 1.00 92.50 893 VAL A C 1
ATOM 6660 O O . VAL A 1 893 ? 15.552 -4.549 -25.705 1.00 92.50 893 VAL A O 1
ATOM 6663 N N . ASP A 1 894 ? 15.677 -2.835 -27.193 1.00 87.38 894 ASP A N 1
ATOM 6664 C CA . ASP A 1 894 ? 16.423 -1.854 -26.402 1.00 87.38 894 ASP A CA 1
ATOM 6665 C C . ASP A 1 894 ? 15.477 -0.856 -25.713 1.00 87.38 894 ASP A C 1
ATOM 6667 O O . ASP A 1 894 ? 14.253 -0.942 -25.852 1.00 87.38 894 ASP A O 1
ATOM 6671 N N . ASP A 1 895 ? 16.040 0.066 -24.924 1.00 73.88 895 ASP A N 1
ATOM 6672 C CA . ASP A 1 895 ? 15.317 1.096 -24.15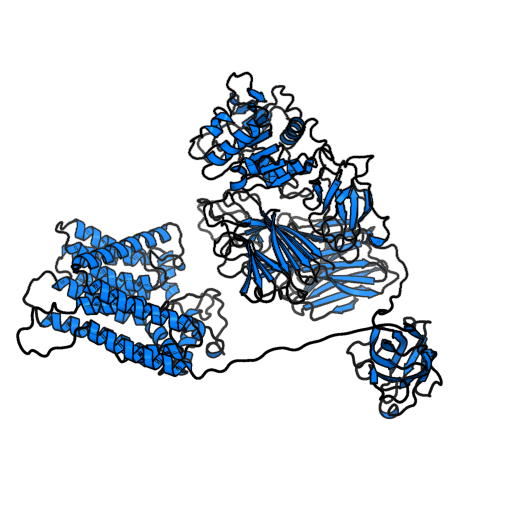8 1.00 73.88 895 ASP A CA 1
ATOM 6673 C C . ASP A 1 895 ? 14.185 0.544 -23.262 1.00 73.88 895 ASP A C 1
ATOM 6675 O O . ASP A 1 895 ? 13.222 1.233 -22.902 1.00 73.88 895 ASP A O 1
ATOM 6679 N N . VAL A 1 896 ? 14.306 -0.719 -22.840 1.00 73.12 896 VAL A N 1
ATOM 6680 C CA . VAL A 1 896 ? 13.367 -1.381 -21.937 1.00 73.12 896 VAL A CA 1
ATOM 6681 C C . VAL A 1 896 ? 13.521 -0.760 -20.545 1.00 73.12 896 VAL A C 1
ATOM 6683 O O . VAL A 1 896 ? 14.573 -0.922 -19.923 1.00 73.12 896 VAL A O 1
ATOM 6686 N N . PRO A 1 897 ? 12.493 -0.072 -20.000 1.00 61.88 897 PRO A N 1
ATOM 6687 C CA . PRO A 1 897 ? 12.696 0.876 -18.907 1.00 61.88 897 PRO A CA 1
ATOM 6688 C C . PRO A 1 897 ? 13.458 0.322 -17.696 1.00 61.88 897 PRO A C 1
ATOM 6690 O O . PRO A 1 897 ? 13.044 -0.658 -17.060 1.00 61.88 897 PRO A O 1
ATOM 6693 N N . GLY A 1 898 ? 14.551 1.003 -17.346 1.00 50.78 898 GLY A N 1
ATOM 6694 C CA . GLY A 1 898 ? 15.396 0.708 -16.196 1.00 50.78 898 GLY A CA 1
ATOM 6695 C C . GLY A 1 898 ? 16.408 1.828 -15.898 1.00 50.78 898 GLY A C 1
ATOM 6696 O O . GLY A 1 898 ? 16.608 2.704 -16.736 1.00 50.78 898 GLY A O 1
ATOM 6697 N N . PRO A 1 899 ? 17.038 1.826 -14.708 1.00 44.16 899 PRO A N 1
ATOM 6698 C CA . PRO A 1 899 ? 16.794 0.921 -13.589 1.00 44.16 899 PRO A CA 1
ATOM 6699 C C . PRO A 1 899 ? 15.889 1.560 -12.517 1.00 44.16 899 PRO A C 1
ATOM 6701 O O . PRO A 1 899 ? 16.325 2.383 -11.714 1.00 44.16 899 PRO A O 1
ATOM 6704 N N . ASN A 1 900 ? 14.640 1.093 -12.410 1.00 51.22 900 ASN A N 1
ATOM 6705 C CA . ASN A 1 900 ? 13.955 1.100 -11.113 1.00 51.22 900 ASN A CA 1
ATOM 6706 C C . ASN A 1 900 ? 14.489 -0.108 -10.332 1.00 51.22 900 ASN A C 1
ATOM 6708 O O . ASN A 1 900 ? 14.168 -1.245 -10.678 1.00 51.22 900 ASN A O 1
ATOM 6712 N N . THR A 1 901 ? 15.334 0.125 -9.322 1.00 57.75 901 THR A N 1
ATOM 6713 C CA . THR A 1 901 ? 16.034 -0.939 -8.583 1.00 57.75 901 THR A CA 1
ATOM 6714 C C . THR A 1 901 ? 15.057 -1.819 -7.803 1.00 57.75 901 THR A C 1
ATOM 6716 O O . THR A 1 901 ? 14.506 -1.444 -6.765 1.00 57.75 901 THR A O 1
ATOM 6719 N N . GLY A 1 902 ? 14.812 -3.013 -8.335 1.00 78.62 902 GLY A N 1
ATOM 6720 C CA . GLY A 1 902 ? 13.809 -3.940 -7.837 1.00 78.62 902 GLY A CA 1
ATOM 6721 C C . GLY A 1 902 ? 13.554 -5.080 -8.816 1.00 78.62 902 GLY A C 1
ATOM 6722 O O . GLY A 1 902 ? 14.090 -5.112 -9.922 1.00 78.62 902 GLY A O 1
ATOM 6723 N N . TRP A 1 903 ? 12.724 -6.024 -8.386 1.00 88.62 903 TRP A N 1
ATOM 6724 C CA . TRP A 1 903 ? 12.428 -7.235 -9.142 1.00 88.62 903 TRP A CA 1
ATOM 6725 C C . TRP A 1 903 ? 11.708 -6.943 -10.463 1.00 88.62 903 TRP A C 1
ATOM 6727 O O . TRP A 1 903 ? 10.931 -5.991 -10.547 1.00 88.62 903 TRP A O 1
ATOM 6737 N N . ARG A 1 904 ? 11.956 -7.776 -11.472 1.00 88.75 904 ARG A N 1
ATOM 6738 C CA . ARG A 1 904 ? 11.276 -7.817 -12.776 1.00 88.75 904 ARG A CA 1
ATOM 6739 C C . ARG A 1 904 ? 10.671 -9.210 -12.963 1.00 88.75 904 ARG A C 1
ATOM 6741 O O . ARG A 1 904 ? 11.295 -10.162 -12.502 1.00 88.75 904 ARG A O 1
ATOM 6748 N N . ARG A 1 905 ? 9.529 -9.383 -13.639 1.00 92.50 905 ARG A N 1
ATOM 6749 C CA . ARG A 1 905 ? 9.085 -10.738 -14.062 1.00 92.50 905 ARG A CA 1
ATOM 6750 C C . ARG A 1 905 ? 9.420 -10.953 -15.525 1.00 92.50 905 ARG A C 1
ATOM 6752 O O . ARG A 1 905 ? 8.942 -10.187 -16.353 1.00 92.50 905 ARG A O 1
ATOM 6759 N N . LEU A 1 906 ? 10.175 -12.004 -15.828 1.00 95.31 906 LEU A N 1
ATOM 6760 C CA . LEU A 1 906 ? 10.361 -12.501 -17.189 1.00 95.31 906 LEU A CA 1
ATOM 6761 C C . LEU A 1 906 ? 9.440 -13.705 -17.402 1.00 95.31 906 LEU A C 1
ATOM 6763 O O . LEU A 1 906 ? 9.415 -14.598 -16.553 1.00 95.31 906 LEU A O 1
ATOM 6767 N N . SER A 1 907 ? 8.752 -13.759 -18.546 1.00 97.00 907 SER A N 1
ATOM 6768 C CA . SER A 1 907 ? 7.965 -14.933 -18.952 1.00 97.00 907 SER A CA 1
ATOM 6769 C C . SER A 1 907 ? 8.187 -15.270 -20.429 1.00 97.00 907 SER A C 1
ATOM 6771 O O . SER A 1 907 ? 8.023 -14.414 -21.299 1.00 97.00 907 SER A O 1
ATOM 6773 N N . LEU A 1 908 ? 8.530 -16.529 -20.714 1.00 97.31 908 LEU A N 1
ATOM 6774 C CA . LEU A 1 908 ? 8.772 -17.073 -22.053 1.00 97.31 908 LEU A CA 1
ATOM 6775 C C . LEU A 1 908 ? 7.762 -18.184 -22.361 1.00 97.31 908 LEU A C 1
ATOM 6777 O O . LEU A 1 908 ? 7.613 -19.127 -21.581 1.00 97.31 908 LEU A O 1
ATOM 6781 N N . MET A 1 909 ? 7.089 -18.096 -23.510 1.00 93.81 909 MET A N 1
ATOM 6782 C CA . MET A 1 909 ? 6.156 -19.129 -23.972 1.00 93.81 909 MET A CA 1
ATOM 6783 C C . MET A 1 909 ? 5.968 -19.154 -25.484 1.00 93.81 909 MET A C 1
ATOM 6785 O O . MET A 1 909 ? 6.153 -18.147 -26.168 1.00 93.81 909 MET A O 1
ATOM 6789 N N . LYS A 1 910 ? 5.509 -20.303 -25.986 1.00 87.75 910 LYS A N 1
ATOM 6790 C CA . LYS A 1 910 ? 4.901 -20.425 -27.308 1.00 87.75 910 LYS A CA 1
ATOM 6791 C C . LYS A 1 910 ? 3.388 -20.265 -27.175 1.00 87.75 910 LYS A C 1
ATOM 6793 O O . LYS A 1 910 ? 2.738 -21.138 -26.609 1.00 87.75 910 LYS A O 1
ATOM 6798 N N . GLN A 1 911 ? 2.825 -19.183 -27.703 1.00 75.62 911 GLN A N 1
ATOM 6799 C CA . GLN A 1 911 ? 1.379 -18.946 -27.699 1.00 75.62 911 GLN A CA 1
ATOM 6800 C C . GLN A 1 911 ? 0.961 -18.396 -29.065 1.00 75.62 911 GLN A C 1
ATOM 6802 O O . GLN A 1 911 ? 1.606 -17.504 -29.618 1.00 75.62 911 GLN A O 1
ATOM 6807 N N . ASN A 1 912 ? -0.103 -18.967 -29.630 1.00 69.75 912 ASN A N 1
ATOM 6808 C CA . ASN A 1 912 ? -0.461 -18.824 -31.041 1.00 69.75 912 ASN A CA 1
ATOM 6809 C C . ASN A 1 912 ? 0.755 -19.127 -31.961 1.00 69.75 912 ASN A C 1
ATOM 6811 O O . ASN A 1 912 ? 1.614 -19.947 -31.609 1.00 69.75 912 ASN A O 1
ATOM 6815 N N . SER A 1 913 ? 0.840 -18.528 -33.155 1.00 77.88 913 SER A N 1
ATOM 6816 C CA . SER A 1 913 ? 1.974 -18.748 -34.074 1.00 77.88 913 SER A CA 1
ATOM 6817 C C . SER A 1 913 ? 3.266 -18.033 -33.670 1.00 77.88 913 SER A C 1
ATOM 6819 O O . SER A 1 913 ? 4.260 -18.130 -34.375 1.00 77.88 913 SER A O 1
ATOM 6821 N N . GLU A 1 914 ? 3.350 -17.453 -32.472 1.00 87.25 914 GLU A N 1
ATOM 6822 C CA . GLU A 1 914 ? 4.531 -16.721 -32.003 1.00 87.25 914 GLU A CA 1
ATOM 6823 C C . GLU A 1 914 ? 5.238 -17.426 -30.835 1.00 87.25 914 GLU A C 1
ATOM 6825 O O . GLU A 1 914 ? 4.613 -18.144 -30.048 1.00 87.25 914 GLU A O 1
ATOM 6830 N N . TRP A 1 915 ? 6.552 -17.248 -30.724 1.00 91.06 915 TRP A N 1
ATOM 6831 C CA . TRP A 1 915 ? 7.221 -17.202 -29.425 1.00 91.06 915 TRP A CA 1
ATOM 6832 C C . TRP A 1 915 ? 7.036 -15.801 -28.850 1.00 91.06 915 TRP A C 1
ATOM 6834 O O . TRP A 1 915 ? 7.185 -14.812 -29.569 1.00 91.06 915 TRP A O 1
ATOM 6844 N N . GLN A 1 916 ? 6.713 -15.715 -27.563 1.00 93.62 916 GLN A N 1
ATOM 6845 C CA . GLN A 1 916 ? 6.467 -14.454 -26.875 1.00 93.62 916 GLN A CA 1
ATOM 6846 C C . GLN A 1 916 ? 7.420 -14.298 -25.688 1.00 93.62 916 GLN A C 1
ATOM 6848 O O . GLN A 1 916 ? 7.500 -15.178 -24.826 1.00 93.62 916 GLN A O 1
ATOM 6853 N N . GLY A 1 917 ? 8.115 -13.161 -25.640 1.00 94.81 917 GLY A N 1
ATOM 6854 C CA . GLY A 1 917 ? 8.943 -12.734 -24.515 1.00 94.81 917 GLY A CA 1
ATOM 6855 C C . GLY A 1 917 ? 8.281 -11.578 -23.773 1.00 94.81 917 GLY A C 1
ATOM 6856 O O . GLY A 1 917 ? 8.072 -10.507 -24.346 1.00 94.81 917 GLY A O 1
ATOM 6857 N N . TRP A 1 918 ? 7.945 -11.790 -22.504 1.00 93.69 918 TRP A N 1
ATOM 6858 C CA . TRP A 1 918 ? 7.247 -10.820 -21.660 1.00 93.69 918 TRP A CA 1
ATOM 6859 C C . TRP A 1 918 ? 8.157 -10.284 -20.555 1.00 93.69 918 TRP A C 1
ATOM 6861 O O . TRP A 1 918 ? 8.962 -11.029 -19.993 1.00 93.69 918 TRP A O 1
ATOM 6871 N N . LEU A 1 919 ? 7.974 -9.006 -20.214 1.00 89.88 919 LEU A N 1
ATOM 6872 C CA . LEU A 1 919 ? 8.604 -8.356 -19.068 1.00 89.88 919 LEU A CA 1
ATOM 6873 C C . LEU A 1 919 ? 7.567 -7.536 -18.288 1.00 89.88 919 LEU A C 1
ATOM 6875 O O . LEU A 1 919 ? 6.862 -6.717 -18.876 1.00 89.88 919 LEU A O 1
ATOM 6879 N N . ASP A 1 920 ? 7.490 -7.747 -16.973 1.00 86.44 920 ASP A N 1
ATOM 6880 C CA . ASP A 1 920 ? 6.586 -7.052 -16.036 1.00 86.44 920 ASP A CA 1
ATOM 6881 C C . ASP A 1 920 ? 5.105 -7.061 -16.484 1.00 86.44 920 ASP A C 1
ATOM 6883 O O . ASP A 1 920 ? 4.382 -6.073 -16.357 1.00 86.44 920 ASP A O 1
ATOM 6887 N N . GLY A 1 921 ? 4.656 -8.179 -17.066 1.00 83.25 921 GLY A N 1
ATOM 6888 C CA . GLY A 1 921 ? 3.289 -8.338 -17.570 1.00 83.25 921 GLY A CA 1
ATOM 6889 C C . GLY A 1 921 ? 2.990 -7.667 -18.913 1.00 83.25 921 GLY A C 1
ATOM 6890 O O . GLY A 1 921 ? 1.831 -7.651 -19.315 1.00 83.25 921 GLY A O 1
ATOM 6891 N N . ILE A 1 922 ? 4.004 -7.157 -19.621 1.00 85.56 922 ILE A N 1
ATOM 6892 C CA . ILE A 1 922 ? 3.884 -6.592 -20.973 1.00 85.56 922 ILE A CA 1
ATOM 6893 C C . ILE A 1 922 ? 4.621 -7.501 -21.965 1.00 85.56 922 ILE A C 1
ATOM 6895 O O . ILE A 1 922 ? 5.785 -7.844 -21.747 1.00 85.56 922 ILE A O 1
ATOM 6899 N N . CYS A 1 923 ? 3.976 -7.869 -23.076 1.00 90.19 923 CYS A N 1
ATOM 6900 C CA . CYS A 1 923 ? 4.632 -8.592 -24.167 1.00 90.19 923 CYS A CA 1
ATOM 6901 C C . CYS A 1 923 ? 5.607 -7.642 -24.874 1.00 90.19 923 CYS A C 1
ATOM 6903 O O . CYS A 1 923 ? 5.188 -6.622 -25.419 1.00 90.19 923 CYS A O 1
ATOM 6905 N N . ARG A 1 924 ? 6.905 -7.952 -24.839 1.00 90.69 924 ARG A N 1
ATOM 6906 C CA . ARG A 1 924 ? 7.981 -7.095 -25.368 1.00 90.69 924 ARG A CA 1
ATOM 6907 C C . ARG A 1 924 ? 8.619 -7.645 -26.636 1.00 90.69 924 ARG A C 1
ATOM 6909 O O . ARG A 1 924 ? 9.084 -6.864 -27.452 1.00 90.69 924 ARG A O 1
ATOM 6916 N N . LEU A 1 925 ? 8.606 -8.965 -26.809 1.00 92.69 925 LEU A N 1
ATOM 6917 C CA . LEU A 1 925 ? 9.105 -9.652 -27.997 1.00 92.69 925 LEU A CA 1
ATOM 6918 C C . LEU A 1 925 ? 8.027 -10.586 -28.542 1.00 92.69 925 LEU A C 1
ATOM 6920 O O . LEU A 1 925 ? 7.418 -11.338 -27.779 1.00 92.69 925 LEU A O 1
ATOM 6924 N N . ARG A 1 926 ? 7.829 -10.559 -29.861 1.00 91.25 926 ARG A N 1
ATOM 6925 C CA . ARG A 1 926 ? 7.006 -11.503 -30.622 1.00 91.25 926 ARG A CA 1
ATOM 6926 C C . ARG A 1 926 ? 7.837 -12.018 -31.790 1.00 91.25 926 ARG A C 1
ATOM 6928 O O . ARG A 1 926 ? 8.427 -11.223 -32.514 1.00 91.25 926 ARG A O 1
ATOM 6935 N N . LEU A 1 927 ? 7.906 -13.335 -31.951 1.00 88.81 927 LEU A N 1
ATOM 6936 C CA . LEU A 1 927 ? 8.675 -13.988 -33.008 1.00 88.81 927 LEU A CA 1
ATOM 6937 C C . LEU A 1 927 ? 7.812 -15.072 -33.675 1.00 88.81 927 LEU A C 1
ATOM 6939 O O . LEU A 1 927 ? 7.631 -16.139 -33.079 1.00 88.81 927 LEU A O 1
ATOM 6943 N N . PRO A 1 928 ? 7.277 -14.834 -34.885 1.00 84.19 928 PRO A N 1
ATOM 6944 C CA . PRO A 1 928 ? 6.522 -15.834 -35.635 1.00 84.19 928 PRO A CA 1
ATOM 6945 C C . PRO A 1 928 ? 7.354 -17.095 -35.921 1.00 84.19 928 PRO A C 1
ATOM 6947 O O . PRO A 1 928 ? 8.396 -17.037 -36.570 1.00 84.19 928 PRO A O 1
ATOM 6950 N N . VAL A 1 929 ? 6.888 -18.240 -35.420 1.00 76.81 929 VAL A N 1
ATOM 6951 C CA . VAL A 1 929 ? 7.449 -19.581 -35.645 1.00 76.81 929 VAL A CA 1
ATOM 6952 C C . VAL A 1 929 ? 6.298 -20.582 -35.605 1.00 76.81 929 VAL A C 1
ATOM 6954 O O . VAL A 1 929 ? 5.687 -20.785 -34.553 1.00 76.81 929 VAL A O 1
ATOM 6957 N N . ASP A 1 930 ? 5.998 -21.244 -36.720 1.00 64.88 930 ASP A N 1
ATOM 6958 C CA . ASP A 1 930 ? 4.818 -22.111 -36.773 1.00 64.88 930 ASP A CA 1
ATOM 6959 C C . ASP A 1 930 ? 5.031 -23.508 -36.186 1.00 64.88 930 ASP A C 1
ATOM 6961 O O . ASP A 1 930 ? 4.185 -23.995 -35.433 1.00 64.88 930 ASP A O 1
ATOM 6965 N N . ARG A 1 931 ? 6.158 -24.149 -36.513 1.00 75.56 931 ARG A N 1
ATOM 6966 C CA . ARG A 1 931 ? 6.362 -25.601 -36.344 1.00 75.56 931 ARG A CA 1
ATOM 6967 C C . ARG A 1 931 ? 7.002 -26.024 -35.016 1.00 75.56 931 ARG A C 1
ATOM 6969 O O . ARG A 1 931 ? 7.427 -27.167 -34.890 1.00 75.56 931 ARG A O 1
ATOM 6976 N N . GLU A 1 932 ? 7.071 -25.130 -34.032 1.00 85.00 932 GLU A N 1
ATOM 6977 C CA . GLU A 1 932 ? 7.717 -25.403 -32.741 1.00 85.00 932 GLU A CA 1
ATOM 6978 C C . GLU A 1 932 ? 6.839 -25.069 -31.536 1.00 85.00 932 GLU A C 1
ATOM 6980 O O . GLU A 1 932 ? 5.993 -24.177 -31.583 1.00 85.00 932 GLU A O 1
ATOM 6985 N N . HIS A 1 933 ? 7.092 -25.773 -30.438 1.00 87.56 933 HIS A N 1
ATOM 6986 C CA . HIS A 1 933 ? 6.543 -25.526 -29.107 1.00 87.56 933 HIS A CA 1
ATOM 6987 C C . HIS A 1 933 ? 7.625 -25.750 -28.037 1.00 87.56 933 HIS A C 1
ATOM 6989 O O . HIS A 1 933 ? 8.715 -26.237 -28.344 1.00 87.56 933 HIS A O 1
ATOM 6995 N N . SER A 1 934 ? 7.348 -25.355 -26.793 1.00 91.31 934 SER A N 1
ATOM 6996 C CA . SER A 1 934 ? 8.191 -25.669 -25.633 1.00 91.31 934 SER A CA 1
ATOM 6997 C C . SER A 1 934 ? 8.092 -27.149 -25.280 1.00 91.31 934 SER A C 1
ATOM 6999 O O . SER A 1 934 ? 6.986 -27.673 -25.169 1.00 91.31 934 SER A O 1
ATOM 7001 N N . VAL A 1 935 ? 9.245 -27.785 -25.078 1.00 91.75 935 VAL A N 1
ATOM 7002 C CA . VAL A 1 935 ? 9.384 -29.153 -24.556 1.00 91.75 935 VAL A CA 1
ATOM 7003 C C . VAL A 1 935 ? 10.332 -29.149 -23.355 1.00 91.75 935 VAL A C 1
ATOM 7005 O O . VAL A 1 935 ? 11.116 -28.208 -23.185 1.00 91.75 935 VAL A O 1
ATOM 7008 N N . GLY A 1 936 ? 10.252 -30.170 -22.505 1.00 81.25 936 GLY A N 1
ATOM 7009 C CA . GLY A 1 936 ? 11.151 -30.350 -21.370 1.00 81.25 936 GLY A CA 1
ATOM 7010 C C . GLY A 1 936 ? 12.616 -30.543 -21.795 1.00 81.25 936 GLY A C 1
ATOM 7011 O O . GLY A 1 936 ? 12.881 -30.932 -22.932 1.00 81.25 936 GLY A O 1
ATOM 7012 N N . PRO A 1 937 ? 13.593 -30.255 -20.913 1.00 92.25 937 PRO A N 1
ATOM 7013 C CA . PRO A 1 937 ? 13.472 -29.552 -19.635 1.00 92.25 937 PRO A CA 1
ATOM 7014 C C . PRO A 1 937 ? 13.396 -28.022 -19.830 1.00 92.25 937 PRO A C 1
ATOM 7016 O O . PRO A 1 937 ? 13.589 -27.497 -20.933 1.00 92.25 937 PRO A O 1
ATOM 7019 N N . PHE A 1 938 ? 13.193 -27.296 -18.729 1.00 95.44 938 PHE A N 1
ATOM 7020 C CA . PHE A 1 938 ? 13.318 -25.834 -18.663 1.00 95.44 938 PHE A CA 1
ATOM 7021 C C . PHE A 1 938 ? 14.432 -25.422 -17.690 1.00 95.44 938 PHE A C 1
ATOM 7023 O O . PHE A 1 938 ? 14.963 -26.260 -16.956 1.00 95.44 938 PHE A O 1
ATOM 7030 N N . GLY A 1 939 ? 14.764 -24.130 -17.623 1.00 96.12 939 GLY A N 1
ATOM 7031 C CA . GLY A 1 939 ? 15.727 -23.662 -16.633 1.00 96.12 939 GLY A CA 1
ATOM 7032 C C . GLY A 1 939 ? 15.874 -22.155 -16.455 1.00 96.12 939 GLY A C 1
ATOM 7033 O O . GLY A 1 939 ? 15.094 -21.349 -16.966 1.00 96.12 939 GLY A O 1
ATOM 7034 N N . LEU A 1 940 ? 16.903 -21.799 -15.685 1.00 97.38 940 LEU A N 1
ATOM 7035 C CA . LEU A 1 940 ? 17.337 -20.435 -15.379 1.00 97.38 940 LEU A CA 1
ATOM 7036 C C . LEU A 1 940 ? 18.797 -20.255 -15.809 1.00 97.38 940 LEU A C 1
ATOM 7038 O O . LEU A 1 940 ? 19.562 -21.222 -15.852 1.00 97.38 940 LEU A O 1
ATOM 7042 N N . THR A 1 941 ? 19.213 -19.019 -16.085 1.00 96.12 941 THR A N 1
ATOM 7043 C CA . THR A 1 941 ? 20.618 -18.705 -16.385 1.00 96.12 941 THR A CA 1
ATOM 7044 C C . THR A 1 941 ? 21.030 -17.305 -15.930 1.00 96.12 941 THR A C 1
ATOM 7046 O O . THR A 1 941 ? 20.208 -16.394 -15.843 1.00 96.12 941 THR A O 1
ATOM 7049 N N . CYS A 1 942 ? 22.325 -17.133 -15.671 1.00 96.25 942 CYS A N 1
ATOM 7050 C CA . CYS A 1 942 ? 22.997 -15.851 -15.502 1.00 96.25 942 CYS A CA 1
ATOM 7051 C C . CYS A 1 942 ? 24.172 -15.814 -16.490 1.00 96.25 942 CYS A C 1
ATOM 7053 O O . CYS A 1 942 ? 25.125 -16.578 -16.349 1.00 96.25 942 CYS A O 1
ATOM 7055 N N . ARG A 1 943 ? 24.104 -14.953 -17.510 1.00 94.00 943 ARG A N 1
ATOM 7056 C CA . ARG A 1 943 ? 25.181 -14.777 -18.497 1.00 94.00 943 ARG A CA 1
ATOM 7057 C C . ARG A 1 943 ? 26.305 -13.912 -17.924 1.00 94.00 943 ARG A C 1
ATOM 7059 O O . ARG A 1 943 ? 27.474 -14.249 -18.097 1.00 94.00 943 ARG A O 1
ATOM 7066 N N . SER A 1 944 ? 25.979 -12.841 -17.193 1.00 93.19 944 SER A N 1
ATOM 7067 C CA . SER A 1 944 ? 26.978 -11.913 -16.647 1.00 93.19 944 SER A CA 1
ATOM 7068 C C . SER A 1 944 ? 26.610 -11.366 -15.261 1.00 93.19 944 SER A C 1
ATOM 7070 O O . SER A 1 944 ? 25.442 -11.175 -14.926 1.00 93.19 944 SER A O 1
ATOM 7072 N N . GLY A 1 945 ? 27.627 -11.072 -14.444 1.00 90.00 945 GLY A N 1
ATOM 7073 C CA . GLY A 1 945 ? 27.446 -10.480 -13.116 1.00 90.00 945 GLY A CA 1
ATOM 7074 C C . GLY A 1 945 ? 26.897 -11.466 -12.079 1.00 90.00 945 GLY A C 1
ATOM 7075 O O . GLY A 1 945 ? 27.491 -12.511 -11.824 1.00 90.00 945 GLY A O 1
ATOM 7076 N N . GLN A 1 946 ? 25.800 -11.093 -11.424 1.00 89.31 946 GLN A N 1
ATOM 7077 C CA . GLN A 1 946 ? 25.098 -11.921 -10.444 1.00 89.31 946 GLN A CA 1
ATOM 7078 C C . GLN A 1 946 ? 23.602 -11.629 -10.542 1.00 89.31 946 GLN A C 1
ATOM 7080 O O . GLN A 1 946 ? 23.205 -10.463 -10.617 1.00 89.31 946 GLN A O 1
ATOM 7085 N N . VAL A 1 947 ? 22.778 -12.675 -10.532 1.00 91.94 947 VAL A N 1
ATOM 7086 C CA . VAL A 1 947 ? 21.321 -12.573 -10.683 1.00 91.94 947 VAL A CA 1
ATOM 7087 C C . VAL A 1 947 ? 20.654 -13.321 -9.541 1.00 91.94 947 VAL A C 1
ATOM 7089 O O . VAL A 1 947 ? 20.953 -14.486 -9.294 1.00 91.94 947 VAL A O 1
ATOM 7092 N N . GLN A 1 948 ? 19.748 -12.654 -8.835 1.00 92.62 948 GLN A N 1
ATOM 7093 C CA . GLN A 1 948 ? 18.871 -13.297 -7.864 1.00 92.62 948 GLN A CA 1
ATOM 7094 C C . GLN A 1 948 ? 17.561 -13.682 -8.546 1.00 92.62 948 GLN A C 1
ATOM 7096 O O . GLN A 1 948 ? 17.064 -12.937 -9.392 1.00 92.62 948 GLN A O 1
ATOM 7101 N N . VAL A 1 949 ? 17.017 -14.842 -8.178 1.00 93.94 949 VAL A N 1
ATOM 7102 C CA . VAL A 1 949 ? 15.786 -15.392 -8.760 1.00 93.94 949 VAL A CA 1
ATOM 7103 C C . VAL A 1 949 ? 14.828 -15.813 -7.649 1.00 93.94 949 VAL A C 1
ATOM 7105 O O . VAL A 1 949 ? 15.258 -16.293 -6.599 1.00 93.94 949 VAL A O 1
ATOM 7108 N N . ASP A 1 950 ? 13.538 -15.609 -7.880 1.00 92.38 950 ASP A N 1
ATOM 7109 C CA . ASP A 1 950 ? 12.436 -15.989 -6.995 1.00 92.38 950 ASP A CA 1
ATOM 7110 C C . ASP A 1 950 ? 11.154 -16.242 -7.823 1.00 92.38 950 ASP A C 1
ATOM 7112 O O . ASP A 1 950 ? 11.162 -16.054 -9.043 1.00 92.38 950 ASP A O 1
ATOM 7116 N N . ASP A 1 951 ? 10.062 -16.668 -7.182 1.00 90.56 951 ASP A N 1
ATOM 7117 C CA . ASP A 1 951 ? 8.726 -16.860 -7.777 1.00 90.56 951 ASP A CA 1
ATOM 7118 C C . ASP A 1 951 ? 8.732 -17.615 -9.129 1.00 90.56 951 ASP A C 1
ATOM 7120 O O . ASP A 1 951 ? 8.061 -17.228 -10.094 1.00 90.56 951 ASP A O 1
ATOM 7124 N N . VAL A 1 952 ? 9.500 -18.703 -9.232 1.00 93.50 952 VAL A N 1
ATOM 7125 C CA . VAL A 1 952 ? 9.578 -19.501 -10.465 1.00 93.50 952 VAL A CA 1
ATOM 7126 C C . VAL A 1 952 ? 8.267 -20.259 -10.657 1.00 93.50 952 VAL A C 1
ATOM 7128 O O . VAL A 1 952 ? 7.822 -20.959 -9.750 1.00 93.50 952 VAL A O 1
ATOM 7131 N N . GLN A 1 953 ? 7.654 -20.155 -11.839 1.00 91.50 953 GLN A N 1
ATOM 7132 C CA . GLN A 1 953 ? 6.385 -20.808 -12.183 1.00 91.50 953 GLN A CA 1
ATOM 7133 C C . GLN A 1 953 ? 6.424 -21.376 -13.607 1.00 91.50 953 GLN A C 1
ATOM 7135 O O . GLN A 1 953 ? 6.552 -20.624 -14.575 1.00 91.50 953 GLN A O 1
ATOM 7140 N N . VAL A 1 954 ? 6.194 -22.684 -13.756 1.00 91.94 954 VAL A N 1
ATOM 7141 C CA . VAL A 1 954 ? 5.930 -23.316 -15.063 1.00 91.94 954 VAL A CA 1
ATOM 7142 C C . VAL A 1 954 ? 4.518 -23.880 -15.076 1.00 91.94 954 VAL A C 1
ATOM 7144 O O . VAL A 1 954 ? 4.111 -24.565 -14.137 1.00 91.94 954 VAL A O 1
ATOM 7147 N N . ARG A 1 955 ? 3.759 -23.567 -16.128 1.00 87.75 955 ARG A N 1
ATOM 7148 C CA . ARG A 1 955 ? 2.361 -23.983 -16.322 1.00 87.75 955 ARG A CA 1
ATOM 7149 C C . ARG A 1 955 ? 2.113 -24.279 -17.799 1.00 87.75 955 ARG A C 1
ATOM 7151 O O . ARG A 1 955 ? 2.704 -23.611 -18.649 1.00 87.75 955 ARG A O 1
ATOM 7158 N N . ASN A 1 956 ? 1.216 -25.218 -18.103 1.00 85.19 956 ASN A N 1
ATOM 7159 C CA . ASN A 1 956 ? 0.695 -25.405 -19.461 1.00 85.19 956 ASN A CA 1
ATOM 7160 C C . ASN A 1 956 ? 0.119 -24.076 -20.004 1.00 85.19 956 ASN A C 1
ATOM 7162 O O . ASN A 1 956 ? -0.610 -23.379 -19.295 1.00 85.19 956 ASN A O 1
ATOM 7166 N N . VAL A 1 957 ? 0.453 -23.725 -21.248 1.00 85.94 957 VAL A N 1
ATOM 7167 C CA . VAL A 1 957 ? 0.124 -22.436 -21.875 1.00 85.94 957 VAL A CA 1
ATOM 7168 C C . VAL A 1 957 ? -1.376 -22.244 -22.132 1.00 85.94 957 VAL A C 1
ATOM 7170 O O . VAL A 1 957 ? -1.833 -21.106 -22.202 1.00 85.94 957 VAL A O 1
ATOM 7173 N N . ALA A 1 958 ? -2.167 -23.321 -22.185 1.00 77.69 958 ALA A N 1
ATOM 7174 C CA . ALA A 1 958 ? -3.627 -23.246 -22.280 1.00 77.69 958 ALA A CA 1
ATOM 7175 C C . ALA A 1 958 ? -4.271 -22.551 -21.061 1.00 77.69 958 ALA A C 1
ATOM 7177 O O . ALA A 1 958 ? -5.310 -21.905 -21.201 1.00 77.69 958 ALA A O 1
ATOM 7178 N N . ASN A 1 959 ? -3.624 -22.620 -19.887 1.00 77.69 959 ASN A N 1
ATOM 7179 C CA . ASN A 1 959 ? -4.054 -21.918 -18.670 1.00 77.69 959 ASN A CA 1
ATOM 7180 C C . ASN A 1 959 ? -3.723 -20.424 -18.662 1.00 77.69 959 ASN A C 1
ATOM 7182 O O . ASN A 1 959 ? -4.156 -19.724 -17.747 1.00 77.69 959 ASN A O 1
ATOM 7186 N N . VAL A 1 960 ? -2.916 -19.925 -19.601 1.00 80.62 960 VAL A N 1
ATOM 7187 C CA . VAL A 1 960 ? -2.551 -18.508 -19.611 1.00 80.62 960 VAL A CA 1
ATOM 7188 C C . VAL A 1 960 ? -3.786 -17.691 -19.984 1.00 80.62 960 VAL A C 1
ATOM 7190 O O . VAL A 1 960 ? -4.391 -17.910 -21.032 1.00 80.62 960 VAL A O 1
ATOM 7193 N N . VAL A 1 961 ? -4.171 -16.747 -19.125 1.00 78.56 961 VAL A N 1
ATOM 7194 C CA . VAL A 1 961 ? -5.301 -15.846 -19.375 1.00 78.56 961 VAL A CA 1
ATOM 7195 C C . VAL A 1 961 ? -4.955 -14.991 -20.590 1.00 78.56 961 VAL A C 1
ATOM 7197 O O . VAL A 1 961 ? -3.923 -14.313 -20.593 1.00 78.56 961 VAL A O 1
ATOM 7200 N N . ASN A 1 962 ? -5.798 -15.043 -21.625 1.00 75.25 962 ASN A N 1
ATOM 7201 C CA . ASN A 1 962 ? -5.534 -14.388 -22.904 1.00 75.25 962 ASN A CA 1
ATOM 7202 C C . ASN A 1 962 ? -5.223 -12.886 -22.730 1.00 75.25 962 ASN A C 1
ATOM 7204 O O . ASN A 1 962 ? -5.819 -12.215 -21.890 1.00 75.25 962 ASN A O 1
ATOM 7208 N N . GLY A 1 963 ? -4.273 -12.366 -23.510 1.00 76.31 963 GLY A N 1
ATOM 7209 C CA . GLY A 1 963 ? -3.750 -11.004 -23.349 1.00 76.31 963 GLY A CA 1
ATOM 7210 C C . GLY A 1 963 ? -2.788 -10.810 -22.166 1.00 76.31 963 GLY A C 1
ATOM 7211 O O . GLY A 1 963 ? -2.369 -9.684 -21.912 1.00 76.31 963 GLY A O 1
ATOM 7212 N N . THR A 1 964 ? -2.403 -11.873 -21.449 1.00 83.12 964 THR A N 1
ATOM 7213 C CA . THR A 1 964 ? -1.450 -11.814 -20.324 1.00 83.12 964 THR A CA 1
ATOM 7214 C C . THR A 1 964 ? -0.393 -12.923 -20.401 1.00 83.12 964 THR A C 1
ATOM 7216 O O . THR A 1 964 ? -0.492 -13.836 -21.217 1.00 83.12 964 THR A O 1
ATOM 7219 N N . ASP A 1 965 ? 0.590 -12.879 -19.500 1.00 89.06 965 ASP A N 1
ATOM 7220 C CA . ASP A 1 965 ? 1.551 -13.952 -19.227 1.00 89.06 965 ASP A CA 1
ATOM 7221 C C . ASP A 1 965 ? 1.210 -14.804 -17.986 1.00 89.06 965 ASP A C 1
ATOM 7223 O O . ASP A 1 965 ? 2.029 -15.619 -17.555 1.00 89.06 965 ASP A O 1
ATOM 7227 N N . ARG A 1 966 ? 0.027 -14.630 -17.383 1.00 85.94 966 ARG A N 1
ATOM 7228 C CA . ARG A 1 966 ? -0.350 -15.241 -16.094 1.00 85.94 966 ARG A CA 1
ATOM 7229 C C . ARG A 1 966 ? -1.381 -16.350 -16.242 1.00 85.94 966 ARG A C 1
ATOM 7231 O O . ARG A 1 966 ? -2.265 -16.277 -17.087 1.00 85.94 966 ARG A O 1
ATOM 7238 N N . CYS A 1 967 ? -1.322 -17.330 -15.350 1.00 81.38 967 CYS A N 1
ATOM 7239 C CA . CYS A 1 967 ? -2.356 -18.349 -15.173 1.00 81.38 967 CYS A CA 1
ATOM 7240 C C . CYS A 1 967 ? -3.240 -18.025 -13.949 1.00 81.38 967 CYS A C 1
ATOM 7242 O O . CYS A 1 967 ? -2.755 -17.393 -13.003 1.00 81.38 967 CYS A O 1
ATOM 7244 N N . PRO A 1 968 ? -4.503 -18.493 -13.892 1.00 74.62 968 PRO A N 1
ATOM 7245 C CA . PRO A 1 968 ? -5.348 -18.349 -12.710 1.00 74.62 968 PRO A CA 1
ATOM 7246 C C . PRO A 1 968 ? -4.665 -18.844 -11.426 1.00 74.62 968 PRO A C 1
ATOM 7248 O O . PRO A 1 968 ? -4.033 -19.909 -11.393 1.00 74.62 968 PRO A O 1
ATOM 7251 N N . GLY A 1 969 ? -4.792 -18.042 -10.366 1.00 71.00 969 GLY A N 1
ATOM 7252 C CA . GLY A 1 969 ? -4.192 -18.296 -9.052 1.00 71.00 969 GLY A CA 1
ATOM 7253 C C . GLY A 1 969 ? -2.801 -17.677 -8.843 1.00 71.00 969 GLY A C 1
ATOM 7254 O O . GLY A 1 969 ? -2.307 -17.683 -7.713 1.00 71.00 969 GLY A O 1
ATOM 7255 N N . GLU A 1 970 ? -2.178 -17.111 -9.881 1.00 78.75 970 GLU A N 1
ATOM 7256 C CA . GLU A 1 970 ? -0.889 -16.404 -9.797 1.00 78.75 970 GLU A CA 1
ATOM 7257 C C . GLU A 1 970 ? -1.055 -14.931 -9.363 1.00 78.75 970 GLU A C 1
ATOM 7259 O O . GLU A 1 970 ? -2.135 -14.347 -9.476 1.00 78.75 970 GLU A O 1
ATOM 7264 N N . GLU A 1 971 ? 0.009 -14.317 -8.838 1.00 80.19 971 GLU A N 1
ATOM 7265 C CA . GLU A 1 971 ? 0.010 -12.916 -8.382 1.00 80.19 971 GLU A CA 1
ATOM 7266 C C . GLU A 1 971 ? -0.184 -11.951 -9.575 1.00 80.19 971 GLU A C 1
ATOM 7268 O O . GLU A 1 971 ? 0.488 -12.053 -10.604 1.00 80.19 971 GLU A O 1
ATOM 7273 N N . GLY A 1 972 ? -1.139 -11.026 -9.462 1.00 80.44 972 GLY A N 1
ATOM 7274 C CA . GLY A 1 972 ? -1.552 -10.123 -10.539 1.00 80.44 972 GLY A CA 1
ATOM 7275 C C . GLY A 1 972 ? -2.495 -10.740 -11.579 1.00 80.44 972 GLY A C 1
ATOM 7276 O O . GLY A 1 972 ? -2.787 -10.080 -12.572 1.00 80.44 972 GLY A O 1
ATOM 7277 N N . SER A 1 973 ? -2.969 -11.978 -11.384 1.00 79.25 973 SER A N 1
ATOM 7278 C CA . SER A 1 973 ? -4.084 -12.546 -12.160 1.00 79.25 973 SER A CA 1
ATOM 7279 C C . SER A 1 973 ? -5.436 -12.165 -11.544 1.00 79.25 973 SER A C 1
ATOM 7281 O O . SER A 1 973 ? -5.500 -11.706 -10.402 1.00 79.25 973 SER A O 1
ATOM 7283 N N . SER A 1 974 ? -6.528 -12.401 -12.266 1.00 71.00 974 SER A N 1
ATOM 7284 C CA . SER A 1 974 ? -7.867 -12.519 -11.687 1.00 71.00 974 SER A CA 1
ATOM 7285 C C . SER A 1 974 ? -7.916 -13.808 -10.852 1.00 71.00 974 SER A C 1
ATOM 7287 O O . SER A 1 974 ? -7.944 -14.915 -11.403 1.00 71.00 974 SER A O 1
ATOM 7289 N N . ARG A 1 975 ? -7.776 -13.676 -9.528 1.00 61.31 975 ARG A N 1
ATOM 7290 C CA . ARG A 1 975 ? -7.300 -14.777 -8.684 1.00 61.31 975 ARG A CA 1
ATOM 7291 C C . ARG A 1 975 ? -8.416 -15.688 -8.165 1.00 61.31 975 ARG A C 1
ATOM 7293 O O . ARG A 1 975 ? -9.299 -15.239 -7.448 1.00 61.31 975 ARG A O 1
ATOM 7300 N N . VAL A 1 976 ? -8.251 -16.985 -8.428 1.00 50.53 976 VAL A N 1
ATOM 7301 C CA . VAL A 1 976 ? -8.828 -18.089 -7.642 1.00 50.53 976 VAL A CA 1
ATOM 7302 C C . VAL A 1 976 ? -8.105 -18.128 -6.285 1.00 50.53 976 VAL A C 1
ATOM 7304 O O . VAL A 1 976 ? -6.883 -18.313 -6.249 1.00 50.53 976 VAL A O 1
ATOM 7307 N N . ASP A 1 977 ? -8.822 -17.908 -5.180 1.00 48.03 977 ASP A N 1
ATOM 7308 C CA . ASP A 1 977 ? -8.310 -17.724 -3.807 1.00 48.03 977 ASP A CA 1
ATOM 7309 C C . ASP A 1 977 ? -7.901 -19.073 -3.157 1.00 48.03 977 ASP A C 1
ATOM 7311 O O . ASP A 1 977 ? -8.323 -19.457 -2.063 1.00 48.03 977 ASP A O 1
ATOM 7315 N N . SER A 1 978 ? -6.996 -19.790 -3.832 1.00 39.53 978 SER A N 1
ATOM 7316 C CA . SER A 1 978 ? -6.542 -21.137 -3.480 1.00 39.53 978 SER A CA 1
ATOM 7317 C C . SER A 1 978 ? -5.958 -21.242 -2.060 1.00 39.53 978 SER A C 1
ATOM 7319 O O . SER A 1 978 ? -4.953 -20.601 -1.732 1.00 39.53 978 SER A O 1
ATOM 7321 N N . SER A 1 979 ? -6.509 -22.143 -1.248 1.00 35.53 979 SER A N 1
ATOM 7322 C CA . SER A 1 979 ? -6.208 -22.303 0.188 1.00 35.53 979 SER A CA 1
ATOM 7323 C C . SER A 1 979 ? -4.905 -23.036 0.550 1.00 35.53 979 SER A C 1
ATOM 7325 O O . SER A 1 979 ? -4.605 -23.223 1.725 1.00 35.53 979 SER A O 1
ATOM 7327 N N . GLY A 1 980 ? -4.108 -23.474 -0.427 1.00 34.06 980 GLY A N 1
ATOM 7328 C CA . GLY A 1 980 ? -3.020 -24.442 -0.206 1.00 34.06 980 GLY A CA 1
ATOM 7329 C C . GLY A 1 980 ? -1.656 -23.896 0.247 1.00 34.06 980 GLY A C 1
ATOM 7330 O O . GLY A 1 980 ? -0.681 -24.638 0.164 1.00 34.06 980 GLY A O 1
ATOM 7331 N N . LEU A 1 981 ? -1.535 -22.623 0.646 1.00 37.31 981 LEU A N 1
ATOM 7332 C CA . LEU A 1 981 ? -0.234 -21.948 0.815 1.00 37.31 981 LEU A CA 1
ATOM 7333 C C . LEU A 1 981 ? 0.098 -21.617 2.289 1.00 37.31 981 LEU A C 1
ATOM 7335 O O . LEU A 1 981 ? -0.685 -20.917 2.934 1.00 37.31 981 LEU A O 1
ATOM 7339 N N . PRO A 1 982 ? 1.256 -22.061 2.825 1.00 29.78 982 PRO A N 1
ATOM 7340 C CA . PRO A 1 982 ? 1.665 -21.797 4.206 1.00 29.78 982 PRO A CA 1
ATOM 7341 C C . PRO A 1 982 ? 2.215 -20.372 4.413 1.00 29.78 982 PRO A C 1
ATOM 7343 O O . PRO A 1 982 ? 2.587 -19.678 3.472 1.00 29.78 982 PRO A O 1
ATOM 7346 N N . GLY A 1 983 ? 2.314 -19.947 5.679 1.00 34.97 983 GLY A N 1
ATOM 7347 C CA . GLY A 1 983 ? 2.972 -18.696 6.096 1.00 34.97 983 GLY A CA 1
ATOM 7348 C C . GLY A 1 983 ? 2.022 -17.553 6.477 1.00 34.97 983 GLY A C 1
ATOM 7349 O O . GLY A 1 983 ? 2.366 -16.743 7.333 1.00 34.97 983 GLY A O 1
ATOM 7350 N N . VAL A 1 984 ? 0.806 -17.535 5.926 1.00 38.25 984 VAL A N 1
ATOM 7351 C CA . VAL A 1 984 ? -0.321 -16.700 6.374 1.00 38.25 984 VAL A CA 1
ATOM 7352 C C . VAL A 1 984 ? -1.571 -17.576 6.301 1.00 38.25 984 VAL A C 1
ATOM 7354 O O . VAL A 1 984 ? -1.882 -18.055 5.216 1.00 38.25 984 VAL A O 1
ATOM 7357 N N . GLU A 1 985 ? -2.271 -17.820 7.419 1.00 39.47 985 GLU A N 1
ATOM 7358 C CA . GLU A 1 985 ? -3.457 -18.697 7.441 1.00 39.47 985 GLU A CA 1
ATOM 7359 C C . GLU A 1 985 ? -4.516 -18.215 6.424 1.00 39.47 985 GLU A C 1
ATOM 7361 O O . GLU A 1 985 ? -5.086 -17.129 6.596 1.00 39.47 985 GLU A O 1
ATOM 7366 N N . PRO A 1 986 ? -4.782 -18.983 5.346 1.00 42.94 986 PRO A N 1
ATOM 7367 C CA . PRO A 1 986 ? -5.363 -18.456 4.108 1.00 42.94 986 PRO A CA 1
ATOM 7368 C C . PRO A 1 986 ? -6.899 -18.395 4.139 1.00 42.94 986 PRO A C 1
ATOM 7370 O O . PRO A 1 986 ? -7.559 -18.735 3.165 1.00 42.94 986 PRO A O 1
ATOM 7373 N N . HIS A 1 987 ? -7.462 -17.966 5.272 1.00 44.84 987 HIS A N 1
ATOM 7374 C CA . HIS A 1 987 ? -8.907 -17.935 5.534 1.00 44.84 987 HIS A CA 1
ATOM 7375 C C . HIS A 1 987 ? -9.347 -16.773 6.449 1.00 44.84 987 HIS A C 1
ATOM 7377 O O . HIS A 1 987 ? -10.459 -16.265 6.329 1.00 44.84 987 HIS A O 1
ATOM 7383 N N . GLY A 1 988 ? -8.488 -16.331 7.378 1.00 48.44 988 GLY A N 1
ATOM 7384 C CA . GLY A 1 988 ? -8.912 -15.459 8.483 1.00 48.44 988 GLY A CA 1
ATOM 7385 C C . GLY A 1 988 ? -9.191 -13.998 8.118 1.00 48.44 988 GLY A C 1
ATOM 7386 O O . GLY A 1 988 ? -10.086 -13.385 8.692 1.00 48.44 988 GLY A O 1
ATOM 7387 N N . ILE A 1 989 ? -8.412 -13.428 7.188 1.00 48.84 989 ILE A N 1
ATOM 7388 C CA . ILE A 1 989 ? -8.432 -11.978 6.888 1.00 48.84 989 ILE A CA 1
ATOM 7389 C C . ILE A 1 989 ? -8.481 -11.656 5.377 1.00 48.84 989 ILE A C 1
ATOM 7391 O O . ILE A 1 989 ? -8.848 -10.543 5.011 1.00 48.84 989 ILE A O 1
ATOM 7395 N N . TYR A 1 990 ? -8.077 -12.584 4.494 1.00 52.34 990 TYR A N 1
ATOM 7396 C CA . TYR A 1 990 ? -7.718 -12.252 3.095 1.00 52.34 990 TYR A CA 1
ATOM 7397 C C . TYR A 1 990 ? -8.372 -13.102 2.000 1.00 52.34 990 TYR A C 1
ATOM 7399 O O . TYR A 1 990 ? -8.218 -12.769 0.827 1.00 52.34 990 TYR A O 1
ATOM 7407 N N . ALA A 1 991 ? -9.077 -14.169 2.369 1.00 47.09 991 ALA A N 1
ATOM 7408 C CA . ALA A 1 991 ? -9.765 -15.090 1.465 1.00 47.09 991 ALA A CA 1
ATOM 7409 C C . ALA A 1 991 ? -11.030 -15.560 2.196 1.00 47.09 991 ALA A C 1
ATOM 7411 O O . ALA A 1 991 ? -10.939 -16.403 3.090 1.00 47.09 991 ALA A O 1
ATOM 7412 N N . PRO A 1 992 ? -12.164 -14.901 1.929 1.00 46.69 992 PRO A N 1
ATOM 7413 C CA . PRO A 1 992 ? -12.826 -15.105 0.639 1.00 46.69 992 PRO A CA 1
ATOM 7414 C C . PRO A 1 992 ? -12.987 -13.834 -0.209 1.00 46.69 992 PRO A C 1
ATOM 7416 O O . PRO A 1 992 ? -13.275 -12.769 0.329 1.00 46.69 992 PRO A O 1
ATOM 7419 N N . GLN A 1 993 ? -12.849 -13.977 -1.533 1.00 52.56 993 GLN A N 1
ATOM 7420 C CA . GLN A 1 993 ? -13.763 -13.468 -2.577 1.00 52.56 993 GLN A CA 1
ATOM 7421 C C . GLN A 1 993 ? -14.466 -12.112 -2.327 1.00 52.56 993 GLN A C 1
ATOM 7423 O O . GLN A 1 993 ? -15.623 -11.931 -2.689 1.00 52.56 993 GLN A O 1
ATOM 7428 N N . TRP A 1 994 ? -13.800 -11.106 -1.758 1.00 54.84 994 TRP A N 1
ATOM 7429 C CA . TRP A 1 994 ? -14.421 -9.795 -1.482 1.00 54.84 994 TRP A CA 1
ATOM 7430 C C . TRP A 1 994 ? -14.872 -9.062 -2.756 1.00 54.84 994 TRP A C 1
ATOM 7432 O O . TRP A 1 994 ? -15.653 -8.113 -2.691 1.00 54.84 994 TRP A O 1
ATOM 7442 N N . PHE A 1 995 ? -14.375 -9.519 -3.907 1.00 62.47 995 PHE A N 1
ATOM 7443 C CA . PHE A 1 995 ? -14.785 -9.111 -5.239 1.00 62.47 995 PHE A CA 1
ATOM 7444 C C . PHE A 1 995 ? -16.123 -9.715 -5.705 1.00 62.47 995 PHE A C 1
ATOM 7446 O O . PHE A 1 995 ? -16.644 -9.261 -6.717 1.00 62.47 995 PHE A O 1
ATOM 7453 N N . LEU A 1 996 ? -16.690 -10.671 -4.962 1.00 71.12 996 LEU A N 1
ATOM 7454 C CA . LEU A 1 996 ? -18.001 -11.302 -5.139 1.00 71.12 996 LEU A CA 1
ATOM 7455 C C . LEU A 1 996 ? -18.793 -11.155 -3.826 1.00 71.12 996 LEU A C 1
ATOM 7457 O O . LEU A 1 996 ? -18.888 -12.083 -3.023 1.00 71.12 996 LEU A O 1
ATOM 7461 N N . GLN A 1 997 ? -19.339 -9.966 -3.562 1.00 78.75 997 GLN A N 1
ATOM 7462 C CA . GLN A 1 997 ? -20.066 -9.719 -2.309 1.00 78.75 997 GLN A CA 1
ATOM 7463 C C . GLN A 1 997 ? -21.449 -10.387 -2.356 1.00 78.75 997 GLN A C 1
ATOM 7465 O O . GLN A 1 997 ? -22.143 -10.216 -3.359 1.00 78.75 997 GLN A O 1
ATOM 7470 N N . PRO A 1 998 ? -21.897 -11.090 -1.296 1.00 81.50 998 PRO A N 1
ATOM 7471 C CA . PRO A 1 998 ? -23.271 -11.582 -1.206 1.00 81.50 998 PRO A CA 1
ATOM 7472 C C . PRO A 1 998 ? -24.263 -10.437 -1.414 1.00 81.50 998 PRO A C 1
ATOM 7474 O O . PRO A 1 998 ? -24.106 -9.362 -0.825 1.00 81.50 998 PRO A O 1
ATOM 7477 N N . ASP A 1 999 ? -25.244 -10.635 -2.294 1.00 83.88 999 ASP A N 1
ATOM 7478 C CA . ASP A 1 999 ? -26.037 -9.519 -2.800 1.00 83.88 999 ASP A CA 1
ATOM 7479 C C . ASP A 1 999 ? -26.893 -8.854 -1.708 1.00 83.88 999 ASP A C 1
ATOM 7481 O O . ASP A 1 999 ? -27.762 -9.477 -1.098 1.00 83.88 999 ASP A O 1
ATOM 7485 N N . ARG A 1 1000 ? -26.683 -7.547 -1.487 1.00 82.12 1000 ARG A N 1
ATOM 7486 C CA . ARG A 1 1000 ? -27.364 -6.776 -0.427 1.00 82.12 1000 ARG A CA 1
ATOM 7487 C C . ARG A 1 1000 ? -28.867 -6.566 -0.655 1.00 82.12 1000 ARG A C 1
ATOM 7489 O O . ARG A 1 1000 ? -29.517 -6.008 0.222 1.00 82.12 1000 ARG A O 1
ATOM 7496 N N . LEU A 1 1001 ? -29.417 -6.998 -1.793 1.00 78.50 1001 LEU A N 1
ATOM 7497 C CA . LEU A 1 1001 ? -30.859 -7.013 -2.061 1.00 78.50 1001 LEU A CA 1
ATOM 7498 C C . LEU A 1 1001 ? -31.475 -8.413 -1.868 1.00 78.50 1001 LEU A C 1
ATOM 7500 O O . LEU A 1 1001 ? -32.635 -8.619 -2.211 1.00 78.50 1001 LEU A O 1
ATOM 7504 N N . GLY A 1 1002 ? -30.718 -9.388 -1.347 1.00 74.19 1002 GLY A N 1
ATOM 7505 C CA . GLY A 1 1002 ? -31.215 -10.739 -1.070 1.00 74.19 1002 GLY A CA 1
ATOM 7506 C C . GLY A 1 1002 ? -31.445 -11.602 -2.317 1.00 74.19 1002 GLY A C 1
ATOM 7507 O O . GLY A 1 1002 ? -32.148 -12.614 -2.241 1.00 74.19 1002 GLY A O 1
ATOM 7508 N N . ARG A 1 1003 ? -30.884 -11.228 -3.476 1.00 79.88 1003 ARG A N 1
ATOM 7509 C CA . ARG A 1 1003 ? -30.934 -12.052 -4.697 1.00 79.88 1003 ARG A CA 1
ATOM 7510 C C . ARG A 1 1003 ? -30.018 -13.271 -4.566 1.00 79.88 1003 ARG A C 1
ATOM 7512 O O . ARG A 1 1003 ? -29.022 -13.248 -3.847 1.00 79.88 1003 ARG A O 1
ATOM 7519 N N . HIS A 1 1004 ? -30.339 -14.357 -5.272 1.00 82.06 1004 HIS A N 1
ATOM 7520 C CA . HIS A 1 1004 ? -29.583 -15.610 -5.174 1.00 82.06 1004 HIS A CA 1
ATOM 7521 C C . HIS A 1 1004 ? -28.288 -15.572 -6.005 1.00 82.06 1004 HIS A C 1
ATOM 7523 O O . HIS A 1 1004 ? -28.219 -16.101 -7.114 1.00 82.06 1004 HIS A O 1
ATOM 7529 N N . GLY A 1 1005 ? -27.269 -14.906 -5.468 1.00 83.31 1005 GLY A N 1
ATOM 7530 C CA . GLY A 1 1005 ? -25.969 -14.748 -6.106 1.00 83.31 1005 GLY A CA 1
ATOM 7531 C C . GLY A 1 1005 ? -25.121 -13.672 -5.436 1.00 83.31 1005 GLY A C 1
ATOM 7532 O O . GLY A 1 1005 ? -25.323 -13.321 -4.272 1.00 83.31 1005 GLY A O 1
ATOM 7533 N N . VAL A 1 1006 ? -24.169 -13.141 -6.194 1.00 82.19 1006 VAL A N 1
ATOM 7534 C CA . VAL A 1 1006 ? -23.142 -12.206 -5.721 1.00 82.19 1006 VAL A CA 1
ATOM 7535 C C . VAL A 1 1006 ? -23.039 -10.994 -6.638 1.00 82.19 1006 VAL A C 1
ATOM 7537 O O . VAL A 1 1006 ? -23.293 -11.091 -7.834 1.00 82.19 1006 VAL A O 1
ATOM 7540 N N . THR A 1 1007 ? -22.641 -9.850 -6.092 1.00 81.69 1007 THR A N 1
ATOM 7541 C CA . THR A 1 1007 ? -22.393 -8.620 -6.851 1.00 81.69 1007 THR A CA 1
ATOM 7542 C C . THR A 1 1007 ? -20.889 -8.338 -6.938 1.00 81.69 1007 THR A C 1
ATOM 7544 O O . THR A 1 1007 ? -20.175 -8.426 -5.933 1.00 81.69 1007 THR A O 1
ATOM 7547 N N . LEU A 1 1008 ? -20.398 -7.994 -8.137 1.00 80.06 1008 LEU A N 1
ATOM 7548 C CA . LEU A 1 1008 ? -18.989 -7.667 -8.366 1.00 80.06 1008 LEU A CA 1
ATOM 7549 C C . LEU A 1 1008 ? -18.604 -6.374 -7.631 1.00 80.06 1008 LEU A C 1
ATOM 7551 O O . LEU A 1 1008 ? -19.186 -5.318 -7.884 1.00 80.06 1008 LEU A O 1
ATOM 7555 N N . ALA A 1 1009 ? -17.605 -6.436 -6.746 1.00 74.50 1009 ALA A N 1
ATOM 7556 C CA . ALA A 1 1009 ? -17.180 -5.271 -5.955 1.00 74.50 1009 ALA A CA 1
ATOM 7557 C C . ALA A 1 1009 ? -16.270 -4.291 -6.719 1.00 74.50 1009 ALA A C 1
ATOM 7559 O O . ALA A 1 1009 ? -16.118 -3.140 -6.311 1.00 74.50 1009 ALA A O 1
ATOM 7560 N N . LEU A 1 1010 ? -15.684 -4.732 -7.834 1.00 81.12 1010 LEU A N 1
ATOM 7561 C CA . LEU A 1 1010 ? -15.054 -3.878 -8.840 1.00 81.12 1010 LEU A CA 1
ATOM 7562 C C . LEU A 1 1010 ? -15.867 -3.959 -10.144 1.00 81.12 1010 LEU A C 1
ATOM 7564 O O . LEU A 1 1010 ? -16.494 -4.988 -10.404 1.00 81.12 1010 LEU A O 1
ATOM 7568 N N . PRO A 1 1011 ? -15.870 -2.910 -10.982 1.00 84.75 1011 PRO A N 1
ATOM 7569 C CA . PRO A 1 1011 ? -16.442 -2.994 -12.319 1.00 84.75 1011 PRO A CA 1
ATOM 7570 C C . PRO A 1 1011 ? -15.695 -3.997 -13.207 1.00 84.75 1011 PRO A C 1
ATOM 7572 O O . PRO A 1 1011 ? -14.498 -4.241 -13.041 1.00 84.75 1011 PRO A O 1
ATOM 7575 N N . LEU A 1 1012 ? -16.394 -4.534 -14.202 1.00 82.38 1012 LEU A N 1
ATOM 7576 C CA . LEU A 1 1012 ? -15.831 -5.436 -15.204 1.00 82.38 1012 LEU A CA 1
ATOM 7577 C C . LEU A 1 1012 ? -15.813 -4.712 -16.554 1.00 82.38 1012 LEU A C 1
ATOM 7579 O O . LEU A 1 1012 ? -16.871 -4.453 -17.115 1.00 82.38 1012 LEU A O 1
ATOM 7583 N N . PHE A 1 1013 ? -14.641 -4.309 -17.051 1.00 83.62 1013 PHE A N 1
ATOM 7584 C CA . PHE A 1 1013 ? -14.550 -3.466 -18.257 1.00 83.62 1013 PHE A CA 1
ATOM 7585 C C . PHE A 1 1013 ? -14.361 -4.268 -19.553 1.00 83.62 1013 PHE A C 1
ATOM 7587 O O . PHE A 1 1013 ? -14.885 -3.869 -20.589 1.00 83.62 1013 PHE A O 1
ATOM 7594 N N . THR A 1 1014 ? -13.700 -5.426 -19.485 1.00 79.62 1014 THR A N 1
ATOM 7595 C CA . THR A 1 1014 ? -13.677 -6.437 -20.560 1.00 79.62 1014 THR A CA 1
ATOM 7596 C C . THR A 1 1014 ? -14.490 -7.662 -20.124 1.00 79.62 1014 THR A C 1
ATOM 7598 O O . THR A 1 1014 ? -14.706 -7.827 -18.924 1.00 79.62 1014 THR A O 1
ATOM 7601 N N . PRO A 1 1015 ? -14.971 -8.531 -21.033 1.00 80.75 1015 PRO A N 1
ATOM 7602 C CA . PRO A 1 1015 ? -15.704 -9.736 -20.643 1.00 80.75 1015 PRO A CA 1
ATOM 7603 C C . PRO A 1 1015 ? -14.927 -10.628 -19.657 1.00 80.75 1015 PRO A C 1
ATOM 7605 O O . PRO A 1 1015 ? -13.699 -10.720 -19.705 1.00 80.75 1015 PRO A O 1
ATOM 7608 N N . GLY A 1 1016 ? -15.652 -11.330 -18.786 1.00 81.62 1016 GLY A N 1
ATOM 7609 C CA . GLY A 1 1016 ? -15.093 -12.285 -17.823 1.00 81.62 1016 GLY A CA 1
ATOM 7610 C C . GLY A 1 1016 ? -15.733 -13.667 -17.943 1.00 81.62 1016 GLY A C 1
ATOM 7611 O O . GLY A 1 1016 ? -16.885 -13.781 -18.354 1.00 81.62 1016 GLY A O 1
ATOM 7612 N N . ALA A 1 1017 ? -15.008 -14.722 -17.579 1.00 81.69 1017 ALA A N 1
ATOM 7613 C CA . ALA A 1 1017 ? -15.551 -16.070 -17.433 1.00 81.69 1017 ALA A CA 1
ATOM 7614 C C . ALA A 1 1017 ? -15.932 -16.327 -15.967 1.00 81.69 1017 ALA A C 1
ATOM 7616 O O . ALA A 1 1017 ? -15.112 -16.118 -15.071 1.00 81.69 1017 ALA A O 1
ATOM 7617 N N . PHE A 1 1018 ? -17.163 -16.775 -15.724 1.00 82.00 1018 PHE A N 1
ATOM 7618 C CA . PHE A 1 1018 ? -17.642 -17.134 -14.390 1.00 82.00 1018 PHE A CA 1
ATOM 7619 C C . PHE A 1 1018 ? -17.316 -18.594 -14.074 1.00 82.00 1018 PHE A C 1
ATOM 7621 O O . PHE A 1 1018 ? -17.601 -19.476 -14.885 1.00 82.00 1018 PHE A O 1
ATOM 7628 N N . VAL A 1 1019 ? -16.735 -18.840 -12.901 1.00 79.38 1019 VAL A N 1
ATOM 7629 C CA . VAL A 1 1019 ? -16.322 -20.169 -12.432 1.00 79.38 1019 VAL A CA 1
ATOM 7630 C C . VAL A 1 1019 ? -17.080 -20.523 -11.158 1.00 79.38 1019 VAL A C 1
ATOM 7632 O O . VAL A 1 1019 ? -17.211 -19.687 -10.265 1.00 79.38 1019 VAL A O 1
ATOM 7635 N N . PHE A 1 1020 ? -17.550 -21.763 -11.064 1.00 80.88 1020 PHE A N 1
ATOM 7636 C CA . PHE A 1 1020 ? -18.354 -22.285 -9.965 1.00 80.88 1020 PHE A CA 1
ATOM 7637 C C . PHE A 1 1020 ? -17.985 -23.757 -9.739 1.00 80.88 1020 PHE A C 1
ATOM 7639 O O . PHE A 1 1020 ? -18.283 -24.604 -10.574 1.00 80.88 1020 PHE A O 1
ATOM 7646 N N . ASP A 1 1021 ? -17.342 -24.066 -8.614 1.00 75.69 1021 ASP A N 1
ATOM 7647 C CA . ASP A 1 1021 ? -16.892 -25.418 -8.237 1.00 75.69 1021 ASP A CA 1
ATOM 7648 C C . ASP A 1 1021 ? -15.909 -26.093 -9.212 1.00 75.69 1021 ASP A C 1
ATOM 7650 O O . ASP A 1 1021 ? -15.919 -27.313 -9.374 1.00 75.69 1021 ASP A O 1
ATOM 7654 N N . ASP A 1 1022 ? -15.006 -25.292 -9.785 1.00 73.75 1022 ASP A N 1
ATOM 7655 C CA . ASP A 1 1022 ? -14.118 -25.576 -10.931 1.00 73.75 1022 ASP A CA 1
ATOM 7656 C C . ASP A 1 1022 ? -14.808 -25.529 -12.320 1.00 73.75 1022 ASP A C 1
ATOM 7658 O O . ASP A 1 1022 ? -14.108 -25.368 -13.320 1.00 73.75 1022 ASP A O 1
ATOM 7662 N N . ASP A 1 1023 ? -16.145 -25.563 -12.423 1.00 75.56 1023 ASP A N 1
ATOM 7663 C CA . ASP A 1 1023 ? -16.845 -25.469 -13.718 1.00 75.56 1023 ASP A CA 1
ATOM 7664 C C . ASP A 1 1023 ? -16.893 -24.024 -14.243 1.00 75.56 1023 ASP A C 1
ATOM 7666 O O . ASP A 1 1023 ? -17.321 -23.110 -13.535 1.00 75.56 1023 ASP A O 1
ATOM 7670 N N . ILE A 1 1024 ? -16.549 -23.805 -15.516 1.00 79.38 1024 ILE A N 1
ATOM 7671 C CA . ILE A 1 1024 ? -16.781 -22.521 -16.198 1.00 79.38 1024 ILE A CA 1
ATOM 7672 C C . ILE A 1 1024 ? -18.237 -22.475 -16.682 1.00 79.38 1024 ILE A C 1
ATOM 7674 O O . ILE A 1 1024 ? -18.593 -23.142 -17.651 1.00 79.38 1024 ILE A O 1
ATOM 7678 N N . LEU A 1 1025 ? -19.080 -21.667 -16.033 1.00 79.62 1025 LEU A N 1
ATOM 7679 C CA . LEU A 1 1025 ? -20.516 -21.580 -16.340 1.00 79.62 1025 LEU A CA 1
ATOM 7680 C C . LEU A 1 1025 ? -20.836 -20.723 -17.574 1.00 79.62 1025 LEU A C 1
ATOM 7682 O O . LEU A 1 1025 ? -21.875 -20.914 -18.204 1.00 79.62 1025 LEU A O 1
ATOM 7686 N N . GLY A 1 1026 ? -19.967 -19.771 -17.922 1.00 80.88 1026 GLY A N 1
ATOM 7687 C CA . GLY A 1 1026 ? -20.137 -18.931 -19.108 1.00 80.88 1026 GLY A CA 1
ATOM 7688 C C . GLY A 1 1026 ? -19.506 -17.544 -18.994 1.00 80.88 1026 GLY A C 1
ATOM 7689 O O . GLY A 1 1026 ? -18.710 -17.264 -18.096 1.00 80.88 1026 GLY A O 1
ATOM 7690 N N . ARG A 1 1027 ? -19.864 -16.672 -19.938 1.00 83.69 1027 ARG A N 1
ATOM 7691 C CA . ARG A 1 1027 ? -19.321 -15.325 -20.136 1.00 83.69 1027 ARG A CA 1
ATOM 7692 C C . ARG A 1 1027 ? -20.193 -14.253 -19.487 1.00 83.69 1027 ARG A C 1
ATOM 7694 O O . ARG A 1 1027 ? -21.312 -14.018 -19.940 1.00 83.69 1027 ARG A O 1
ATOM 7701 N N . ILE A 1 1028 ? -19.654 -13.537 -18.507 1.00 82.62 1028 ILE A N 1
ATOM 7702 C CA . ILE A 1 1028 ? -20.219 -12.280 -18.003 1.00 82.62 1028 ILE A CA 1
ATOM 7703 C C . ILE A 1 1028 ? -19.764 -11.145 -18.936 1.00 82.62 1028 ILE A C 1
ATOM 7705 O O . ILE A 1 1028 ? -18.586 -11.050 -19.292 1.00 82.62 1028 ILE A O 1
ATOM 7709 N N . GLY A 1 1029 ? -20.702 -10.296 -19.362 1.00 81.19 1029 GLY A N 1
ATOM 7710 C CA . GLY A 1 1029 ? -20.407 -9.117 -20.183 1.00 81.19 1029 GLY A CA 1
ATOM 7711 C C . GLY A 1 1029 ? -19.824 -7.940 -19.381 1.00 81.19 1029 GLY A C 1
ATOM 7712 O O . GLY A 1 1029 ? -19.874 -7.954 -18.150 1.00 81.19 1029 GLY A O 1
ATOM 7713 N N . PRO A 1 1030 ? -19.296 -6.901 -20.054 1.00 81.25 1030 PRO A N 1
ATOM 7714 C CA . PRO A 1 1030 ? -18.848 -5.680 -19.389 1.00 81.25 1030 PRO A CA 1
ATOM 7715 C C . PRO A 1 1030 ? -19.961 -5.000 -18.576 1.00 81.25 1030 PRO A C 1
ATOM 7717 O O . PRO A 1 1030 ? -21.108 -4.912 -19.012 1.00 81.25 1030 PRO A O 1
ATOM 7720 N N . ALA A 1 1031 ? -19.603 -4.494 -17.398 1.00 76.19 1031 ALA A N 1
ATOM 7721 C CA . ALA A 1 1031 ? -20.492 -3.904 -16.406 1.00 76.19 1031 ALA A CA 1
ATOM 7722 C C . ALA A 1 1031 ? -19.763 -2.790 -15.612 1.00 76.19 1031 ALA A C 1
ATOM 7724 O O . ALA A 1 1031 ? -19.142 -3.058 -14.575 1.00 76.19 1031 ALA A O 1
ATOM 7725 N N . PRO A 1 1032 ? -19.831 -1.520 -16.060 1.00 66.62 1032 PRO A N 1
ATOM 7726 C CA . PRO A 1 1032 ? -19.091 -0.396 -15.465 1.00 66.62 1032 PRO A CA 1
ATOM 7727 C C . PRO A 1 1032 ? -19.635 0.083 -14.099 1.00 66.62 1032 PRO A C 1
ATOM 7729 O O . PRO A 1 1032 ? -19.065 0.983 -13.477 1.00 66.62 1032 PRO A O 1
ATOM 7732 N N . SER A 1 1033 ? -20.741 -0.495 -13.622 1.00 63.91 1033 SER A N 1
ATOM 7733 C CA . SER A 1 1033 ? -21.428 -0.145 -12.369 1.00 63.91 1033 SER A CA 1
ATOM 7734 C C . SER A 1 1033 ? -21.396 -1.244 -11.296 1.00 63.91 1033 SER A C 1
ATOM 7736 O O . SER A 1 1033 ? -21.995 -1.056 -10.241 1.00 63.91 1033 SER A O 1
ATOM 7738 N N . GLY A 1 1034 ? -20.713 -2.366 -11.559 1.00 66.56 1034 GLY A N 1
ATOM 7739 C CA . GLY A 1 1034 ? -20.819 -3.603 -10.777 1.00 66.56 1034 GLY A CA 1
ATOM 7740 C C . GLY A 1 1034 ? -21.975 -4.480 -11.274 1.00 66.56 1034 GLY A C 1
ATOM 7741 O O . GLY A 1 1034 ? -23.095 -3.999 -11.457 1.00 66.56 1034 GLY A O 1
ATOM 7742 N N . THR A 1 1035 ? -21.696 -5.757 -11.537 1.00 74.12 1035 THR A N 1
ATOM 7743 C CA . THR A 1 1035 ? -22.676 -6.743 -12.032 1.00 74.12 1035 THR A CA 1
ATOM 7744 C C . THR A 1 1035 ? -23.244 -7.555 -10.883 1.00 74.12 1035 THR A C 1
ATOM 7746 O O . THR A 1 1035 ? -22.473 -8.027 -10.053 1.00 74.12 1035 THR A O 1
ATOM 7749 N N . PHE A 1 1036 ? -24.549 -7.823 -10.890 1.00 83.06 1036 PHE A N 1
ATOM 7750 C CA . PHE A 1 1036 ? -25.073 -9.004 -10.204 1.00 83.06 1036 PHE A CA 1
ATOM 7751 C C . PHE A 1 1036 ? -24.765 -10.252 -11.041 1.00 83.06 1036 PHE A C 1
ATOM 7753 O O . PHE A 1 1036 ? -24.915 -10.237 -12.262 1.00 83.06 1036 PHE A O 1
ATOM 7760 N N . VAL A 1 1037 ? -24.342 -11.324 -10.381 1.00 82.25 1037 VAL A N 1
ATOM 7761 C CA . VAL A 1 1037 ? -24.076 -12.634 -10.967 1.00 82.25 1037 VAL A CA 1
ATOM 7762 C C . VAL A 1 1037 ? -24.837 -13.668 -10.144 1.00 82.25 1037 VAL A C 1
ATOM 7764 O O . VAL A 1 1037 ? -24.452 -14.001 -9.021 1.00 82.25 1037 VAL A O 1
ATOM 7767 N N . GLY A 1 1038 ? -25.946 -14.157 -10.699 1.00 83.06 1038 GLY A N 1
ATOM 7768 C CA . GLY A 1 1038 ? -26.741 -15.212 -10.077 1.00 83.06 1038 GLY A CA 1
ATOM 7769 C C . GLY A 1 1038 ? -26.015 -16.559 -10.042 1.00 83.06 1038 GLY A C 1
ATOM 7770 O O . GLY A 1 1038 ? -25.091 -16.818 -10.821 1.00 83.06 1038 GLY A O 1
ATOM 7771 N N . PHE A 1 1039 ? -26.454 -17.425 -9.133 1.00 84.12 1039 PHE A N 1
ATOM 7772 C CA . PHE A 1 1039 ? -26.022 -18.821 -9.046 1.00 84.12 1039 PHE A CA 1
ATOM 7773 C C . PHE A 1 1039 ? -27.019 -19.754 -9.766 1.00 84.12 1039 PHE A C 1
ATOM 7775 O O . PHE A 1 1039 ? -28.174 -19.368 -9.957 1.00 84.12 1039 PHE A O 1
ATOM 7782 N N . PRO A 1 1040 ? -26.613 -20.970 -10.184 1.00 80.81 1040 PRO A N 1
ATOM 7783 C CA . PRO A 1 1040 ? -27.529 -21.945 -10.776 1.00 80.81 1040 PRO A CA 1
ATOM 7784 C C . PRO A 1 1040 ? -28.614 -22.378 -9.781 1.00 80.81 1040 PRO A C 1
ATOM 7786 O O . PRO A 1 1040 ? -28.306 -22.787 -8.666 1.00 80.81 1040 PRO A O 1
ATOM 7789 N N . ASP A 1 1041 ? -29.880 -22.392 -10.203 1.00 74.44 1041 ASP A N 1
ATOM 7790 C CA . ASP A 1 1041 ? -31.005 -22.775 -9.334 1.00 74.44 1041 ASP A CA 1
ATOM 7791 C C . ASP A 1 1041 ? -30.943 -24.214 -8.794 1.00 74.44 1041 ASP A C 1
ATOM 7793 O O . ASP A 1 1041 ? -31.599 -24.525 -7.798 1.00 74.44 1041 ASP A O 1
ATOM 7797 N N . SER A 1 1042 ? -30.180 -25.087 -9.458 1.00 74.31 1042 SER A N 1
ATOM 7798 C CA . SER A 1 1042 ? -30.109 -26.526 -9.196 1.00 74.31 1042 SER A CA 1
ATOM 7799 C C . SER A 1 1042 ? -28.990 -26.961 -8.244 1.00 74.31 1042 SER A C 1
ATOM 7801 O O . SER A 1 1042 ? -28.969 -28.133 -7.872 1.00 74.31 1042 SER A O 1
ATOM 7803 N N . ARG A 1 1043 ? -28.045 -26.082 -7.868 1.00 80.50 1043 ARG A N 1
ATOM 7804 C CA . ARG A 1 1043 ? -26.953 -26.414 -6.930 1.00 80.50 1043 ARG A CA 1
ATOM 7805 C C . ARG A 1 1043 ? -26.399 -25.189 -6.194 1.00 80.50 1043 ARG A C 1
ATOM 7807 O O . ARG A 1 1043 ? -26.222 -24.132 -6.789 1.00 80.50 1043 ARG A O 1
ATOM 7814 N N . MET A 1 1044 ? -26.057 -25.358 -4.917 1.00 77.56 1044 MET A N 1
ATOM 7815 C CA . MET A 1 1044 ? -25.200 -24.417 -4.180 1.00 77.56 1044 MET A CA 1
ATOM 7816 C C . MET A 1 1044 ? -23.718 -24.705 -4.479 1.00 77.56 1044 MET A C 1
ATOM 7818 O O . MET A 1 1044 ? -23.408 -25.845 -4.825 1.00 77.56 1044 MET A O 1
ATOM 7822 N N . PRO A 1 1045 ? -22.804 -23.724 -4.339 1.00 76.12 1045 PRO A N 1
ATOM 7823 C CA . PRO A 1 1045 ? -21.379 -23.972 -4.517 1.00 76.12 1045 PRO A CA 1
ATOM 7824 C C . PRO A 1 1045 ? -20.792 -24.744 -3.328 1.00 76.12 1045 PRO A C 1
ATOM 7826 O O . PRO A 1 1045 ? -20.921 -24.336 -2.170 1.00 76.12 1045 PRO A O 1
ATOM 7829 N N . GLU A 1 1046 ? -20.124 -25.855 -3.619 1.00 73.75 1046 GLU A N 1
ATOM 7830 C CA . GLU A 1 1046 ? -19.452 -26.721 -2.648 1.00 73.75 1046 GLU A CA 1
ATOM 7831 C C . GLU A 1 1046 ? -17.981 -26.369 -2.392 1.00 73.75 1046 GLU A C 1
ATOM 7833 O O . GLU A 1 1046 ? -17.429 -26.799 -1.370 1.00 73.75 1046 GLU A O 1
ATOM 7838 N N . LYS A 1 1047 ? -17.346 -25.650 -3.324 1.00 70.25 1047 LYS A N 1
ATOM 7839 C CA . LYS A 1 1047 ? -15.933 -25.266 -3.323 1.00 70.25 1047 LYS A CA 1
ATOM 7840 C C . LYS A 1 1047 ? -15.801 -23.740 -3.389 1.00 70.25 1047 LYS A C 1
ATOM 7842 O O . LYS A 1 1047 ? -15.832 -23.060 -2.364 1.00 70.25 1047 LYS A O 1
ATOM 7847 N N . GLU A 1 1048 ? -15.649 -23.197 -4.595 1.00 71.44 1048 GLU A N 1
ATOM 7848 C CA . GLU A 1 1048 ? -15.136 -21.858 -4.854 1.00 71.44 1048 GLU A CA 1
ATOM 7849 C C . GLU A 1 1048 ? -15.843 -21.227 -6.062 1.00 71.44 1048 GLU A C 1
ATOM 7851 O O . GLU A 1 1048 ? -16.145 -21.901 -7.050 1.00 71.44 1048 GLU A O 1
ATOM 7856 N N . VAL A 1 1049 ? -16.093 -19.919 -5.980 1.00 73.81 1049 VAL A N 1
ATOM 7857 C CA . VAL A 1 1049 ? -16.794 -19.126 -6.993 1.00 73.81 1049 VAL A CA 1
ATOM 7858 C C . VAL A 1 1049 ? -15.856 -18.006 -7.422 1.00 73.81 1049 VAL A C 1
ATOM 7860 O O . VAL A 1 1049 ? -15.300 -17.315 -6.575 1.00 73.81 1049 VAL A O 1
ATOM 7863 N N . ASN A 1 1050 ? -15.621 -17.844 -8.723 1.00 75.56 1050 ASN A N 1
ATOM 7864 C CA . ASN A 1 1050 ? -14.563 -16.967 -9.223 1.00 75.56 1050 ASN A CA 1
ATOM 7865 C C . ASN A 1 1050 ? -14.903 -16.277 -10.544 1.00 75.56 1050 ASN A C 1
ATOM 7867 O O . ASN A 1 1050 ? -15.829 -16.646 -11.266 1.00 75.56 1050 ASN A O 1
ATOM 7871 N N . LEU A 1 1051 ? -14.083 -15.278 -10.866 1.00 78.06 1051 LEU A N 1
ATOM 7872 C CA . LEU A 1 1051 ? -14.076 -14.559 -12.129 1.00 78.06 1051 LEU A CA 1
ATOM 7873 C C . LEU A 1 1051 ? -12.683 -14.688 -12.756 1.00 78.06 1051 LEU A C 1
ATOM 7875 O O . LEU A 1 1051 ? -11.700 -14.282 -12.139 1.00 78.06 1051 LEU A O 1
ATOM 7879 N N . ILE A 1 1052 ? -12.594 -15.216 -13.978 1.00 80.00 1052 ILE A N 1
ATOM 7880 C CA . ILE A 1 1052 ? -11.371 -15.157 -14.793 1.00 80.00 1052 ILE A CA 1
ATOM 7881 C C . ILE A 1 1052 ? -11.528 -14.011 -15.800 1.00 80.00 1052 ILE A C 1
ATOM 7883 O O . ILE A 1 1052 ? -12.467 -14.012 -16.595 1.00 80.00 1052 ILE A O 1
ATOM 7887 N N . SER A 1 1053 ? -10.632 -13.022 -15.776 1.00 80.25 1053 SER A N 1
ATOM 7888 C CA . SER A 1 1053 ? -10.628 -11.887 -16.709 1.00 80.25 1053 SER A CA 1
ATOM 7889 C C . SER A 1 1053 ? -9.222 -11.309 -16.879 1.00 80.25 1053 SER A C 1
ATOM 7891 O O . SER A 1 1053 ? -8.470 -11.191 -15.915 1.00 80.25 1053 SER A O 1
ATOM 7893 N N . SER A 1 1054 ? -8.880 -10.899 -18.101 1.00 78.12 1054 SER A N 1
ATOM 7894 C CA . SER A 1 1054 ? -7.620 -10.215 -18.433 1.00 78.12 1054 SER A CA 1
ATOM 7895 C C . SER A 1 1054 ? -7.548 -8.787 -17.876 1.00 78.12 1054 SER A C 1
ATOM 7897 O O . SER A 1 1054 ? -6.468 -8.314 -17.519 1.00 78.12 1054 SER A O 1
ATOM 7899 N N . SER A 1 1055 ? -8.698 -8.115 -17.748 1.00 78.19 1055 SER A N 1
ATOM 7900 C CA . SER A 1 1055 ? -8.791 -6.759 -17.185 1.00 78.19 1055 SER A CA 1
ATOM 7901 C C . SER A 1 1055 ? -8.495 -6.669 -15.687 1.00 78.19 1055 SER A C 1
ATOM 7903 O O . SER A 1 1055 ? -8.285 -5.569 -15.175 1.00 78.19 1055 SER A O 1
ATOM 7905 N N . TRP A 1 1056 ? -8.508 -7.798 -14.976 1.00 84.06 1056 TRP A N 1
ATOM 7906 C CA . TRP A 1 1056 ? -8.489 -7.861 -13.518 1.00 84.06 1056 TRP A CA 1
ATOM 7907 C C . TRP A 1 1056 ? -7.156 -8.396 -12.984 1.00 84.06 1056 TRP A C 1
ATOM 7909 O O . TRP A 1 1056 ? -6.730 -9.498 -13.323 1.00 84.06 1056 TRP A O 1
ATOM 7919 N N . ARG A 1 1057 ? -6.505 -7.616 -12.114 1.00 85.25 1057 ARG A N 1
ATOM 7920 C CA . ARG A 1 1057 ? -5.156 -7.883 -11.588 1.00 85.25 1057 ARG A CA 1
ATOM 7921 C C . ARG A 1 1057 ? -5.174 -7.809 -10.057 1.00 85.25 1057 ARG A C 1
ATOM 7923 O O . ARG A 1 1057 ? -5.331 -6.716 -9.513 1.00 85.25 1057 ARG A O 1
ATOM 7930 N N . ASP A 1 1058 ? -5.042 -8.945 -9.365 1.00 83.00 1058 ASP A N 1
ATOM 7931 C CA . ASP A 1 1058 ? -5.125 -9.053 -7.896 1.00 83.00 1058 ASP A CA 1
ATOM 7932 C C . ASP A 1 1058 ? -3.776 -9.380 -7.225 1.00 83.00 1058 ASP A C 1
ATOM 7934 O O . ASP A 1 1058 ? -3.090 -10.336 -7.587 1.00 83.00 1058 ASP A O 1
ATOM 7938 N N . TYR A 1 1059 ? -3.412 -8.597 -6.210 1.00 85.19 1059 TYR A N 1
ATOM 7939 C CA . TYR A 1 1059 ? -2.105 -8.606 -5.554 1.00 85.19 1059 TYR A CA 1
ATOM 7940 C C . TYR A 1 1059 ? -2.256 -8.733 -4.034 1.00 85.19 1059 TYR A C 1
ATOM 7942 O O . TYR A 1 1059 ? -2.824 -7.856 -3.388 1.00 85.19 1059 TYR A O 1
ATOM 7950 N N . HIS A 1 1060 ? -1.721 -9.807 -3.452 1.00 79.25 1060 HIS A N 1
ATOM 7951 C CA . HIS A 1 1060 ? -1.631 -10.058 -2.002 1.00 79.25 1060 HIS A CA 1
ATOM 7952 C C . HIS A 1 1060 ? -0.211 -9.776 -1.474 1.00 79.25 1060 HIS A C 1
ATOM 7954 O O . HIS A 1 1060 ? 0.008 -9.766 -0.264 1.00 79.25 1060 HIS A O 1
ATOM 7960 N N . PHE A 1 1061 ? 0.754 -9.570 -2.380 1.00 81.88 1061 PHE A N 1
ATOM 7961 C CA . PHE A 1 1061 ? 2.174 -9.323 -2.100 1.00 81.88 1061 PHE A CA 1
ATOM 7962 C C . PHE A 1 1061 ? 2.828 -10.460 -1.305 1.00 81.88 1061 PHE A C 1
ATOM 7964 O O . PHE A 1 1061 ? 3.524 -10.240 -0.307 1.00 81.88 1061 PHE A O 1
ATOM 7971 N N . ARG A 1 1062 ? 2.572 -11.693 -1.759 1.00 73.94 1062 ARG A N 1
ATOM 7972 C CA . ARG A 1 1062 ? 3.236 -12.892 -1.239 1.00 73.94 1062 ARG A CA 1
ATOM 7973 C C . ARG A 1 1062 ? 4.595 -13.060 -1.900 1.00 73.94 1062 ARG A C 1
ATOM 7975 O O . ARG A 1 1062 ? 5.563 -13.270 -1.173 1.00 73.94 1062 ARG A O 1
ATOM 7982 N N . GLY A 1 1063 ? 4.651 -12.916 -3.223 1.00 77.06 1063 GLY A N 1
ATOM 7983 C CA . GLY A 1 1063 ? 5.886 -12.920 -4.002 1.00 77.06 1063 GLY A CA 1
ATOM 7984 C C . GLY A 1 1063 ? 6.601 -11.567 -3.996 1.00 77.06 1063 GLY A C 1
ATOM 7985 O O . GLY A 1 1063 ? 6.320 -10.667 -3.194 1.00 77.06 1063 GLY A O 1
ATOM 7986 N N . GLN A 1 1064 ? 7.544 -11.419 -4.915 1.00 85.94 1064 GLN A N 1
ATOM 7987 C CA . GLN A 1 1064 ? 8.328 -10.213 -5.121 1.00 85.94 1064 GLN A CA 1
ATOM 7988 C C . GLN A 1 1064 ? 7.549 -9.123 -5.873 1.00 85.94 1064 GLN A C 1
ATOM 7990 O O . GLN A 1 1064 ? 6.579 -9.365 -6.590 1.00 85.94 1064 GLN A O 1
ATOM 7995 N N . LEU A 1 1065 ? 7.996 -7.871 -5.727 1.00 87.12 1065 LEU A N 1
ATOM 7996 C CA . LEU A 1 1065 ? 7.342 -6.693 -6.314 1.00 87.12 1065 LEU A CA 1
ATOM 7997 C C . LEU A 1 1065 ? 7.668 -6.544 -7.811 1.00 87.12 1065 LEU A C 1
ATOM 7999 O O . LEU A 1 1065 ? 8.327 -5.590 -8.219 1.00 87.12 1065 LEU A O 1
ATOM 8003 N N . VAL A 1 1066 ? 7.224 -7.502 -8.625 1.00 86.94 1066 VAL A N 1
ATOM 8004 C CA . VAL A 1 1066 ? 7.468 -7.528 -10.077 1.00 86.94 1066 VAL A CA 1
ATOM 8005 C C . VAL A 1 1066 ? 6.562 -6.581 -10.859 1.00 86.94 1066 VAL A C 1
ATOM 8007 O O . VAL A 1 1066 ? 7.034 -5.930 -11.777 1.00 86.94 1066 VAL A O 1
ATOM 8010 N N . ASP A 1 1067 ? 5.300 -6.422 -10.453 1.00 86.75 1067 ASP A N 1
ATOM 8011 C CA . ASP A 1 1067 ? 4.324 -5.535 -11.116 1.00 86.75 1067 ASP A CA 1
ATOM 8012 C C . ASP A 1 1067 ? 4.214 -4.147 -10.451 1.00 86.75 1067 ASP A C 1
ATOM 8014 O O . ASP A 1 1067 ? 3.488 -3.266 -10.912 1.00 86.75 1067 ASP A O 1
ATOM 8018 N N . TRP A 1 1068 ? 4.958 -3.934 -9.362 1.00 89.06 1068 TRP A N 1
ATOM 8019 C CA . TRP A 1 1068 ? 4.902 -2.733 -8.525 1.00 89.06 1068 TRP A CA 1
ATOM 8020 C C . TRP A 1 1068 ? 6.305 -2.194 -8.236 1.00 89.06 1068 TRP A C 1
ATOM 8022 O O . TRP A 1 1068 ? 7.265 -2.960 -8.195 1.00 89.06 1068 TRP A O 1
ATOM 8032 N N . TYR A 1 1069 ? 6.449 -0.888 -8.015 1.00 87.12 1069 TYR A N 1
ATOM 8033 C CA . TYR A 1 1069 ? 7.712 -0.276 -7.588 1.00 87.12 1069 TYR A CA 1
ATOM 8034 C C . TYR A 1 1069 ? 7.485 0.815 -6.540 1.00 87.12 1069 TYR A C 1
ATOM 8036 O O . TYR A 1 1069 ? 6.400 1.383 -6.418 1.00 87.12 1069 TYR A O 1
ATOM 8044 N N . GLY A 1 1070 ? 8.509 1.071 -5.726 1.00 86.69 1070 GLY A N 1
ATOM 8045 C CA . GLY A 1 1070 ? 8.408 1.937 -4.558 1.00 86.69 1070 GLY A CA 1
ATOM 8046 C C . GLY A 1 1070 ? 9.277 3.183 -4.659 1.00 86.69 1070 GLY A C 1
ATOM 8047 O O . GLY A 1 1070 ? 10.496 3.058 -4.744 1.00 86.69 1070 GLY A O 1
ATOM 8048 N N . THR A 1 1071 ? 8.688 4.375 -4.541 1.00 86.00 1071 THR A N 1
ATOM 8049 C CA . THR A 1 1071 ? 9.445 5.625 -4.342 1.00 86.00 1071 THR A CA 1
ATOM 8050 C C . THR A 1 1071 ? 9.311 6.110 -2.895 1.00 86.00 1071 THR A C 1
ATOM 8052 O O . THR A 1 1071 ? 8.301 5.874 -2.233 1.00 86.00 1071 THR A O 1
ATOM 8055 N N . GLY A 1 1072 ? 10.343 6.776 -2.364 1.00 86.12 1072 GLY A N 1
ATOM 8056 C CA . GLY A 1 1072 ? 10.395 7.198 -0.957 1.00 86.12 1072 GLY A CA 1
ATOM 8057 C C . GLY A 1 1072 ? 11.146 6.202 -0.065 1.00 86.12 1072 GLY A C 1
ATOM 8058 O O . GLY A 1 1072 ? 12.345 5.999 -0.246 1.00 86.12 1072 GLY A O 1
ATOM 8059 N N . ALA A 1 1073 ? 10.487 5.632 0.947 1.00 84.00 1073 ALA A N 1
ATOM 8060 C CA . ALA A 1 1073 ? 11.062 4.598 1.815 1.00 84.00 1073 ALA A CA 1
ATOM 8061 C C . ALA A 1 1073 ? 10.843 3.174 1.277 1.00 84.00 1073 ALA A C 1
ATOM 8063 O O . ALA A 1 1073 ? 9.807 2.880 0.686 1.00 84.00 1073 ALA A O 1
ATOM 8064 N N . LYS A 1 1074 ? 11.797 2.268 1.559 1.00 84.88 1074 LYS A N 1
ATOM 8065 C CA . LYS A 1 1074 ? 11.743 0.857 1.136 1.00 84.88 1074 LYS A CA 1
ATOM 8066 C C . LYS A 1 1074 ? 10.445 0.187 1.596 1.00 84.88 1074 LYS A C 1
ATOM 8068 O O . LYS A 1 1074 ? 10.257 -0.056 2.790 1.00 84.88 1074 LYS A O 1
ATOM 8073 N N . TRP A 1 1075 ? 9.614 -0.187 0.631 1.00 87.06 1075 TRP A N 1
ATOM 8074 C CA . TRP A 1 1075 ? 8.538 -1.152 0.814 1.00 87.06 1075 TRP A CA 1
ATOM 8075 C C . TRP A 1 1075 ? 9.132 -2.556 0.977 1.00 87.06 1075 TRP A C 1
ATOM 8077 O O . TRP A 1 1075 ? 10.093 -2.911 0.295 1.00 87.06 1075 TRP A O 1
ATOM 8087 N N . HIS A 1 1076 ? 8.627 -3.325 1.938 1.00 82.44 1076 HIS A N 1
ATOM 8088 C CA . HIS A 1 1076 ? 9.074 -4.693 2.223 1.00 82.44 1076 HIS A CA 1
ATOM 8089 C C . HIS A 1 1076 ? 8.017 -5.449 3.037 1.00 82.44 1076 HIS A C 1
ATOM 8091 O O . HIS A 1 1076 ? 7.143 -4.816 3.631 1.00 82.44 1076 HIS A O 1
ATOM 8097 N N . ARG A 1 1077 ? 8.122 -6.787 3.096 1.00 80.12 1077 ARG A N 1
ATOM 8098 C CA . ARG A 1 1077 ? 7.404 -7.599 4.091 1.00 80.12 1077 ARG A CA 1
ATOM 8099 C C . ARG A 1 1077 ? 7.869 -7.189 5.498 1.00 80.12 1077 ARG A C 1
ATOM 8101 O O . ARG A 1 1077 ? 9.070 -7.038 5.732 1.00 80.12 1077 ARG A O 1
ATOM 8108 N N . ARG A 1 1078 ? 6.915 -6.903 6.386 1.00 77.12 1078 ARG A N 1
ATOM 8109 C CA . ARG A 1 1078 ? 7.135 -6.470 7.778 1.00 77.12 1078 ARG A CA 1
ATOM 8110 C C . ARG A 1 1078 ? 5.897 -6.718 8.642 1.00 77.12 1078 ARG A C 1
ATOM 8112 O O . ARG A 1 1078 ? 4.781 -6.586 8.144 1.00 77.12 1078 ARG A O 1
ATOM 8119 N N . SER A 1 1079 ? 6.044 -6.972 9.943 1.00 75.25 1079 SER A N 1
ATOM 8120 C CA . SER A 1 1079 ? 4.872 -7.051 10.838 1.00 75.25 1079 SER A CA 1
ATOM 8121 C C . SER A 1 1079 ? 4.116 -5.724 10.997 1.00 75.25 1079 SER A C 1
ATOM 8123 O O . SER A 1 1079 ? 4.711 -4.638 11.086 1.00 75.25 1079 SER A O 1
ATOM 8125 N N . ARG A 1 1080 ? 2.776 -5.839 11.057 1.00 75.62 1080 ARG A N 1
ATOM 8126 C CA . ARG A 1 1080 ? 1.852 -4.737 11.371 1.00 75.62 1080 ARG A CA 1
ATOM 8127 C C . ARG A 1 1080 ? 1.921 -4.349 12.845 1.00 75.62 1080 ARG A C 1
ATOM 8129 O O . ARG A 1 1080 ? 1.834 -3.164 13.161 1.00 75.62 1080 ARG A O 1
ATOM 8136 N N . TRP A 1 1081 ? 2.069 -5.326 13.735 1.00 72.62 1081 TRP A N 1
ATOM 8137 C CA . TRP A 1 1081 ? 1.892 -5.149 15.171 1.00 72.62 1081 TRP A CA 1
ATOM 8138 C C . TRP A 1 1081 ? 3.210 -5.376 15.907 1.00 72.62 1081 TRP A C 1
ATOM 8140 O O . TRP A 1 1081 ? 3.780 -6.459 15.920 1.00 72.62 1081 TRP A O 1
ATOM 8150 N N . ALA A 1 1082 ? 3.723 -4.352 16.585 1.00 65.50 1082 ALA A N 1
ATOM 8151 C CA . ALA A 1 1082 ? 4.998 -4.478 17.289 1.00 65.50 1082 ALA A CA 1
ATOM 8152 C C . ALA A 1 1082 ? 4.943 -5.456 18.486 1.00 65.50 1082 ALA A C 1
ATOM 8154 O O . ALA A 1 1082 ? 5.997 -5.884 18.970 1.00 65.50 1082 ALA A O 1
ATOM 8155 N N . CYS A 1 1083 ? 3.738 -5.797 18.964 1.00 58.59 1083 CYS A N 1
ATOM 8156 C CA . CYS A 1 1083 ? 3.480 -6.813 19.984 1.00 58.59 1083 CYS A CA 1
ATOM 8157 C C . CYS A 1 1083 ? 3.620 -8.257 19.459 1.00 58.59 1083 CYS A C 1
ATOM 8159 O O . CYS A 1 1083 ? 4.315 -9.030 20.126 1.00 58.59 1083 CYS A O 1
ATOM 8161 N N . ASP A 1 1084 ? 3.065 -8.596 18.286 1.00 58.91 1084 ASP A N 1
ATOM 8162 C CA . ASP A 1 1084 ? 3.245 -9.905 17.633 1.00 58.91 1084 ASP A CA 1
ATOM 8163 C C . ASP A 1 1084 ? 3.864 -9.783 16.230 1.00 58.91 1084 ASP A C 1
ATOM 8165 O O . ASP A 1 1084 ? 3.348 -9.144 15.315 1.00 58.91 1084 ASP A O 1
ATOM 8169 N N . GLN A 1 1085 ? 5.012 -10.433 16.072 1.00 65.56 1085 GLN A N 1
ATOM 8170 C CA . GLN A 1 1085 ? 5.860 -10.360 14.886 1.00 65.56 1085 GLN A CA 1
ATOM 8171 C C . GLN A 1 1085 ? 5.831 -11.665 14.073 1.00 65.56 1085 GLN A C 1
ATOM 8173 O O . GLN A 1 1085 ? 6.733 -11.896 13.280 1.00 65.56 1085 GLN A O 1
ATOM 8178 N N . GLN A 1 1086 ? 4.824 -12.520 14.294 1.00 59.69 1086 GLN A N 1
ATOM 8179 C CA . GLN A 1 1086 ? 4.581 -13.734 13.499 1.00 59.69 1086 GLN A CA 1
ATOM 8180 C C . GLN A 1 1086 ? 4.014 -13.448 12.103 1.00 59.69 1086 GLN A C 1
ATOM 8182 O O . GLN A 1 1086 ? 4.229 -14.239 11.194 1.00 59.69 1086 GLN A O 1
ATOM 8187 N N . TRP A 1 1087 ? 3.296 -12.336 11.944 1.00 67.31 1087 TRP A N 1
ATOM 8188 C CA . TRP A 1 1087 ? 2.537 -12.010 10.740 1.00 67.31 1087 TRP A CA 1
ATOM 8189 C C . TRP A 1 1087 ? 3.137 -10.804 10.031 1.00 67.31 1087 TRP A C 1
ATOM 8191 O O . TRP A 1 1087 ? 3.321 -9.771 10.676 1.00 67.31 1087 TRP A O 1
ATOM 8201 N N . GLU A 1 1088 ? 3.413 -10.902 8.729 1.00 72.44 1088 GLU A N 1
ATOM 8202 C CA . GLU A 1 1088 ? 4.028 -9.828 7.943 1.00 72.44 1088 GLU A CA 1
ATOM 8203 C C . GLU A 1 1088 ? 3.248 -9.508 6.662 1.00 72.44 1088 GLU A C 1
ATOM 8205 O O . GLU A 1 1088 ? 2.690 -10.393 6.022 1.00 72.44 1088 GLU A O 1
ATOM 8210 N N . TRP A 1 1089 ? 3.246 -8.227 6.284 1.00 82.00 1089 TRP A N 1
ATOM 8211 C CA . TRP A 1 1089 ? 2.598 -7.689 5.083 1.00 82.00 1089 TRP A CA 1
ATOM 8212 C C . TRP A 1 1089 ? 3.517 -6.726 4.355 1.00 82.00 1089 TRP A C 1
ATOM 8214 O O . TRP A 1 1089 ? 4.476 -6.220 4.948 1.00 82.00 1089 TRP A O 1
ATOM 8224 N N . LEU A 1 1090 ? 3.201 -6.433 3.093 1.00 88.31 1090 LEU A N 1
ATOM 8225 C CA . LEU A 1 1090 ? 3.845 -5.342 2.382 1.00 88.31 1090 LEU A CA 1
ATOM 8226 C C . LEU A 1 1090 ? 3.541 -4.019 3.085 1.00 88.31 1090 LEU A C 1
ATOM 8228 O O . LEU A 1 1090 ? 2.385 -3.633 3.247 1.00 88.31 1090 LEU A O 1
ATOM 8232 N N . GLY A 1 1091 ? 4.580 -3.280 3.448 1.00 89.38 1091 GLY A N 1
ATOM 8233 C CA . GLY A 1 1091 ? 4.389 -1.946 3.984 1.00 89.38 1091 GLY A CA 1
ATOM 8234 C C . GLY A 1 1091 ? 5.663 -1.146 4.117 1.00 89.38 1091 GLY A C 1
ATOM 8235 O O . GLY A 1 1091 ? 6.751 -1.560 3.707 1.00 89.38 1091 GLY A O 1
ATOM 8236 N N . THR A 1 1092 ? 5.520 0.036 4.707 1.00 88.94 1092 THR A N 1
ATOM 8237 C CA . THR A 1 1092 ? 6.599 1.018 4.785 1.00 88.94 1092 THR A CA 1
ATOM 8238 C C . THR A 1 1092 ? 6.604 1.794 6.103 1.00 88.94 1092 THR A C 1
ATOM 8240 O O . THR A 1 1092 ? 5.615 1.872 6.838 1.00 88.94 1092 THR A O 1
ATOM 8243 N N . ALA A 1 1093 ? 7.771 2.332 6.453 1.00 82.62 1093 ALA A N 1
ATOM 8244 C CA . ALA A 1 1093 ? 7.975 3.117 7.665 1.00 82.62 1093 ALA A CA 1
ATOM 8245 C C . ALA A 1 1093 ? 7.766 4.609 7.378 1.00 82.62 1093 ALA A C 1
ATOM 8247 O O . ALA A 1 1093 ? 8.324 5.131 6.419 1.00 82.62 1093 ALA A O 1
ATOM 8248 N N . ALA A 1 1094 ? 7.024 5.309 8.243 1.00 76.75 1094 ALA A N 1
ATOM 8249 C CA . ALA A 1 1094 ? 6.670 6.707 7.987 1.00 76.75 1094 ALA A CA 1
ATOM 8250 C C . ALA A 1 1094 ? 7.876 7.614 7.732 1.00 76.75 1094 ALA A C 1
ATOM 8252 O O . ALA A 1 1094 ? 8.750 7.771 8.593 1.00 76.75 1094 ALA A O 1
ATOM 8253 N N . THR A 1 1095 ? 7.821 8.312 6.606 1.00 76.88 1095 THR A N 1
ATOM 8254 C CA . THR A 1 1095 ? 8.732 9.382 6.209 1.00 76.88 1095 THR A CA 1
ATOM 8255 C C . THR A 1 1095 ? 8.028 10.734 6.201 1.00 76.88 1095 THR A C 1
ATOM 8257 O O . THR A 1 1095 ? 6.813 10.821 6.052 1.00 76.88 1095 THR A O 1
ATOM 8260 N N . HIS A 1 1096 ? 8.803 11.816 6.319 1.00 77.31 1096 HIS A N 1
ATOM 8261 C CA . HIS A 1 1096 ? 8.293 13.172 6.077 1.00 77.31 1096 HIS A CA 1
ATOM 8262 C C . HIS A 1 1096 ? 8.141 13.494 4.580 1.00 77.31 1096 HIS A C 1
ATOM 8264 O O . HIS A 1 1096 ? 7.358 14.369 4.226 1.00 77.31 1096 HIS A O 1
ATOM 8270 N N . ARG A 1 1097 ? 8.862 12.788 3.699 1.00 82.00 1097 ARG A N 1
ATOM 8271 C CA . ARG A 1 1097 ? 8.550 12.736 2.260 1.00 82.00 1097 ARG A CA 1
ATOM 8272 C C . ARG A 1 1097 ? 7.373 11.779 2.033 1.00 82.00 1097 ARG A C 1
ATOM 8274 O O . ARG A 1 1097 ? 7.258 10.833 2.820 1.00 82.00 1097 ARG A O 1
ATOM 8281 N N . PRO A 1 1098 ? 6.547 11.971 0.993 1.00 87.88 1098 PRO A N 1
ATOM 8282 C CA . PRO A 1 1098 ? 5.663 10.916 0.519 1.00 87.88 1098 PRO A CA 1
ATOM 8283 C C . PRO A 1 1098 ? 6.456 9.637 0.230 1.00 87.88 1098 PRO A C 1
ATOM 8285 O O . PRO A 1 1098 ? 7.615 9.699 -0.189 1.00 87.88 1098 PRO A O 1
ATOM 8288 N N . THR A 1 1099 ? 5.835 8.494 0.489 1.00 91.19 1099 THR A N 1
ATOM 8289 C CA . THR A 1 1099 ? 6.304 7.177 0.060 1.00 91.19 1099 THR A CA 1
ATOM 8290 C C . THR A 1 1099 ? 5.158 6.514 -0.690 1.00 91.19 1099 THR A C 1
ATOM 8292 O O . THR A 1 1099 ? 4.047 6.436 -0.164 1.00 91.19 1099 THR A O 1
ATOM 8295 N N . ILE A 1 1100 ? 5.427 6.089 -1.921 1.00 91.62 1100 ILE A N 1
ATOM 8296 C CA . ILE A 1 1100 ? 4.432 5.688 -2.919 1.00 91.62 1100 ILE A CA 1
ATOM 8297 C C . ILE A 1 1100 ? 4.756 4.270 -3.386 1.00 91.62 1100 ILE A C 1
ATOM 8299 O O . ILE A 1 1100 ? 5.930 3.921 -3.526 1.00 91.62 1100 ILE A O 1
ATOM 8303 N N . LEU A 1 1101 ? 3.722 3.464 -3.597 1.00 93.62 1101 LEU A N 1
ATOM 8304 C CA . LEU A 1 1101 ? 3.750 2.163 -4.251 1.00 93.62 1101 LEU A CA 1
ATOM 8305 C C . LEU A 1 1101 ? 2.986 2.307 -5.574 1.00 93.62 1101 LEU A C 1
ATOM 8307 O O . LEU A 1 1101 ? 1.761 2.431 -5.572 1.00 93.62 1101 LEU A O 1
ATOM 8311 N N . TRP A 1 1102 ? 3.720 2.343 -6.681 1.00 91.75 1102 TRP A N 1
ATOM 8312 C CA . TRP A 1 1102 ? 3.205 2.544 -8.036 1.00 91.75 1102 TRP A CA 1
ATOM 8313 C C . TRP A 1 1102 ? 3.033 1.212 -8.765 1.00 91.75 1102 TRP A C 1
ATOM 8315 O O . TRP A 1 1102 ? 3.913 0.352 -8.687 1.00 91.75 1102 TRP A O 1
ATOM 8325 N N . HIS A 1 1103 ? 1.936 1.056 -9.502 1.00 91.50 1103 HIS A N 1
ATOM 8326 C CA . HIS A 1 1103 ? 1.753 -0.040 -10.455 1.00 91.50 1103 HIS A CA 1
ATOM 8327 C C . HIS A 1 1103 ? 2.584 0.245 -11.714 1.00 91.50 1103 HIS A C 1
ATOM 8329 O O . HIS A 1 1103 ? 2.541 1.362 -12.223 1.00 91.50 1103 HIS A O 1
ATOM 8335 N N . ARG A 1 1104 ? 3.350 -0.727 -12.226 1.00 86.75 1104 ARG A N 1
ATOM 8336 C CA . ARG A 1 1104 ? 4.309 -0.500 -13.332 1.00 86.75 1104 ARG A CA 1
ATOM 8337 C C . ARG A 1 1104 ? 3.667 -0.216 -14.681 1.00 86.75 1104 ARG A C 1
ATOM 8339 O O . ARG A 1 1104 ? 4.267 0.481 -15.492 1.00 86.75 1104 ARG A O 1
ATOM 8346 N N . THR A 1 1105 ? 2.481 -0.762 -14.922 1.00 84.75 1105 THR A N 1
ATOM 8347 C CA . THR A 1 1105 ? 1.735 -0.512 -16.158 1.00 84.75 1105 THR A CA 1
ATOM 8348 C C . THR A 1 1105 ? 0.791 0.675 -15.928 1.00 84.75 1105 THR A C 1
ATOM 8350 O O . THR A 1 1105 ? -0.042 0.588 -15.016 1.00 84.75 1105 THR A O 1
ATOM 8353 N N . PRO A 1 1106 ? 0.905 1.782 -16.688 1.00 87.06 1106 PRO A N 1
ATOM 8354 C CA . PRO A 1 1106 ? -0.072 2.866 -16.633 1.00 87.06 1106 PRO A CA 1
ATOM 8355 C C . PRO A 1 1106 ? -1.438 2.366 -17.120 1.00 87.06 1106 PRO A C 1
ATOM 8357 O O . PRO A 1 1106 ? -1.509 1.458 -17.943 1.00 87.06 1106 PRO A O 1
ATOM 8360 N N . LEU A 1 1107 ? -2.520 2.949 -16.608 1.00 89.38 1107 LEU A N 1
ATOM 8361 C CA . LEU A 1 1107 ? -3.893 2.566 -16.942 1.00 89.38 1107 LEU A CA 1
ATOM 8362 C C . LEU A 1 1107 ? -4.565 3.672 -17.752 1.00 89.38 1107 LEU A C 1
ATOM 8364 O O . LEU A 1 1107 ? -4.448 4.850 -17.401 1.00 89.38 1107 LEU A O 1
ATOM 8368 N N . LYS A 1 1108 ? -5.307 3.291 -18.794 1.00 91.12 1108 LYS A N 1
ATOM 8369 C CA . LYS A 1 1108 ? -6.218 4.179 -19.524 1.00 91.12 1108 LYS A CA 1
ATOM 8370 C C . LYS A 1 1108 ? -7.622 4.109 -18.898 1.00 91.12 1108 LYS A C 1
ATOM 8372 O O . LYS A 1 1108 ? -8.058 3.016 -18.541 1.00 91.12 1108 LYS A O 1
ATOM 8377 N N . PRO A 1 1109 ? -8.358 5.225 -18.738 1.00 92.38 1109 PRO A N 1
ATOM 8378 C CA . PRO A 1 1109 ? -9.764 5.161 -18.345 1.00 92.38 1109 PRO A CA 1
ATOM 8379 C C . PRO A 1 1109 ? -10.652 4.453 -19.397 1.00 92.38 1109 PRO A C 1
ATOM 8381 O O . PRO A 1 1109 ? -10.421 4.598 -20.597 1.00 92.38 1109 PRO A O 1
ATOM 8384 N N . PRO A 1 1110 ? -11.712 3.735 -18.983 1.00 92.75 1110 PRO A N 1
ATOM 8385 C CA . PRO A 1 1110 ? -12.123 3.543 -17.601 1.00 92.75 1110 PRO A CA 1
ATOM 8386 C C . PRO A 1 1110 ? -11.297 2.479 -16.856 1.00 92.75 1110 PRO A C 1
ATOM 8388 O O . PRO A 1 1110 ? -10.967 1.428 -17.395 1.00 92.75 1110 PRO A O 1
ATOM 8391 N N . TYR A 1 1111 ? -11.012 2.737 -15.580 1.00 93.56 1111 TYR A N 1
ATOM 8392 C CA . TYR A 1 1111 ? -10.409 1.763 -14.668 1.00 93.56 1111 TYR A CA 1
ATOM 8393 C C . TYR A 1 1111 ? -10.928 1.939 -13.238 1.00 93.56 1111 TYR A C 1
ATOM 8395 O O . TYR A 1 1111 ? -11.549 2.939 -12.882 1.00 93.56 1111 TYR A O 1
ATOM 8403 N N . ALA A 1 1112 ? -10.664 0.963 -12.381 1.00 92.75 1112 ALA A N 1
ATOM 8404 C CA . ALA A 1 1112 ? -10.947 1.005 -10.960 1.00 92.75 1112 ALA A CA 1
ATOM 8405 C C . ALA A 1 1112 ? -9.809 0.353 -10.169 1.00 92.75 1112 ALA A C 1
ATOM 8407 O O . ALA A 1 1112 ? -9.130 -0.555 -10.648 1.00 92.75 1112 ALA A O 1
ATOM 8408 N N . ILE A 1 1113 ? -9.607 0.822 -8.943 1.00 93.31 1113 ILE A N 1
ATOM 8409 C CA . ILE A 1 1113 ? -8.631 0.278 -8.000 1.00 93.31 1113 ILE A CA 1
ATOM 8410 C C . ILE A 1 1113 ? -9.264 0.199 -6.617 1.00 93.31 1113 ILE A C 1
ATOM 8412 O O . ILE A 1 1113 ? -9.881 1.163 -6.156 1.00 93.31 1113 ILE A O 1
ATOM 8416 N N . SER A 1 1114 ? -9.057 -0.918 -5.923 1.00 90.06 1114 SER A N 1
ATOM 8417 C CA . SER A 1 1114 ? -9.327 -1.007 -4.492 1.00 90.06 1114 SER A CA 1
ATOM 8418 C C . SER A 1 1114 ? -8.130 -1.554 -3.718 1.00 90.06 1114 SER A C 1
ATOM 8420 O O . SER A 1 1114 ? -7.359 -2.371 -4.220 1.00 90.06 1114 SER A O 1
ATOM 8422 N N . VAL A 1 1115 ? -7.952 -1.036 -2.502 1.00 91.00 1115 VAL A N 1
ATOM 8423 C CA . VAL A 1 1115 ? -6.797 -1.256 -1.630 1.00 91.00 1115 VAL A CA 1
ATOM 8424 C C . VAL A 1 1115 ? -7.290 -1.573 -0.220 1.00 91.00 1115 VAL A C 1
ATOM 8426 O O . VAL A 1 1115 ? -7.899 -0.719 0.429 1.00 91.00 1115 VAL A O 1
ATOM 8429 N N . LEU A 1 1116 ? -6.964 -2.766 0.281 1.00 86.81 1116 LEU A N 1
ATOM 8430 C CA . LEU A 1 1116 ? -7.103 -3.126 1.691 1.00 86.81 1116 LEU A CA 1
ATOM 8431 C C . LEU A 1 1116 ? -5.825 -2.726 2.429 1.00 86.81 1116 LEU A C 1
ATOM 8433 O O . LEU A 1 1116 ? -4.769 -3.341 2.248 1.00 86.81 1116 LEU A O 1
ATOM 8437 N N . CYS A 1 1117 ? -5.907 -1.697 3.267 1.00 88.31 1117 CYS A N 1
ATOM 8438 C CA . CYS A 1 1117 ? -4.754 -1.146 3.975 1.00 88.31 1117 CYS A CA 1
ATOM 8439 C C . CYS A 1 1117 ? -5.040 -0.877 5.454 1.00 88.31 1117 CYS A C 1
ATOM 8441 O O . CYS A 1 1117 ? -6.185 -0.845 5.904 1.00 88.31 1117 CYS A O 1
ATOM 8443 N N . ALA A 1 1118 ? -3.978 -0.699 6.235 1.00 86.31 1118 ALA A N 1
ATOM 8444 C CA . ALA A 1 1118 ? -4.082 -0.309 7.634 1.00 86.31 1118 ALA A CA 1
ATOM 8445 C C . ALA A 1 1118 ? -2.854 0.493 8.088 1.00 86.31 1118 ALA A C 1
ATOM 8447 O O . ALA A 1 1118 ? -1.751 0.282 7.572 1.00 86.31 1118 ALA A O 1
ATOM 8448 N N . PRO A 1 1119 ? -2.989 1.365 9.099 1.00 85.44 1119 PRO A N 1
ATOM 8449 C CA . PRO A 1 1119 ? -1.845 1.889 9.833 1.00 85.44 1119 PRO A CA 1
ATOM 8450 C C . PRO A 1 1119 ? -1.039 0.764 10.510 1.00 85.44 1119 PRO A C 1
ATOM 8452 O O . PRO A 1 1119 ? -1.570 -0.282 10.889 1.00 85.44 1119 PRO A O 1
ATOM 8455 N N . ALA A 1 1120 ? 0.266 0.984 10.668 1.00 81.31 1120 ALA A N 1
ATOM 8456 C CA . ALA A 1 1120 ? 1.208 0.041 11.266 1.00 81.31 1120 ALA A CA 1
ATOM 8457 C C . ALA A 1 1120 ? 1.675 0.520 12.648 1.00 81.31 1120 ALA A C 1
ATOM 8459 O O . ALA A 1 1120 ? 2.115 1.661 12.803 1.00 81.31 1120 ALA A O 1
ATOM 8460 N N . MET A 1 1121 ? 1.652 -0.377 13.635 1.00 74.88 1121 MET A N 1
ATOM 8461 C CA . MET A 1 1121 ? 1.946 -0.085 15.038 1.00 74.88 1121 MET A CA 1
ATOM 8462 C C . MET A 1 1121 ? 3.426 0.220 15.287 1.00 74.88 1121 MET A C 1
ATOM 8464 O O . MET A 1 1121 ? 4.330 -0.527 14.897 1.00 74.88 1121 MET A O 1
ATOM 8468 N N . ARG A 1 1122 ? 3.692 1.301 16.025 1.00 64.25 1122 ARG A N 1
ATOM 8469 C CA . ARG A 1 1122 ? 5.048 1.807 16.274 1.00 64.25 1122 ARG A CA 1
ATOM 8470 C C . ARG A 1 1122 ? 5.550 1.498 17.688 1.00 64.25 1122 ARG A C 1
ATOM 8472 O O . ARG A 1 1122 ? 5.589 2.343 18.574 1.00 64.25 1122 ARG A O 1
ATOM 8479 N N . GLY A 1 1123 ? 6.061 0.279 17.855 1.00 53.75 1123 GLY A N 1
ATOM 8480 C CA . GLY A 1 1123 ? 6.816 -0.142 19.042 1.00 53.75 1123 GLY A CA 1
ATOM 8481 C C . GLY A 1 1123 ? 5.980 -0.799 20.149 1.00 53.75 1123 GLY A C 1
ATOM 8482 O O . GLY A 1 1123 ? 4.758 -0.785 20.144 1.00 53.75 1123 GLY A O 1
ATOM 8483 N N . ARG A 1 1124 ? 6.658 -1.432 21.117 1.00 42.16 1124 ARG A N 1
ATOM 8484 C CA . ARG A 1 1124 ? 6.036 -2.326 22.123 1.00 42.16 1124 ARG A CA 1
ATOM 8485 C C . ARG A 1 1124 ? 5.422 -1.632 23.352 1.00 42.16 1124 ARG A C 1
ATOM 8487 O O . ARG A 1 1124 ? 5.103 -2.311 24.324 1.00 42.16 1124 ARG A O 1
ATOM 8494 N N . ARG A 1 1125 ? 5.315 -0.299 23.368 1.00 36.41 1125 ARG A N 1
ATOM 8495 C CA . ARG A 1 1125 ? 4.785 0.486 24.504 1.00 36.41 1125 ARG A CA 1
ATOM 8496 C C . ARG A 1 1125 ? 4.027 1.726 24.016 1.00 36.41 1125 ARG A C 1
ATOM 8498 O O . ARG A 1 1125 ? 4.495 2.844 24.197 1.00 36.41 1125 ARG A O 1
ATOM 8505 N N . GLY A 1 1126 ? 2.873 1.497 23.397 1.00 43.38 1126 GLY A N 1
ATOM 8506 C CA . GLY A 1 1126 ? 1.958 2.537 22.923 1.00 43.38 1126 GLY A CA 1
ATOM 8507 C C . GLY A 1 1126 ? 1.298 2.151 21.601 1.00 43.38 1126 GLY A C 1
ATOM 8508 O O . GLY A 1 1126 ? 1.949 1.574 20.732 1.00 43.38 1126 GLY A O 1
ATOM 8509 N N . PHE A 1 1127 ? 0.018 2.481 21.447 1.00 51.50 1127 PHE A N 1
ATOM 8510 C CA . PHE A 1 1127 ? -0.732 2.312 20.200 1.00 51.50 1127 PHE A CA 1
ATOM 8511 C C . PHE A 1 1127 ? -0.461 3.495 19.243 1.00 51.50 1127 PHE A C 1
ATOM 8513 O O . PHE A 1 1127 ? -1.370 4.232 18.888 1.00 51.50 1127 PHE A O 1
ATOM 8520 N N . ASP A 1 1128 ? 0.802 3.721 18.849 1.00 60.34 1128 ASP A N 1
ATOM 8521 C CA . ASP A 1 1128 ? 1.180 4.724 17.822 1.00 60.34 1128 ASP A CA 1
ATOM 8522 C C . ASP A 1 1128 ? 0.913 4.146 16.410 1.00 60.34 1128 ASP A C 1
ATOM 8524 O O . ASP A 1 1128 ? 1.821 3.913 15.612 1.00 60.34 1128 ASP A O 1
ATOM 8528 N N . GLU A 1 1129 ? -0.363 3.830 16.163 1.00 76.12 1129 GLU A N 1
ATOM 8529 C CA . GLU A 1 1129 ? -1.020 3.710 14.852 1.00 76.12 1129 GLU A CA 1
ATOM 8530 C C . GLU A 1 1129 ? -1.688 5.072 14.574 1.00 76.12 1129 GLU A C 1
ATOM 8532 O O . GLU A 1 1129 ? -2.248 5.664 15.495 1.00 76.12 1129 GLU A O 1
ATOM 8537 N N . LYS A 1 1130 ? -1.616 5.620 13.348 1.00 76.00 1130 LYS A N 1
ATOM 8538 C CA . LYS A 1 1130 ? -2.114 6.987 13.077 1.00 76.00 1130 LYS A CA 1
ATOM 8539 C C . LYS A 1 1130 ? -3.311 7.039 12.139 1.00 76.00 1130 LYS A C 1
ATOM 8541 O O . LYS A 1 1130 ? -3.333 6.381 11.102 1.00 76.00 1130 LYS A O 1
ATOM 8546 N N . GLU A 1 1131 ? -4.224 7.947 12.462 1.00 77.44 1131 GLU A N 1
ATOM 8547 C CA . GLU A 1 1131 ? -5.509 8.187 11.792 1.00 77.44 1131 GLU A CA 1
ATOM 8548 C C . GLU A 1 1131 ? -5.365 9.114 10.562 1.00 77.44 1131 GLU A C 1
ATOM 8550 O O . GLU A 1 1131 ? -6.034 10.134 10.451 1.00 77.44 1131 GLU A O 1
ATOM 8555 N N . ARG A 1 1132 ? -4.405 8.843 9.665 1.00 81.88 1132 ARG A N 1
ATOM 8556 C CA . ARG A 1 1132 ? -4.105 9.741 8.529 1.00 81.88 1132 ARG A CA 1
ATOM 8557 C C . ARG A 1 1132 ? -3.319 9.090 7.397 1.00 81.88 1132 ARG A C 1
ATOM 8559 O O . ARG A 1 1132 ? -2.560 8.150 7.624 1.00 81.88 1132 ARG A O 1
ATOM 8566 N N . ASP A 1 1133 ? -3.400 9.703 6.223 1.00 86.31 1133 ASP A N 1
ATOM 8567 C CA . ASP A 1 1133 ? -2.541 9.463 5.063 1.00 86.31 1133 ASP A CA 1
ATOM 8568 C C . ASP A 1 1133 ? -2.539 8.004 4.572 1.00 86.31 1133 ASP A C 1
ATOM 8570 O O . ASP A 1 1133 ? -1.480 7.398 4.389 1.00 86.31 1133 ASP A O 1
ATOM 8574 N N . LEU A 1 1134 ? -3.737 7.446 4.365 1.00 91.00 1134 LEU A N 1
ATOM 8575 C CA . LEU A 1 1134 ? -3.964 6.245 3.553 1.00 91.00 1134 LEU A CA 1
ATOM 8576 C C . LEU A 1 1134 ? -4.505 6.728 2.199 1.00 91.00 1134 LEU A C 1
ATOM 8578 O O . LEU A 1 1134 ? -5.705 6.962 2.062 1.00 91.00 1134 LEU A O 1
ATOM 8582 N N . ASN A 1 1135 ? -3.617 6.997 1.244 1.00 93.75 1135 ASN A N 1
ATOM 8583 C CA . ASN A 1 1135 ? -3.916 7.861 0.100 1.00 93.75 1135 ASN A CA 1
ATOM 8584 C C . ASN A 1 1135 ? -3.764 7.111 -1.235 1.00 93.75 1135 ASN A C 1
ATOM 8586 O O . ASN A 1 1135 ? -2.998 6.152 -1.330 1.00 93.75 1135 ASN A O 1
ATOM 8590 N N . LEU A 1 1136 ? -4.454 7.572 -2.281 1.00 96.06 1136 LEU A N 1
ATOM 8591 C CA . LEU A 1 1136 ? -4.304 7.064 -3.653 1.00 96.06 1136 LEU A CA 1
ATOM 8592 C C . LEU A 1 1136 ? -3.785 8.158 -4.594 1.00 96.06 1136 LEU A C 1
ATOM 8594 O O . LEU A 1 1136 ? -3.944 9.357 -4.340 1.00 96.06 1136 LEU A O 1
ATOM 8598 N N . VAL A 1 1137 ? -3.178 7.730 -5.696 1.00 94.19 1137 VAL A N 1
ATOM 8599 C CA . VAL A 1 1137 ? -2.859 8.545 -6.872 1.00 94.19 1137 VAL A CA 1
ATOM 8600 C C . VAL A 1 1137 ? -3.411 7.851 -8.117 1.00 94.19 1137 VAL A C 1
ATOM 8602 O O . VAL A 1 1137 ? -3.296 6.633 -8.252 1.00 94.19 1137 VAL A O 1
ATOM 8605 N N . LEU A 1 1138 ? -4.064 8.629 -8.979 1.00 94.88 1138 LEU A N 1
ATOM 8606 C CA . LEU A 1 1138 ? -4.815 8.198 -10.157 1.00 94.88 1138 LEU A CA 1
ATOM 8607 C C . LEU A 1 1138 ? -4.307 9.001 -11.366 1.00 94.88 1138 LEU A C 1
ATOM 8609 O O . LEU A 1 1138 ? -4.304 10.232 -11.311 1.00 94.88 1138 LEU A O 1
ATOM 8613 N N . GLY A 1 1139 ? -3.867 8.333 -12.437 1.00 88.75 1139 GLY A N 1
ATOM 8614 C CA . GLY A 1 1139 ? -3.384 9.001 -13.656 1.00 88.75 1139 GLY A CA 1
ATOM 8615 C C . GLY A 1 1139 ? -2.133 9.869 -13.451 1.00 88.75 1139 GLY A C 1
ATOM 8616 O O . GLY A 1 1139 ? -2.035 10.943 -14.032 1.00 88.75 1139 GLY A O 1
ATOM 8617 N N . GLY A 1 1140 ? -1.207 9.460 -12.575 1.00 86.88 1140 GLY A N 1
ATOM 8618 C CA . GLY A 1 1140 ? 0.056 10.175 -12.341 1.00 86.88 1140 GLY A CA 1
ATOM 8619 C C . GLY A 1 1140 ? 1.156 9.820 -13.350 1.00 86.88 1140 GLY A C 1
ATOM 8620 O O . GLY A 1 1140 ? 1.024 8.886 -14.134 1.00 86.88 1140 GLY A O 1
ATOM 8621 N N . ASP A 1 1141 ? 2.290 10.516 -13.280 1.00 86.75 1141 ASP A N 1
ATOM 8622 C CA . ASP A 1 1141 ? 3.483 10.270 -14.119 1.00 86.75 1141 ASP A CA 1
ATOM 8623 C C . ASP A 1 1141 ? 4.419 9.151 -13.595 1.00 86.75 1141 ASP A C 1
ATOM 8625 O O . ASP A 1 1141 ? 5.517 8.952 -14.118 1.00 86.75 1141 ASP A O 1
ATOM 8629 N N . GLY A 1 1142 ? 4.031 8.451 -12.523 1.00 85.69 1142 GLY A N 1
ATOM 8630 C CA . GLY A 1 1142 ? 4.838 7.404 -11.884 1.00 85.69 1142 GLY A CA 1
ATOM 8631 C C . GLY A 1 1142 ? 5.965 7.911 -10.967 1.00 85.69 1142 GLY A C 1
ATOM 8632 O O . GLY A 1 1142 ? 6.749 7.108 -10.455 1.00 85.69 1142 GLY A O 1
ATOM 8633 N N . HIS A 1 1143 ? 6.062 9.223 -10.741 1.00 82.75 1143 HIS A N 1
ATOM 8634 C CA . HIS A 1 1143 ? 7.150 9.878 -10.008 1.00 82.75 1143 HIS A CA 1
ATOM 8635 C C . HIS A 1 1143 ? 6.638 10.927 -9.002 1.00 82.75 1143 HIS A C 1
ATOM 8637 O O . HIS A 1 1143 ? 7.064 10.935 -7.843 1.00 82.75 1143 HIS A O 1
ATOM 8643 N N . SER A 1 1144 ? 5.719 11.790 -9.436 1.00 84.00 1144 SER A N 1
ATOM 8644 C CA . SER A 1 1144 ? 5.124 12.915 -8.715 1.00 84.00 1144 SER A CA 1
ATOM 8645 C C . SER A 1 1144 ? 3.698 12.618 -8.240 1.00 84.00 1144 SER A C 1
ATOM 8647 O O . SER A 1 1144 ? 3.010 11.744 -8.755 1.00 84.00 1144 SER A O 1
ATOM 8649 N N . LEU A 1 1145 ? 3.234 13.381 -7.249 1.00 86.19 1145 LEU A N 1
ATOM 8650 C CA . LEU A 1 1145 ? 1.844 13.362 -6.774 1.00 86.19 1145 LEU A CA 1
ATOM 8651 C C . LEU A 1 1145 ? 1.002 14.522 -7.327 1.00 86.19 1145 LEU A C 1
ATOM 8653 O O . LEU A 1 1145 ? -0.204 14.557 -7.089 1.00 86.19 1145 LEU A O 1
ATOM 8657 N N . ASP A 1 1146 ? 1.621 15.465 -8.039 1.00 83.88 1146 ASP A N 1
ATOM 8658 C CA . ASP A 1 1146 ? 0.965 16.707 -8.465 1.00 83.88 1146 ASP A CA 1
ATOM 8659 C C . ASP A 1 1146 ? 0.504 16.683 -9.936 1.00 83.88 1146 ASP A C 1
ATOM 8661 O O . ASP A 1 1146 ? -0.290 17.532 -10.331 1.00 83.88 1146 ASP A O 1
ATOM 8665 N N . THR A 1 1147 ? 0.959 15.712 -10.737 1.00 82.94 1147 THR A N 1
ATOM 8666 C CA . THR A 1 1147 ? 0.635 15.572 -12.173 1.00 82.94 1147 THR A CA 1
ATOM 8667 C C . THR A 1 1147 ? -0.650 14.793 -12.460 1.00 82.94 1147 THR A C 1
ATOM 8669 O O . THR A 1 1147 ? -1.273 15.019 -13.491 1.00 82.94 1147 THR A O 1
ATOM 8672 N N . GLY A 1 1148 ? -1.069 13.914 -11.547 1.00 86.88 1148 GLY A N 1
ATOM 8673 C CA . GLY A 1 1148 ? -2.343 13.193 -11.628 1.00 86.88 1148 GLY A CA 1
ATOM 8674 C C . GLY A 1 1148 ? -3.423 13.780 -10.716 1.00 86.88 1148 GLY A C 1
ATOM 8675 O O . GLY A 1 1148 ? -3.383 14.944 -10.307 1.00 86.88 1148 GLY A O 1
ATOM 8676 N N . PHE A 1 1149 ? -4.380 12.936 -10.338 1.00 93.88 1149 PHE A N 1
ATOM 8677 C CA . PHE A 1 1149 ? -5.328 13.199 -9.257 1.00 93.88 1149 PHE A CA 1
ATOM 8678 C C . PHE A 1 1149 ? -4.893 12.452 -7.987 1.00 93.88 1149 PHE A C 1
ATOM 8680 O O . PHE A 1 1149 ? -4.587 11.261 -8.045 1.00 93.88 1149 PHE A O 1
ATOM 8687 N N . THR A 1 1150 ? -4.885 13.108 -6.819 1.00 93.56 1150 THR A N 1
ATOM 8688 C CA . THR A 1 1150 ? -4.584 12.444 -5.534 1.00 93.56 1150 THR A CA 1
ATOM 8689 C C . THR A 1 1150 ? -5.744 12.488 -4.552 1.00 93.56 1150 THR A C 1
ATOM 8691 O O . THR A 1 1150 ? -6.226 13.550 -4.167 1.00 93.56 1150 THR A O 1
ATOM 8694 N N . LEU A 1 1151 ? -6.158 11.305 -4.101 1.00 93.38 1151 LEU A N 1
ATOM 8695 C CA . LEU A 1 1151 ? -7.151 11.117 -3.047 1.00 93.38 1151 LEU A CA 1
ATOM 8696 C C . LEU A 1 1151 ? -6.433 11.033 -1.703 1.00 93.38 1151 LEU A C 1
ATOM 8698 O O . LEU A 1 1151 ? -5.553 10.190 -1.521 1.00 93.38 1151 LEU A O 1
ATOM 8702 N N . ARG A 1 1152 ? -6.807 11.894 -0.756 1.00 90.88 1152 ARG A N 1
ATOM 8703 C CA . ARG A 1 1152 ? -6.187 11.986 0.572 1.00 90.88 1152 ARG A CA 1
ATOM 8704 C C . ARG A 1 1152 ? -7.211 11.702 1.663 1.00 90.88 1152 ARG A C 1
ATOM 8706 O O . ARG A 1 1152 ? -8.283 12.304 1.663 1.00 90.88 1152 ARG A O 1
ATOM 8713 N N . THR A 1 1153 ? -6.878 10.816 2.601 1.00 88.00 1153 THR A N 1
ATOM 8714 C CA . THR A 1 1153 ? -7.739 10.445 3.737 1.00 88.00 1153 THR A CA 1
ATOM 8715 C C . THR A 1 1153 ? -7.112 10.912 5.052 1.00 88.00 1153 THR A C 1
ATOM 8717 O O . THR A 1 1153 ? -5.918 10.724 5.297 1.00 88.00 1153 THR A O 1
ATOM 8720 N N . GLY A 1 1154 ? -7.892 11.600 5.889 1.00 74.81 1154 GLY A N 1
ATOM 8721 C CA . GLY A 1 1154 ? -7.381 12.271 7.090 1.00 74.81 1154 GLY A CA 1
ATOM 8722 C C . GLY A 1 1154 ? -6.227 13.272 6.848 1.00 74.81 1154 GLY A C 1
ATOM 8723 O O . GLY A 1 1154 ? -5.262 13.271 7.626 1.00 74.81 1154 GLY A O 1
ATOM 8724 N N . PRO A 1 1155 ? -6.224 14.094 5.772 1.00 66.06 1155 PRO A N 1
ATOM 8725 C CA . PRO A 1 1155 ? -5.068 14.914 5.408 1.00 66.06 1155 PRO A CA 1
ATOM 8726 C C . PRO A 1 1155 ? -4.688 15.875 6.539 1.00 66.06 1155 PRO A C 1
ATOM 8728 O O . PRO A 1 1155 ? -5.516 16.599 7.093 1.00 66.06 1155 PRO A O 1
ATOM 8731 N N . THR A 1 1156 ? -3.408 15.869 6.913 1.00 59.00 1156 THR A N 1
ATOM 8732 C CA . THR A 1 1156 ? -2.857 16.646 8.047 1.00 59.00 1156 THR A CA 1
ATOM 8733 C C . THR A 1 1156 ? -3.446 16.284 9.430 1.00 59.00 1156 THR A C 1
ATOM 8735 O O . THR A 1 1156 ? -2.967 16.802 10.436 1.00 59.00 1156 THR A O 1
ATOM 8738 N N . GLY A 1 1157 ? -4.374 15.324 9.526 1.00 55.97 1157 GLY A N 1
ATOM 8739 C CA . GLY A 1 1157 ? -5.160 15.032 10.733 1.00 55.97 1157 GLY A CA 1
ATOM 8740 C C . GLY A 1 1157 ? -6.471 15.824 10.843 1.00 55.97 1157 GLY A C 1
ATOM 8741 O O . GLY A 1 1157 ? -6.981 15.984 11.949 1.00 55.97 1157 GLY A O 1
ATOM 8742 N N . SER A 1 1158 ? -6.988 16.348 9.727 1.00 65.00 1158 SER A N 1
ATOM 8743 C CA . SER A 1 1158 ? -8.387 16.792 9.605 1.00 65.00 1158 SER A CA 1
ATOM 8744 C C . SER A 1 1158 ? -9.320 15.593 9.378 1.00 65.00 1158 SER A C 1
ATOM 8746 O O . SER A 1 1158 ? -8.840 14.534 8.979 1.00 65.00 1158 SER A O 1
ATOM 8748 N N . TYR A 1 1159 ? -10.630 15.733 9.628 1.00 74.12 1159 TYR A N 1
ATOM 8749 C CA . TYR A 1 1159 ? -11.591 14.678 9.278 1.00 74.12 1159 TYR A CA 1
ATOM 8750 C C . TYR A 1 1159 ? -11.818 14.636 7.761 1.00 74.12 1159 TYR A C 1
ATOM 8752 O O . TYR A 1 1159 ? -11.801 15.672 7.092 1.00 74.12 1159 TYR A O 1
ATOM 8760 N N . GLY A 1 1160 ? -12.087 13.442 7.239 1.00 82.19 1160 GLY A N 1
ATOM 8761 C CA . GLY A 1 1160 ? -12.698 13.268 5.929 1.00 82.19 1160 GLY A CA 1
ATOM 8762 C C . GLY A 1 1160 ? -11.750 12.841 4.808 1.00 82.19 1160 GLY A C 1
ATOM 8763 O O . GLY A 1 1160 ? -10.624 12.373 5.031 1.00 82.19 1160 GLY A O 1
ATOM 8764 N N . CYS A 1 1161 ? -12.237 13.008 3.580 1.00 90.06 1161 CYS A N 1
ATOM 8765 C CA . CYS A 1 1161 ? -11.530 12.706 2.341 1.00 90.06 1161 CYS A CA 1
ATOM 8766 C C . CYS A 1 1161 ? -11.482 13.928 1.415 1.00 90.06 1161 CYS A C 1
ATOM 8768 O O . CYS A 1 1161 ? -12.409 14.736 1.379 1.00 90.06 1161 CYS A O 1
ATOM 8770 N N . GLN A 1 1162 ? -10.396 14.068 0.656 1.00 91.44 1162 GLN A N 1
ATOM 8771 C CA . GLN A 1 1162 ? -10.170 15.181 -0.271 1.00 91.44 1162 GLN A CA 1
ATOM 8772 C C . GLN A 1 1162 ? -9.584 14.672 -1.591 1.00 91.44 1162 GLN A C 1
ATOM 8774 O O . GLN A 1 1162 ? -8.673 13.844 -1.573 1.00 91.44 1162 GLN A O 1
ATOM 8779 N N . LEU A 1 1163 ? -10.069 15.193 -2.717 1.00 92.94 1163 LEU A N 1
ATOM 8780 C CA . LEU A 1 1163 ? -9.441 15.041 -4.030 1.00 92.94 1163 LEU A CA 1
ATOM 8781 C C . LEU A 1 1163 ? -8.573 16.270 -4.311 1.00 92.94 1163 LEU A C 1
ATOM 8783 O O . LEU A 1 1163 ? -9.006 17.397 -4.072 1.00 92.94 1163 LEU A O 1
ATOM 8787 N N . PHE A 1 1164 ? -7.372 16.050 -4.836 1.00 91.88 1164 PHE A N 1
ATOM 8788 C CA . PHE A 1 1164 ? -6.458 17.091 -5.293 1.00 91.88 1164 PHE A CA 1
ATOM 8789 C C . PHE A 1 1164 ? -6.066 16.877 -6.757 1.00 91.88 1164 PHE A C 1
ATOM 8791 O O . PHE A 1 1164 ? -5.889 15.736 -7.181 1.00 91.88 1164 PHE A O 1
ATOM 8798 N N . HIS A 1 1165 ? -5.824 17.969 -7.477 1.00 90.56 1165 HIS A N 1
ATOM 8799 C CA . HIS A 1 1165 ? -5.216 18.000 -8.808 1.00 90.56 1165 HIS A CA 1
ATOM 8800 C C . HIS A 1 1165 ? -4.300 19.229 -8.919 1.00 90.56 1165 HIS A C 1
ATOM 8802 O O . HIS A 1 1165 ? -4.609 20.265 -8.329 1.00 90.56 1165 HIS A O 1
ATOM 8808 N N . ALA A 1 1166 ? -3.151 19.120 -9.599 1.00 85.00 1166 ALA A N 1
ATOM 8809 C CA . ALA A 1 1166 ? -2.150 20.197 -9.697 1.00 85.00 1166 ALA A CA 1
ATOM 8810 C C . ALA A 1 1166 ? -1.767 20.832 -8.333 1.00 85.00 1166 ALA A C 1
ATOM 8812 O O . ALA A 1 1166 ? -1.550 22.038 -8.213 1.00 85.00 1166 ALA A O 1
ATOM 8813 N N . GLY A 1 1167 ? -1.747 20.023 -7.265 1.00 80.31 1167 GLY A N 1
ATOM 8814 C CA . GLY A 1 1167 ? -1.500 20.463 -5.885 1.00 80.31 1167 GLY A CA 1
ATOM 8815 C C . GLY A 1 1167 ? -2.654 21.217 -5.194 1.00 80.31 1167 GLY A C 1
ATOM 8816 O O . GLY A 1 1167 ? -2.569 21.462 -3.989 1.00 80.31 1167 GLY A O 1
ATOM 8817 N N . GLN A 1 1168 ? -3.741 21.548 -5.899 1.00 83.31 1168 GLN A N 1
ATOM 8818 C CA . GLN A 1 1168 ? -4.927 22.233 -5.365 1.00 83.31 1168 GLN A CA 1
ATOM 8819 C C . GLN A 1 1168 ? -6.023 21.236 -4.965 1.00 83.31 1168 GLN A C 1
ATOM 8821 O O . GLN A 1 1168 ? -6.141 20.173 -5.568 1.00 83.31 1168 GLN A O 1
ATOM 8826 N N . ALA A 1 1169 ? -6.826 21.560 -3.945 1.00 84.62 1169 ALA A N 1
ATOM 8827 C CA . ALA A 1 1169 ? -7.953 20.725 -3.521 1.00 84.62 1169 ALA A CA 1
ATOM 8828 C C . ALA A 1 1169 ? -9.182 20.995 -4.404 1.00 84.62 1169 ALA A C 1
ATOM 8830 O O . ALA A 1 1169 ? -9.629 22.135 -4.500 1.00 84.62 1169 ALA A O 1
ATOM 8831 N N . THR A 1 1170 ? -9.725 19.950 -5.025 1.00 87.56 1170 THR A N 1
ATOM 8832 C CA . THR A 1 1170 ? -10.776 20.044 -6.053 1.00 87.56 1170 THR A CA 1
ATOM 8833 C C . THR A 1 1170 ? -12.170 19.750 -5.494 1.00 87.56 1170 THR A C 1
ATOM 8835 O O . THR A 1 1170 ? -13.136 20.418 -5.842 1.00 87.56 1170 THR A O 1
ATOM 8838 N N . VAL A 1 1171 ? -12.284 18.767 -4.593 1.00 89.69 1171 VAL A N 1
ATOM 8839 C CA . VAL A 1 1171 ? -13.522 18.448 -3.858 1.00 89.69 1171 VAL A CA 1
ATOM 8840 C C . VAL A 1 1171 ? -13.180 17.816 -2.505 1.00 89.69 1171 VAL A C 1
ATOM 8842 O O . VAL A 1 1171 ? -12.116 17.212 -2.341 1.00 89.69 1171 VAL A O 1
ATOM 8845 N N . SER A 1 1172 ? -14.066 17.951 -1.515 1.00 88.25 1172 SER A N 1
ATOM 8846 C CA . SER A 1 1172 ? -13.879 17.361 -0.185 1.00 88.25 1172 SER A CA 1
ATOM 8847 C C . SER A 1 1172 ? -15.175 16.825 0.418 1.00 88.25 1172 SER A C 1
ATOM 8849 O O . SER A 1 1172 ? -16.246 17.384 0.200 1.00 88.25 1172 SER A O 1
ATOM 8851 N N . ALA A 1 1173 ? -15.043 15.767 1.214 1.00 86.69 1173 ALA A N 1
ATOM 8852 C CA . ALA A 1 1173 ? -16.098 15.154 2.004 1.00 86.69 1173 ALA A CA 1
ATOM 8853 C C . ALA A 1 1173 ? -15.661 15.154 3.475 1.00 86.69 1173 ALA A C 1
ATOM 8855 O O . ALA A 1 1173 ? -14.971 14.228 3.911 1.00 86.69 1173 ALA A O 1
ATOM 8856 N N . PRO A 1 1174 ? -16.010 16.197 4.251 1.00 79.44 1174 PRO A N 1
ATOM 8857 C CA . PRO A 1 1174 ? -15.479 16.391 5.602 1.00 79.44 1174 PRO A CA 1
ATOM 8858 C C . PRO A 1 1174 ? -15.968 15.347 6.613 1.00 79.44 1174 PRO A C 1
ATOM 8860 O O . PRO A 1 1174 ? -15.350 15.203 7.659 1.00 79.44 1174 PRO A O 1
ATOM 8863 N N . ASN A 1 1175 ? -17.042 14.609 6.302 1.00 76.31 1175 ASN A N 1
ATOM 8864 C CA . ASN A 1 1175 ? -17.735 13.714 7.237 1.00 76.31 1175 ASN A CA 1
ATOM 8865 C C . ASN A 1 1175 ? -17.487 12.211 6.981 1.00 76.31 1175 ASN A C 1
ATOM 8867 O O . ASN A 1 1175 ? -18.098 11.375 7.638 1.00 76.31 1175 ASN A O 1
ATOM 8871 N N . ILE A 1 1176 ? -16.647 11.844 6.004 1.00 78.81 1176 ILE A N 1
ATOM 8872 C CA . ILE A 1 1176 ? -16.379 10.444 5.627 1.00 78.81 1176 ILE A CA 1
ATOM 8873 C C . ILE A 1 1176 ? -14.871 10.275 5.433 1.00 78.81 1176 ILE A C 1
ATOM 8875 O O . ILE A 1 1176 ? -14.307 10.869 4.522 1.00 78.81 1176 ILE A O 1
ATOM 8879 N N . GLY A 1 1177 ? -14.212 9.493 6.294 1.00 78.00 1177 GLY A N 1
ATOM 8880 C CA . GLY A 1 1177 ? -12.761 9.273 6.261 1.00 78.00 1177 GLY A CA 1
ATOM 8881 C C . GLY A 1 1177 ? -12.185 8.846 7.616 1.00 78.00 1177 GLY A C 1
ATOM 8882 O O . GLY A 1 1177 ? -12.899 8.312 8.464 1.00 78.00 1177 GLY A O 1
ATOM 8883 N N . LEU A 1 1178 ? -10.894 9.116 7.831 1.00 76.88 1178 LEU A N 1
ATOM 8884 C CA . LEU A 1 1178 ? -10.209 8.961 9.125 1.00 76.88 1178 LEU A CA 1
ATOM 8885 C C . LEU A 1 1178 ? -10.395 10.226 9.984 1.00 76.88 1178 LEU A C 1
ATOM 8887 O O . LEU A 1 1178 ? -10.255 11.319 9.428 1.00 76.88 1178 LEU A O 1
ATOM 8891 N N . PRO A 1 1179 ? -10.704 10.122 11.292 1.00 63.25 1179 PRO A N 1
ATOM 8892 C CA . PRO A 1 1179 ? -10.967 11.283 12.143 1.00 63.25 1179 PRO A CA 1
ATOM 8893 C C . PRO A 1 1179 ? -9.690 12.016 12.589 1.00 63.25 1179 PRO A C 1
ATOM 8895 O O . PRO A 1 1179 ? -8.582 11.484 12.490 1.00 63.25 1179 PRO A O 1
ATOM 8898 N N . PRO A 1 1180 ? -9.832 13.222 13.169 1.00 55.59 1180 PRO A N 1
ATOM 8899 C CA . PRO A 1 1180 ? -8.793 13.834 13.983 1.00 55.59 1180 PRO A CA 1
ATOM 8900 C C . PRO A 1 1180 ? -8.478 12.951 15.199 1.00 55.59 1180 PRO A C 1
ATOM 8902 O O . PRO A 1 1180 ? -9.364 12.312 15.760 1.00 55.59 1180 PRO A O 1
ATOM 8905 N N . GLN A 1 1181 ? -7.208 12.952 15.610 1.00 52.34 1181 GLN A N 1
ATOM 8906 C CA . GLN A 1 1181 ? -6.632 12.019 16.590 1.00 52.34 1181 GLN A CA 1
ATOM 8907 C C . GLN A 1 1181 ? -7.460 11.851 17.879 1.00 52.34 1181 GLN A C 1
ATOM 8909 O O . GLN A 1 1181 ? -7.577 12.792 18.665 1.00 52.34 1181 GLN A O 1
ATOM 8914 N N . GLY A 1 1182 ? -7.892 10.617 18.150 1.00 51.91 1182 GLY A N 1
ATOM 8915 C CA . GLY A 1 1182 ? -8.468 10.179 19.424 1.00 51.91 1182 GLY A CA 1
ATOM 8916 C C . GLY A 1 1182 ? -9.938 9.755 19.375 1.00 51.91 1182 GLY A C 1
ATOM 8917 O O . GLY A 1 1182 ? -10.573 9.769 20.428 1.00 51.91 1182 GLY A O 1
ATOM 8918 N N . GLY A 1 1183 ? -10.480 9.416 18.198 1.00 48.84 1183 GLY A N 1
ATOM 8919 C CA . GLY A 1 1183 ? -11.919 9.158 18.017 1.00 48.84 1183 GLY A CA 1
ATOM 8920 C C . GLY A 1 1183 ? -12.327 7.766 17.516 1.00 48.84 1183 GLY A C 1
ATOM 8921 O O . GLY A 1 1183 ? -13.487 7.406 17.690 1.00 48.84 1183 GLY A O 1
ATOM 8922 N N . PHE A 1 1184 ? -11.425 6.986 16.908 1.00 51.97 1184 PHE A N 1
ATOM 8923 C CA . PHE A 1 1184 ? -11.763 5.687 16.305 1.00 51.97 1184 PHE A CA 1
ATOM 8924 C C . PHE A 1 1184 ? -10.896 4.544 16.821 1.00 51.97 1184 PHE A C 1
ATOM 8926 O O . PHE A 1 1184 ? -9.709 4.701 17.119 1.00 51.97 1184 PHE A O 1
ATOM 8933 N N . THR A 1 1185 ? -11.451 3.335 16.780 1.00 62.72 1185 THR A N 1
ATOM 8934 C CA . THR A 1 1185 ? -10.657 2.132 16.982 1.00 62.72 1185 THR A CA 1
ATOM 8935 C C . THR A 1 1185 ? -9.949 1.685 15.696 1.00 62.72 1185 THR A C 1
ATOM 8937 O O . THR A 1 1185 ? -10.523 1.024 14.831 1.00 62.72 1185 THR A O 1
ATOM 8940 N N . LEU A 1 1186 ? -8.660 2.023 15.569 1.00 67.00 1186 LEU A N 1
ATOM 8941 C CA . LEU A 1 1186 ? -7.800 1.560 14.463 1.00 67.00 1186 LEU A CA 1
ATOM 8942 C C . LEU A 1 1186 ? -7.033 0.265 14.758 1.00 67.00 1186 LEU A C 1
ATOM 8944 O O . LEU A 1 1186 ? -6.548 -0.386 13.831 1.00 67.00 1186 LEU A O 1
ATOM 8948 N N . HIS A 1 1187 ? -6.900 -0.108 16.033 1.00 71.94 1187 HIS A N 1
ATOM 8949 C CA . HIS A 1 1187 ? -6.129 -1.286 16.420 1.00 71.94 1187 HIS A CA 1
ATOM 8950 C C . HIS A 1 1187 ? -6.777 -2.552 15.837 1.00 71.94 1187 HIS A C 1
ATOM 8952 O O . HIS A 1 1187 ? -7.980 -2.746 15.959 1.00 71.94 1187 HIS A O 1
ATOM 8958 N N . HIS A 1 1188 ? -5.989 -3.387 15.159 1.00 72.94 1188 HIS A N 1
ATOM 8959 C CA . HIS A 1 1188 ? -6.424 -4.543 14.349 1.00 72.94 1188 HIS A CA 1
ATOM 8960 C C . HIS A 1 1188 ? -7.332 -4.257 13.135 1.00 72.94 1188 HIS A C 1
ATOM 8962 O O . HIS A 1 1188 ? -7.222 -4.980 12.144 1.00 72.94 1188 HIS A O 1
ATOM 8968 N N . ARG A 1 1189 ? -8.125 -3.179 13.118 1.00 76.12 1189 ARG A N 1
ATOM 8969 C CA . ARG A 1 1189 ? -8.998 -2.819 11.986 1.00 76.12 1189 ARG A CA 1
ATOM 8970 C C . ARG A 1 1189 ? -8.217 -2.646 10.674 1.00 76.12 1189 ARG A C 1
ATOM 8972 O O . ARG A 1 1189 ? -7.100 -2.128 10.680 1.00 76.12 1189 ARG A O 1
ATOM 8979 N N . TRP A 1 1190 ? -8.801 -3.088 9.562 1.00 80.38 1190 TRP A N 1
ATOM 8980 C CA . TRP A 1 1190 ? -8.300 -2.914 8.190 1.00 80.38 1190 TRP A CA 1
ATOM 8981 C C . TRP A 1 1190 ? -9.346 -2.157 7.368 1.00 80.38 1190 TRP A C 1
ATOM 8983 O O . TRP A 1 1190 ? -10.537 -2.381 7.561 1.00 80.38 1190 TRP A O 1
ATOM 8993 N N . LEU A 1 1191 ? -8.921 -1.277 6.464 1.00 82.94 1191 LEU A N 1
ATOM 8994 C CA . LEU A 1 1191 ? -9.770 -0.298 5.779 1.00 82.94 1191 LEU A CA 1
ATOM 8995 C C . LEU A 1 1191 ? -9.724 -0.487 4.263 1.00 82.94 1191 LEU A C 1
ATOM 8997 O O . LEU A 1 1191 ? -8.640 -0.619 3.689 1.00 82.94 1191 LEU A O 1
ATOM 9001 N N . TRP A 1 1192 ? -10.893 -0.435 3.625 1.00 85.00 1192 TRP A N 1
ATOM 9002 C CA . TRP A 1 1192 ? -11.002 -0.404 2.167 1.00 85.00 1192 TRP A CA 1
ATOM 9003 C C . TRP A 1 1192 ? -10.924 1.028 1.630 1.00 85.00 1192 TRP A C 1
ATOM 9005 O O . TRP A 1 1192 ? -11.690 1.902 2.036 1.00 85.00 1192 TRP A O 1
ATOM 9015 N N . LEU A 1 1193 ? -10.040 1.256 0.663 1.00 91.38 1193 LEU A N 1
ATOM 9016 C CA . LEU A 1 1193 ? -10.100 2.394 -0.254 1.00 91.38 1193 LEU A CA 1
ATOM 9017 C C . LEU A 1 1193 ? -10.585 1.861 -1.604 1.00 91.38 1193 LEU A C 1
ATOM 9019 O O . LEU A 1 1193 ? -10.093 0.823 -2.037 1.00 91.38 1193 LEU A O 1
ATOM 9023 N N . HIS A 1 1194 ? -11.511 2.531 -2.286 1.00 92.06 1194 HIS A N 1
ATOM 9024 C CA . HIS A 1 1194 ? -11.958 2.122 -3.626 1.00 92.06 1194 HIS A CA 1
ATOM 9025 C C . HIS A 1 1194 ? -12.229 3.342 -4.495 1.00 92.06 1194 HIS A C 1
ATOM 9027 O O . HIS A 1 1194 ? -12.979 4.227 -4.087 1.00 92.06 1194 HIS A O 1
ATOM 9033 N N . ALA A 1 1195 ? -11.639 3.380 -5.688 1.00 94.25 1195 ALA A N 1
ATOM 9034 C CA . ALA A 1 1195 ? -11.844 4.422 -6.685 1.00 94.25 1195 ALA A CA 1
ATOM 9035 C C . ALA A 1 1195 ? -12.251 3.815 -8.034 1.00 94.25 1195 ALA A C 1
ATOM 9037 O O . ALA A 1 1195 ? -11.727 2.781 -8.444 1.00 94.25 1195 ALA A O 1
ATOM 9038 N N . THR A 1 1196 ? -13.144 4.492 -8.748 1.00 94.00 1196 THR A N 1
ATOM 9039 C CA . THR A 1 1196 ? -13.501 4.217 -10.144 1.00 94.00 1196 THR A CA 1
ATOM 9040 C C . THR A 1 1196 ? -13.307 5.495 -10.950 1.00 94.00 1196 THR A C 1
ATOM 9042 O O . THR A 1 1196 ? -13.767 6.565 -10.549 1.00 94.00 1196 THR A O 1
ATOM 9045 N N . VAL A 1 1197 ? -12.594 5.373 -12.063 1.00 94.44 1197 VAL A N 1
ATOM 9046 C CA . VAL A 1 1197 ? -12.190 6.449 -12.963 1.00 94.44 1197 VAL A CA 1
ATOM 9047 C C . VAL A 1 1197 ? -12.805 6.166 -14.329 1.00 94.44 1197 VAL A C 1
ATOM 9049 O O . VAL A 1 1197 ? -12.556 5.122 -14.921 1.00 94.44 1197 VAL A O 1
ATOM 9052 N N . GLU A 1 1198 ? -13.622 7.089 -14.814 1.00 92.81 1198 GLU A N 1
ATOM 9053 C CA . GLU A 1 1198 ? -14.169 7.136 -16.175 1.00 92.81 1198 GLU A CA 1
ATOM 9054 C C . GLU A 1 1198 ? -13.438 8.232 -16.966 1.00 92.81 1198 GLU A C 1
ATOM 9056 O O . GLU A 1 1198 ? -12.633 8.962 -16.392 1.00 92.81 1198 GLU A O 1
ATOM 9061 N N . ALA A 1 1199 ? -13.751 8.407 -18.255 1.00 90.31 1199 ALA A N 1
ATOM 9062 C CA . ALA A 1 1199 ? -13.119 9.419 -19.111 1.00 90.31 1199 ALA A CA 1
ATOM 9063 C C . ALA A 1 1199 ? -13.048 10.819 -18.462 1.00 90.31 1199 ALA A C 1
ATOM 9065 O O . ALA A 1 1199 ? -11.985 11.424 -18.447 1.00 90.31 1199 ALA A O 1
ATOM 9066 N N . ASN A 1 1200 ? -14.132 11.318 -17.849 1.00 93.31 1200 ASN A N 1
ATOM 9067 C CA . ASN A 1 1200 ? -14.125 12.605 -17.134 1.00 93.31 1200 ASN A CA 1
ATOM 9068 C C . ASN A 1 1200 ? -14.698 12.555 -15.709 1.00 93.31 1200 ASN A C 1
ATOM 9070 O O . ASN A 1 1200 ? -15.196 13.567 -15.218 1.00 93.31 1200 ASN A O 1
ATOM 9074 N N . ARG A 1 1201 ? -14.662 11.402 -15.027 1.00 94.44 1201 ARG A N 1
ATOM 9075 C CA . ARG A 1 1201 ? -15.282 11.249 -13.696 1.00 94.44 1201 ARG A CA 1
ATOM 9076 C C . ARG A 1 1201 ? -14.442 10.402 -12.747 1.00 94.44 1201 ARG A C 1
ATOM 9078 O O . ARG A 1 1201 ? -13.965 9.340 -13.126 1.00 94.44 1201 ARG A O 1
ATOM 9085 N N . ILE A 1 1202 ? -14.323 10.839 -11.495 1.00 95.25 1202 ILE A N 1
ATOM 9086 C CA . ILE A 1 1202 ? -13.714 10.083 -10.395 1.00 95.25 1202 ILE A CA 1
ATOM 9087 C C . ILE A 1 1202 ? -14.766 9.876 -9.310 1.00 95.25 1202 ILE A C 1
ATOM 9089 O O . ILE A 1 1202 ? -15.217 10.830 -8.675 1.00 95.25 1202 ILE A O 1
ATOM 9093 N N . ARG A 1 1203 ? -15.114 8.615 -9.063 1.00 94.38 1203 ARG A N 1
ATOM 9094 C CA . ARG A 1 1203 ? -15.939 8.178 -7.933 1.00 94.38 1203 ARG A CA 1
ATOM 9095 C C . ARG A 1 1203 ? -15.031 7.505 -6.908 1.00 94.38 1203 ARG A C 1
ATOM 9097 O O . ARG A 1 1203 ? -14.245 6.632 -7.266 1.00 94.38 1203 ARG A O 1
ATOM 9104 N N . PHE A 1 1204 ? -15.113 7.900 -5.641 1.00 94.38 1204 PHE A N 1
ATOM 9105 C CA . PHE A 1 1204 ? -14.311 7.336 -4.553 1.00 94.38 1204 PHE A CA 1
ATOM 9106 C C . PHE A 1 1204 ? -15.177 6.981 -3.346 1.00 94.38 1204 PHE A C 1
ATOM 9108 O O . PHE A 1 1204 ? -16.069 7.734 -2.953 1.00 94.38 1204 PHE A O 1
ATOM 9115 N N . SER A 1 1205 ? -14.864 5.848 -2.724 1.00 90.50 1205 SER A N 1
ATOM 9116 C CA . SER A 1 1205 ? -15.499 5.357 -1.506 1.00 90.50 1205 SER A CA 1
ATOM 9117 C C . SER A 1 1205 ? -14.474 4.920 -0.462 1.00 90.50 1205 SER A C 1
ATOM 9119 O O . SER A 1 1205 ? -13.445 4.323 -0.790 1.00 90.50 1205 SER A O 1
ATOM 9121 N N . PHE A 1 1206 ? -14.791 5.191 0.803 1.00 88.62 1206 PHE A N 1
ATOM 9122 C CA . PHE A 1 1206 ? -13.969 4.879 1.969 1.00 88.62 1206 PHE A CA 1
ATOM 9123 C C . PHE A 1 1206 ? -14.717 3.903 2.885 1.00 88.62 1206 PHE A C 1
ATOM 9125 O O . PHE A 1 1206 ? -15.852 4.162 3.278 1.00 88.62 1206 PHE A O 1
ATOM 9132 N N . ASP A 1 1207 ? -14.088 2.770 3.191 1.00 82.25 1207 ASP A N 1
ATOM 9133 C CA . ASP A 1 1207 ? -14.638 1.640 3.951 1.00 82.25 1207 ASP A CA 1
ATOM 9134 C C . ASP A 1 1207 ? -16.074 1.251 3.532 1.00 82.25 1207 ASP A C 1
ATOM 9136 O O . ASP A 1 1207 ? -16.986 1.131 4.350 1.00 82.25 1207 ASP A O 1
ATOM 9140 N N . GLY A 1 1208 ? -16.275 1.122 2.214 1.00 79.38 1208 GLY A N 1
ATOM 9141 C CA . GLY A 1 1208 ? -17.548 0.752 1.582 1.00 79.38 1208 GLY A CA 1
ATOM 9142 C C . GLY A 1 1208 ? -18.562 1.889 1.386 1.00 79.38 1208 GLY A C 1
ATOM 9143 O O . GLY A 1 1208 ? -19.637 1.641 0.848 1.00 79.38 1208 GLY A O 1
ATOM 9144 N N . ARG A 1 1209 ? -18.252 3.129 1.793 1.00 82.75 1209 ARG A N 1
ATOM 9145 C CA . ARG A 1 1209 ? -19.184 4.274 1.739 1.00 82.75 1209 ARG A CA 1
ATOM 9146 C C . ARG A 1 1209 ? -18.811 5.236 0.613 1.00 82.75 1209 ARG A C 1
ATOM 9148 O O . ARG A 1 1209 ? -17.660 5.679 0.607 1.00 82.75 1209 ARG A O 1
ATOM 9155 N N . PRO A 1 1210 ? -19.731 5.616 -0.295 1.00 88.81 1210 PRO A N 1
ATOM 9156 C CA . PRO A 1 1210 ? -19.498 6.702 -1.246 1.00 88.81 1210 PRO A CA 1
ATOM 9157 C C . PRO A 1 1210 ? -19.041 7.966 -0.512 1.00 88.81 1210 PRO A C 1
ATOM 9159 O O . PRO A 1 1210 ? -19.711 8.426 0.409 1.00 88.81 1210 PRO A O 1
ATOM 9162 N N . ALA A 1 1211 ? -17.876 8.486 -0.890 1.00 90.56 1211 ALA A N 1
ATOM 9163 C CA . ALA A 1 1211 ? -17.239 9.623 -0.235 1.00 90.56 1211 ALA A CA 1
ATOM 9164 C C . ALA A 1 1211 ? -17.126 10.819 -1.183 1.00 90.56 1211 ALA A C 1
ATOM 9166 O O . ALA A 1 1211 ? -17.438 11.933 -0.785 1.00 90.56 1211 ALA A O 1
ATOM 9167 N N . LEU A 1 1212 ? -16.704 10.605 -2.433 1.00 93.12 1212 LEU A N 1
ATOM 9168 C CA . LEU A 1 1212 ? -16.560 11.661 -3.438 1.00 93.12 1212 LEU A CA 1
ATOM 9169 C C . LEU A 1 1212 ? -17.115 11.188 -4.785 1.00 93.12 1212 LEU A C 1
ATOM 9171 O O . LEU A 1 1212 ? -16.904 10.042 -5.180 1.00 93.12 1212 LEU A O 1
ATOM 9175 N N . ASP A 1 1213 ? -17.764 12.096 -5.503 1.00 94.44 1213 ASP A N 1
ATOM 9176 C CA . ASP A 1 1213 ? -18.130 11.953 -6.911 1.00 94.44 1213 ASP A CA 1
ATOM 9177 C C . ASP A 1 1213 ? -17.782 13.280 -7.592 1.00 94.44 1213 ASP A C 1
ATOM 9179 O O . ASP A 1 1213 ? -18.282 14.335 -7.200 1.00 94.44 1213 ASP A O 1
ATOM 9183 N N . TYR A 1 1214 ? -16.834 13.244 -8.523 1.00 94.69 1214 TYR A N 1
ATOM 9184 C CA . TYR A 1 1214 ? -16.258 14.424 -9.156 1.00 94.69 1214 TYR A CA 1
ATOM 9185 C C . TYR A 1 1214 ? -16.236 14.254 -10.670 1.00 94.69 1214 TYR A C 1
ATOM 9187 O O . TYR A 1 1214 ? -15.744 13.241 -11.165 1.00 94.69 1214 TYR A O 1
ATOM 9195 N N . ARG A 1 1215 ? -16.708 15.266 -11.403 1.00 95.56 1215 ARG A N 1
ATOM 9196 C CA . ARG A 1 1215 ? -16.529 15.381 -12.853 1.00 95.56 1215 ARG A CA 1
ATOM 9197 C C . ARG A 1 1215 ? -15.435 16.405 -13.155 1.00 95.56 1215 ARG A C 1
ATOM 9199 O O . ARG A 1 1215 ? -15.526 17.545 -12.708 1.00 95.56 1215 ARG A O 1
ATOM 9206 N N . ALA A 1 1216 ? -14.435 15.981 -13.918 1.00 89.25 1216 ALA A N 1
ATOM 9207 C CA . ALA A 1 1216 ? -13.381 16.833 -14.448 1.00 89.25 1216 ALA A CA 1
ATOM 9208 C C . ALA A 1 1216 ? -13.875 17.631 -15.667 1.00 89.25 1216 ALA A C 1
ATOM 9210 O O . ALA A 1 1216 ? -14.771 17.191 -16.389 1.00 89.25 1216 ALA A O 1
ATOM 9211 N N . GLU A 1 1217 ? -13.273 18.800 -15.896 1.00 87.88 1217 GLU A N 1
ATOM 9212 C CA . GLU A 1 1217 ? -13.545 19.643 -17.072 1.00 87.88 1217 GLU A CA 1
ATOM 9213 C C . GLU A 1 1217 ? -12.928 19.059 -18.356 1.00 87.88 1217 GLU A C 1
ATOM 9215 O O . GLU A 1 1217 ? -13.503 19.186 -19.433 1.00 87.88 1217 GLU A O 1
ATOM 9220 N N . ALA A 1 1218 ? -11.787 18.376 -18.224 1.00 85.69 1218 ALA A N 1
ATOM 9221 C CA . ALA A 1 1218 ? -11.075 17.680 -19.294 1.00 85.69 1218 ALA A CA 1
ATOM 9222 C C . ALA A 1 1218 ? -11.098 16.153 -19.087 1.00 85.69 1218 ALA A C 1
ATOM 9224 O O . ALA A 1 1218 ? -11.462 15.662 -18.014 1.00 85.69 1218 ALA A O 1
ATOM 9225 N N . GLU A 1 1219 ? -10.687 15.400 -20.110 1.00 86.50 1219 GLU A N 1
ATOM 9226 C CA . GLU A 1 1219 ? -10.475 13.955 -19.986 1.00 86.50 1219 GLU A CA 1
ATOM 9227 C C . GLU A 1 1219 ? -9.308 13.653 -19.028 1.00 86.50 1219 GLU A C 1
ATOM 9229 O O . GLU A 1 1219 ? -8.296 14.357 -18.994 1.00 86.50 1219 GLU A O 1
ATOM 9234 N N . ILE A 1 1220 ? -9.461 12.607 -18.220 1.00 87.12 1220 ILE A N 1
ATOM 9235 C CA . ILE A 1 1220 ? -8.462 12.156 -17.256 1.00 87.12 1220 ILE A CA 1
ATOM 9236 C C . ILE A 1 1220 ? -7.386 11.375 -18.025 1.00 87.12 1220 ILE A C 1
ATOM 9238 O O . ILE A 1 1220 ? -7.713 10.384 -18.678 1.00 87.12 1220 ILE A O 1
ATOM 9242 N N . PRO A 1 1221 ? -6.104 11.778 -17.967 1.00 81.25 1221 PRO A N 1
ATOM 9243 C CA . PRO A 1 1221 ? -5.070 11.159 -18.784 1.00 81.25 1221 PRO A CA 1
ATOM 9244 C C . PRO A 1 1221 ? -4.791 9.709 -18.370 1.00 81.25 1221 PRO A C 1
ATOM 9246 O O . PRO A 1 1221 ? -4.862 9.344 -17.191 1.00 81.25 1221 PRO A O 1
ATOM 9249 N N . SER A 1 1222 ? -4.390 8.895 -19.349 1.00 89.44 1222 SER A N 1
ATOM 9250 C CA . SER A 1 1222 ? -3.768 7.594 -19.093 1.00 89.44 1222 SER A CA 1
ATOM 9251 C C . SER A 1 1222 ? -2.498 7.779 -18.264 1.00 89.44 1222 SER A C 1
ATOM 9253 O O . SER A 1 1222 ? -1.660 8.618 -18.593 1.00 89.44 1222 SER A O 1
ATOM 9255 N N . GLY A 1 1223 ? -2.320 6.989 -17.205 1.00 90.12 1223 GLY A N 1
ATOM 9256 C CA . GLY A 1 1223 ? -1.179 7.180 -16.313 1.00 90.12 1223 GLY A CA 1
ATOM 9257 C C . GLY A 1 1223 ? -1.071 6.163 -15.186 1.00 90.12 1223 GLY A C 1
ATOM 9258 O O . GLY A 1 1223 ? -1.879 5.248 -15.038 1.00 90.12 1223 GLY A O 1
ATOM 9259 N N . PHE A 1 1224 ? -0.031 6.323 -14.380 1.00 91.94 1224 PHE A N 1
ATOM 9260 C CA . PHE A 1 1224 ? 0.313 5.428 -13.286 1.00 91.94 1224 PHE A CA 1
ATOM 9261 C C . PHE A 1 1224 ? -0.681 5.568 -12.128 1.00 91.94 1224 PHE A C 1
ATOM 9263 O O . PHE A 1 1224 ? -1.014 6.674 -11.689 1.00 91.94 1224 PHE A O 1
ATOM 9270 N N . VAL A 1 1225 ? -1.125 4.426 -11.605 1.00 94.12 1225 VAL A N 1
ATOM 9271 C CA . VAL A 1 1225 ? -1.943 4.332 -10.391 1.00 94.12 1225 VAL A CA 1
ATOM 9272 C C . VAL A 1 1225 ? -1.068 3.905 -9.210 1.00 94.12 1225 VAL A C 1
ATOM 9274 O O . VAL A 1 1225 ? -0.089 3.172 -9.386 1.00 94.12 1225 VAL A O 1
ATOM 9277 N N . GLY A 1 1226 ? -1.395 4.343 -7.995 1.00 93.69 1226 GLY A N 1
ATOM 9278 C CA . GLY A 1 1226 ? -0.614 3.968 -6.819 1.00 93.69 1226 GLY A CA 1
ATOM 9279 C C . GLY A 1 1226 ? -1.286 4.224 -5.476 1.00 93.69 1226 GLY A C 1
ATOM 9280 O O . GLY A 1 1226 ? -2.196 5.043 -5.346 1.00 93.69 1226 GLY A O 1
ATOM 9281 N N . PHE A 1 1227 ? -0.786 3.532 -4.454 1.00 96.31 1227 PHE A N 1
ATOM 9282 C CA . PHE A 1 1227 ? -1.108 3.769 -3.047 1.00 96.31 1227 PHE A CA 1
ATOM 9283 C C . PHE A 1 1227 ? 0.054 4.507 -2.380 1.00 96.31 1227 PHE A C 1
ATOM 9285 O O . PHE A 1 1227 ? 1.216 4.165 -2.596 1.00 96.31 1227 PHE A O 1
ATOM 9292 N N . TRP A 1 1228 ? -0.228 5.517 -1.560 1.00 94.06 1228 TRP A N 1
ATOM 9293 C CA . TRP A 1 1228 ? 0.817 6.302 -0.906 1.00 94.06 1228 TRP A CA 1
ATOM 9294 C C . TRP A 1 1228 ? 0.484 6.724 0.518 1.00 94.06 1228 TRP A C 1
ATOM 9296 O O . TRP A 1 1228 ? -0.664 6.753 0.958 1.00 94.06 1228 TRP A O 1
ATOM 9306 N N . THR A 1 1229 ? 1.539 7.079 1.245 1.00 92.50 1229 THR A N 1
ATOM 9307 C CA . THR A 1 1229 ? 1.445 7.645 2.586 1.00 92.50 1229 THR A CA 1
ATOM 9308 C C . THR A 1 1229 ? 2.501 8.721 2.829 1.00 92.50 1229 THR A C 1
ATOM 9310 O O . THR A 1 1229 ? 3.543 8.772 2.173 1.00 92.50 1229 THR A O 1
ATOM 9313 N N . GLN A 1 1230 ? 2.255 9.576 3.817 1.00 88.19 1230 GLN A N 1
ATOM 9314 C CA . GLN A 1 1230 ? 3.210 10.546 4.340 1.00 88.19 1230 GLN A CA 1
ATOM 9315 C C . GLN A 1 1230 ? 2.993 10.666 5.853 1.00 88.19 1230 GLN A C 1
ATOM 9317 O O . GLN A 1 1230 ? 1.866 10.711 6.321 1.00 88.19 1230 GLN A O 1
ATOM 9322 N N . ASN A 1 1231 ? 4.053 10.723 6.660 1.00 82.94 1231 ASN A N 1
ATOM 9323 C CA . ASN A 1 1231 ? 3.999 10.816 8.131 1.00 82.94 1231 ASN A CA 1
ATOM 9324 C C . ASN A 1 1231 ? 3.278 9.668 8.893 1.00 82.94 1231 ASN A C 1
ATOM 9326 O O . ASN A 1 1231 ? 3.441 9.596 10.122 1.00 82.94 1231 ASN A O 1
ATOM 9330 N N . ASN A 1 1232 ? 2.589 8.741 8.213 1.00 85.69 1232 ASN A N 1
ATOM 9331 C CA . ASN A 1 1232 ? 2.074 7.476 8.750 1.00 85.69 1232 ASN A CA 1
ATOM 9332 C C . ASN A 1 1232 ? 2.932 6.267 8.319 1.00 85.69 1232 ASN A C 1
ATOM 9334 O O . ASN A 1 1232 ? 3.653 6.319 7.329 1.00 85.69 1232 ASN A O 1
ATOM 9338 N N . SER A 1 1233 ? 2.938 5.201 9.125 1.00 86.69 1233 SER A N 1
ATOM 9339 C CA . SER A 1 1233 ? 3.483 3.888 8.733 1.00 86.69 1233 SER A CA 1
ATOM 9340 C C . SER A 1 1233 ? 2.300 3.018 8.359 1.00 86.69 1233 SER A C 1
ATOM 9342 O O . SER A 1 1233 ? 1.315 3.030 9.088 1.00 86.69 1233 SER A O 1
ATOM 9344 N N . VAL A 1 1234 ? 2.381 2.299 7.247 1.00 89.94 1234 VAL A N 1
ATOM 9345 C CA . VAL A 1 1234 ? 1.215 1.638 6.649 1.00 89.94 1234 VAL A CA 1
ATOM 9346 C C . VAL A 1 1234 ? 1.555 0.225 6.208 1.00 89.94 1234 VAL A C 1
ATOM 9348 O O . VAL A 1 1234 ? 2.711 -0.063 5.894 1.00 89.94 1234 VAL A O 1
ATOM 9351 N N . GLN A 1 1235 ? 0.524 -0.611 6.176 1.00 88.81 1235 GLN A N 1
ATOM 9352 C CA . GLN A 1 1235 ? 0.500 -1.952 5.610 1.00 88.81 1235 GLN A CA 1
ATOM 9353 C C . GLN A 1 1235 ? -0.548 -2.010 4.503 1.00 88.81 1235 GLN A C 1
ATOM 9355 O O . GLN A 1 1235 ? -1.596 -1.368 4.598 1.00 88.81 1235 GLN A O 1
ATOM 9360 N N . VAL A 1 1236 ? -0.280 -2.837 3.503 1.00 88.94 1236 VAL A N 1
ATOM 9361 C CA . VAL A 1 1236 ? -1.187 -3.210 2.423 1.00 88.94 1236 VAL A CA 1
ATOM 9362 C C . VAL A 1 1236 ? -1.347 -4.725 2.474 1.00 88.94 1236 VAL A C 1
ATOM 9364 O O . VAL A 1 1236 ? -0.357 -5.455 2.504 1.00 88.94 1236 VAL A O 1
ATOM 9367 N N . ALA A 1 1237 ? -2.592 -5.186 2.521 1.00 81.38 1237 ALA A N 1
ATOM 9368 C CA . ALA A 1 1237 ? -2.934 -6.604 2.539 1.00 81.38 1237 ALA A CA 1
ATOM 9369 C C . ALA A 1 1237 ? -3.326 -7.130 1.155 1.00 81.38 1237 ALA A C 1
ATOM 9371 O O . ALA A 1 1237 ? -2.941 -8.236 0.789 1.00 81.38 1237 ALA A O 1
ATOM 9372 N N . ARG A 1 1238 ? -4.102 -6.343 0.401 1.00 84.69 1238 ARG A N 1
ATOM 9373 C CA . ARG A 1 1238 ? -4.572 -6.693 -0.942 1.00 84.69 1238 ARG A CA 1
ATOM 9374 C C . ARG A 1 1238 ? -4.745 -5.422 -1.774 1.00 84.69 1238 ARG A C 1
ATOM 9376 O O . ARG A 1 1238 ? -5.207 -4.411 -1.242 1.00 84.69 1238 ARG A O 1
ATOM 9383 N N . ILE A 1 1239 ? -4.372 -5.460 -3.048 1.00 88.69 1239 ILE A N 1
ATOM 9384 C CA . ILE A 1 1239 ? -4.776 -4.473 -4.058 1.00 88.69 1239 ILE A CA 1
ATOM 9385 C C . ILE A 1 1239 ? -5.353 -5.237 -5.240 1.00 88.69 1239 ILE A C 1
ATOM 9387 O O . ILE A 1 1239 ? -4.701 -6.147 -5.742 1.00 88.69 1239 ILE A O 1
ATOM 9391 N N . THR A 1 1240 ? -6.517 -4.822 -5.730 1.00 87.75 1240 THR A N 1
ATOM 9392 C CA . THR A 1 1240 ? -7.032 -5.294 -7.019 1.00 87.75 1240 THR A CA 1
ATOM 9393 C C . THR A 1 1240 ? -7.302 -4.106 -7.930 1.00 87.75 1240 THR A C 1
ATOM 9395 O O . THR A 1 1240 ? -7.808 -3.068 -7.495 1.00 87.75 1240 THR A O 1
ATOM 9398 N N . ILE A 1 1241 ? -6.930 -4.263 -9.196 1.00 90.25 1241 ILE A N 1
ATOM 9399 C CA . ILE A 1 1241 ? -7.152 -3.307 -10.280 1.00 90.25 1241 ILE A CA 1
ATOM 9400 C C . ILE A 1 1241 ? -8.065 -3.966 -11.313 1.00 90.25 1241 ILE A C 1
ATOM 9402 O O . ILE A 1 1241 ? -7.857 -5.129 -11.652 1.00 90.25 1241 ILE A O 1
ATOM 9406 N N . ALA A 1 1242 ? -9.023 -3.206 -11.838 1.00 88.75 1242 ALA A N 1
ATOM 9407 C CA . ALA A 1 1242 ? -9.788 -3.533 -13.038 1.00 88.75 1242 ALA A CA 1
ATOM 9408 C C . ALA A 1 1242 ? -9.573 -2.414 -14.070 1.00 88.75 1242 ALA A C 1
ATOM 9410 O O . ALA A 1 1242 ? -9.790 -1.256 -13.730 1.00 88.75 1242 ALA A O 1
ATOM 9411 N N . GLY A 1 1243 ? -9.149 -2.707 -15.300 1.00 85.25 1243 GLY A N 1
ATOM 9412 C CA . GLY A 1 1243 ? -8.940 -1.698 -16.359 1.00 85.25 1243 GLY A CA 1
ATOM 9413 C C . GLY A 1 1243 ? -9.653 -2.049 -17.663 1.00 85.25 1243 GLY A C 1
ATOM 9414 O O . GLY A 1 1243 ? -9.948 -3.218 -17.889 1.00 85.25 1243 GLY A O 1
ATOM 9415 N N . SER A 1 1244 ? -9.947 -1.069 -18.518 1.00 68.50 1244 SER A N 1
ATOM 9416 C CA . SER A 1 1244 ? -10.402 -1.347 -19.888 1.00 68.50 1244 SER A CA 1
ATOM 9417 C C . SER A 1 1244 ? -9.329 -2.070 -20.702 1.00 68.50 1244 SER A C 1
ATOM 9419 O O . SER A 1 1244 ? -9.673 -3.035 -21.371 1.00 68.50 1244 SER A O 1
ATOM 9421 N N . GLU A 1 1245 ? -8.058 -1.671 -20.553 1.00 58.16 1245 GLU A N 1
ATOM 9422 C CA . GLU A 1 1245 ? -6.835 -2.458 -20.820 1.00 58.16 1245 GLU A CA 1
ATOM 9423 C C . GLU A 1 1245 ? -5.618 -1.853 -20.072 1.00 58.16 1245 GLU A C 1
ATOM 9425 O O . GLU A 1 1245 ? -5.524 -0.604 -20.012 1.00 58.16 1245 GLU A O 1
#

pLDDT: mean 72.97, std 17.99, range [25.41, 97.75]

Foldseek 3Di:
DVVLLLLLVQLLVDPDPVSVVLNVVLVVCVVCVCVVVVVDPDPPLVVLVVLLVQLVQLLVQQVVCVVVPHALQRRDRPHPDNFLLLLSLLLNLLSNLLNLVVPPPPPSSLVSNLVSLLSSLQSDLAQLSNVLSLVSLQVSLVPDPPPSNSVSSVNSSVVSVVCCCPPVSSVVSHVVLPDQADPVRAGAPQVQLLQQLVVLCVVPAQAADAPLCSVVSSPDCSSNPPPDDHPPPDDPQKSDAQLSSCCRHGHNVRSVVVLVLLVVLLVLLVVVCVPPVDDPDSCNSVSVSNSSSSVSVSVRNGRIHPQNDHCNVVVVSSVVSVVSSDDDPPPDDDDDDDDPDPVVVVVVVVVVSVVVSVVSPPDDDDDDDDDDDDDDDDDFPFKDKDFAVPFDDDDPQWDWAQQCVFPVRIWIFGAPDDLVVLVPGFWTKDKDFTQFFAKWKKKWFKAAAALQGFWKWKDKPPDPTFIWGSDGDHDDGDIGIDDMDGGGGTMMMITIGGRGHGMITGMMMIGHPVDDDDDDDDDDPAQPDQVVWDAFDDDWDDFAQLAEEEEEDQLRLLVVLLCVQQLHHYAYDFLVLLLPLVSLLVHQEYEYEDDPDPCQSNLVSVLVSQQVAHEYEAYPHADPVRDQDPSNCVQFPPKDWPPDACDDDPPDHWFWKFWAQPPPPLCVVADGRHTDDRPFIFIQGDFDPDPQKDAGTFIDTPRHTRHGQWMWGRRNNGIYIYGRGRSSCCCQPPNDNCSVSVLSNVCVRCPPSARTLDSGAALAAFDPPFPKKDWAFLADAWPDDDQKDKPDFDKIQQADFDDDDPPPDPDDGDDRPPDHSWIKTAAFTKMKGDDQADWQKKKKWKKADQAFKKFKWFQKPVRKIWTFMAGQVFLKTFTWIDDPRDIDTQDMDGPNDDDLHFIKMWMWFDGDQWTFIDILWHTDDTHGHHPMGTGDMMIIDTNTDMMIIGGIIMDRSSQAQPSTRDGECDAFFQHSQHQPDDLRRSRSRFDDDPQFRSDSSNISGTKGPAWALQKKFKAAQNDGPTIDHGGRPIDTRHDDPVDRGHYTIGIGDPLKTKHQPPHTQNQKGKDDFDWDWFDQEQQDGSHTFTWGDADQDKMKIWGNFWADPFKKKKFWKAFGADHDPDRPGDQWFFKKFHADARHDRACAKIWTFCVVQQAFIFIDHNNHTDDTQRHAGGHRPDRGNRNSDIKMWMWGFHQFWIWIDIRPHTRDIDGHPGGGHGHMIITMGHRTIMGTRMMMMGGND

Radius of gyration: 39.4 Å; chains: 1; bounding box: 75×105×119 Å

Secondary structure (DSSP, 8-state):
-HHHHHHHHHHTT-SSTHHHHHHHHHHHHHHHHHHHHHH----HHHHHHHHHHHHHHHHHHHHHHHHTT--TTT--TTSSSSSTHHHHHHHHHHHHHHHHTTSS-TTHHHHHHHHHHHHHHHT--SHHHHHHHHHHHHHHHHH---HHHHHHHHHHHHHHHHHHHHSHHHHHHHHHTT-SB-TTSPBPHHHHHHHHHHHHHHHSTTT-S-TT-HHHHTTSHHHHTTS------S--TT-S-HHHHHHHHHHHHHHHHHHHHHHHHHHHHHHHHHTTTT---TTHHHHHHHHHHHHHHHHHTTTS-S-TT-SHHHHHHHHHHHHHHSPPGGG--S----PPPHHHHHHHHHHHHHHHHHHHTT-----------------SS-EEEEEGGG-SS--TT-EEEE-TTSSTTEEEE--S--TTTTTTPPPEEEEEEESS-EEEEEEEEEE--BTTB-EEEEEETTSPPEEEE--S--SS-EEEE---EEE-SEEEEEEEEE-STT-EEEEEEEE-TTSPPPP-----PPSS-GGGSPB-----PPPPP---EEEEETTHHHHHHHHHTTT--EEEPPTTGGG-HHHHTT-SEEEEE---S--HHHHHHHHHHHHHT-EEEEES---TT----HHHHHHSTT-EE----SSS-TT--PPPEEEE-TT-GGGTT--TTPBPPTT---EE----S-TTEEEESEEEETTEEEE-SEEEEEETTEEEEEESS-HHHHHHHHGGGGHHHHHHHHHHHHGGG---SSSS----PPP---S-EEEE---S-TT---S-EEEES-EEE--SPPPPPPTT--SPPPPPPSS-S-EEEETTEEEEES-TT-BSEEEEEEEE-SS-EEEEEEEETTS-EEEEEEETTTTEEEEEEEETTEEEEEEEE-------SS-EEEEEEEETTEEEEEETTEEEEEEE-SS--EEEEEEEEEEESEEEEEEEEEEEGGGSPTTSS--TTSTTSS-------SSS-TTSSS-S-TTEEEPTT--SEEEESS-B-S-EEEEETTEEEEEEPPBTT--EEEPPTT---SS-EEEE-TTEEEE---S--SSEEEESS--EEEES-SS--S-EEEEE---SS-EEEEESS-BPSSEEEEEEEEE---SSSS----S---EEEEEE-SS-SSSSEEEEESGGG-SEEEEEETTEEEEEEEEEEEPSSSSS--SS--EEEEEEEETTEEEEEETTEEEEEEE-SSPPPPBEEEEEESSS-EEEEEEEEEE--

Sequence (1245 aa):
MACCGWLVLRAGVSPAQNGLLEAAQACGILVVGISALSQVSVPLLALGYSLAAGCTLSLLVALGQRLQGGTPAAVRGLAPGRPPYGIALAAALPVLLTMVMRIKRRHHARVLSFVATLLALLSCFHLPSFLLCCTAALGSGLLFPARRVRSAVFAGLATGILAAAAIPSQRSALVRSIANTDSAGHARRHTLERIAAFRAIRARPLVGRGPGTYQSTVSSAEFRKGLDETRENVVETGSQPGYLVLAVEYGIPGALLLIALLIHALWVGHLFRSGHAHDNSEGTPVRQAATYGLAVLLVGGFFTPLLVRGTGALMAILTGTALAASPNQKAVRGVSLPSPPLWFQAVSAASLLLCAALLASHFAPAPRPALTAETPPVAGQSRFDFEAEALAPLPECWHVVPAPQASGGMALAVPDMDNSELNGAAGVHARFDLLEAATYESWFRVLWKHGCANSVLVQVDDRPASMVGNDGTYGVWQWIAGPTFTLQKGGHQLTLAPREALVRVDRIILSTPHVGAPEKQEPRPPPLSIPALPPWNPAERQPRPAFLAAIGGVFQPGAESLLVQLGVPYVRLSDHELADTSALARYDLVWISRVVGDPSPVFKAVGEFVKSGGTAFLEEMVDDYGRSSAAERELVPGGRLARGPTSTGPSRPYGVITVQPAGSPLLTAVEDGAKVYKDIPVAVLRAPKHDTVSAHGALWRGGRKIGPLMITKQLGKGHVYAFALPLAFTHMWRGNRFAPIALDIIKHAIGDAYAPLFETMKCTAPARTDGVRFADDFMRKRDEPGPWTVEAGELTATGAPAPAPPRYSRRRRPKGPEHPFTACLSAGASVRAGQEEWEHFRVSAALLTDAGEGGVWTTTSAGRRAHLLFDAREGRLRLTATADGQERTLAEVDDVPGPNTGWRRLSLMKQNSEWQGWLDGICRLRLPVDREHSVGPFGLTCRSGQVQVDDVQVRNVANVVNGTDRCPGEEGSSRVDSSGLPGVEPHGIYAPQWFLQPDRLGRHGVTLALPLFTPGAFVFDDDILGRIGPAPSGTFVGFPDSRMPEKEVNLISSSWRDYHFRGQLVDWYGTGAKWHRRSRWACDQQWEWLGTAATHRPTILWHRTPLKPPYAISVLCAPAMRGRRGFDEKERDLNLVLGGDGHSLDTGFTLRTGPTGSYGCQLFHAGQATVSAPNIGLPPQGGFTLHHRWLWLHATVEANRIRFSFDGRPALDYRAEAEIPSGFVGFWTQNNSVQVARITIAGSE